Protein 6NKF (pdb70)

Secondary structure (DSSP, 8-state):
-----EEE--SS---PEEEEEEEEEEEETTEEEEEEEEEE----TTTT-------EEEEEEE--SGGGTS---SSTTHHHHHHHHHTT-EEEEE----TTT--TTHHHHHHHHHHHHHHHTTGGGTEEEEEEEEEEETHHHHHHHHHHH-TT-GGGT-SSSSTTS----SEEEEES----TT---S--SS-TTSTTSHHHHHHTS-GGG-HHHHHHT-GGGGTTS----EE--BTT-SSS-HHHHHHHHHHHHHTT--B--EETT--SS---SHHHHHHHHHHHHHHH-TTS-----/--PPPEE---SS---PEEEEEEEEEEEETTEEEEEEEEEE----TTTT-------EEEEEEE--SGGGTS---SSTTHHHHHHHHHTT-EEEEE----TTT--TTHHHHHHHHHHHHHHHTTGGGTEEEEEEEEEEETHHHHHHHHHHH-TT-GGGT-SSSSTTS----SEEEEES----TT---S--SS-TTSTTSHHHHHHTS-GGG-HHHHHHT-GGGGTTS----EE--BTT-SSS-HHHHHHHHHHHHHTT--B--EEET--SS---SHHHHHHHHHHHHHHH---/--PPPEEE--SSB--PEEEEEEEEEEEETTEEEEEEEEEE----TTTT-------EEEEEEE--STTTTS---SSTTHHHHHHHHHTT-EEEEE----TTT--TTHHHHHHHHHHHHHHHTTGGGTEEEEEEEEEEETHHHHHHHHHHH-TT-GGGT-SSSSTTS----SEEEEES----TT---S--SS-TTSTTSHHHHHHTS-GGG-HHHHHHT-GGGGTTS----EE--BTT-SSS-HHHHHHHHHHHHHTT--B--EETT--SS---SHHHHHHHHHHHHHHH------SB-/--PPPEE---SS---PEEEEEEEEEEEETTEEEEEEEEEE----TTTT-------EEEEEEE--SGGGTS---SSTTHHHHHHHHHTT-EEEEE----TTT--TTHHHHHHHHHHHHHHHTGGGGTEEEEEEEEEEETHHHHHHHHHHH-TT-GGGS-SSSSTTS----SEEEEES----TT---S--SS-TTSTTSHHHHHHTS-GGG-HHHHHHT-GGGGTTS----EE--BTT-SSS-HHHHHHHHHHHHHTT--B--EEET--SS---SHHHHHHHHHHHHHHH---

Radius of gyration: 33.78 Å; Cα contacts (8 Å, |Δi|>4): 2725; chains: 4; bounding box: 73×84×95 Å

Structure (mmCIF, N/CA/C/O backbone):
data_6NKF
#
_entry.id   6NKF
#
_cell.length_a   157.856
_cell.length_b   157.856
_cell.length_c   195.492
_cell.angle_alpha   90.00
_cell.angle_beta   90.00
_cell.angle_gamma   90.00
#
_symmetry.space_group_name_H-M   'P 43 21 2'
#
loop_
_entity.id
_entity.type
_entity.pdbx_description
1 polymer 'Lip_vut4, C3L'
2 non-polymer 1,2-ETHANEDIOL
3 non-polymer DI(HYDROXYETHYL)ETHER
4 non-polymer 2-BUTANOL
5 water water
#
loop_
_atom_site.group_PDB
_atom_site.id
_atom_site.type_symbol
_atom_site.label_atom_id
_atom_site.label_alt_id
_atom_site.label_comp_id
_atom_site.label_asym_id
_atom_site.label_entity_id
_atom_site.label_seq_id
_atom_site.pdbx_PDB_ins_code
_atom_site.Cartn_x
_atom_site.Cartn_y
_atom_site.Cartn_z
_atom_site.occupancy
_atom_site.B_iso_or_equiv
_atom_site.auth_seq_id
_atom_site.auth_comp_id
_atom_site.auth_asym_id
_atom_site.auth_atom_id
_atom_site.pdbx_PDB_model_num
ATOM 1 N N . THR A 1 2 ? 50.085 74.488 -36.054 1.00 120.30 2 THR A N 1
ATOM 2 C CA . THR A 1 2 ? 50.176 74.947 -34.673 1.00 112.40 2 THR A CA 1
ATOM 3 C C . THR A 1 2 ? 49.531 73.971 -33.702 1.00 105.39 2 THR A C 1
ATOM 4 O O . THR A 1 2 ? 49.088 74.368 -32.624 1.00 104.84 2 THR A O 1
ATOM 8 N N . ASN A 1 3 ? 49.466 72.696 -34.075 1.00 100.36 3 ASN A N 1
ATOM 9 C CA . ASN A 1 3 ? 48.874 71.674 -33.212 1.00 90.12 3 ASN A CA 1
ATOM 10 C C . ASN A 1 3 ? 50.014 70.940 -32.512 1.00 83.13 3 ASN A C 1
ATOM 11 O O . ASN A 1 3 ? 50.503 69.912 -32.982 1.00 82.50 3 ASN A O 1
ATOM 16 N N . HIS A 1 4 ? 50.438 71.482 -31.376 1.00 77.27 4 HIS A N 1
ATOM 17 C CA . HIS A 1 4 ? 51.523 70.922 -30.587 1.00 67.81 4 HIS A CA 1
ATOM 18 C C . HIS A 1 4 ? 50.977 70.215 -29.356 1.00 67.71 4 HIS A C 1
ATOM 19 O O . HIS A 1 4 ? 49.820 70.390 -28.967 1.00 67.77 4 HIS A O 1
ATOM 26 N N . ILE A 1 5 ? 51.834 69.399 -28.745 1.00 63.72 5 ILE A N 1
ATOM 27 C CA . ILE A 1 5 ? 51.498 68.791 -27.466 1.00 55.85 5 ILE A CA 1
ATOM 28 C C . ILE A 1 5 ? 51.423 69.881 -26.407 1.00 56.58 5 ILE A C 1
ATOM 29 O O . ILE A 1 5 ? 52.362 70.666 -26.230 1.00 59.23 5 ILE A O 1
ATOM 34 N N . LYS A 1 6 ? 50.299 69.946 -25.710 1.00 59.46 6 LYS A N 1
ATOM 35 C CA . LYS A 1 6 ? 50.107 70.943 -24.672 1.00 62.85 6 LYS A CA 1
ATOM 36 C C . LYS A 1 6 ? 50.510 70.372 -23.318 1.00 57.30 6 LYS A C 1
ATOM 37 O O . LYS A 1 6 ? 50.366 69.176 -23.056 1.00 50.70 6 LYS A O 1
ATOM 43 N N . GLU A 1 7 ? 51.051 71.234 -22.468 1.00 56.63 7 GLU A N 1
ATOM 44 C CA . GLU A 1 7 ? 51.529 70.834 -21.155 1.00 54.97 7 GLU A CA 1
ATOM 45 C C . GLU A 1 7 ? 50.628 71.415 -20.079 1.00 54.04 7 GLU A C 1
ATOM 46 O O . GLU A 1 7 ? 50.177 72.558 -20.181 1.00 61.20 7 GLU A 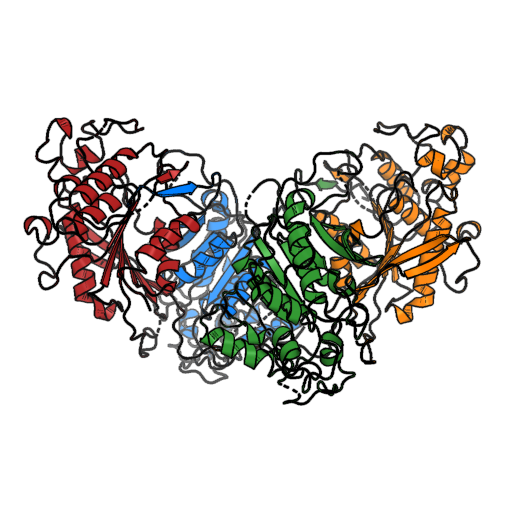O 1
ATOM 52 N N . ILE A 1 8 ? 50.373 70.618 -19.050 1.00 51.39 8 ILE A N 1
ATOM 53 C CA . ILE A 1 8 ? 49.615 71.047 -17.887 1.00 60.12 8 ILE A CA 1
ATOM 54 C C . ILE A 1 8 ? 50.204 70.325 -16.681 1.00 52.17 8 ILE A C 1
ATOM 55 O O . ILE A 1 8 ? 50.743 69.222 -16.800 1.00 50.04 8 ILE A O 1
ATOM 60 N N . ASN A 1 9 ? 50.151 70.974 -15.525 1.00 52.99 9 ASN A N 1
ATOM 61 C CA . ASN A 1 9 ? 50.842 70.446 -14.361 1.00 54.22 9 ASN A CA 1
ATOM 62 C C . ASN A 1 9 ? 49.919 69.574 -13.517 1.00 53.95 9 ASN A C 1
ATOM 63 O O . ASN A 1 9 ? 48.693 69.617 -13.632 1.00 60.14 9 ASN A O 1
ATOM 68 N N . TRP A 1 10 ? 50.542 68.772 -12.662 1.00 50.24 10 TRP A N 1
ATOM 69 C CA . TRP A 1 10 ? 49.865 67.810 -11.808 1.00 48.43 10 TRP A CA 1
ATOM 70 C C . TRP A 1 10 ? 50.303 68.064 -10.374 1.00 52.04 10 TRP A C 1
ATOM 71 O O . TRP A 1 10 ? 51.504 68.155 -10.103 1.00 49.94 10 TRP A O 1
ATOM 82 N N . GLU A 1 11 ? 49.341 68.210 -9.464 1.00 48.38 11 GLU A N 1
ATOM 83 C CA . GLU A 1 11 ? 49.676 68.391 -8.057 1.00 57.50 11 GLU A CA 1
ATOM 84 C C . GLU A 1 11 ? 49.949 67.031 -7.430 1.00 57.20 11 GLU A C 1
ATOM 85 O O . GLU A 1 11 ? 49.183 66.084 -7.633 1.00 46.41 11 GLU A O 1
ATOM 91 N N . GLN A 1 12 ? 51.034 66.935 -6.665 1.00 63.00 12 GLN A N 1
ATOM 92 C CA . GLN A 1 12 ? 51.349 65.707 -5.949 1.00 68.27 12 GLN A CA 1
ATOM 93 C C . GLN A 1 12 ? 50.727 65.724 -4.560 1.00 66.66 12 GLN A C 1
ATOM 94 O O . GLN A 1 12 ? 50.372 66.777 -4.025 1.00 68.85 12 GLN A O 1
ATOM 100 N N . ASN A 1 13 ? 50.605 64.528 -3.978 1.00 67.11 13 ASN A N 1
ATOM 101 C CA . ASN A 1 13 ? 50.130 64.360 -2.604 1.00 74.63 13 ASN A CA 1
ATOM 102 C C . ASN A 1 13 ? 48.746 64.983 -2.425 1.00 71.84 13 ASN A C 1
ATOM 103 O O . ASN A 1 13 ? 48.493 65.757 -1.499 1.00 79.07 13 ASN A O 1
ATOM 108 N N . THR A 1 14 ? 47.846 64.632 -3.338 1.00 65.78 14 THR A N 1
ATOM 109 C CA . THR A 1 14 ? 46.502 65.190 -3.394 1.00 61.14 14 THR A CA 1
ATOM 110 C C . THR A 1 14 ? 45.537 64.043 -3.629 1.00 55.68 14 THR A C 1
ATOM 111 O O . THR A 1 14 ? 45.698 63.295 -4.598 1.00 55.61 14 THR A O 1
ATOM 115 N N . ASN A 1 15 ? 44.556 63.885 -2.741 1.00 51.10 15 ASN A N 1
ATOM 116 C CA . ASN A 1 15 ? 43.474 62.934 -2.971 1.00 50.37 15 ASN A CA 1
ATOM 117 C C . ASN A 1 15 ? 42.432 63.592 -3.865 1.00 48.86 15 ASN A C 1
ATOM 118 O O . ASN A 1 15 ? 41.859 64.623 -3.503 1.00 57.56 15 ASN A O 1
ATOM 123 N N . SER A 1 16 ? 42.194 63.010 -5.033 1.00 45.17 16 SER A N 1
ATOM 124 C CA . SER A 1 16 ? 41.154 63.513 -5.916 1.00 42.40 16 SER A CA 1
ATOM 125 C C . SER A 1 16 ? 40.289 62.407 -6.496 1.00 40.00 16 SER A C 1
ATOM 126 O O . SER A 1 16 ? 39.327 62.714 -7.203 1.00 46.94 16 SER A O 1
ATOM 129 N N . TYR A 1 17 ? 40.604 61.140 -6.240 1.00 38.66 17 TYR A N 1
ATOM 130 C CA . TYR A 1 17 ? 39.830 60.013 -6.754 1.00 35.80 17 TYR A CA 1
ATOM 131 C C . TYR A 1 17 ? 38.854 59.543 -5.674 1.00 39.21 17 TYR A C 1
ATOM 132 O O . TYR A 1 17 ? 39.272 59.131 -4.584 1.00 38.48 17 TYR A O 1
ATOM 141 N N . ILE A 1 18 ? 37.560 59.623 -5.970 1.00 34.28 18 ILE A N 1
ATOM 142 C CA . ILE A 1 18 ? 36.521 59.066 -5.112 1.00 35.41 18 ILE A CA 1
ATOM 143 C C . ILE A 1 18 ? 36.108 57.728 -5.705 1.00 37.07 18 ILE A C 1
ATOM 144 O O . ILE A 1 18 ? 35.666 57.662 -6.856 1.00 35.66 18 ILE A O 1
ATOM 149 N N . GLN A 1 19 ? 36.279 56.655 -4.942 1.00 35.12 19 GLN A N 1
ATOM 150 C CA . GLN A 1 19 ? 35.963 55.317 -5.423 1.00 31.49 19 GLN A CA 1
ATOM 151 C C . GLN A 1 19 ? 34.616 54.873 -4.866 1.00 36.06 19 GLN A C 1
ATOM 152 O O . GLN A 1 19 ? 34.336 55.064 -3.679 1.00 35.15 19 GLN A O 1
ATOM 158 N N . LEU A 1 20 ? 33.782 54.300 -5.728 1.00 38.51 20 LEU A N 1
ATOM 159 C CA . LEU A 1 20 ? 32.573 53.610 -5.300 1.00 39.08 20 LEU A CA 1
ATOM 160 C C . LEU A 1 20 ? 32.920 52.140 -5.099 1.00 37.84 20 LEU A C 1
ATOM 161 O O . LEU A 1 20 ? 33.407 51.483 -6.026 1.00 35.36 20 LEU A O 1
ATOM 166 N N . ILE A 1 21 ? 32.707 51.642 -3.885 1.00 35.14 21 ILE A N 1
ATOM 167 C CA . ILE A 1 21 ? 32.941 50.236 -3.553 1.00 39.62 21 ILE A CA 1
ATOM 168 C C . ILE A 1 21 ? 31.588 49.605 -3.244 1.00 38.98 21 ILE A C 1
ATOM 169 O O . ILE A 1 21 ? 31.080 49.742 -2.121 1.00 35.85 21 ILE A O 1
ATOM 174 N N . PRO A 1 22 ? 30.970 48.924 -4.199 1.00 37.26 22 PRO A N 1
ATOM 175 C CA . PRO A 1 22 ? 29.595 48.457 -4.018 1.00 32.68 22 PRO A CA 1
ATOM 176 C C . PRO A 1 22 ? 29.517 47.041 -3.465 1.00 39.63 22 PRO A C 1
ATOM 177 O O . PRO A 1 22 ? 30.475 46.269 -3.506 1.00 42.92 22 PRO A O 1
ATOM 181 N N . ASN A 1 23 ? 28.333 46.714 -2.942 1.00 42.56 23 ASN A N 1
ATOM 182 C CA . ASN A 1 23 ? 27.958 45.333 -2.634 1.00 44.29 23 ASN A CA 1
ATOM 183 C C . ASN A 1 23 ? 28.809 44.736 -1.512 1.00 43.92 23 ASN A C 1
ATOM 184 O O . ASN A 1 23 ? 29.163 43.559 -1.549 1.00 47.17 23 ASN A O 1
ATOM 189 N N . ILE A 1 24 ? 29.136 45.541 -0.507 1.00 38.91 24 ILE A N 1
ATOM 190 C CA . ILE A 1 24 ? 29.842 45.034 0.666 1.00 36.20 24 ILE A CA 1
ATOM 191 C C . ILE A 1 24 ? 28.827 44.366 1.585 1.00 38.75 24 ILE A C 1
ATOM 192 O O . ILE A 1 24 ? 27.915 45.024 2.093 1.00 37.36 24 ILE A O 1
ATOM 197 N N . GLU A 1 25 ? 28.979 43.060 1.800 1.00 37.77 25 GLU A N 1
ATOM 198 C CA . GLU A 1 25 ? 28.093 42.341 2.705 1.00 40.93 25 GLU A CA 1
ATOM 199 C C . GLU A 1 25 ? 28.464 42.684 4.143 1.00 42.39 25 GLU A C 1
ATOM 200 O O . GLU A 1 25 ? 29.603 42.461 4.563 1.00 42.13 25 GLU A O 1
ATOM 206 N N . TYR A 1 26 ? 27.515 43.243 4.894 1.00 43.36 26 TYR A N 1
ATOM 207 C CA . TYR A 1 26 ? 27.769 43.571 6.287 1.00 40.49 26 TYR A CA 1
ATOM 208 C C . TYR A 1 26 ? 27.113 42.608 7.258 1.00 43.59 26 TYR A C 1
ATOM 209 O O . TYR A 1 26 ? 27.527 42.558 8.421 1.00 47.87 26 TYR A O 1
ATOM 218 N N . THR A 1 27 ? 26.115 41.846 6.820 1.00 39.39 27 THR A N 1
ATOM 219 C CA . THR A 1 27 ? 25.569 40.782 7.650 1.00 40.55 27 THR A CA 1
ATOM 220 C C . THR A 1 27 ? 24.820 39.798 6.764 1.00 43.54 27 THR A C 1
ATOM 221 O O . THR A 1 27 ? 24.490 40.083 5.611 1.00 43.18 27 THR A O 1
ATOM 225 N N . LYS A 1 28 ? 24.537 38.635 7.336 1.00 44.01 28 LYS A N 1
ATOM 226 C CA . LYS A 1 28 ? 23.823 37.569 6.653 1.00 48.69 28 LYS A CA 1
ATOM 227 C C . LYS A 1 28 ? 22.799 37.018 7.629 1.00 56.22 28 LYS A C 1
ATOM 228 O O . LYS A 1 28 ? 23.158 36.630 8.743 1.00 60.20 28 LYS A O 1
ATOM 234 N N . VAL A 1 29 ? 21.530 37.017 7.231 1.00 61.53 29 VAL A N 1
ATOM 235 C CA . VAL A 1 29 ? 20.454 36.418 8.012 1.00 74.43 29 VAL A CA 1
ATOM 236 C C . VAL A 1 29 ? 19.815 35.335 7.153 1.00 82.12 29 VAL A C 1
ATOM 237 O O . VAL A 1 29 ? 19.459 35.583 5.996 1.00 85.77 29 VAL A O 1
ATOM 241 N N . GLU A 1 30 ? 19.709 34.129 7.704 1.00 90.76 30 GLU A N 1
ATOM 242 C CA . GLU A 1 30 ? 19.281 32.950 6.941 1.00 95.65 30 GLU A CA 1
ATOM 243 C C . GLU A 1 30 ? 20.259 32.816 5.778 1.00 89.50 30 GLU A C 1
ATOM 244 O O . GLU A 1 30 ? 21.478 32.803 6.008 1.00 82.06 30 GLU A O 1
ATOM 250 N N . ASP A 1 31 ? 19.787 32.722 4.536 1.00 92.88 31 ASP A N 1
ATOM 251 C CA . ASP A 1 31 ? 20.634 32.840 3.360 1.00 92.05 31 ASP A CA 1
ATOM 252 C C . ASP A 1 31 ? 20.497 34.208 2.700 1.00 80.94 31 ASP A C 1
ATOM 253 O O . ASP A 1 31 ? 20.878 34.371 1.537 1.00 83.33 31 ASP A O 1
ATOM 258 N N . THR A 1 32 ? 19.964 35.192 3.426 1.00 68.93 32 THR A N 1
ATOM 259 C CA . THR A 1 32 ? 19.777 36.543 2.909 1.00 64.40 32 THR A CA 1
ATOM 260 C C . THR A 1 32 ? 21.002 37.382 3.257 1.00 58.83 32 THR A C 1
ATOM 261 O O . THR A 1 32 ? 21.273 37.646 4.433 1.00 57.53 32 THR A O 1
ATOM 265 N N . SER A 1 33 ? 21.734 37.804 2.235 1.00 56.36 33 SER A N 1
ATOM 266 C CA . SER A 1 33 ? 22.873 38.692 2.401 1.00 50.82 33 SER A CA 1
ATOM 267 C C . SER A 1 33 ? 22.415 40.146 2.307 1.00 53.04 33 SER A C 1
ATOM 268 O O . SER A 1 33 ? 21.674 40.509 1.388 1.00 53.74 33 SER A O 1
ATOM 271 N N . LEU A 1 34 ? 22.845 40.969 3.261 1.00 46.87 34 LEU A N 1
ATOM 272 C CA . LEU A 1 34 ? 22.554 42.397 3.274 1.00 43.96 34 LEU A CA 1
ATOM 273 C C . LEU A 1 34 ? 23.831 43.172 2.987 1.00 44.06 34 LEU A C 1
ATOM 274 O O . LEU A 1 34 ? 24.874 42.906 3.598 1.00 39.35 34 LEU A O 1
ATOM 279 N N . THR A 1 35 ? 23.753 44.128 2.068 1.00 37.50 35 THR A N 1
ATOM 280 C CA . THR A 1 35 ? 24.940 44.821 1.599 1.00 38.20 35 THR A CA 1
ATOM 281 C C . THR A 1 35 ? 24.835 46.323 1.831 1.00 36.05 35 THR A C 1
ATOM 282 O O . THR A 1 35 ? 23.770 46.874 2.125 1.00 37.45 35 THR A O 1
ATOM 286 N N . LEU A 1 36 ? 25.982 46.976 1.696 1.00 33.65 36 LEU A N 1
ATOM 287 C CA . LEU A 1 36 ? 26.070 48.422 1.692 1.00 32.60 36 LEU A CA 1
ATOM 288 C C . LEU A 1 36 ? 27.032 48.835 0.586 1.00 35.65 36 LEU A C 1
ATOM 289 O O . LEU A 1 36 ? 27.910 48.063 0.195 1.00 36.54 36 LEU A O 1
ATOM 294 N N . HIS A 1 37 ? 26.845 50.048 0.067 1.00 32.37 37 HIS A N 1
ATOM 295 C CA . HIS A 1 37 ? 27.747 50.633 -0.914 1.00 34.81 37 HIS A CA 1
ATOM 296 C C . HIS A 1 37 ? 28.535 51.751 -0.254 1.00 42.49 37 HIS A C 1
ATOM 297 O O . HIS A 1 37 ? 27.973 52.556 0.494 1.00 42.04 37 HIS A O 1
ATOM 304 N N . LEU A 1 38 ? 29.832 51.810 -0.539 1.00 35.47 38 LEU A N 1
ATOM 305 C CA . LEU A 1 38 ? 30.719 52.741 0.140 1.00 37.94 38 LEU A CA 1
ATOM 306 C C . LEU A 1 38 ? 31.376 53.692 -0.853 1.00 38.00 38 LEU A C 1
ATOM 307 O O . LEU A 1 38 ? 31.745 53.295 -1.965 1.00 38.70 38 LEU A O 1
ATOM 312 N N . LEU A 1 39 ? 31.509 54.950 -0.439 1.00 33.62 39 LEU A N 1
ATOM 313 C CA . LEU A 1 39 ? 32.203 55.983 -1.195 1.00 32.01 39 LEU A CA 1
ATOM 314 C C . LEU A 1 39 ? 33.308 56.546 -0.318 1.00 35.05 39 LEU A C 1
ATOM 315 O O . LEU A 1 39 ? 33.064 56.886 0.846 1.00 36.75 39 LEU A O 1
ATOM 320 N N . VAL A 1 40 ? 34.516 56.653 -0.871 1.00 33.58 40 VAL A N 1
ATOM 321 C CA . VAL A 1 40 ? 35.678 57.017 -0.070 1.00 32.97 40 VAL A CA 1
ATOM 322 C C . VAL A 1 40 ? 36.756 57.558 -0.996 1.00 37.07 40 VAL A C 1
ATOM 323 O O . VAL A 1 40 ? 36.893 57.110 -2.139 1.00 36.53 40 VAL A O 1
ATOM 327 N N . TYR A 1 41 ? 37.523 58.535 -0.501 1.00 33.55 41 TYR A N 1
ATOM 328 C CA . TYR A 1 41 ? 38.734 58.952 -1.200 1.00 33.39 41 TYR A CA 1
ATOM 329 C C . TYR A 1 41 ? 39.705 57.780 -1.256 1.00 35.61 41 TYR A C 1
ATOM 330 O O . TYR A 1 41 ? 40.343 57.437 -0.255 1.00 35.13 41 TYR A O 1
ATOM 339 N N . ARG A 1 42 ? 39.788 57.139 -2.415 1.00 32.08 42 ARG A N 1
ATOM 340 C CA . ARG A 1 42 ? 40.675 56.001 -2.616 1.00 36.77 42 ARG A CA 1
ATOM 341 C C . ARG A 1 42 ? 41.011 55.923 -4.096 1.00 37.63 42 ARG A C 1
ATOM 342 O O . ARG A 1 42 ? 40.107 55.881 -4.933 1.00 37.20 42 ARG A O 1
ATOM 350 N N . ASN A 1 43 ? 42.303 55.931 -4.414 1.00 35.10 43 ASN A N 1
ATOM 351 C CA . ASN A 1 43 ? 42.753 55.736 -5.783 1.00 34.71 43 ASN A CA 1
ATOM 352 C C . ASN A 1 43 ? 42.952 54.243 -6.001 1.00 33.69 43 ASN A C 1
ATOM 353 O O . ASN A 1 43 ? 43.875 53.661 -5.409 1.00 33.44 43 ASN A O 1
ATOM 358 N N . PRO A 1 44 ? 42.131 53.585 -6.827 1.00 35.20 44 PRO A N 1
ATOM 359 C CA . PRO A 1 44 ? 42.258 52.123 -6.975 1.00 36.10 44 PRO A CA 1
ATOM 360 C C . PRO A 1 44 ? 43.608 51.674 -7.511 1.00 36.62 44 PRO A C 1
ATOM 361 O O . PRO A 1 44 ? 43.998 50.527 -7.265 1.00 36.62 44 PRO A O 1
ATOM 373 N N . ASP A 1 46 ? 46.357 52.463 -6.334 1.00 35.95 46 ASP A N 1
ATOM 374 C CA . ASP A 1 46 ? 47.296 52.347 -5.222 1.00 38.80 46 ASP A CA 1
ATOM 375 C C . ASP A 1 46 ? 47.363 50.919 -4.698 1.00 37.52 46 ASP A C 1
ATOM 376 O O . ASP A 1 46 ? 48.454 50.350 -4.570 1.00 38.02 46 ASP A O 1
ATOM 381 N N . ALA A 1 47 ? 46.208 50.319 -4.394 1.00 37.37 47 ALA A N 1
ATOM 382 C CA . ALA A 1 47 ? 46.203 48.920 -3.967 1.00 41.51 47 ALA A CA 1
ATOM 383 C C . ALA A 1 47 ? 46.698 48.007 -5.078 1.00 43.05 47 ALA A C 1
ATOM 384 O O . ALA A 1 47 ? 47.411 47.031 -4.817 1.00 45.09 47 ALA A O 1
ATOM 386 N N . LEU A 1 48 ? 46.348 48.321 -6.333 1.00 38.54 48 LEU A N 1
ATOM 387 C CA . LEU A 1 48 ? 46.730 47.457 -7.446 1.00 40.22 48 LEU A CA 1
ATOM 388 C C . LEU A 1 48 ? 48.240 47.331 -7.571 1.00 41.39 48 LEU A C 1
ATOM 389 O O . LEU A 1 48 ? 48.738 46.295 -8.023 1.00 41.52 48 LEU A O 1
ATOM 394 N N . PHE A 1 49 ? 48.988 48.368 -7.190 1.00 36.36 49 PHE A N 1
ATOM 395 C CA . PHE A 1 49 ? 50.435 48.362 -7.371 1.00 39.26 49 PHE A CA 1
ATOM 396 C C . PHE A 1 49 ? 51.185 48.482 -6.053 1.00 41.03 49 PHE A C 1
ATOM 397 O O . PHE A 1 49 ? 52.354 48.872 -6.053 1.00 40.74 49 PHE A O 1
ATOM 405 N N . ASN A 1 50 ? 50.540 48.152 -4.932 1.00 40.79 50 ASN A N 1
ATOM 406 C CA . ASN A 1 50 ? 51.204 48.136 -3.626 1.00 41.33 50 ASN A CA 1
ATOM 407 C C . ASN A 1 50 ? 51.814 49.490 -3.287 1.00 40.36 50 ASN A C 1
ATOM 408 O O . ASN A 1 50 ? 52.880 49.561 -2.668 1.00 38.45 50 ASN A O 1
ATOM 413 N N . ARG A 1 51 ? 51.167 50.568 -3.722 1.00 41.07 51 ARG A N 1
ATOM 414 C CA . ARG A 1 51 ? 51.621 51.903 -3.377 1.00 42.67 51 ARG A CA 1
ATOM 415 C C . ARG A 1 51 ? 51.079 52.304 -2.013 1.00 39.82 51 ARG A C 1
ATOM 416 O O . ARG A 1 51 ? 50.110 51.735 -1.511 1.00 37.87 51 ARG A O 1
ATOM 424 N N . LYS A 1 52 ? 51.708 53.319 -1.426 1.00 39.00 52 LYS A N 1
ATOM 425 C CA . LYS A 1 52 ? 51.156 53.936 -0.232 1.00 36.19 52 LYS A CA 1
ATOM 426 C C . LYS A 1 52 ? 49.745 54.430 -0.525 1.00 41.83 52 LYS A C 1
ATOM 427 O O . LYS A 1 52 ? 49.503 55.099 -1.534 1.00 44.59 52 LYS A O 1
ATOM 433 N N . GLY A 1 53 ? 48.802 54.066 0.342 1.00 36.23 53 GLY A N 1
ATOM 434 C CA . GLY A 1 53 ? 47.418 54.449 0.183 1.00 33.27 53 GLY A CA 1
ATOM 435 C C . GLY A 1 53 ? 47.053 55.665 1.018 1.00 31.78 53 GLY A C 1
ATOM 436 O O . GLY A 1 53 ? 47.894 56.310 1.648 1.00 37.15 53 GLY A O 1
ATOM 437 N N . ASN A 1 54 ? 45.764 55.977 1.012 1.00 35.90 54 ASN A N 1
ATOM 438 C CA . ASN A 1 54 ? 45.241 57.071 1.819 1.00 36.90 54 ASN A CA 1
ATOM 439 C C . ASN A 1 54 ? 45.188 56.647 3.284 1.00 39.86 54 ASN A C 1
ATOM 440 O O . ASN A 1 54 ? 44.519 55.669 3.630 1.00 40.74 54 ASN A O 1
ATOM 445 N N . GLN A 1 55 ? 45.885 57.379 4.148 1.00 37.01 55 GLN A N 1
ATOM 446 C CA . GLN A 1 55 ? 45.933 57.055 5.566 1.00 47.98 55 GLN A CA 1
ATOM 447 C C . GLN A 1 55 ? 45.074 57.984 6.415 1.00 46.40 55 GLN A C 1
ATOM 448 O O . GLN A 1 55 ? 45.123 57.906 7.646 1.00 44.68 55 GLN A O 1
ATOM 454 N N . GLU A 1 56 ? 44.297 58.860 5.791 1.00 39.57 56 GLU A N 1
ATOM 455 C CA . GLU A 1 56 ? 43.379 59.713 6.529 1.00 48.06 56 GLU A CA 1
ATOM 456 C C . GLU A 1 56 ? 42.133 58.939 6.939 1.00 38.18 56 GLU A C 1
ATOM 457 O O . GLU A 1 56 ? 41.702 58.008 6.258 1.00 38.43 56 GLU A O 1
ATOM 463 N N . THR A 1 57 ? 41.548 59.345 8.058 1.00 43.04 57 THR A N 1
ATOM 464 C CA . THR A 1 57 ? 40.230 58.887 8.461 1.00 41.55 57 THR A CA 1
ATOM 465 C C . THR A 1 57 ? 39.257 60.055 8.387 1.00 41.16 57 THR A C 1
ATOM 466 O O . THR A 1 57 ? 39.633 61.210 8.606 1.00 38.54 57 THR A O 1
ATOM 470 N N . TYR A 1 58 ? 38.007 59.740 8.070 1.00 33.69 58 TYR A N 1
ATOM 471 C CA . TYR A 1 58 ? 36.970 60.725 7.829 1.00 35.26 58 TYR A CA 1
ATOM 472 C C . TYR A 1 58 ? 35.732 60.377 8.636 1.00 38.21 58 TYR A C 1
ATOM 473 O O . TYR A 1 58 ? 35.446 59.197 8.860 1.00 34.38 58 TYR A O 1
ATOM 482 N N . PRO A 1 59 ? 34.964 61.381 9.057 1.00 37.17 59 PRO A N 1
ATOM 483 C CA . PRO A 1 59 ? 33.633 61.105 9.605 1.00 32.10 59 PRO A CA 1
ATOM 484 C C . PRO A 1 59 ? 32.776 60.371 8.585 1.00 33.03 59 PRO A C 1
ATOM 485 O O . PRO A 1 59 ? 32.929 60.536 7.374 1.00 33.35 59 PRO A O 1
ATOM 489 N N . LEU A 1 60 ? 31.883 59.535 9.093 1.00 35.12 60 LEU A N 1
ATOM 490 C CA . LEU A 1 60 ? 31.050 58.671 8.273 1.00 31.26 60 LEU A CA 1
ATOM 491 C C . LEU A 1 60 ? 29.628 59.215 8.221 1.00 36.47 60 LEU A C 1
ATOM 492 O O . LEU A 1 60 ? 29.079 59.638 9.242 1.00 36.89 60 LEU A O 1
ATOM 497 N N . ILE A 1 61 ? 29.038 59.201 7.030 1.00 35.58 61 ILE A N 1
ATOM 498 C CA . ILE A 1 61 ? 27.606 59.421 6.861 1.00 38.58 61 ILE A CA 1
ATOM 499 C C . ILE A 1 61 ? 27.006 58.146 6.293 1.00 33.87 61 ILE A C 1
ATOM 500 O O . ILE A 1 61 ? 27.445 57.657 5.247 1.00 34.90 61 ILE A O 1
ATOM 505 N N . ILE A 1 62 ? 26.016 57.600 6.984 1.00 36.17 62 ILE A N 1
ATOM 506 C CA . ILE A 1 62 ? 25.253 56.460 6.497 1.00 30.07 62 ILE A CA 1
ATOM 507 C C . ILE A 1 62 ? 23.965 56.980 5.876 1.00 33.07 62 ILE A C 1
ATOM 508 O O . ILE A 1 62 ? 23.220 57.733 6.516 1.00 37.02 62 ILE A O 1
ATOM 513 N N . TYR A 1 63 ? 23.698 56.590 4.633 1.00 33.21 63 TYR A N 1
ATOM 514 C CA . TYR A 1 63 ? 22.427 56.896 3.997 1.00 30.94 63 TYR A CA 1
ATOM 515 C C . TYR A 1 63 ? 21.513 55.676 4.018 1.00 35.08 63 TYR A C 1
ATOM 516 O O . TYR A 1 63 ? 21.941 54.559 3.709 1.00 34.97 63 TYR A O 1
ATOM 525 N N . LEU A 1 64 ? 20.248 55.905 4.365 1.00 36.41 64 LEU A N 1
ATOM 526 C CA . LEU A 1 64 ? 19.224 54.862 4.434 1.00 36.06 64 LEU A CA 1
ATOM 527 C C . LEU A 1 64 ? 18.128 55.195 3.422 1.00 37.79 64 LEU A C 1
ATOM 528 O O . LEU A 1 64 ? 17.276 56.049 3.684 1.00 38.58 64 LEU A O 1
ATOM 533 N N . GLN A 1 65 ? 18.145 54.517 2.275 1.00 34.20 65 GLN A N 1
ATOM 534 C CA . GLN A 1 65 ? 17.146 54.749 1.239 1.00 34.38 65 GLN A CA 1
ATOM 535 C C . GLN A 1 65 ? 15.764 54.285 1.697 1.00 37.18 65 GLN A C 1
ATOM 536 O O . GLN A 1 65 ? 15.614 53.181 2.227 1.00 38.79 65 GLN A O 1
ATOM 542 N N . GLY A 1 66 ? 14.748 55.132 1.483 1.00 40.86 66 GLY A N 1
ATOM 543 C CA . GLY A 1 66 ? 13.388 54.755 1.808 1.00 39.08 66 GLY A CA 1
ATOM 544 C C . GLY A 1 66 ? 12.768 53.847 0.762 1.00 43.73 66 GLY A C 1
ATOM 545 O O . GLY A 1 66 ? 13.176 53.822 -0.399 1.00 45.31 66 GLY A O 1
ATOM 546 N N . CYS A 1 67 ? 11.755 53.092 1.193 1.00 44.48 67 CYS A N 1
ATOM 547 C CA . CYS A 1 67 ? 11.114 52.105 0.330 1.00 44.09 67 CYS A CA 1
ATOM 548 C C . CYS A 1 67 ? 9.799 51.613 0.920 1.00 44.31 67 CYS A C 1
ATOM 549 O O . CYS A 1 67 ? 9.284 50.570 0.507 1.00 44.92 67 CYS A O 1
ATOM 552 N N . GLY A 1 68 ? 9.250 52.347 1.884 1.00 43.89 68 GLY A N 1
ATOM 553 C CA . GLY A 1 68 ? 8.094 51.851 2.610 1.00 46.98 68 GLY A CA 1
ATOM 554 C C . GLY A 1 68 ? 8.368 50.567 3.358 1.00 49.56 68 GLY A C 1
ATOM 555 O O . GLY A 1 68 ? 7.462 49.737 3.511 1.00 48.45 68 GLY A O 1
ATOM 556 N N . TRP A 1 69 ? 9.605 50.383 3.825 1.00 43.96 69 TRP A N 1
ATOM 557 C CA . TRP A 1 69 ? 10.036 49.164 4.512 1.00 46.63 69 TRP A CA 1
ATOM 558 C C . TRP A 1 69 ? 9.713 47.919 3.689 1.00 49.54 69 TRP A C 1
ATOM 559 O O . TRP A 1 69 ? 9.269 46.896 4.215 1.00 50.24 69 TRP A O 1
ATOM 570 N N . GLY A 1 70 ? 9.930 48.008 2.379 1.00 48.27 70 GLY A N 1
ATOM 571 C CA . GLY A 1 70 ? 9.674 46.898 1.487 1.00 44.64 70 GLY A CA 1
ATOM 572 C C . GLY A 1 70 ? 8.363 46.959 0.737 1.00 50.14 70 GLY A C 1
ATOM 573 O O . GLY A 1 70 ? 8.050 46.016 -0.000 1.00 52.44 70 GLY A O 1
ATOM 574 N N . TRP A 1 71 ? 7.573 48.020 0.916 1.00 49.26 71 TRP A N 1
ATOM 575 C CA . TRP A 1 71 ? 6.423 48.227 0.045 1.00 54.71 71 TRP A CA 1
ATOM 576 C C . TRP A 1 71 ? 6.857 48.233 -1.416 1.00 54.25 71 TRP A C 1
ATOM 577 O O . TRP A 1 71 ? 6.151 47.719 -2.290 1.00 54.43 71 TRP A O 1
ATOM 588 N N . THR A 1 72 ? 8.016 48.816 -1.695 1.00 51.58 72 THR A N 1
ATOM 589 C CA . THR A 1 72 ? 8.758 48.565 -2.919 1.00 55.86 72 THR A CA 1
ATOM 590 C C . THR A 1 72 ? 10.141 48.051 -2.533 1.00 50.66 72 THR A C 1
ATOM 591 O O . THR A 1 72 ? 10.605 48.256 -1.408 1.00 51.36 72 THR A O 1
ATOM 595 N N . LYS A 1 73 ? 10.799 47.370 -3.467 1.00 46.32 73 LYS A N 1
ATOM 596 C CA . LYS A 1 73 ? 12.118 46.818 -3.185 1.00 48.73 73 LYS A CA 1
ATOM 597 C C . LYS A 1 73 ? 13.124 47.950 -3.027 1.00 51.56 73 LYS A C 1
ATOM 598 O O . LYS A 1 73 ? 13.256 48.801 -3.912 1.00 50.79 73 LYS A O 1
ATOM 604 N N . GLN A 1 74 ? 13.821 47.967 -1.892 1.00 46.62 74 GLN A N 1
ATOM 605 C CA . GLN A 1 74 ? 14.745 49.052 -1.602 1.00 47.98 74 GLN A CA 1
ATOM 606 C C . GLN A 1 74 ? 15.868 49.102 -2.632 1.00 46.60 74 GLN A C 1
ATOM 607 O O . GLN A 1 74 ? 16.493 48.085 -2.941 1.00 46.15 74 GLN A O 1
ATOM 613 N N . ASP A 1 75 ? 16.125 50.298 -3.155 1.00 41.25 75 ASP A N 1
ATOM 614 C CA . ASP A 1 75 ? 17.161 50.533 -4.157 1.00 38.61 75 ASP A CA 1
ATOM 615 C C . ASP A 1 75 ? 18.248 51.381 -3.504 1.00 41.69 75 ASP A C 1
ATOM 616 O O . ASP A 1 75 ? 18.132 52.608 -3.427 1.00 41.96 75 ASP A O 1
ATOM 621 N N . THR A 1 76 ? 19.313 50.719 -3.052 1.00 38.14 76 THR A N 1
ATOM 622 C CA . THR A 1 76 ? 20.405 51.371 -2.346 1.00 35.69 76 THR A CA 1
ATOM 623 C C . THR A 1 76 ? 21.399 52.053 -3.276 1.00 39.07 76 THR A C 1
ATOM 624 O O . THR A 1 76 ? 22.281 52.773 -2.791 1.00 42.79 76 THR A O 1
ATOM 628 N N . SER A 1 77 ? 21.283 51.847 -4.584 1.00 37.62 77 SER A N 1
ATOM 629 C CA . SER A 1 77 ? 22.183 52.484 -5.539 1.00 40.74 77 SER A CA 1
ATOM 630 C C . SER A 1 77 ? 21.649 53.801 -6.072 1.00 37.10 77 SER A C 1
ATOM 631 O O . SER A 1 77 ? 22.447 54.665 -6.449 1.00 35.78 77 SER A O 1
ATOM 634 N N . ALA A 1 78 ? 20.319 53.961 -6.114 1.00 35.28 78 ALA A N 1
ATOM 635 C CA . ALA A 1 78 ? 19.700 55.070 -6.838 1.00 33.10 78 ALA A CA 1
ATOM 636 C C . ALA A 1 78 ? 20.251 56.425 -6.402 1.00 33.77 78 ALA A C 1
ATOM 637 O O . ALA A 1 78 ? 20.567 57.274 -7.241 1.00 34.97 78 ALA A O 1
ATOM 639 N N . PHE A 1 79 ? 20.380 56.641 -5.091 1.00 32.95 79 PHE A N 1
ATOM 640 C CA . PHE A 1 79 ? 20.738 57.948 -4.552 1.00 37.06 79 PHE A CA 1
ATOM 641 C C . PHE A 1 79 ? 22.238 58.226 -4.561 1.00 40.42 79 PHE A C 1
ATOM 642 O O . PHE A 1 79 ? 22.639 59.360 -4.277 1.00 36.92 79 PHE A O 1
ATOM 650 N N . ILE A 1 80 ? 23.061 57.231 -4.887 1.00 37.77 80 ILE A N 1
ATOM 651 C CA . ILE A 1 80 ? 24.527 57.310 -4.825 1.00 34.59 80 ILE A CA 1
ATOM 652 C C . ILE A 1 80 ? 25.078 58.600 -5.435 1.00 35.85 80 ILE A C 1
ATOM 653 O O . ILE A 1 80 ? 25.961 59.222 -4.827 1.00 37.45 80 ILE A O 1
ATOM 658 N N . PRO A 1 81 ? 24.612 59.057 -6.608 1.00 36.34 81 PRO A N 1
ATOM 659 C CA . PRO A 1 81 ? 25.187 60.292 -7.164 1.00 31.45 81 PRO A CA 1
ATOM 660 C C . PRO A 1 81 ? 25.024 61.509 -6.267 1.00 39.91 81 PRO A C 1
ATOM 661 O O . PRO A 1 81 ? 25.856 62.423 -6.336 1.00 36.62 81 PRO A O 1
ATOM 665 N N . GLN A 1 82 ? 23.967 61.571 -5.451 1.00 36.91 82 GLN A N 1
ATOM 666 C CA . GLN A 1 82 ? 23.814 62.690 -4.528 1.00 33.89 82 GLN A CA 1
ATOM 667 C C . GLN A 1 82 ? 24.751 62.585 -3.334 1.00 30.88 82 GLN A C 1
ATOM 668 O O . GLN A 1 82 ? 25.019 63.598 -2.680 1.00 35.95 82 GLN A O 1
ATOM 674 N N . LEU A 1 83 ? 25.258 61.393 -3.042 1.00 29.67 83 LEU A N 1
ATOM 675 C CA . LEU A 1 83 ? 26.175 61.212 -1.926 1.00 33.87 83 LEU A CA 1
ATOM 676 C C . LEU A 1 83 ? 27.610 61.541 -2.303 1.00 38.64 83 LEU A C 1
ATOM 677 O O . LEU A 1 83 ? 28.416 61.851 -1.419 1.00 37.34 83 LEU A O 1
ATOM 682 N N . VAL A 1 84 ? 27.927 61.504 -3.600 1.00 39.29 84 VAL A N 1
ATOM 683 C CA . VAL A 1 84 ? 29.297 61.762 -4.044 1.00 37.26 84 VAL A CA 1
ATOM 684 C C . VAL A 1 84 ? 29.817 63.119 -3.584 1.00 37.59 84 VAL A C 1
ATOM 685 O O . VAL A 1 84 ? 30.943 63.177 -3.061 1.00 39.50 84 VAL A O 1
ATOM 689 N N . PRO A 1 85 ? 29.090 64.231 -3.741 1.00 36.46 85 PRO A N 1
ATOM 690 C CA . PRO A 1 85 ? 29.635 65.515 -3.269 1.00 40.35 85 PRO A CA 1
ATOM 691 C C . PRO A 1 85 ? 29.851 65.566 -1.764 1.00 43.64 85 PRO A C 1
ATOM 692 O O . PRO A 1 85 ? 30.593 66.438 -1.294 1.00 44.64 85 PRO A O 1
ATOM 696 N N . PHE A 1 86 ? 29.230 64.670 -0.991 1.00 39.86 86 PHE A N 1
ATOM 697 C CA . PHE A 1 86 ? 29.524 64.629 0.438 1.00 38.94 86 PHE A CA 1
ATOM 698 C C . PHE A 1 86 ? 30.940 64.129 0.685 1.00 39.76 86 PHE A C 1
ATOM 699 O O . PHE A 1 86 ? 31.650 64.673 1.538 1.00 40.89 86 PHE A O 1
ATOM 707 N N . VAL A 1 87 ? 31.391 63.133 -0.085 1.00 38.91 87 VAL A N 1
ATOM 708 C CA . VAL A 1 87 ? 32.774 62.672 0.041 1.00 40.14 87 VAL A CA 1
ATOM 709 C C . VAL A 1 87 ? 33.746 63.814 -0.216 1.00 38.59 87 VAL A C 1
ATOM 710 O O . VAL A 1 87 ? 34.766 63.947 0.476 1.00 41.43 87 VAL A O 1
ATOM 714 N N . GLU A 1 88 ? 33.439 64.671 -1.194 1.00 35.15 88 GLU A N 1
ATOM 715 C CA . GLU A 1 88 ? 34.319 65.800 -1.484 1.00 38.36 88 GLU A CA 1
ATOM 716 C C . GLU A 1 88 ? 34.418 66.767 -0.310 1.00 45.93 88 GLU A C 1
ATOM 717 O O . GLU A 1 88 ? 35.412 67.490 -0.198 1.00 48.41 88 GLU A O 1
ATOM 723 N N . GLN A 1 89 ? 33.408 66.811 0.556 1.00 47.55 89 GLN A N 1
ATOM 724 C CA . GLN A 1 89 ? 33.477 67.653 1.742 1.00 48.10 89 GLN A CA 1
ATOM 725 C C . GLN A 1 89 ? 34.260 67.011 2.883 1.00 48.22 89 GLN A C 1
ATOM 726 O O . GLN A 1 89 ? 34.400 67.633 3.940 1.00 49.82 89 GLN A O 1
ATOM 732 N N . GLY A 1 90 ? 34.772 65.795 2.697 1.00 39.29 90 GLY A N 1
ATOM 733 C CA . GLY A 1 90 ? 35.602 65.156 3.701 1.00 34.84 90 GLY A CA 1
ATOM 734 C C . GLY A 1 90 ? 34.901 64.096 4.534 1.00 37.32 90 GLY A C 1
ATOM 735 O O . GLY A 1 90 ? 35.180 63.965 5.728 1.00 38.21 90 GLY A O 1
ATOM 736 N N . TYR A 1 91 ? 34.000 63.332 3.924 1.00 31.72 91 TYR A N 1
ATOM 737 C CA . TYR A 1 91 ? 33.348 62.210 4.582 1.00 32.67 91 TYR A CA 1
ATOM 738 C C . TYR A 1 91 ? 33.625 60.909 3.841 1.00 32.98 91 TYR A C 1
ATOM 739 O O . TYR A 1 91 ? 33.998 60.904 2.665 1.00 36.25 91 TYR A O 1
ATOM 748 N N . VAL A 1 92 ? 33.420 59.805 4.556 1.00 32.24 92 VAL A N 1
ATOM 749 C CA . VAL A 1 92 ? 33.113 58.508 3.964 1.00 30.73 92 VAL A CA 1
ATOM 750 C C . VAL A 1 92 ? 31.601 58.334 4.026 1.00 33.95 92 VAL A C 1
ATOM 751 O O . VAL A 1 92 ? 30.966 58.681 5.028 1.00 33.08 92 VAL A O 1
ATOM 755 N N . VAL A 1 93 ? 31.011 57.824 2.953 1.00 33.90 93 VAL A N 1
ATOM 756 C CA . VAL A 1 93 ? 29.567 57.654 2.880 1.00 32.85 93 VAL A CA 1
ATOM 757 C C . VAL A 1 93 ? 29.263 56.196 2.574 1.00 37.13 93 VAL A C 1
ATOM 758 O O . VAL A 1 93 ? 29.926 55.575 1.736 1.00 34.85 93 VAL A O 1
ATOM 762 N N . ALA A 1 94 ? 28.253 55.658 3.250 1.00 33.17 94 ALA A N 1
ATOM 763 C CA . ALA A 1 94 ? 27.767 54.308 2.999 1.00 33.37 94 ALA A CA 1
ATOM 764 C C . ALA A 1 94 ? 26.258 54.349 2.809 1.00 37.47 94 ALA A C 1
ATOM 765 O O . ALA A 1 94 ? 25.551 54.994 3.589 1.00 41.55 94 ALA A O 1
ATOM 767 N N . SER A 1 95 ? 25.768 53.672 1.775 1.00 34.96 95 SER A N 1
ATOM 768 C CA . SER A 1 95 ? 24.339 53.483 1.570 1.00 35.80 95 SER A CA 1
ATOM 769 C C . SER A 1 95 ? 23.996 52.046 1.942 1.00 37.12 95 SER A C 1
ATOM 770 O O . SER A 1 95 ? 24.571 51.106 1.386 1.00 35.22 95 SER A O 1
ATOM 773 N N . VAL A 1 96 ? 23.048 51.881 2.863 1.00 34.58 96 VAL A N 1
ATOM 774 C CA . VAL A 1 96 ? 22.856 50.635 3.597 1.00 36.74 96 VAL A CA 1
ATOM 775 C C . VAL A 1 96 ? 21.516 50.011 3.223 1.00 36.27 96 VAL A C 1
ATOM 776 O O . VAL A 1 96 ? 20.483 50.693 3.203 1.00 36.30 96 VAL A O 1
ATOM 780 N N . GLN A 1 97 ? 21.538 48.712 2.941 1.00 38.02 97 GLN A N 1
ATOM 781 C CA . GLN A 1 97 ? 20.339 47.923 2.704 1.00 40.86 97 GLN A CA 1
ATOM 782 C C . GLN A 1 97 ? 19.780 47.391 4.023 1.00 44.19 97 GLN A C 1
ATOM 783 O O . GLN A 1 97 ? 20.530 46.945 4.894 1.00 45.28 97 GLN A O 1
ATOM 789 N N . TYR A 1 98 ? 18.457 47.451 4.171 1.00 39.79 98 TYR A N 1
ATOM 790 C CA . TYR A 1 98 ? 17.765 46.776 5.261 1.00 40.90 98 TYR A CA 1
ATOM 791 C C . TYR A 1 98 ? 16.621 45.949 4.688 1.00 44.05 98 TYR A C 1
ATOM 792 O O . TYR A 1 98 ? 16.142 46.193 3.578 1.00 45.95 98 TYR A O 1
ATOM 801 N N . ARG A 1 99 ? 16.189 44.961 5.465 1.00 43.12 99 ARG A N 1
ATOM 802 C CA . ARG A 1 99 ? 15.221 43.983 4.988 1.00 41.75 99 ARG A CA 1
ATOM 803 C C . ARG A 1 99 ? 13.834 44.594 4.825 1.00 41.41 99 ARG A C 1
ATOM 804 O O . ARG A 1 99 ? 13.443 45.514 5.547 1.00 43.18 99 ARG A O 1
ATOM 812 N N . GLY A 1 100 ? 13.078 44.054 3.871 1.00 42.95 100 GLY A N 1
ATOM 813 C CA . GLY A 1 100 ? 11.691 44.434 3.736 1.00 45.99 100 GLY A CA 1
ATOM 814 C C . GLY A 1 100 ? 10.801 43.748 4.756 1.00 43.79 100 GLY A C 1
ATOM 815 O O . GLY A 1 100 ? 11.119 42.689 5.292 1.00 49.59 100 GLY A O 1
ATOM 816 N N . SER A 1 101 ? 9.656 44.379 5.024 1.00 48.55 101 SER A N 1
ATOM 817 C CA . SER A 1 101 ? 8.698 43.816 5.969 1.00 50.53 101 SER A CA 1
ATOM 818 C C . SER A 1 101 ? 8.124 42.495 5.484 1.00 56.00 101 SER A C 1
ATOM 819 O O . SER A 1 101 ? 7.622 41.713 6.299 1.00 54.52 101 SER A O 1
ATOM 822 N N . GLY A 1 102 ? 8.174 42.230 4.176 1.00 54.72 102 GLY A N 1
ATOM 823 C CA . GLY A 1 102 ? 7.772 40.929 3.673 1.00 55.35 102 GLY A CA 1
ATOM 824 C C . GLY A 1 102 ? 8.708 39.808 4.076 1.00 62.59 102 GLY A C 1
ATOM 825 O O . GLY A 1 102 ? 8.307 38.641 4.060 1.00 67.35 102 GLY A O 1
ATOM 826 N N . GLU A 1 103 ? 9.947 40.136 4.439 1.00 64.32 103 GLU A N 1
ATOM 827 C CA . GLU A 1 103 ? 10.872 39.134 4.951 1.00 63.90 103 GLU A CA 1
ATOM 828 C C . GLU A 1 103 ? 10.801 39.023 6.468 1.00 57.96 103 GLU A C 1
ATOM 829 O O . GLU A 1 103 ? 10.814 37.913 7.007 1.00 63.67 103 GLU A O 1
ATOM 835 N N . ALA A 1 104 ? 10.711 40.151 7.168 1.00 52.79 104 ALA A N 1
ATOM 836 C CA . ALA A 1 104 ? 10.624 40.121 8.620 1.00 54.12 104 ALA A CA 1
ATOM 837 C C . ALA A 1 104 ? 10.009 41.423 9.112 1.00 48.99 104 ALA A C 1
ATOM 838 O O . ALA A 1 104 ? 10.277 42.490 8.558 1.00 46.66 104 ALA A O 1
ATOM 840 N N . VAL A 1 105 ? 9.181 41.326 10.149 1.00 48.43 105 VAL A N 1
ATOM 841 C CA . VAL A 1 105 ? 8.502 42.496 10.692 1.00 47.29 105 VAL A CA 1
ATOM 842 C C . VAL A 1 105 ? 9.459 43.260 11.594 1.00 50.84 105 VAL A C 1
ATOM 843 O O . VAL A 1 105 ? 10.522 42.750 11.967 1.00 53.19 105 VAL A O 1
ATOM 847 N N . PHE A 1 106 ? 9.087 44.486 11.935 1.00 45.68 106 PHE A N 1
ATOM 848 C CA . PHE A 1 106 ? 9.823 45.254 12.925 1.00 42.46 106 PHE A CA 1
ATOM 849 C C . PHE A 1 106 ? 9.976 44.429 14.203 1.00 47.57 106 PHE A C 1
ATOM 850 O O . PHE A 1 106 ? 9.037 43.724 14.599 1.00 49.50 106 PHE A O 1
ATOM 858 N N . PRO A 1 107 ? 11.129 44.499 14.895 1.00 49.33 107 PRO A N 1
ATOM 859 C CA . PRO A 1 107 ? 12.288 45.390 14.735 1.00 49.42 107 PRO A CA 1
ATOM 860 C C . PRO A 1 107 ? 13.402 44.930 13.783 1.00 48.69 107 PRO A C 1
ATOM 861 O O . PRO A 1 107 ? 14.514 45.461 13.888 1.00 45.28 107 PRO A O 1
ATOM 865 N N . ALA A 1 108 ? 13.111 43.990 12.877 1.00 44.37 108 ALA A N 1
ATOM 866 C CA . ALA A 1 108 ? 14.137 43.474 11.970 1.00 43.21 108 ALA A CA 1
ATOM 867 C C . ALA A 1 108 ? 14.862 44.588 11.223 1.00 44.36 108 ALA A C 1
ATOM 868 O O . ALA A 1 108 ? 16.091 44.558 11.087 1.00 42.64 108 ALA A O 1
ATOM 870 N N . GLN A 1 109 ? 14.117 45.584 10.733 1.00 43.05 109 GLN A N 1
ATOM 871 C CA . GLN A 1 109 ? 14.736 46.660 9.962 1.00 39.86 109 GLN A CA 1
ATOM 872 C C . GLN A 1 109 ? 15.720 47.447 10.812 1.00 43.20 109 GLN A C 1
ATOM 873 O O . GLN A 1 109 ? 16.780 47.864 10.330 1.00 42.44 109 GLN A O 1
ATOM 879 N N . LEU A 1 110 ? 15.381 47.669 12.080 1.00 48.07 110 LEU A N 1
ATOM 880 C CA . LEU A 1 110 ? 16.288 48.386 12.967 1.00 42.38 110 LEU A CA 1
ATOM 881 C C . LEU A 1 110 ? 17.484 47.518 13.338 1.00 38.44 110 LEU A C 1
ATOM 882 O O . LEU A 1 110 ? 18.619 48.005 13.378 1.00 39.53 110 LEU A O 1
ATOM 887 N N . HIS A 1 111 ? 17.252 46.228 13.610 1.00 38.86 111 HIS A N 1
ATOM 888 C CA . HIS A 1 111 ? 18.362 45.294 13.787 1.00 41.17 111 HIS A CA 1
ATOM 889 C C . HIS A 1 111 ? 19.370 45.400 12.645 1.00 40.46 111 HIS A C 1
ATOM 890 O O . HIS A 1 111 ? 20.584 45.411 12.875 1.00 43.02 111 HIS A O 1
ATOM 897 N N . ASP A 1 112 ? 18.881 45.490 11.407 1.00 39.03 112 ASP A N 1
ATOM 898 C CA . ASP A 1 112 ? 19.777 45.551 10.257 1.00 40.08 112 ASP A CA 1
ATOM 899 C C . ASP A 1 112 ? 20.638 46.811 10.286 1.00 39.33 112 ASP A C 1
ATOM 900 O O . ASP A 1 112 ? 21.867 46.740 10.165 1.00 36.43 112 ASP A O 1
ATOM 905 N N . VAL A 1 113 ? 20.015 47.979 10.442 1.00 37.39 113 VAL A N 1
ATOM 906 C CA . VAL A 1 113 ? 20.802 49.202 10.314 1.00 38.22 113 VAL A CA 1
ATOM 907 C C . VAL A 1 113 ? 21.684 49.412 11.542 1.00 38.59 113 VAL A C 1
ATOM 908 O O . VAL A 1 113 ? 22.776 49.982 11.432 1.00 36.84 113 VAL A O 1
ATOM 912 N N . LYS A 1 114 ? 21.248 48.948 12.720 1.00 37.35 114 LYS A N 1
ATOM 913 C CA . LYS A 1 114 ? 22.144 48.939 13.873 1.00 37.56 114 LYS A CA 1
ATOM 914 C C . LYS A 1 114 ? 23.380 48.097 13.591 1.00 40.43 114 LYS A C 1
ATOM 915 O O . LYS A 1 114 ? 24.505 48.501 13.910 1.00 38.35 114 LYS A O 1
ATOM 921 N N . THR A 1 115 ? 23.186 46.915 13.002 1.00 38.65 115 THR A N 1
ATOM 922 C CA . THR A 1 115 ? 24.314 46.050 12.700 1.00 33.52 115 THR A CA 1
ATOM 923 C C . THR A 1 115 ? 25.216 46.670 11.638 1.00 37.28 115 THR A C 1
ATOM 924 O O . THR A 1 115 ? 26.441 46.511 11.695 1.00 37.35 115 THR A O 1
ATOM 928 N N . ALA A 1 116 ? 24.637 47.408 10.691 1.00 35.41 116 ALA A N 1
ATOM 929 C CA . ALA A 1 116 ? 25.448 48.137 9.723 1.00 38.47 116 ALA A CA 1
ATOM 930 C C . ALA A 1 116 ? 26.330 49.180 10.405 1.00 39.21 116 ALA A C 1
ATOM 931 O O . ALA A 1 116 ? 27.504 49.339 10.048 1.00 36.13 116 ALA A O 1
ATOM 933 N N . VAL A 1 117 ? 25.781 49.912 11.379 1.00 38.55 117 VAL A N 1
ATOM 934 C CA . VAL A 1 117 ? 26.579 50.897 12.107 1.00 38.87 117 VAL A CA 1
ATOM 935 C C . VAL A 1 117 ? 27.750 50.212 12.802 1.00 38.38 117 VAL A C 1
ATOM 936 O O . VAL A 1 117 ? 28.901 50.650 12.698 1.00 36.47 117 VAL A O 1
ATOM 940 N N . ARG A 1 118 ? 27.472 49.117 13.513 1.00 36.51 118 ARG A N 1
ATOM 941 C CA . ARG A 1 118 ? 28.534 48.429 14.243 1.00 41.38 118 ARG A CA 1
ATOM 942 C C . ARG A 1 118 ? 29.557 47.819 13.293 1.00 37.63 118 ARG A C 1
ATOM 943 O O . ARG A 1 118 ? 30.759 47.827 13.582 1.00 37.12 118 ARG A O 1
ATOM 951 N N . PHE A 1 119 ? 29.100 47.277 12.162 1.00 37.20 119 PHE A N 1
ATOM 952 C CA . PHE A 1 119 ? 30.020 46.714 11.181 1.00 41.25 119 PHE A CA 1
ATOM 953 C C . PHE A 1 119 ? 30.963 47.782 10.646 1.00 36.69 119 PHE A C 1
ATOM 954 O O . PHE A 1 119 ? 32.173 47.554 10.537 1.00 37.21 119 PHE A O 1
ATOM 962 N N . LEU A 1 120 ? 30.421 48.952 10.302 1.00 37.26 120 LEU A N 1
ATOM 963 C CA . LEU A 1 120 ? 31.247 50.014 9.740 1.00 36.57 120 LEU A CA 1
ATOM 964 C C . LEU A 1 120 ? 32.228 50.553 10.770 1.00 36.46 120 LEU A C 1
ATOM 965 O O . LEU A 1 120 ? 33.380 50.851 10.440 1.00 38.37 120 LEU A O 1
ATOM 970 N N . LYS A 1 121 ? 31.794 50.675 12.024 1.00 34.03 121 LYS A N 1
ATOM 971 C CA . LYS A 1 121 ? 32.702 51.117 13.077 1.00 36.61 121 LYS A CA 1
ATOM 972 C C . LYS A 1 121 ? 33.784 50.080 13.331 1.00 36.67 121 LYS A C 1
ATOM 973 O O . LYS A 1 121 ? 34.969 50.416 13.436 1.00 38.48 121 LYS A O 1
ATOM 979 N N . ALA A 1 122 ? 33.390 48.808 13.428 1.00 39.82 122 ALA A N 1
ATOM 980 C CA . ALA A 1 122 ? 34.348 47.752 13.731 1.00 43.73 122 ALA A CA 1
ATOM 981 C C . ALA A 1 122 ? 35.380 47.592 12.624 1.00 43.22 122 ALA A C 1
ATOM 982 O O . ALA A 1 122 ? 36.542 47.281 12.901 1.00 43.27 122 ALA A O 1
ATOM 984 N N . ASN A 1 123 ? 34.984 47.800 11.369 1.00 41.32 123 ASN A N 1
ATOM 985 C CA . ASN A 1 123 ? 35.901 47.695 10.242 1.00 42.72 123 ASN A CA 1
ATOM 986 C C . ASN A 1 123 ? 36.333 49.063 9.733 1.00 40.64 123 ASN A C 1
ATOM 987 O O . ASN A 1 123 ? 36.602 49.220 8.540 1.00 38.07 123 ASN A O 1
ATOM 992 N N . ALA A 1 124 ? 36.406 50.053 10.630 1.00 40.40 124 ALA A N 1
ATOM 993 C CA . ALA A 1 124 ? 36.597 51.439 10.214 1.00 37.53 124 ALA A CA 1
ATOM 994 C C . ALA A 1 124 ? 37.932 51.646 9.508 1.00 38.06 124 ALA A C 1
ATOM 995 O O . ALA A 1 124 ? 37.998 52.354 8.496 1.00 37.84 124 ALA A O 1
ATOM 997 N N . ALA A 1 125 ? 39.008 51.048 10.035 1.00 35.10 125 ALA A N 1
ATOM 998 C CA . ALA A 1 125 ? 40.333 51.252 9.456 1.00 39.52 125 ALA A CA 1
ATOM 999 C C . ALA A 1 125 ? 40.368 50.851 7.984 1.00 41.15 125 ALA A C 1
ATOM 1000 O O . ALA A 1 125 ? 41.011 51.514 7.164 1.00 48.00 125 ALA A O 1
ATOM 1002 N N . ARG A 1 126 ? 39.667 49.775 7.635 1.00 37.73 126 ARG A N 1
ATOM 1003 C CA . ARG A 1 126 ? 39.623 49.279 6.267 1.00 40.39 126 ARG A CA 1
ATOM 1004 C C . ARG A 1 126 ? 38.935 50.257 5.313 1.00 39.16 126 ARG A C 1
ATOM 1005 O O . ARG A 1 126 ? 39.169 50.195 4.101 1.00 38.75 126 ARG A O 1
ATOM 1013 N N . TYR A 1 127 ? 38.133 51.188 5.832 1.00 35.05 127 TYR A N 1
ATOM 1014 C CA . TYR A 1 127 ? 37.357 52.093 4.995 1.00 34.41 127 TYR A CA 1
ATOM 1015 C C . TYR A 1 127 ? 37.663 53.563 5.263 1.00 34.65 127 TYR A C 1
ATOM 1016 O O . TYR A 1 127 ? 36.858 54.428 4.902 1.00 35.18 127 TYR A O 1
ATOM 1025 N N . ASN A 1 128 ? 38.789 53.865 5.912 1.00 33.49 128 ASN A N 1
ATOM 1026 C CA . ASN A 1 128 ? 39.180 55.245 6.217 1.00 34.57 128 ASN A CA 1
ATOM 1027 C C . ASN A 1 128 ? 38.138 55.961 7.078 1.00 34.48 128 ASN A C 1
ATOM 1028 O O . ASN A 1 128 ? 37.969 57.182 6.988 1.00 36.64 128 ASN A O 1
ATOM 1033 N N . ILE A 1 129 ? 37.434 55.217 7.918 1.00 33.21 129 ILE A N 1
ATOM 1034 C CA . ILE A 1 129 ? 36.346 55.765 8.722 1.00 31.72 129 ILE A CA 1
ATOM 1035 C C . ILE A 1 129 ? 36.875 56.160 10.093 1.00 35.96 129 ILE A C 1
ATOM 1036 O O . ILE A 1 129 ? 37.688 55.445 10.692 1.00 35.90 129 ILE A O 1
ATOM 1041 N N . ASP A 1 130 ? 36.417 57.313 10.590 1.00 32.13 130 ASP A N 1
ATOM 1042 C CA . ASP A 1 130 ? 36.577 57.678 11.992 1.00 35.17 130 ASP A CA 1
ATOM 1043 C C . ASP A 1 130 ? 35.327 57.220 12.739 1.00 37.89 130 ASP A C 1
ATOM 1044 O O . ASP A 1 130 ? 34.277 57.872 12.656 1.00 36.92 130 ASP A O 1
ATOM 1049 N N . PRO A 1 131 ? 35.400 56.115 13.488 1.00 31.86 131 PRO A N 1
ATOM 1050 C CA . PRO A 1 131 ? 34.179 55.544 14.078 1.00 34.08 131 PRO A CA 1
ATOM 1051 C C . PRO A 1 131 ? 33.561 56.401 15.170 1.00 39.35 131 PRO A C 1
ATOM 1052 O O . PRO A 1 131 ? 32.420 56.127 15.562 1.00 39.82 131 PRO A O 1
ATOM 1056 N N . ASP A 1 132 ? 34.264 57.417 15.672 1.00 38.16 132 ASP A N 1
ATOM 1057 C CA . ASP A 1 132 ? 33.707 58.294 16.696 1.00 37.73 132 ASP A CA 1
ATOM 1058 C C . ASP A 1 132 ? 32.861 59.423 16.122 1.00 39.07 132 ASP A C 1
ATOM 1059 O O . ASP A 1 132 ? 32.359 60.244 16.893 1.00 42.34 132 ASP A O 1
ATOM 1064 N N . ARG A 1 133 ? 32.708 59.503 14.795 1.00 33.67 133 ARG A N 1
ATOM 1065 C CA . ARG A 1 133 ? 31.936 60.579 14.159 1.00 37.58 133 ARG A CA 1
ATOM 1066 C C . ARG A 1 133 ? 31.097 59.951 13.048 1.00 37.43 133 ARG A C 1
ATOM 1067 O O . ARG A 1 133 ? 31.531 59.874 11.893 1.00 35.26 133 ARG A O 1
ATOM 1075 N N . VAL A 1 134 ? 29.889 59.517 13.402 1.00 34.24 134 VAL A N 1
ATOM 1076 C CA . VAL A 1 134 ? 28.999 58.817 12.483 1.00 33.61 134 VAL A CA 1
ATOM 1077 C C . VAL A 1 134 ? 27.674 59.566 12.427 1.00 37.72 134 VAL A C 1
ATOM 1078 O O . VAL A 1 134 ? 27.005 59.740 13.453 1.00 43.10 134 VAL A O 1
ATOM 1082 N N . GLY A 1 135 ? 27.299 60.008 11.234 1.00 35.25 135 GLY A N 1
ATOM 1083 C CA . GLY A 1 135 ? 25.985 60.577 11.021 1.00 35.42 135 GLY A CA 1
ATOM 1084 C C . GLY A 1 135 ? 25.118 59.606 10.252 1.00 35.77 135 GLY A C 1
ATOM 1085 O O . GLY A 1 135 ? 25.640 58.700 9.597 1.00 33.55 135 GLY A O 1
ATOM 1086 N N . VAL A 1 136 ? 23.799 59.758 10.321 1.00 34.75 136 VAL A N 1
ATOM 1087 C CA . VAL A 1 136 ? 22.904 58.902 9.550 1.00 32.15 136 VAL A CA 1
ATOM 1088 C C . VAL A 1 136 ? 21.801 59.767 8.957 1.00 33.65 136 VAL A C 1
ATOM 1089 O O . VAL A 1 136 ? 21.321 60.716 9.588 1.00 37.41 136 VAL A O 1
ATOM 1093 N N . TRP A 1 137 ? 21.404 59.427 7.736 1.00 36.59 137 TRP A N 1
ATOM 1094 C CA . TRP A 1 137 ? 20.535 60.240 6.902 1.00 33.03 137 TRP A CA 1
ATOM 1095 C C . TRP A 1 137 ? 19.643 59.293 6.115 1.00 35.58 137 TRP A C 1
ATOM 1096 O O . TRP A 1 137 ? 20.137 58.340 5.506 1.00 36.14 137 TRP A O 1
ATOM 1107 N N . GLY A 1 138 ? 18.338 59.537 6.143 1.00 37.03 138 GLY A N 1
ATOM 1108 C CA . GLY A 1 138 ? 17.418 58.691 5.408 1.00 35.82 138 GLY A CA 1
ATOM 1109 C C . GLY A 1 138 ? 16.216 59.477 4.937 1.00 36.34 138 GLY A C 1
ATOM 1110 O O . GLY A 1 138 ? 15.884 60.535 5.483 1.00 37.99 138 GLY A O 1
ATOM 1111 N N . ASP A 1 139 ? 15.567 58.946 3.905 1.00 35.75 139 ASP A N 1
ATOM 1112 C CA . ASP A 1 139 ? 14.323 59.501 3.397 1.00 39.98 139 ASP A CA 1
ATOM 1113 C C . ASP A 1 139 ? 13.188 58.518 3.656 1.00 37.84 139 ASP A C 1
ATOM 1114 O O . ASP A 1 139 ? 13.381 57.301 3.585 1.00 37.27 139 ASP A O 1
ATOM 1119 N N . SER A 1 140 ? 12.009 59.057 3.980 1.00 38.33 140 SER A N 1
ATOM 1120 C CA . SER A 1 140 ? 10.781 58.276 4.154 1.00 40.12 140 SER A CA 1
ATOM 1121 C C . SER A 1 140 ? 11.055 57.160 5.160 1.00 37.36 140 SER A C 1
ATOM 1122 O O . SER A 1 140 ? 11.499 57.470 6.279 1.00 38.21 140 SER A O 1
ATOM 1125 N N . SER A 1 141 ? 10.856 55.878 4.824 1.00 33.92 141 SER A N 1
ATOM 1126 C CA . SER A 1 141 ? 11.109 54.825 5.808 1.00 40.07 141 SER A CA 1
ATOM 1127 C C . SER A 1 141 ? 12.568 54.787 6.250 1.00 41.21 141 SER A C 1
ATOM 1128 O O . SER A 1 141 ? 12.856 54.297 7.347 1.00 38.55 141 SER A O 1
ATOM 1131 N N . GLY A 1 142 ? 13.489 55.288 5.419 1.00 39.68 142 GLY A N 1
ATOM 1132 C CA . GLY A 1 142 ? 14.876 55.399 5.843 1.00 34.14 142 GLY A CA 1
ATOM 1133 C C . GLY A 1 142 ? 15.090 56.505 6.861 1.00 41.08 142 GLY A C 1
ATOM 1134 O O . GLY A 1 142 ? 15.909 56.368 7.776 1.00 39.31 142 GLY A O 1
ATOM 1135 N N . GLY A 1 143 ? 14.367 57.618 6.718 1.00 43.04 143 GLY A N 1
ATOM 1136 C CA . GLY A 1 143 ? 14.413 58.645 7.749 1.00 39.29 143 GLY A CA 1
ATOM 1137 C C . GLY A 1 143 ? 13.822 58.161 9.059 1.00 38.74 143 GLY A C 1
ATOM 1138 O O . GLY A 1 143 ? 14.339 58.463 10.139 1.00 39.43 143 GLY A O 1
ATOM 1139 N N . HIS A 1 144 ? 12.734 57.394 8.975 1.00 35.31 144 HIS A N 1
ATOM 1140 C CA . HIS A 1 144 ? 12.167 56.718 10.138 1.00 40.88 144 HIS A CA 1
ATOM 1141 C C . HIS A 1 144 ? 13.229 55.904 10.874 1.00 40.25 144 HIS A C 1
ATOM 1142 O O . HIS A 1 144 ? 13.402 56.040 12.089 1.00 37.89 144 HIS A O 1
ATOM 1149 N N . LEU A 1 145 ? 13.979 55.075 10.142 1.00 40.34 145 LEU A N 1
ATOM 1150 C CA . LEU A 1 145 ? 15.010 54.258 10.772 1.00 38.52 145 LEU A CA 1
ATOM 1151 C C . LEU A 1 145 ? 16.183 55.096 11.274 1.00 38.68 145 LEU A C 1
ATOM 1152 O O . LEU A 1 145 ? 16.797 54.752 12.290 1.00 40.41 145 LEU A O 1
ATOM 1157 N N . ALA A 1 146 ? 16.520 56.187 10.581 1.00 35.91 146 ALA A N 1
ATOM 1158 C CA . ALA A 1 146 ? 17.593 57.053 11.057 1.00 35.07 146 ALA A CA 1
ATOM 1159 C C . ALA A 1 146 ? 17.233 57.669 12.403 1.00 36.75 146 ALA A C 1
ATOM 1160 O O . ALA A 1 146 ? 18.064 57.706 13.320 1.00 36.68 146 ALA A O 1
ATOM 1162 N N . LEU A 1 147 ? 15.990 58.137 12.544 1.00 35.83 147 LEU A N 1
ATOM 1163 C CA . LEU A 1 147 ? 15.517 58.643 13.829 1.00 35.55 147 LEU A CA 1
ATOM 1164 C C . LEU A 1 147 ? 15.631 57.590 14.925 1.00 37.75 147 LEU A C 1
ATOM 1165 O O . LEU A 1 147 ? 16.055 57.896 16.045 1.00 42.76 147 LEU A O 1
ATOM 1170 N N . LEU A 1 148 ? 15.250 56.347 14.627 1.00 38.84 148 LEU A N 1
ATOM 1171 C CA . LEU A 1 148 ? 15.319 55.297 15.642 1.00 37.96 148 LEU A CA 1
ATOM 1172 C C . LEU A 1 148 ? 16.762 54.993 16.031 1.00 40.38 148 LEU A C 1
ATOM 1173 O O . LEU A 1 148 ? 17.044 54.682 17.197 1.00 38.99 148 LEU A O 1
ATOM 1178 N N . LEU A 1 149 ? 17.689 55.060 15.069 1.00 36.73 149 LEU A N 1
ATOM 1179 C CA . LEU A 1 149 ? 19.102 54.926 15.414 1.00 40.70 149 LEU A CA 1
ATOM 1180 C C . LEU A 1 149 ? 19.525 56.011 16.395 1.00 41.00 149 LEU A C 1
ATOM 1181 O O . LEU A 1 149 ? 20.225 55.737 17.376 1.00 38.89 149 LEU A O 1
ATOM 1186 N N . GLY A 1 150 ? 19.084 57.247 16.163 1.00 33.72 150 GLY A N 1
ATOM 1187 C CA . GLY A 1 150 ? 19.444 58.322 17.065 1.00 34.20 150 GLY A CA 1
ATOM 1188 C C . GLY A 1 150 ? 18.800 58.209 18.432 1.00 39.17 150 GLY A C 1
ATOM 1189 O O . GLY A 1 150 ? 19.384 58.634 19.432 1.00 41.34 150 GLY A O 1
ATOM 1190 N N . LEU A 1 151 ? 17.602 57.630 18.505 1.00 37.93 151 LEU A N 1
ATOM 1191 C CA . LEU A 1 151 ? 16.801 57.727 19.717 1.00 37.68 151 LEU A CA 1
ATOM 1192 C C . LEU A 1 151 ? 16.756 56.454 20.555 1.00 45.06 151 LEU A C 1
ATOM 1193 O O . LEU A 1 151 ? 16.354 56.521 21.723 1.00 46.17 151 LEU A O 1
ATOM 1198 N N . THR A 1 152 ? 17.135 55.296 20.009 1.00 44.38 152 THR A N 1
ATOM 1199 C CA . THR A 1 152 ? 16.982 54.034 20.727 1.00 42.20 152 THR A CA 1
ATOM 1200 C C . THR A 1 152 ? 18.320 53.447 21.154 1.00 42.66 152 THR A C 1
ATOM 1201 O O . THR A 1 152 ? 18.440 52.234 21.339 1.00 44.04 152 THR A O 1
ATOM 1205 N N . GLU A 1 153 ? 19.333 54.287 21.320 1.00 45.58 153 GLU A N 1
ATOM 1206 C CA . GLU A 1 153 ? 20.640 53.779 21.699 1.00 43.50 153 GLU A CA 1
ATOM 1207 C C . GLU A 1 153 ? 20.617 53.223 23.121 1.00 45.15 153 GLU A C 1
ATOM 1208 O O . GLU A 1 153 ? 20.030 53.812 24.038 1.00 46.75 153 GLU A O 1
ATOM 1214 N N . GLY A 1 154 ? 21.251 52.066 23.296 1.00 44.59 154 GLY A N 1
ATOM 1215 C CA . GLY A 1 154 ? 21.291 51.404 24.580 1.00 42.82 154 GLY A CA 1
ATOM 1216 C C . GLY A 1 154 ? 20.169 50.422 24.832 1.00 46.24 154 GLY A C 1
ATOM 1217 O O . GLY A 1 154 ? 20.133 49.815 25.90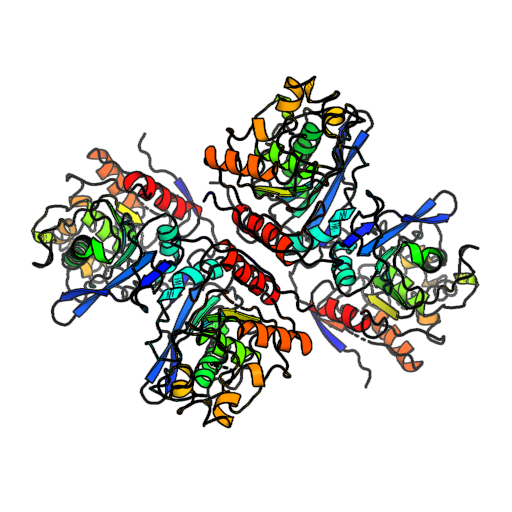8 1.00 48.72 154 GLY A O 1
ATOM 1218 N N . ILE A 1 155 ? 19.250 50.249 23.887 1.00 49.38 155 ILE A N 1
ATOM 1219 C CA . ILE A 1 155 ? 18.142 49.315 24.054 1.00 51.65 155 ILE A CA 1
ATOM 1220 C C . ILE A 1 155 ? 18.564 47.983 23.440 1.00 50.10 155 ILE A C 1
ATOM 1221 O O . ILE A 1 155 ? 18.626 47.842 22.215 1.00 49.54 155 ILE A O 1
ATOM 1226 N N . GLU A 1 156 ? 18.866 47.011 24.305 1.00 47.04 156 GLU A N 1
ATOM 1227 C CA . GLU A 1 156 ? 19.381 45.715 23.867 1.00 52.84 156 GLU A CA 1
ATOM 1228 C C . GLU A 1 156 ? 18.447 45.034 22.871 1.00 51.31 156 GLU A C 1
ATOM 1229 O O . GLU A 1 156 ? 18.898 44.461 21.871 1.00 54.44 156 GLU A O 1
ATOM 1235 N N . GLU A 1 157 ? 17.143 45.090 23.131 1.00 50.80 157 GLU A N 1
ATOM 1236 C CA . GLU A 1 157 ? 16.140 44.489 22.261 1.00 55.40 157 GLU A CA 1
ATOM 1237 C C . GLU A 1 157 ? 16.263 44.947 20.809 1.00 53.33 157 GLU A C 1
ATOM 1238 O O . GLU A 1 157 ? 15.791 44.249 19.904 1.00 51.64 157 GLU A O 1
ATOM 1244 N N . PHE A 1 158 ? 16.902 46.091 20.558 1.00 43.71 158 PHE A N 1
ATOM 1245 C CA . PHE A 1 158 ? 17.019 46.633 19.211 1.00 44.50 158 PHE A CA 1
ATOM 1246 C C . PHE A 1 158 ? 18.411 46.488 18.609 1.00 45.69 158 PHE A C 1
ATOM 1247 O O . PHE A 1 158 ? 18.632 46.972 17.494 1.00 44.20 158 PHE A O 1
ATOM 1255 N N . GLU A 1 159 ? 19.355 45.841 19.303 1.00 45.99 159 GLU A N 1
ATOM 1256 C CA . GLU A 1 159 ? 20.711 45.726 18.763 1.00 48.25 159 GLU A CA 1
ATOM 1257 C C . GLU A 1 159 ? 20.767 44.753 17.590 1.00 50.52 159 GLU A C 1
ATOM 1258 O O . GLU A 1 159 ? 21.526 44.964 16.638 1.00 48.67 159 GLU A O 1
ATOM 1264 N N . GLY A 1 160 ? 19.989 43.678 17.646 1.00 51.76 160 GLY A N 1
ATOM 1265 C CA . GLY A 1 160 ? 20.012 42.674 16.613 1.00 49.77 160 GLY A CA 1
ATOM 1266 C C . GLY A 1 160 ? 20.906 41.507 16.974 1.00 51.59 160 GLY A C 1
ATOM 1267 O O . GLY A 1 160 ? 21.063 41.151 18.146 1.00 53.05 160 GLY A O 1
ATOM 1268 N N . PRO A 1 161 ? 21.531 40.902 15.969 1.00 49.08 161 PRO A N 1
ATOM 1269 C CA . PRO A 1 161 ? 22.289 39.670 16.204 1.00 48.03 161 PRO A CA 1
ATOM 1270 C C . PRO A 1 161 ? 23.552 39.937 17.010 1.00 48.05 161 PRO A C 1
ATOM 1271 O O . PRO A 1 161 ? 23.969 41.077 17.235 1.00 45.63 161 PRO A O 1
ATOM 1275 N N . ASP A 1 162 ? 24.170 38.838 17.436 1.00 48.46 162 ASP A N 1
ATOM 1276 C CA . ASP A 1 162 ? 25.394 38.866 18.236 1.00 50.45 162 ASP A CA 1
ATOM 1277 C C . ASP A 1 162 ? 26.590 39.072 17.304 1.00 49.06 162 ASP A C 1
ATOM 1278 O O . ASP A 1 162 ? 27.439 38.200 17.109 1.00 52.76 162 ASP A O 1
ATOM 1283 N N . GLU A 1 163 ? 26.637 40.262 16.710 1.00 48.59 163 GLU A N 1
ATOM 1284 C CA . GLU A 1 163 ? 27.664 40.620 15.740 1.00 48.42 163 GLU A CA 1
ATOM 1285 C C . GLU A 1 163 ? 28.193 42.006 16.073 1.00 44.67 163 GLU A C 1
ATOM 1286 O O . GLU A 1 163 ? 27.418 42.966 16.141 1.00 46.10 163 GLU A O 1
ATOM 1292 N N . TYR A 1 164 ? 29.511 42.107 16.276 1.00 38.43 164 TYR A N 1
ATOM 1293 C CA . TYR A 1 164 ? 30.179 43.375 16.576 1.00 40.39 164 TYR A CA 1
ATOM 1294 C C . TYR A 1 164 ? 29.572 44.055 17.802 1.00 44.50 164 TYR A C 1
ATOM 1295 O O . TYR A 1 164 ? 29.430 45.280 17.854 1.00 42.88 164 TYR A O 1
ATOM 1304 N N . ARG A 1 165 ? 29.197 43.252 18.797 1.00 44.31 165 ARG A N 1
ATOM 1305 C CA . ARG A 1 165 ? 28.593 43.806 20.002 1.00 55.25 165 ARG A CA 1
ATOM 1306 C C . ARG A 1 165 ? 29.601 44.527 20.887 1.00 56.09 165 ARG A C 1
ATOM 1307 O O . ARG A 1 165 ? 29.199 45.123 21.890 1.00 66.56 165 ARG A O 1
ATOM 1315 N N . HIS A 1 166 ? 30.884 44.505 20.536 1.00 53.79 166 HIS A N 1
ATOM 1316 C CA . HIS A 1 166 ? 31.912 45.222 21.281 1.00 56.68 166 HIS A CA 1
ATOM 1317 C C . HIS A 1 166 ? 32.053 46.678 20.847 1.00 52.10 166 HIS A C 1
ATOM 1318 O O . HIS A 1 166 ? 32.854 47.410 21.436 1.00 51.05 166 HIS A O 1
ATOM 1325 N N . VAL A 1 167 ? 31.323 47.114 19.824 1.00 47.64 167 VAL A N 1
ATOM 1326 C CA . VAL A 1 167 ? 31.256 48.524 19.478 1.00 46.17 167 VAL A CA 1
ATOM 1327 C C . VAL A 1 167 ? 29.802 48.961 19.590 1.00 43.73 167 VAL A C 1
ATOM 1328 O O . VAL A 1 167 ? 28.874 48.153 19.519 1.00 44.92 167 VAL A O 1
ATOM 1332 N N . SER A 1 168 ? 29.611 50.260 19.773 1.00 42.95 168 SER A N 1
ATOM 1333 C CA . SER A 1 168 ? 28.283 50.795 20.008 1.00 40.36 168 SER A CA 1
ATOM 1334 C C . SER A 1 168 ? 27.628 51.212 18.699 1.00 44.71 168 SER A C 1
ATOM 1335 O O . SER A 1 168 ? 28.296 51.589 17.731 1.00 43.46 168 SER A O 1
ATOM 1338 N N . SER A 1 169 ? 26.301 51.143 18.673 1.00 38.92 169 SER A N 1
ATOM 1339 C CA . SER A 1 169 ? 25.554 51.550 17.495 1.00 42.51 169 SER A CA 1
ATOM 1340 C C . SER A 1 169 ? 25.033 52.980 17.603 1.00 40.99 169 SER A C 1
ATOM 1341 O O . SER A 1 169 ? 24.137 53.362 16.845 1.00 39.54 169 SER A O 1
ATOM 1344 N N . LYS A 1 170 ? 25.587 53.782 18.513 1.00 36.79 170 LYS A N 1
ATOM 1345 C CA . LYS A 1 170 ? 25.171 55.174 18.605 1.00 40.17 170 LYS A CA 1
ATOM 1346 C C . LYS A 1 170 ? 25.630 55.946 17.377 1.00 39.31 170 LYS A C 1
ATOM 1347 O O . LYS A 1 170 ? 26.666 55.650 16.772 1.00 35.37 170 LYS A O 1
ATOM 1353 N N . VAL A 1 171 ? 24.818 56.926 16.990 1.00 34.94 171 VAL A N 1
ATOM 1354 C CA . VAL A 1 171 ? 25.168 57.851 15.928 1.00 36.93 171 VAL A CA 1
ATOM 1355 C C . VAL A 1 171 ? 25.242 59.246 16.530 1.00 39.78 171 VAL A C 1
ATOM 1356 O O . VAL A 1 171 ? 24.717 59.513 17.612 1.00 38.03 171 VAL A O 1
ATOM 1360 N N . ASP A 1 172 ? 25.921 60.141 15.817 1.00 36.95 172 ASP A N 1
ATOM 1361 C CA . ASP A 1 172 ? 26.255 61.454 16.348 1.00 39.11 172 ASP A CA 1
ATOM 1362 C C . ASP A 1 172 ? 25.467 62.585 15.706 1.00 37.49 172 ASP A C 1
ATOM 1363 O O . ASP A 1 172 ? 25.564 63.728 16.171 1.00 39.69 172 ASP A O 1
ATOM 1368 N N . ALA A 1 173 ? 24.680 62.295 14.674 1.00 33.68 173 ALA A N 1
ATOM 1369 C CA . ALA A 1 173 ? 23.850 63.291 14.010 1.00 36.95 173 ALA A CA 1
ATOM 1370 C C . ALA A 1 173 ? 22.887 62.557 13.094 1.00 37.85 173 ALA A C 1
ATOM 1371 O O . ALA A 1 173 ? 23.261 61.563 12.466 1.00 36.98 173 ALA A O 1
ATOM 1373 N N . VAL A 1 174 ? 21.650 63.045 13.032 1.00 35.98 174 VAL A N 1
ATOM 1374 C CA . VAL A 1 174 ? 20.581 62.395 12.289 1.00 33.44 174 VAL A CA 1
ATOM 1375 C C . VAL A 1 174 ? 19.939 63.415 11.361 1.00 33.98 174 VAL A C 1
ATOM 1376 O O . VAL A 1 174 ? 19.492 64.477 11.811 1.00 36.34 174 VAL A O 1
ATOM 1380 N N . ALA A 1 175 ? 19.886 63.091 10.073 1.00 32.02 175 ALA A N 1
ATOM 1381 C CA . ALA A 1 175 ? 19.153 63.882 9.092 1.00 38.08 175 ALA A CA 1
ATOM 1382 C C . ALA A 1 175 ? 17.940 63.084 8.634 1.00 34.69 175 ALA A C 1
ATOM 1383 O O . ALA A 1 175 ? 18.068 61.922 8.241 1.00 35.44 175 ALA A O 1
ATOM 1385 N N . ASP A 1 176 ? 16.770 63.705 8.691 1.00 38.01 176 ASP A N 1
ATOM 1386 C CA . ASP A 1 176 ? 15.504 63.012 8.482 1.00 38.43 176 ASP A CA 1
ATOM 1387 C C . ASP A 1 176 ? 14.730 63.719 7.379 1.00 36.78 176 ASP A C 1
ATOM 1388 O O . ASP A 1 176 ? 14.264 64.845 7.573 1.00 39.68 176 ASP A O 1
ATOM 1393 N N . TRP A 1 177 ? 14.578 63.052 6.233 1.00 35.49 177 TRP A N 1
ATOM 1394 C CA . TRP A 1 177 ? 13.759 63.542 5.129 1.00 36.37 177 TRP A CA 1
ATOM 1395 C C . TRP A 1 177 ? 12.399 62.849 5.181 1.00 38.51 177 TRP A C 1
ATOM 1396 O O . TRP A 1 177 ? 12.297 61.657 4.879 1.00 38.59 177 TRP A O 1
ATOM 1407 N N . PHE A 1 178 ? 11.366 63.609 5.549 1.00 37.39 178 PHE A N 1
ATOM 1408 C CA . PHE A 1 178 ? 9.962 63.174 5.604 1.00 35.87 178 PHE A CA 1
ATOM 1409 C C . PHE A 1 178 ? 9.807 61.725 6.066 1.00 39.05 178 PHE A C 1
ATOM 1410 O O . PHE A 1 178 ? 9.107 60.914 5.452 1.00 39.43 178 PHE A O 1
ATOM 1418 N N . GLY A 1 179 ? 10.455 61.406 7.182 1.00 37.02 179 GLY A N 1
ATOM 1419 C CA . GLY A 1 179 ? 10.335 60.095 7.776 1.00 40.07 179 GLY A CA 1
ATOM 1420 C C . GLY A 1 179 ? 9.098 59.972 8.646 1.00 42.22 179 GLY A C 1
ATOM 1421 O O . GLY A 1 179 ? 8.721 60.909 9.360 1.00 43.16 179 GLY A O 1
ATOM 1422 N N . PRO A 1 180 ? 8.422 58.821 8.580 1.00 40.89 180 PRO A N 1
ATOM 1423 C CA . PRO A 1 180 ? 7.300 58.571 9.495 1.00 44.86 180 PRO A CA 1
ATOM 1424 C C . PRO A 1 180 ? 7.749 58.626 10.948 1.00 42.91 180 PRO A C 1
ATOM 1425 O O . PRO A 1 180 ? 8.834 58.159 11.306 1.00 41.88 180 PRO A O 1
ATOM 1429 N N . VAL A 1 181 ? 6.888 59.200 11.789 1.00 42.73 181 VAL A N 1
ATOM 1430 C CA . VAL A 1 181 ? 7.237 59.561 13.154 1.00 46.13 181 VAL A CA 1
ATOM 1431 C C . VAL A 1 181 ? 6.329 58.888 14.175 1.00 46.30 181 VAL A C 1
ATOM 1432 O O . VAL A 1 181 ? 6.802 58.373 15.194 1.00 43.03 181 VAL A O 1
ATOM 1436 N N . ASP A 1 182 ? 5.023 58.894 13.932 1.00 47.18 182 ASP A N 1
ATOM 1437 C CA . ASP A 1 182 ? 4.035 58.354 14.860 1.00 46.24 182 ASP A CA 1
ATOM 1438 C C . ASP A 1 182 ? 3.072 57.539 14.008 1.00 47.07 182 ASP A C 1
ATOM 1439 O O . ASP A 1 182 ? 2.213 58.101 13.323 1.00 47.10 182 ASP A O 1
ATOM 1444 N N . LEU A 1 183 ? 3.228 56.215 14.049 1.00 49.67 183 LEU A N 1
ATOM 1445 C CA . LEU A 1 183 ? 2.439 55.350 13.179 1.00 49.24 183 LEU A CA 1
ATOM 1446 C C . LEU A 1 183 ? 0.952 55.464 13.471 1.00 53.77 183 LEU A C 1
ATOM 1447 O O . LEU A 1 183 ? 0.132 55.307 12.561 1.00 57.59 183 LEU A O 1
ATOM 1452 N N . LEU A 1 184 ? 0.584 55.754 14.722 1.00 51.61 184 LEU A N 1
ATOM 1453 C CA . LEU A 1 184 ? -0.822 55.817 15.100 1.00 54.79 184 LEU A CA 1
ATOM 1454 C C . LEU A 1 184 ? -1.491 57.129 14.712 1.00 54.89 184 LEU A C 1
ATOM 1455 O O . LEU A 1 184 ? -2.724 57.194 14.701 1.00 58.13 184 LEU A O 1
ATOM 1460 N N . SER A 1 185 ? -0.720 58.169 14.393 1.00 52.09 185 SER A N 1
ATOM 1461 C CA . SER A 1 185 ? -1.285 59.460 14.023 1.00 54.96 185 SER A CA 1
ATOM 1462 C C . SER A 1 185 ? -1.163 59.755 12.535 1.00 57.21 185 SER A C 1
ATOM 1463 O O . SER A 1 185 ? -1.662 60.792 12.088 1.00 56.00 185 SER A O 1
ATOM 1474 N N . SER A 1 187 ? -2.767 58.609 9.941 1.00 58.99 187 SER A N 1
ATOM 1475 C CA . SER A 1 187 ? -4.049 58.720 9.255 1.00 59.64 187 SER A CA 1
ATOM 1476 C C . SER A 1 187 ? -4.851 59.947 9.669 1.00 59.37 187 SER A C 1
ATOM 1477 O O . SER A 1 187 ? -5.971 60.128 9.182 1.00 59.41 187 SER A O 1
ATOM 1480 N N . LYS A 1 188 ? -4.309 60.789 10.547 1.00 67.58 188 LYS A N 1
ATOM 1481 C CA . LYS A 1 188 ? -4.990 61.995 11.002 1.00 68.94 188 LYS A CA 1
ATOM 1482 C C . LYS A 1 188 ? -5.063 63.073 9.924 1.00 68.59 188 LYS A C 1
ATOM 1483 O O . LYS A 1 188 ? -5.852 64.014 10.065 1.00 71.65 188 LYS A O 1
ATOM 1489 N N . TYR A 1 189 ? -4.282 62.954 8.859 1.00 64.02 189 TYR A N 1
ATOM 1490 C CA . TYR A 1 189 ? -4.163 63.966 7.823 1.00 63.04 189 TYR A CA 1
ATOM 1491 C C . TYR A 1 189 ? -4.236 63.309 6.456 1.00 65.19 189 TYR A C 1
ATOM 1492 O O . TYR A 1 189 ? -3.991 62.105 6.326 1.00 69.49 189 TYR A O 1
ATOM 1501 N N . PRO A 1 190 ? -4.585 64.070 5.415 1.00 67.19 190 PRO A N 1
ATOM 1502 C CA . PRO A 1 190 ? -4.756 63.467 4.087 1.00 66.19 190 PRO A CA 1
ATOM 1503 C C . PRO A 1 190 ? -3.478 62.823 3.573 1.00 61.60 190 PRO A C 1
ATOM 1504 O O . PRO A 1 190 ? -2.366 63.200 3.947 1.00 60.09 190 PRO A O 1
ATOM 1508 N N . SER A 1 191 ? -3.661 61.833 2.704 1.00 60.91 191 SER A N 1
ATOM 1509 C CA . SER A 1 191 ? -2.597 61.044 2.102 1.00 56.65 191 SER A CA 1
ATOM 1510 C C . SER A 1 191 ? -3.222 60.149 1.046 1.00 57.81 191 SER A C 1
ATOM 1511 O O . SER A 1 191 ? -4.406 59.812 1.133 1.00 55.26 191 SER A O 1
ATOM 1514 N N . ILE A 1 192 ? -2.418 59.763 0.051 1.00 60.08 192 ILE A N 1
ATOM 1515 C CA . ILE A 1 192 ? -2.899 58.819 -0.956 1.00 65.80 192 ILE A CA 1
ATOM 1516 C C . ILE A 1 192 ? -2.866 57.383 -0.462 1.00 65.79 192 ILE A C 1
ATOM 1517 O O . ILE A 1 192 ? -3.441 56.502 -1.112 1.00 68.84 192 ILE A O 1
ATOM 1522 N N . PHE A 1 193 ? -2.202 57.121 0.659 1.00 63.45 193 PHE A N 1
ATOM 1523 C CA . PHE A 1 193 ? -2.322 55.849 1.350 1.00 63.92 193 PHE A CA 1
ATOM 1524 C C . PHE A 1 193 ? -3.406 55.931 2.417 1.00 66.27 193 PHE A C 1
ATOM 1525 O O . PHE A 1 193 ? -3.648 56.987 3.006 1.00 68.50 193 PHE A O 1
ATOM 1533 N N . ASP A 1 194 ? -4.067 54.801 2.653 1.00 64.62 194 ASP A N 1
ATOM 1534 C CA . ASP A 1 194 ? -4.821 54.590 3.888 1.00 62.85 194 ASP A CA 1
ATOM 1535 C C . ASP A 1 194 ? -3.854 53.912 4.847 1.00 59.81 194 ASP A C 1
ATOM 1536 O O . ASP A 1 194 ? -3.759 52.688 4.904 1.00 66.08 194 ASP A O 1
ATOM 1541 N N . HIS A 1 195 ? -3.120 54.722 5.610 1.00 58.58 195 HIS A N 1
ATOM 1542 C CA . HIS A 1 195 ? -2.088 54.182 6.486 1.00 55.62 195 HIS A CA 1
ATOM 1543 C C . HIS A 1 195 ? -2.648 53.311 7.603 1.00 58.58 195 HIS A C 1
ATOM 1544 O O . HIS A 1 195 ? -1.875 52.595 8.247 1.00 56.63 195 HIS A O 1
ATOM 1551 N N . ASP A 1 196 ? -3.957 53.342 7.843 1.00 61.40 196 ASP A N 1
ATOM 1552 C CA . ASP A 1 196 ? -4.575 52.447 8.809 1.00 64.24 196 ASP A CA 1
ATOM 1553 C C . ASP A 1 196 ? -4.941 51.092 8.214 1.00 66.66 196 ASP A C 1
ATOM 1554 O O . ASP A 1 196 ? -5.235 50.160 8.973 1.00 64.27 196 ASP A O 1
ATOM 1559 N N . SER A 1 197 ? -4.925 50.964 6.888 1.00 64.98 197 SER A N 1
ATOM 1560 C CA . SER A 1 197 ? -5.266 49.707 6.243 1.00 65.97 197 SER A CA 1
ATOM 1561 C C . SER A 1 197 ? -4.265 48.617 6.625 1.00 64.36 197 SER A C 1
ATOM 1562 O O . SER A 1 197 ? -3.080 48.896 6.831 1.00 61.81 197 SER A O 1
ATOM 1565 N N . PRO A 1 198 ? -4.716 47.362 6.722 1.00 65.02 198 PRO A N 1
ATOM 1566 C CA . PRO A 1 198 ? -3.766 46.259 6.955 1.00 64.37 198 PRO A CA 1
ATOM 1567 C C . PRO A 1 198 ? -2.718 46.139 5.866 1.00 62.79 198 PRO A C 1
ATOM 1568 O O . PRO A 1 198 ? -1.656 45.551 6.108 1.00 61.00 198 PRO A O 1
ATOM 1572 N N . ASN A 1 199 ? -2.981 46.682 4.679 1.00 64.82 199 ASN A N 1
ATOM 1573 C CA . ASN A 1 199 ? -2.056 46.627 3.556 1.00 65.42 199 ASN A CA 1
ATOM 1574 C C . ASN A 1 199 ? -1.111 47.816 3.497 1.00 63.63 199 ASN A C 1
ATOM 1575 O O . ASN A 1 199 ? -0.259 47.862 2.603 1.00 68.39 199 ASN A O 1
ATOM 1580 N N . SER A 1 200 ? -1.235 48.775 4.410 1.00 61.29 200 SER A N 1
ATOM 1581 C CA . SER A 1 200 ? -0.352 49.926 4.387 1.00 59.80 200 SER A CA 1
ATOM 1582 C C . SER A 1 200 ? 1.087 49.497 4.671 1.00 55.04 200 SER A C 1
ATOM 1583 O O . SER A 1 200 ? 1.331 48.456 5.287 1.00 53.86 200 SER A O 1
ATOM 1586 N N . PRO A 1 201 ? 2.064 50.271 4.203 1.00 52.87 201 PRO A N 1
ATOM 1587 C CA . PRO A 1 201 ? 3.455 49.970 4.576 1.00 49.73 201 PRO A CA 1
ATOM 1588 C C . PRO A 1 201 ? 3.676 49.952 6.079 1.00 51.71 201 PRO A C 1
ATOM 1589 O O . PRO A 1 201 ? 4.493 49.161 6.569 1.00 49.76 201 PRO A O 1
ATOM 1593 N N . GLU A 1 202 ? 2.960 50.797 6.829 1.00 50.79 202 GLU A N 1
ATOM 1594 C CA . GLU A 1 202 ? 3.114 50.820 8.280 1.00 53.16 202 GLU A CA 1
ATOM 1595 C C . GLU A 1 202 ? 2.570 49.549 8.912 1.00 54.42 202 GLU A C 1
ATOM 1596 O O . GLU A 1 202 ? 3.201 48.973 9.805 1.00 55.29 202 GLU A O 1
ATOM 1602 N N . SER A 1 203 ? 1.397 49.102 8.466 1.00 53.46 203 SER A N 1
ATOM 1603 C CA . SER A 1 203 ? 0.801 47.906 9.045 1.00 57.42 203 SER A CA 1
ATOM 1604 C C . SER A 1 203 ? 1.619 46.670 8.706 1.00 57.48 203 SER A C 1
ATOM 1605 O O . SER A 1 203 ? 1.803 45.787 9.552 1.00 56.73 203 SER A O 1
ATOM 1608 N N . LYS A 1 204 ? 2.124 46.593 7.477 1.00 60.16 204 LYS A N 1
ATOM 1609 C CA . LYS A 1 204 ? 2.987 45.476 7.118 1.00 60.63 204 LYS A CA 1
ATOM 1610 C C . LYS A 1 204 ? 4.307 45.530 7.870 1.00 55.05 204 LYS A C 1
ATOM 1611 O O . LYS A 1 204 ? 4.868 44.480 8.197 1.00 58.44 204 LYS A O 1
ATOM 1617 N N . LEU A 1 205 ? 4.806 46.733 8.170 1.00 50.84 205 LEU A N 1
ATOM 1618 C CA . LEU A 1 205 ? 6.036 46.855 8.949 1.00 49.27 205 LEU A CA 1
ATOM 1619 C C . LEU A 1 205 ? 5.915 46.126 10.281 1.00 52.08 205 LEU A C 1
ATOM 1620 O O . LEU A 1 205 ? 6.817 45.381 10.682 1.00 51.40 205 LEU A O 1
ATOM 1625 N N . ILE A 1 206 ? 4.792 46.319 10.978 1.00 52.67 206 ILE A N 1
ATOM 1626 C CA . ILE A 1 206 ? 4.615 45.748 12.307 1.00 51.30 206 ILE A CA 1
ATOM 1627 C C . ILE A 1 206 ? 3.857 44.427 12.290 1.00 55.54 206 ILE A C 1
ATOM 1628 O O . ILE A 1 206 ? 3.792 43.753 13.331 1.00 60.82 206 ILE A O 1
ATOM 1633 N N . GLY A 1 207 ? 3.295 44.029 11.154 1.00 55.64 207 GLY A N 1
ATOM 1634 C CA . GLY A 1 207 ? 2.634 42.743 11.049 1.00 55.40 207 GLY A CA 1
ATOM 1635 C C . GLY A 1 207 ? 1.137 42.758 11.256 1.00 60.06 207 GLY A C 1
ATOM 1636 O O . GLY A 1 207 ? 0.559 41.704 11.550 1.00 62.94 207 GLY A O 1
ATOM 1637 N N . GLY A 1 208 ? 0.487 43.909 11.104 1.00 60.77 208 GLY A N 1
ATOM 1638 C CA . GLY A 1 208 ? -0.952 44.007 11.290 1.00 61.24 208 GLY A CA 1
ATOM 1639 C C . GLY A 1 208 ? -1.433 45.444 11.316 1.00 63.08 208 GLY A C 1
ATOM 1640 O O . GLY A 1 208 ? -0.624 46.366 11.467 1.00 63.24 208 GLY A O 1
ATOM 1641 N N . ALA A 1 209 ? -2.743 45.643 11.168 1.00 63.11 209 ALA A N 1
ATOM 1642 C CA . ALA A 1 209 ? -3.322 46.984 11.130 1.00 60.66 209 ALA A CA 1
ATOM 1643 C C . ALA A 1 209 ? -2.928 47.779 12.368 1.00 56.20 209 ALA A C 1
ATOM 1644 O O . ALA A 1 209 ? -3.102 47.314 13.498 1.00 57.13 209 ALA A O 1
ATOM 1646 N N . VAL A 1 210 ? -2.411 48.993 12.143 1.00 56.71 210 VAL A N 1
ATOM 1647 C CA . VAL A 1 210 ? -1.715 49.727 13.201 1.00 56.02 210 VAL A CA 1
ATOM 1648 C C . VAL A 1 210 ? -2.647 50.034 14.369 1.00 61.34 210 VAL A C 1
ATOM 1649 O O . VAL A 1 210 ? -2.245 49.946 15.536 1.00 59.24 210 VAL A O 1
ATOM 1653 N N . GLN A 1 211 ? -3.904 50.389 14.087 1.00 59.96 211 GLN A N 1
ATOM 1654 C CA . GLN A 1 211 ? -4.806 50.763 15.170 1.00 65.80 211 GLN A CA 1
ATOM 1655 C C . GLN A 1 211 ? -5.226 49.568 16.018 1.00 70.89 211 GLN A C 1
ATOM 1656 O O . GLN A 1 211 ? -5.676 49.760 17.153 1.00 74.96 211 GLN A O 1
ATOM 1662 N N . GLU A 1 212 ? -5.092 48.345 15.501 1.00 73.10 212 GLU A N 1
ATOM 1663 C CA . GLU A 1 212 ? -5.385 47.140 16.270 1.00 77.89 212 GLU A CA 1
ATOM 1664 C C . GLU A 1 212 ? -4.171 46.591 17.007 1.00 75.21 212 GLU A C 1
ATOM 1665 O O . GLU A 1 212 ? -4.335 45.750 17.899 1.00 76.78 212 GLU A O 1
ATOM 1671 N N . ASN A 1 213 ? -2.968 47.042 16.659 1.00 69.07 213 ASN A N 1
ATOM 1672 C CA . ASN A 1 213 ? -1.729 46.564 17.264 1.00 64.99 213 ASN A CA 1
ATOM 1673 C C . ASN A 1 213 ? -0.943 47.757 17.806 1.00 62.85 213 ASN A C 1
ATOM 1674 O O . ASN A 1 213 ? 0.203 48.004 17.432 1.00 61.40 213 ASN A O 1
ATOM 1679 N N . ARG A 1 214 ? -1.580 48.503 18.712 1.00 59.35 214 ARG A N 1
ATOM 1680 C CA . ARG A 1 214 ? -1.027 49.787 19.135 1.00 57.33 214 ARG A CA 1
ATOM 1681 C C . ARG A 1 214 ? 0.278 49.627 19.904 1.00 49.69 214 ARG A C 1
ATOM 1682 O O . ARG A 1 214 ? 1.128 50.524 19.861 1.00 52.30 214 ARG A O 1
ATOM 1690 N N . VAL A 1 215 ? 0.457 48.510 20.613 1.00 51.21 215 VAL A N 1
ATOM 1691 C CA . VAL A 1 215 ? 1.704 48.292 21.343 1.00 50.05 215 VAL A CA 1
ATOM 1692 C C . VAL A 1 215 ? 2.873 48.212 20.370 1.00 50.77 215 VAL A C 1
ATOM 1693 O O . VAL A 1 215 ? 3.876 48.920 20.517 1.00 55.55 215 VAL A O 1
ATOM 1697 N N . GLN A 1 216 ? 2.751 47.364 19.344 1.00 51.04 216 GLN A N 1
ATOM 1698 C CA . GLN A 1 216 ? 3.823 47.237 18.362 1.00 52.21 216 GLN A CA 1
ATOM 1699 C C . GLN A 1 216 ? 3.971 48.496 17.519 1.00 54.48 216 GLN A C 1
ATOM 1700 O O . GLN A 1 216 ? 5.091 48.852 17.134 1.00 58.93 216 GLN A O 1
ATOM 1706 N N . ALA A 1 217 ? 2.864 49.179 17.217 1.00 53.52 217 ALA A N 1
ATOM 1707 C CA . ALA A 1 217 ? 2.963 50.417 16.450 1.00 50.36 217 ALA A CA 1
ATOM 1708 C C . ALA A 1 217 ? 3.715 51.488 17.230 1.00 51.62 217 ALA A C 1
ATOM 1709 O O . ALA A 1 217 ? 4.525 52.229 16.657 1.00 51.76 217 ALA A O 1
ATOM 1711 N N . LYS A 1 218 ? 3.462 51.585 18.537 1.00 48.45 218 LYS A N 1
ATOM 1712 C CA . LYS A 1 218 ? 4.175 52.563 19.351 1.00 48.78 218 LYS A CA 1
ATOM 1713 C C . LYS A 1 218 ? 5.649 52.196 19.490 1.00 46.38 218 LYS A C 1
ATOM 1714 O O . LYS A 1 218 ? 6.519 53.073 19.424 1.00 44.57 218 LYS A O 1
ATOM 1720 N N . GLN A 1 219 ? 5.954 50.906 19.661 1.00 45.43 219 GLN A N 1
ATOM 1721 C CA . GLN A 1 219 ? 7.352 50.483 19.705 1.00 47.89 219 GLN A CA 1
ATOM 1722 C C . GLN A 1 219 ? 8.086 50.828 18.419 1.00 46.94 219 GLN A C 1
ATOM 1723 O O . GLN A 1 219 ? 9.298 51.067 18.444 1.00 45.10 219 GLN A O 1
ATOM 1729 N N . ALA A 1 220 ? 7.379 50.850 17.293 1.00 47.43 220 ALA A N 1
ATOM 1730 C CA . ALA A 1 220 ? 7.983 51.140 16.001 1.00 48.43 220 ALA A CA 1
ATOM 1731 C C . ALA A 1 220 ? 7.944 52.619 15.646 1.00 46.55 220 ALA A C 1
ATOM 1732 O O . ALA A 1 220 ? 8.316 52.980 14.526 1.00 50.51 220 ALA A O 1
ATOM 1734 N N . SER A 1 221 ? 7.522 53.483 16.569 1.00 47.67 221 SER A N 1
ATOM 1735 C CA . SER A 1 221 ? 7.361 54.903 16.279 1.00 40.45 221 SER A CA 1
ATOM 1736 C C . SER A 1 221 ? 8.477 55.709 16.923 1.00 43.74 221 SER A C 1
ATOM 1737 O O . SER A 1 221 ? 8.648 55.647 18.150 1.00 42.86 221 SER A O 1
ATOM 1740 N N . PRO A 1 222 ? 9.254 56.467 16.137 1.00 40.84 222 PRO A N 1
ATOM 1741 C CA . PRO A 1 222 ? 10.237 57.389 16.729 1.00 39.90 222 PRO A CA 1
ATOM 1742 C C . PRO A 1 222 ? 9.685 58.263 17.844 1.00 46.36 222 PRO A C 1
ATOM 1743 O O . PRO A 1 222 ? 10.420 58.553 18.796 1.00 41.70 222 PRO A O 1
ATOM 1747 N N . ILE A 1 223 ? 8.414 58.681 17.764 1.00 47.25 223 ILE A N 1
ATOM 1748 C CA . ILE A 1 223 ? 7.856 59.591 18.764 1.00 48.31 223 ILE A CA 1
ATOM 1749 C C . ILE A 1 223 ? 7.924 58.980 20.159 1.00 48.59 223 ILE A C 1
ATOM 1750 O O . ILE A 1 223 ? 8.004 59.705 21.156 1.00 50.54 223 ILE A O 1
ATOM 1755 N N . SER A 1 224 ? 7.913 57.647 20.255 1.00 46.86 224 SER A N 1
ATOM 1756 C CA . SER A 1 224 ? 7.936 56.979 21.550 1.00 47.16 224 SER A CA 1
ATOM 1757 C C . SER A 1 224 ? 9.268 57.124 22.273 1.00 45.92 224 SER A C 1
ATOM 1758 O O . SER A 1 224 ? 9.345 56.785 23.458 1.00 47.29 224 SER A O 1
ATOM 1761 N N . TYR A 1 225 ? 10.300 57.635 21.604 1.00 46.25 225 TYR A N 1
ATOM 1762 C CA . TYR A 1 225 ? 11.651 57.651 22.148 1.00 45.57 225 TYR A CA 1
ATOM 1763 C C . TYR A 1 225 ? 12.227 59.057 22.280 1.00 43.23 225 TYR A C 1
ATOM 1764 O O . TYR A 1 225 ? 13.416 59.196 22.593 1.00 42.62 225 TYR A O 1
ATOM 1773 N N . VAL A 1 226 ? 11.420 60.101 22.066 1.00 42.15 226 VAL A N 1
ATOM 1774 C CA . VAL A 1 226 ? 11.947 61.465 22.047 1.00 44.34 226 VAL A CA 1
ATOM 1775 C C . VAL A 1 226 ? 12.465 61.908 23.408 1.00 47.45 226 VAL A C 1
ATOM 1776 O O . VAL A 1 226 ? 13.278 62.835 23.481 1.00 45.52 226 VAL A O 1
ATOM 1780 N N . HIS A 1 227 ? 12.000 61.290 24.495 1.00 42.54 227 HIS A N 1
ATOM 1781 C CA . HIS A 1 227 ? 12.500 61.624 25.821 1.00 42.48 227 HIS A CA 1
ATOM 1782 C C . HIS A 1 227 ? 13.895 61.075 26.084 1.00 45.99 227 HIS A C 1
ATOM 1783 O O . HIS A 1 227 ? 14.511 61.453 27.085 1.00 47.22 227 HIS A O 1
ATOM 1790 N N . ARG A 1 228 ? 14.395 60.175 25.244 1.00 44.81 228 ARG A N 1
ATOM 1791 C CA . ARG A 1 228 ? 15.704 59.603 25.506 1.00 46.41 228 ARG A CA 1
ATOM 1792 C C . ARG A 1 228 ? 16.789 60.548 25.003 1.00 45.58 228 ARG A C 1
ATOM 1793 O O . ARG A 1 228 ? 16.519 61.531 24.311 1.00 45.71 228 ARG A O 1
ATOM 1801 N N . GLU A 1 229 ? 18.030 60.259 25.375 1.00 46.78 229 GLU A N 1
ATOM 1802 C CA . GLU A 1 229 ? 19.123 61.086 24.897 1.00 54.01 229 GLU A CA 1
ATOM 1803 C C . GLU A 1 229 ? 19.257 60.917 23.389 1.00 51.69 229 GLU A C 1
ATOM 1804 O O . GLU A 1 229 ? 18.994 59.843 22.838 1.00 50.14 229 GLU A O 1
ATOM 1810 N N . ALA A 1 230 ? 19.610 62.002 22.718 1.00 45.73 230 ALA A N 1
ATOM 1811 C CA . ALA A 1 230 ? 19.545 62.059 21.271 1.00 45.34 230 ALA A CA 1
ATOM 1812 C C . ALA A 1 230 ? 20.700 62.884 20.735 1.00 40.19 230 ALA A C 1
ATOM 1813 O O . ALA A 1 230 ? 21.120 63.858 21.370 1.00 37.12 230 ALA A O 1
ATOM 1815 N N . PRO A 1 231 ? 21.227 62.525 19.570 1.00 43.92 231 PRO A N 1
ATOM 1816 C CA . PRO A 1 231 ? 22.151 63.409 18.872 1.00 42.60 231 PRO A CA 1
ATOM 1817 C C . PRO A 1 231 ? 21.397 64.575 18.257 1.00 40.62 231 PRO A C 1
ATOM 1818 O O . PRO A 1 231 ? 20.156 64.573 18.230 1.00 38.75 231 PRO A O 1
ATOM 1822 N N . PRO A 1 232 ? 22.101 65.590 17.760 1.00 43.11 232 PRO A N 1
ATOM 1823 C CA . PRO A 1 232 ? 21.428 66.641 16.988 1.00 41.54 232 PRO A CA 1
ATOM 1824 C C . PRO A 1 232 ? 20.636 66.042 15.832 1.00 40.25 232 PRO A C 1
ATOM 1825 O O . PRO A 1 232 ? 21.076 65.093 15.177 1.00 35.46 232 PRO A O 1
ATOM 1829 N N . ILE A 1 233 ? 19.454 66.604 15.582 1.00 35.75 233 ILE A N 1
ATOM 1830 C CA . ILE A 1 233 ? 18.535 66.068 14.586 1.00 36.78 233 ILE A CA 1
ATOM 1831 C C . ILE A 1 233 ? 18.148 67.168 13.602 1.00 40.19 233 ILE A C 1
ATOM 1832 O O . ILE A 1 233 ? 17.807 68.284 14.010 1.00 39.89 233 ILE A O 1
ATOM 1837 N N . LEU A 1 234 ? 18.212 66.849 12.310 1.00 38.04 234 LEU A N 1
ATOM 1838 C CA . LEU A 1 234 ? 17.743 67.713 11.234 1.00 36.05 234 LEU A CA 1
ATOM 1839 C C . LEU A 1 234 ? 16.515 67.080 10.595 1.00 34.15 234 LEU A C 1
ATOM 1840 O O . LEU A 1 234 ? 16.538 65.895 10.243 1.00 34.93 234 LEU A O 1
ATOM 1845 N N . ILE A 1 235 ? 15.457 67.872 10.434 1.00 36.19 235 ILE A N 1
ATOM 1846 C CA . ILE A 1 235 ? 14.190 67.413 9.875 1.00 37.45 235 ILE A CA 1
ATOM 1847 C C . ILE A 1 235 ? 13.839 68.299 8.691 1.00 37.19 235 ILE A C 1
ATOM 1848 O O . ILE A 1 235 ? 13.838 69.528 8.814 1.00 35.25 235 ILE A O 1
ATOM 1861 N N . HIS A 1 237 ? 10.826 68.521 5.488 1.00 34.39 237 HIS A N 1
ATOM 1862 C CA . HIS A 1 237 ? 9.565 67.956 5.034 1.00 36.35 237 HIS A CA 1
ATOM 1863 C C . HIS A 1 237 ? 8.874 68.960 4.126 1.00 35.41 237 HIS A C 1
ATOM 1864 O O . HIS A 1 237 ? 8.806 70.148 4.453 1.00 40.88 237 HIS A O 1
ATOM 1871 N N . GLY A 1 238 ? 8.367 68.486 2.991 1.00 37.36 238 GLY A N 1
ATOM 1872 C CA . GLY A 1 238 ? 7.599 69.355 2.108 1.00 34.41 238 GLY A CA 1
ATOM 1873 C C . GLY A 1 238 ? 6.151 69.476 2.569 1.00 40.61 238 GLY A C 1
ATOM 1874 O O . GLY A 1 238 ? 5.555 68.525 3.075 1.00 43.03 238 GLY A O 1
ATOM 1875 N N . ASP A 1 239 ? 5.578 70.666 2.377 1.00 37.53 239 ASP A N 1
ATOM 1876 C CA . ASP A 1 239 ? 4.209 70.893 2.832 1.00 47.29 239 ASP A CA 1
ATOM 1877 C C . ASP A 1 239 ? 3.153 70.355 1.868 1.00 46.46 239 ASP A C 1
ATOM 1878 O O . ASP A 1 239 ? 1.960 70.436 2.175 1.00 50.81 239 ASP A O 1
ATOM 1883 N N . GLN A 1 240 ? 3.551 69.806 0.721 1.00 44.80 240 GLN A N 1
ATOM 1884 C CA . GLN A 1 240 ? 2.621 69.167 -0.205 1.00 49.64 240 GLN A CA 1
ATOM 1885 C C . GLN A 1 240 ? 2.765 67.650 -0.208 1.00 44.66 240 GLN A C 1
ATOM 1886 O O . GLN A 1 240 ? 2.222 66.988 -1.096 1.00 47.06 240 GLN A O 1
ATOM 1892 N N . ASP A 1 241 ? 3.502 67.088 0.748 1.00 45.02 241 ASP A N 1
ATOM 1893 C CA . ASP A 1 241 ? 3.754 65.653 0.778 1.00 45.79 241 ASP A CA 1
ATOM 1894 C C . ASP A 1 241 ? 2.445 64.889 0.948 1.00 47.36 241 ASP A C 1
ATOM 1895 O O . ASP A 1 241 ? 1.794 64.988 1.992 1.00 49.19 241 ASP A O 1
ATOM 1900 N N . ASP A 1 242 ? 2.051 64.129 -0.074 1.00 45.40 242 ASP A N 1
ATOM 1901 C CA . ASP A 1 242 ? 0.820 63.358 -0.039 1.00 47.31 242 ASP A CA 1
ATOM 1902 C C . ASP A 1 242 ? 1.048 61.902 0.350 1.00 51.23 242 ASP A C 1
ATOM 1903 O O . ASP A 1 242 ? 0.128 61.086 0.226 1.00 51.66 242 ASP A O 1
ATOM 1908 N N . VAL A 1 243 ? 2.245 61.561 0.819 1.00 46.69 243 VAL A N 1
ATOM 1909 C CA . VAL A 1 243 ? 2.565 60.206 1.266 1.00 49.94 243 VAL A CA 1
ATOM 1910 C C . VAL A 1 243 ? 2.774 60.162 2.777 1.00 45.75 243 VAL A C 1
ATOM 1911 O O . VAL A 1 243 ? 2.121 59.391 3.482 1.00 46.89 243 VAL A O 1
ATOM 1915 N N . VAL A 1 244 ? 3.685 60.977 3.291 1.00 42.22 244 VAL A N 1
ATOM 1916 C CA . VAL A 1 244 ? 3.892 61.135 4.724 1.00 46.74 244 VAL A CA 1
ATOM 1917 C C . VAL A 1 244 ? 3.382 62.522 5.104 1.00 44.26 244 VAL A C 1
ATOM 1918 O O . VAL A 1 244 ? 3.938 63.528 4.640 1.00 45.24 244 VAL A O 1
ATOM 1922 N N . PRO A 1 245 ? 2.332 62.628 5.914 1.00 44.34 245 PRO A N 1
ATOM 1923 C CA . PRO A 1 245 ? 1.800 63.950 6.258 1.00 40.60 245 PRO A CA 1
ATOM 1924 C C . PRO A 1 245 ? 2.880 64.847 6.841 1.00 42.96 245 PRO A C 1
ATOM 1925 O O . PRO A 1 245 ? 3.682 64.429 7.682 1.00 43.58 245 PRO A O 1
ATOM 1929 N N . TYR A 1 246 ? 2.917 66.084 6.342 1.00 42.53 246 TYR A N 1
ATOM 1930 C CA . TYR A 1 246 ? 3.846 67.085 6.847 1.00 42.45 246 TYR A CA 1
ATOM 1931 C C . TYR A 1 246 ? 3.782 67.190 8.366 1.00 45.05 246 TYR A C 1
ATOM 1932 O O . TYR A 1 246 ? 4.805 67.382 9.032 1.00 43.65 246 TYR A O 1
ATOM 1941 N N A GLN A 1 247 ? 2.578 67.038 8.919 0.49 44.65 247 GLN A N 1
ATOM 1942 N N B GLN A 1 247 ? 2.585 67.070 8.943 0.51 44.62 247 GLN A N 1
ATOM 1943 C CA A GLN A 1 247 ? 2.338 67.178 10.347 0.49 45.75 247 GLN A CA 1
ATOM 1944 C CA B GLN A 1 247 ? 2.459 67.257 10.384 0.51 45.55 247 GLN A CA 1
ATOM 1945 C C A GLN A 1 247 ? 3.111 66.158 11.174 0.49 46.30 247 GLN A C 1
ATOM 1946 C C B GLN A 1 247 ? 3.131 66.155 11.194 0.51 46.29 247 GLN A C 1
ATOM 1947 O O A GLN A 1 247 ? 3.322 66.382 12.371 0.49 46.48 247 GLN A O 1
ATOM 1948 O O B GLN A 1 247 ? 3.286 66.320 12.409 0.51 46.66 247 GLN A O 1
ATOM 1959 N N . GLN A 1 248 ? 3.533 65.045 10.566 1.00 45.34 248 GLN A N 1
ATOM 1960 C CA . GLN A 1 248 ? 4.366 64.070 11.267 1.00 45.35 248 GLN A CA 1
ATOM 1961 C C . GLN A 1 248 ? 5.661 64.711 11.745 1.00 45.06 248 GLN A C 1
ATOM 1962 O O . GLN A 1 248 ? 6.069 64.537 12.902 1.00 40.79 248 GLN A O 1
ATOM 1968 N N . SER A 1 249 ? 6.314 65.473 10.861 1.00 41.93 249 SER A N 1
ATOM 1969 C CA . SER A 1 249 ? 7.585 66.104 11.206 1.00 41.83 249 SER A CA 1
ATOM 1970 C C . SER A 1 249 ? 7.389 67.239 12.203 1.00 40.23 249 SER A C 1
ATOM 1971 O O . SER A 1 249 ? 8.234 67.449 13.081 1.00 40.73 249 SER A O 1
ATOM 1974 N N . VAL A 1 250 ? 6.288 67.986 12.083 1.00 41.94 250 VAL A N 1
ATOM 1975 C CA . VAL A 1 250 ? 5.969 68.993 13.093 1.00 44.16 250 VAL A CA 1
ATOM 1976 C C . VAL A 1 250 ? 5.797 68.334 14.456 1.00 45.65 250 VAL A C 1
ATOM 1977 O O . VAL A 1 250 ? 6.336 68.804 15.466 1.00 49.27 250 VAL A O 1
ATOM 1981 N N . GLN A 1 251 ? 5.041 67.233 14.502 1.00 43.59 251 GLN A N 1
ATOM 1982 C CA . GLN A 1 251 ? 4.842 66.518 15.758 1.00 46.71 251 GLN A CA 1
ATOM 1983 C C . GLN A 1 251 ? 6.175 66.080 16.354 1.00 45.97 251 GLN A C 1
ATOM 1984 O O . GLN A 1 251 ? 6.410 66.245 17.557 1.00 43.90 251 GLN A O 1
ATOM 1990 N N . LEU A 1 252 ? 7.065 65.535 15.522 1.00 40.99 252 LEU A N 1
ATOM 1991 C CA . LEU A 1 252 ? 8.386 65.141 16.000 1.00 39.97 252 LEU A CA 1
ATOM 1992 C C . LEU A 1 252 ? 9.168 66.346 16.506 1.00 44.63 252 LEU A C 1
ATOM 1993 O O . LEU A 1 252 ? 9.759 66.310 17.592 1.00 44.23 252 LEU A O 1
ATOM 1998 N N . PHE A 1 253 ? 9.174 67.427 15.724 1.00 39.52 253 PHE A N 1
ATOM 1999 C CA . PHE A 1 253 ? 9.958 68.607 16.070 1.00 37.61 253 PHE A CA 1
ATOM 2000 C C . PHE A 1 253 ? 9.505 69.199 17.398 1.00 42.04 253 PHE A C 1
ATOM 2001 O O . PHE A 1 253 ? 10.328 69.483 18.277 1.00 43.03 253 PHE A O 1
ATOM 2009 N N . GLU A 1 254 ? 8.193 69.375 17.570 1.00 42.67 254 GLU A N 1
ATOM 2010 C CA . GLU A 1 254 ? 7.690 69.964 18.807 1.00 48.88 254 GLU A CA 1
ATOM 2011 C C . GLU A 1 254 ? 8.003 69.085 20.013 1.00 44.89 254 GLU A C 1
ATOM 2012 O O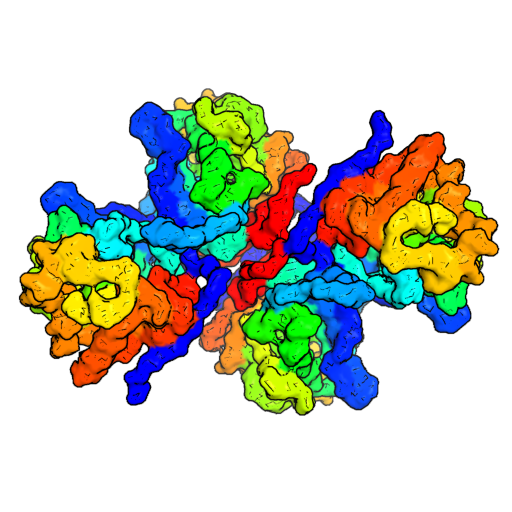 . GLU A 1 254 ? 8.314 69.595 21.095 1.00 48.12 254 GLU A O 1
ATOM 2018 N N . ALA A 1 255 ? 7.927 67.762 19.853 1.00 43.54 255 ALA A N 1
ATOM 2019 C CA . ALA A 1 255 ? 8.226 66.876 20.978 1.00 46.29 255 ALA A CA 1
ATOM 2020 C C . ALA A 1 255 ? 9.719 66.872 21.305 1.00 44.35 255 ALA A C 1
ATOM 2021 O O . ALA A 1 255 ? 10.102 66.835 22.481 1.00 46.51 255 ALA A O 1
ATOM 2023 N N . LEU A 1 256 ? 10.577 66.912 20.282 1.00 45.00 256 LEU A N 1
ATOM 2024 C CA . LEU A 1 256 ? 12.014 67.002 20.523 1.00 44.30 256 LEU A CA 1
ATOM 2025 C C . LEU A 1 256 ? 12.373 68.286 21.262 1.00 46.08 256 LEU A C 1
ATOM 2026 O O . LEU A 1 256 ? 13.171 68.266 22.207 1.00 46.27 256 LEU A O 1
ATOM 2031 N N . ILE A 1 257 ? 11.794 69.413 20.843 1.00 44.18 257 ILE A N 1
ATOM 2032 C CA . ILE A 1 257 ? 12.053 70.686 21.511 1.00 45.64 257 ILE A CA 1
ATOM 2033 C C . ILE A 1 257 ? 11.584 70.636 22.961 1.00 50.28 257 ILE A C 1
ATOM 2034 O O . ILE A 1 257 ? 12.258 71.141 23.867 1.00 50.23 257 ILE A O 1
ATOM 2039 N N . LYS A 1 258 ? 10.421 70.029 23.203 1.00 45.98 258 LYS A N 1
ATOM 2040 C CA . LYS A 1 258 ? 9.892 69.950 24.560 1.00 50.31 258 LYS A CA 1
ATOM 2041 C C . LYS A 1 258 ? 10.810 69.147 25.474 1.00 47.86 258 LYS A C 1
ATOM 2042 O O . LYS A 1 258 ? 10.888 69.426 26.675 1.00 52.72 258 LYS A O 1
ATOM 2048 N N . GLU A 1 259 ? 11.520 68.162 24.930 1.00 47.49 259 GLU A N 1
ATOM 2049 C CA . GLU A 1 259 ? 12.480 67.400 25.720 1.00 52.54 259 GLU A CA 1
ATOM 2050 C C . GLU A 1 259 ? 13.847 68.071 25.807 1.00 56.14 259 GLU A C 1
ATOM 2051 O O . GLU A 1 259 ? 14.767 67.488 26.391 1.00 59.52 259 GLU A O 1
ATOM 2057 N N . GLY A 1 260 ? 14.008 69.267 25.241 1.00 51.20 260 GLY A N 1
ATOM 2058 C CA . GLY A 1 260 ? 15.275 69.969 25.309 1.00 48.27 260 GLY A CA 1
ATOM 2059 C C . GLY A 1 260 ? 16.323 69.510 24.322 1.00 50.89 260 GLY A C 1
ATOM 2060 O O . GLY A 1 260 ? 17.507 69.802 24.513 1.00 48.64 260 GLY A O 1
ATOM 2061 N N . HIS A 1 261 ? 15.932 68.811 23.263 1.00 44.52 261 HIS A N 1
ATOM 2062 C CA . HIS A 1 261 ? 16.914 68.335 22.302 1.00 48.87 261 HIS A CA 1
ATOM 2063 C C . HIS A 1 261 ? 17.285 69.420 21.293 1.00 48.55 261 HIS A C 1
ATOM 2064 O O . HIS A 1 261 ? 16.578 70.416 21.103 1.00 46.83 261 HIS A O 1
ATOM 2071 N N . ASP A 1 262 ? 18.431 69.207 20.654 1.00 46.14 262 ASP A N 1
ATOM 2072 C CA . ASP A 1 262 ? 18.951 70.078 19.606 1.00 52.01 262 ASP A CA 1
ATOM 2073 C C . ASP A 1 262 ? 18.320 69.642 18.288 1.00 50.62 262 ASP A C 1
ATOM 2074 O O . ASP A 1 262 ? 18.788 68.704 17.637 1.00 46.79 262 ASP A O 1
ATOM 2079 N N . ALA A 1 263 ? 17.236 70.303 17.894 1.00 42.58 263 ALA A N 1
ATOM 2080 C CA . ALA A 1 263 ? 16.510 69.933 16.688 1.00 43.53 263 ALA A CA 1
ATOM 2081 C C . ALA A 1 263 ? 16.412 71.131 15.758 1.00 39.42 263 ALA A C 1
ATOM 2082 O O . ALA A 1 263 ? 16.234 72.268 16.205 1.00 38.01 263 ALA A O 1
ATOM 2084 N N . LEU A 1 264 ? 16.531 70.861 14.463 1.00 40.51 264 LEU A N 1
ATOM 2085 C CA . LEU A 1 264 ? 16.415 71.867 13.416 1.00 36.92 264 LEU A CA 1
ATOM 2086 C C . LEU A 1 264 ? 15.421 71.345 12.392 1.00 37.53 264 LEU A C 1
ATOM 2087 O O . LEU A 1 264 ? 15.542 70.203 11.939 1.00 39.83 264 LEU A O 1
ATOM 2100 N N . TYR A 1 266 ? 13.187 72.220 8.691 1.00 36.55 266 TYR A N 1
ATOM 2101 C CA . TYR A 1 266 ? 12.854 73.012 7.518 1.00 35.40 266 TYR A CA 1
ATOM 2102 C C . TYR A 1 266 ? 11.548 72.526 6.915 1.00 36.84 266 TYR A C 1
ATOM 2103 O O . TYR A 1 266 ? 11.399 71.338 6.614 1.00 39.32 266 TYR A O 1
ATOM 2112 N N . LYS A 1 267 ? 10.614 73.450 6.742 1.00 36.94 267 LYS A N 1
ATOM 2113 C CA . LYS A 1 267 ? 9.469 73.246 5.873 1.00 39.58 267 LYS A CA 1
ATOM 2114 C C . LYS A 1 267 ? 9.869 73.630 4.451 1.00 41.37 267 LYS A C 1
ATOM 2115 O O . LYS A 1 267 ? 10.285 74.767 4.209 1.00 39.07 267 LYS A O 1
ATOM 2121 N N . ILE A 1 268 ? 9.775 72.689 3.513 1.00 37.11 268 ILE A N 1
ATOM 2122 C CA . ILE A 1 268 ? 10.093 72.967 2.115 1.00 37.42 268 ILE A CA 1
ATOM 2123 C C . ILE A 1 268 ? 8.789 73.363 1.428 1.00 44.80 268 ILE A C 1
ATOM 2124 O O . ILE A 1 268 ? 7.978 72.506 1.067 1.00 41.42 268 ILE A O 1
ATOM 2129 N N . ASN A 1 269 ? 8.595 74.667 1.241 1.00 41.14 269 ASN A N 1
ATOM 2130 C CA . ASN A 1 269 ? 7.353 75.176 0.672 1.00 42.23 269 ASN A CA 1
ATOM 2131 C C . ASN A 1 269 ? 7.219 74.757 -0.784 1.00 46.59 269 ASN A C 1
ATOM 2132 O O . ASN A 1 269 ? 8.126 74.982 -1.592 1.00 42.63 269 ASN A O 1
ATOM 2137 N N . GLY A 1 270 ? 6.074 74.167 -1.122 1.00 44.53 270 GLY A N 1
ATOM 2138 C CA . GLY A 1 270 ? 5.813 73.735 -2.477 1.00 41.76 270 GLY A CA 1
ATOM 2139 C C . GLY A 1 270 ? 6.437 72.412 -2.861 1.00 46.87 270 GLY A C 1
ATOM 2140 O O . GLY A 1 270 ? 6.303 71.999 -4.017 1.00 49.15 270 GLY A O 1
ATOM 2141 N N . ALA A 1 271 ? 7.124 71.741 -1.945 1.00 48.42 271 ALA A N 1
ATOM 2142 C CA . ALA A 1 271 ? 7.710 70.441 -2.228 1.00 40.40 271 ALA A CA 1
ATOM 2143 C C . ALA A 1 271 ? 6.809 69.335 -1.699 1.00 44.09 271 ALA A C 1
ATOM 2144 O O . ALA A 1 271 ? 6.109 69.501 -0.695 1.00 43.76 271 ALA A O 1
ATOM 2146 N N . GLY A 1 272 ? 6.825 68.205 -2.399 1.00 40.86 272 GLY A N 1
ATOM 2147 C CA . GLY A 1 272 ? 6.105 67.035 -1.950 1.00 40.55 272 GLY A CA 1
ATOM 2148 C C . GLY A 1 272 ? 7.023 65.896 -1.555 1.00 42.21 272 GLY A C 1
ATOM 2149 O O . GLY A 1 272 ? 8.141 66.108 -1.070 1.00 42.90 272 GLY A O 1
ATOM 2150 N N . HIS A 1 273 ? 6.559 64.672 -1.789 1.00 41.25 273 HIS A N 1
ATOM 2151 C CA . HIS A 1 273 ? 7.273 63.460 -1.401 1.00 40.87 273 HIS A CA 1
ATOM 2152 C C . HIS A 1 273 ? 8.311 63.133 -2.475 1.00 40.59 273 HIS A C 1
ATOM 2153 O O . HIS A 1 273 ? 8.155 62.222 -3.292 1.00 39.36 273 HIS A O 1
ATOM 2160 N N . ASN A 1 274 ? 9.389 63.915 -2.474 1.00 38.82 274 ASN A N 1
ATOM 2161 C CA . ASN A 1 274 ? 10.531 63.705 -3.356 1.00 38.39 274 ASN A CA 1
ATOM 2162 C C . ASN A 1 274 ? 11.775 64.154 -2.619 1.00 37.70 274 ASN A C 1
ATOM 2163 O O . ASN A 1 274 ? 11.729 65.137 -1.874 1.00 40.84 274 ASN A O 1
ATOM 2168 N N . GLY A 1 275 ? 12.882 63.451 -2.842 1.00 36.06 275 GLY A N 1
ATOM 2169 C CA . GLY A 1 275 ? 14.146 63.874 -2.271 1.00 36.22 275 GLY A CA 1
ATOM 2170 C C . GLY A 1 275 ? 14.431 65.339 -2.544 1.00 37.69 275 GLY A C 1
ATOM 2171 O O . GLY A 1 275 ? 14.120 65.843 -3.628 1.00 37.71 275 GLY A O 1
ATOM 2172 N N . PHE A 1 276 ? 14.993 66.042 -1.561 1.00 33.78 276 PHE A N 1
ATOM 2173 C CA . PHE A 1 276 ? 15.276 67.469 -1.702 1.00 37.19 276 PHE A CA 1
ATOM 2174 C C . PHE A 1 276 ? 16.652 67.638 -2.345 1.00 37.69 276 PHE A C 1
ATOM 2175 O O . PHE A 1 276 ? 17.624 68.083 -1.734 1.00 35.34 276 PHE A O 1
ATOM 2183 N N . THR A 1 277 ? 16.710 67.264 -3.620 1.00 36.88 277 THR A N 1
ATOM 2184 C CA . THR A 1 277 ? 17.966 67.130 -4.339 1.00 37.39 277 THR A CA 1
ATOM 2185 C C . THR A 1 277 ? 18.388 68.408 -5.053 1.00 37.80 277 THR A C 1
ATOM 2186 O O . THR A 1 277 ? 19.376 68.392 -5.793 1.00 38.70 277 THR A O 1
ATOM 2190 N N . GLN A 1 278 ? 17.674 69.512 -4.854 1.00 37.22 278 GLN A N 1
ATOM 2191 C CA . GLN A 1 278 ? 18.144 70.783 -5.386 1.00 40.59 278 GLN A CA 1
ATOM 2192 C C . GLN A 1 278 ? 19.282 71.309 -4.518 1.00 39.47 278 GLN A C 1
ATOM 2193 O O . GLN A 1 278 ? 19.386 70.979 -3.330 1.00 37.17 278 GLN A O 1
ATOM 2199 N N . ALA A 1 279 ? 20.161 72.106 -5.137 1.00 35.28 279 ALA A N 1
ATOM 2200 C CA . ALA A 1 279 ? 21.420 72.484 -4.497 1.00 37.34 279 ALA A CA 1
ATOM 2201 C C . ALA A 1 279 ? 21.188 73.209 -3.176 1.00 40.49 279 ALA A C 1
ATOM 2202 O O . ALA A 1 279 ? 21.862 72.928 -2.177 1.00 39.71 279 ALA A O 1
ATOM 2204 N N . HIS A 1 280 ? 20.235 74.141 -3.143 1.00 35.88 280 HIS A N 1
ATOM 2205 C CA . HIS A 1 280 ? 20.022 74.912 -1.923 1.00 35.19 280 HIS A CA 1
ATOM 2206 C C . HIS A 1 280 ? 19.440 74.065 -0.797 1.00 39.91 280 HIS A C 1
ATOM 2207 O O . HIS A 1 280 ? 19.610 74.414 0.376 1.00 46.07 280 HIS A O 1
ATOM 2214 N N . THR A 1 281 ? 18.773 72.955 -1.111 1.00 34.16 281 THR A N 1
ATOM 2215 C CA . THR A 1 281 ? 18.304 72.093 -0.038 1.00 33.57 281 THR A CA 1
ATOM 2216 C C . THR A 1 281 ? 19.345 71.058 0.370 1.00 36.56 281 THR A C 1
ATOM 2217 O O . THR A 1 281 ? 19.431 70.720 1.557 1.00 40.72 281 THR A O 1
ATOM 2221 N N . LEU A 1 282 ? 20.150 70.554 -0.571 1.00 33.24 282 LEU A N 1
ATOM 2222 C CA . LEU A 1 282 ? 21.254 69.684 -0.177 1.00 35.04 282 LEU A CA 1
ATOM 2223 C C . LEU A 1 282 ? 22.258 70.427 0.694 1.00 36.06 282 LEU A C 1
ATOM 2224 O O . LEU A 1 282 ? 22.857 69.824 1.592 1.00 39.52 282 LEU A O 1
ATOM 2229 N N . ASP A 1 283 ? 22.442 71.733 0.454 1.00 28.96 283 ASP A N 1
ATOM 2230 C CA . ASP A 1 283 ? 23.363 72.525 1.265 1.00 36.39 283 ASP A CA 1
ATOM 2231 C C . ASP A 1 283 ? 22.962 72.526 2.736 1.00 39.07 283 ASP A C 1
ATOM 2232 O O . ASP A 1 283 ? 23.825 72.605 3.613 1.00 38.74 283 ASP A O 1
ATOM 2237 N N . ILE A 1 284 ? 21.665 72.446 3.024 1.00 35.14 284 ILE A N 1
ATOM 2238 C CA . ILE A 1 284 ? 21.226 72.414 4.413 1.00 36.62 284 ILE A CA 1
ATOM 2239 C C . ILE A 1 284 ? 21.725 71.148 5.089 1.00 31.18 284 ILE A C 1
ATOM 2240 O O . ILE A 1 284 ? 22.209 71.183 6.226 1.00 37.50 284 ILE A O 1
ATOM 2245 N N . VAL A 1 285 ? 21.613 70.011 4.399 1.00 35.49 285 VAL A N 1
ATOM 2246 C CA . VAL A 1 285 ? 22.127 68.752 4.924 1.00 36.09 285 VAL A CA 1
ATOM 2247 C C . VAL A 1 285 ? 23.634 68.840 5.122 1.00 39.82 285 VAL A C 1
ATOM 2248 O O . VAL A 1 285 ? 24.168 68.391 6.146 1.00 34.14 285 VAL A O 1
ATOM 2252 N N . LYS A 1 286 ? 24.339 69.434 4.153 1.00 34.87 286 LYS A N 1
ATOM 2253 C CA . LYS A 1 286 ? 25.789 69.550 4.253 1.00 36.57 286 LYS A CA 1
ATOM 2254 C C . LYS A 1 286 ? 26.194 70.444 5.419 1.00 34.24 286 LYS A C 1
ATOM 2255 O O . LYS A 1 286 ? 27.128 70.117 6.158 1.00 35.96 286 LYS A O 1
ATOM 2261 N N . SER A 1 287 ? 25.496 71.567 5.608 1.00 35.51 287 SER A N 1
ATOM 2262 C CA . SER A 1 287 ? 25.814 72.451 6.727 1.00 40.12 287 SER A CA 1
ATOM 2263 C C . SER A 1 287 ? 25.563 71.761 8.061 1.00 34.50 287 SER A C 1
ATOM 2264 O O . SER A 1 287 ? 26.334 71.936 9.012 1.00 32.97 287 SER A O 1
ATOM 2267 N N . PHE A 1 288 ? 24.483 70.981 8.147 1.00 34.10 288 PHE A N 1
ATOM 2268 C CA . PHE A 1 288 ? 24.154 70.273 9.379 1.00 34.43 288 PHE A CA 1
ATOM 2269 C C . PHE A 1 288 ? 25.245 69.272 9.748 1.00 37.85 288 PHE A C 1
ATOM 2270 O O . PHE A 1 288 ? 25.747 69.271 10.878 1.00 35.31 288 PHE A O 1
ATOM 2278 N N . PHE A 1 289 ? 25.636 68.417 8.801 1.00 34.37 289 PHE A N 1
ATOM 2279 C CA . PHE A 1 289 ? 26.646 67.416 9.115 1.00 35.57 289 PHE A CA 1
ATOM 2280 C C . PHE A 1 289 ? 28.017 68.040 9.335 1.00 36.92 289 PHE A C 1
ATOM 2281 O O . PHE A 1 289 ? 28.795 67.536 10.152 1.00 35.73 289 PHE A O 1
ATOM 2289 N N . ARG A 1 290 ? 28.332 69.137 8.641 1.00 31.73 290 ARG A N 1
ATOM 2290 C CA . ARG A 1 290 ? 29.597 69.811 8.908 1.00 34.17 290 ARG A CA 1
ATOM 2291 C C . ARG A 1 290 ? 29.655 70.315 10.343 1.00 36.46 290 ARG A C 1
ATOM 2292 O O . ARG A 1 290 ? 30.682 70.175 11.022 1.00 34.63 290 ARG A O 1
ATOM 2300 N N . LYS A 1 291 ? 28.556 70.898 10.822 1.00 35.69 291 LYS A N 1
ATOM 2301 C CA . LYS A 1 291 ? 28.531 71.433 12.177 1.00 37.98 291 LYS A CA 1
ATOM 2302 C C . LYS A 1 291 ? 28.790 70.341 13.209 1.00 34.87 291 LYS A C 1
ATOM 2303 O O . LYS A 1 291 ? 29.563 70.536 14.149 1.00 34.37 291 LYS A O 1
ATOM 2309 N N . HIS A 1 292 ? 28.170 69.177 13.045 1.00 35.30 292 HIS A N 1
ATOM 2310 C CA . HIS A 1 292 ? 28.205 68.186 14.111 1.00 41.24 292 HIS A CA 1
ATOM 2311 C C . HIS A 1 292 ? 29.245 67.096 13.903 1.00 41.14 292 HIS A C 1
ATOM 2312 O O . HIS A 1 292 ? 29.701 66.514 14.889 1.00 39.96 292 HIS A O 1
ATOM 2319 N N . LEU A 1 293 ? 29.655 66.827 12.666 1.00 38.40 293 LEU A N 1
ATOM 2320 C CA . LEU A 1 293 ? 30.692 65.833 12.421 1.00 35.50 293 LEU A CA 1
ATOM 2321 C C . LEU A 1 293 ? 32.062 66.444 12.169 1.00 37.23 293 LEU A C 1
ATOM 2322 O O . LEU A 1 293 ? 33.069 65.731 12.262 1.00 40.01 293 LEU A O 1
ATOM 2327 N N . LYS A 1 294 ? 32.121 67.731 11.845 1.00 35.10 294 LYS A N 1
ATOM 2328 C CA . LYS A 1 294 ? 33.364 68.494 11.779 1.00 37.36 294 LYS A CA 1
ATOM 2329 C C . LYS A 1 294 ? 34.398 67.888 10.836 1.00 37.52 294 LYS A C 1
ATOM 2330 O O . LYS A 1 294 ? 35.549 67.656 11.246 1.00 38.48 294 LYS A O 1
ATOM 2336 N N . PRO A 1 295 ? 34.049 67.654 9.569 1.00 34.61 295 PRO A N 1
ATOM 2337 C CA . PRO A 1 295 ? 35.062 67.211 8.605 1.00 38.28 295 PRO A CA 1
ATOM 2338 C C . PRO A 1 295 ? 36.165 68.249 8.472 1.00 43.24 295 PRO A C 1
ATOM 2339 O O . PRO A 1 295 ? 35.956 69.443 8.692 1.00 46.55 295 PRO A O 1
ATOM 2343 N N . GLY A 1 296 ? 37.357 67.779 8.113 1.00 46.31 296 GLY A N 1
ATOM 2344 C CA . GLY A 1 296 ? 38.503 68.654 8.000 1.00 52.45 296 GLY A CA 1
ATOM 2345 C C . GLY A 1 296 ? 39.134 69.063 9.313 1.00 60.66 296 GLY A C 1
ATOM 2346 O O . GLY A 1 296 ? 40.214 69.667 9.296 1.00 67.95 296 GLY A O 1
ATOM 2347 N N . LYS A 1 297 ? 38.495 68.772 10.445 1.00 69.31 297 LYS A N 1
ATOM 2348 C CA . LYS A 1 297 ? 39.042 69.000 11.777 1.00 77.26 297 LYS A CA 1
ATOM 2349 C C . LYS A 1 297 ? 39.618 67.700 12.326 1.00 79.24 297 LYS A C 1
ATOM 2350 O O . LYS A 1 297 ? 39.061 66.623 12.097 1.00 76.73 297 LYS A O 1
ATOM 2356 N N A ALA A 1 298 ? 40.806 67.804 12.915 0.57 85.38 298 ALA A N 1
ATOM 2357 N N B ALA A 1 298 ? 40.649 67.802 13.176 0.43 85.71 298 ALA A N 1
ATOM 2358 C CA A ALA A 1 298 ? 41.390 66.678 13.621 0.57 88.22 298 ALA A CA 1
ATOM 2359 C CA B ALA A 1 298 ? 41.292 66.599 13.733 0.43 88.00 298 ALA A CA 1
ATOM 2360 C C A ALA A 1 298 ? 40.570 66.415 14.870 0.57 87.59 298 ALA A C 1
ATOM 2361 C C B ALA A 1 298 ? 41.526 66.707 15.248 0.43 89.77 298 ALA A C 1
ATOM 2362 O O A ALA A 1 298 ? 40.194 67.344 15.590 0.57 86.94 298 ALA A O 1
ATOM 2363 O O B ALA A 1 298 ? 42.661 66.893 15.688 0.43 91.91 298 ALA A O 1
ATOM 2366 N N A HIS A 1 299 ? 40.263 65.148 15.115 0.57 88.30 299 HIS A N 1
ATOM 2367 N N B HIS A 1 299 ? 40.466 66.538 16.043 0.43 88.91 299 HIS A N 1
ATOM 2368 C CA A HIS A 1 299 ? 39.351 64.812 16.194 0.57 88.90 299 HIS A CA 1
ATOM 2369 C CA B HIS A 1 299 ? 40.585 66.427 17.494 0.43 88.87 299 HIS A CA 1
ATOM 2370 C C A HIS A 1 299 ? 39.956 63.753 17.098 0.57 92.36 299 HIS A C 1
ATOM 2371 C C B HIS A 1 299 ? 40.049 65.077 17.961 0.43 92.85 299 HIS A C 1
ATOM 2372 O O A HIS A 1 299 ? 40.416 62.707 16.628 0.57 90.76 299 HIS A O 1
ATOM 2373 O O B HIS A 1 299 ? 39.182 64.478 17.317 0.43 91.24 299 HIS A O 1
ATOM 2386 N N A HIS A 1 300 ? 39.951 64.040 18.395 0.57 95.23 300 HIS A N 1
ATOM 2387 N N B HIS A 1 300 ? 40.567 64.609 19.099 0.43 97.40 300 HIS A N 1
ATOM 2388 C CA A HIS A 1 300 ? 40.302 63.083 19.426 0.57 97.17 300 HIS A CA 1
ATOM 2389 C CA B HIS A 1 300 ? 40.407 63.234 19.552 0.43 97.49 300 HIS A CA 1
ATOM 2390 C C A HIS A 1 300 ? 39.178 63.037 20.450 0.57 96.02 300 HIS A C 1
ATOM 2391 C C B HIS A 1 300 ? 39.248 63.114 20.548 0.43 96.17 300 HIS A C 1
ATOM 2392 O O A HIS A 1 300 ? 38.332 63.932 20.519 0.57 95.44 300 HIS A O 1
ATOM 2393 O O B HIS A 1 300 ? 38.420 64.019 20.687 0.43 95.80 300 HIS A O 1
ATOM 2406 N N . HIS A 1 301 ? 39.180 61.977 21.246 0.72 90.99 301 HIS A N 1
ATOM 2407 C CA . HIS A 1 301 ? 38.127 61.723 22.223 0.72 80.84 301 HIS A CA 1
ATOM 2408 C C . HIS A 1 301 ? 38.555 62.226 23.596 0.72 80.47 301 HIS A C 1
ATOM 2409 O O . HIS A 1 301 ? 39.515 61.711 24.183 0.72 74.43 301 HIS A O 1
ATOM 2416 N N . HIS A 1 302 ? 37.830 63.215 24.112 0.77 82.39 302 HIS A N 1
ATOM 2417 C CA . HIS A 1 302 ? 38.078 63.748 25.447 0.77 83.70 302 HIS A CA 1
ATOM 2418 C C . HIS A 1 302 ? 36.779 63.788 26.249 0.77 85.01 302 HIS A C 1
ATOM 2419 O O . HIS A 1 302 ? 36.763 63.474 27.440 0.77 88.43 302 HIS A O 1
ATOM 2426 N N . THR B 1 2 ? 18.649 78.966 -13.918 1.00 78.90 2 THR B N 1
ATOM 2427 C CA . THR B 1 2 ? 17.417 79.718 -14.130 1.00 73.56 2 THR B CA 1
ATOM 2428 C C . THR B 1 2 ? 17.410 80.980 -13.284 1.00 66.64 2 THR B C 1
ATOM 2429 O O . THR B 1 2 ? 18.313 81.200 -12.468 1.00 63.08 2 THR B O 1
ATOM 2433 N N . ASN B 1 3 ? 16.376 81.805 -13.469 1.00 65.76 3 ASN B N 1
ATOM 2434 C CA . ASN B 1 3 ? 16.186 82.998 -12.653 1.00 69.43 3 ASN B CA 1
ATOM 2435 C C . ASN B 1 3 ? 15.286 82.741 -11.450 1.00 59.18 3 ASN B C 1
ATOM 2436 O O . ASN B 1 3 ? 14.618 83.665 -10.965 1.00 63.82 3 ASN B O 1
ATOM 2441 N N . HIS B 1 4 ? 15.253 81.508 -10.956 1.00 49.22 4 HIS B N 1
ATOM 2442 C CA . HIS B 1 4 ? 14.523 81.214 -9.733 1.00 42.77 4 HIS B CA 1
ATOM 2443 C C . HIS B 1 4 ? 15.191 81.911 -8.555 1.00 41.48 4 HIS B C 1
ATOM 2444 O O . HIS B 1 4 ? 16.415 81.868 -8.403 1.00 43.71 4 HIS B O 1
ATOM 2451 N N . ILE B 1 5 ? 14.388 82.565 -7.726 1.00 42.56 5 ILE B N 1
ATOM 2452 C CA . ILE B 1 5 ? 14.879 83.279 -6.555 1.00 38.15 5 ILE B CA 1
ATOM 2453 C C . ILE B 1 5 ? 14.562 82.437 -5.330 1.00 40.08 5 ILE B C 1
ATOM 2454 O O . ILE B 1 5 ? 13.394 82.123 -5.070 1.00 42.25 5 ILE B O 1
ATOM 2459 N N . LYS B 1 6 ? 15.601 82.052 -4.588 1.00 38.36 6 LYS B N 1
ATOM 2460 C CA . LYS B 1 6 ? 15.392 81.314 -3.352 1.00 42.18 6 LYS B CA 1
ATOM 2461 C C . LYS B 1 6 ? 14.750 82.216 -2.310 1.00 39.70 6 LYS B C 1
ATOM 2462 O O . LYS B 1 6 ? 14.970 83.431 -2.282 1.00 40.06 6 LYS B O 1
ATOM 2468 N N . GLU B 1 7 ? 13.944 81.611 -1.451 1.00 39.88 7 GLU B N 1
ATOM 2469 C CA . GLU B 1 7 ? 13.307 82.324 -0.356 1.00 43.32 7 GLU B CA 1
ATOM 2470 C C . GLU B 1 7 ? 13.538 81.562 0.937 1.00 41.47 7 GLU B C 1
ATOM 2471 O O . GLU B 1 7 ? 13.443 80.333 0.972 1.00 44.70 7 GLU B O 1
ATOM 2477 N N . ILE B 1 8 ? 13.846 82.299 1.995 1.00 39.25 8 ILE B N 1
ATOM 2478 C CA . ILE B 1 8 ? 14.061 81.720 3.311 1.00 38.07 8 ILE B CA 1
ATOM 2479 C C . ILE B 1 8 ? 13.475 82.693 4.323 1.00 41.69 8 ILE B C 1
ATOM 2480 O O . ILE B 1 8 ? 13.370 83.894 4.059 1.00 44.06 8 ILE B O 1
ATOM 2485 N N . ASN B 1 9 ? 13.042 82.169 5.469 1.00 36.45 9 ASN B N 1
ATOM 2486 C CA . ASN B 1 9 ? 12.386 83.029 6.437 1.00 39.14 9 ASN B CA 1
ATOM 2487 C C . ASN B 1 9 ? 13.411 83.578 7.434 1.00 43.07 9 ASN B C 1
ATOM 2488 O O . ASN B 1 9 ? 14.611 83.301 7.360 1.00 38.81 9 ASN B O 1
ATOM 2493 N N . TRP B 1 10 ? 12.929 84.394 8.365 1.00 45.20 10 TRP B N 1
ATOM 2494 C CA . TRP B 1 10 ? 13.785 85.162 9.258 1.00 44.22 10 TRP B CA 1
ATOM 2495 C C . TRP B 1 10 ? 13.107 85.217 10.614 1.00 42.56 10 TRP B C 1
ATOM 2496 O O . TRP B 1 10 ? 11.939 85.601 10.709 1.00 46.41 10 TRP B O 1
ATOM 2507 N N . GLU B 1 11 ? 13.825 84.809 11.651 1.00 42.49 11 GLU B N 1
ATOM 2508 C CA . GLU B 1 11 ? 13.249 84.765 12.987 1.00 43.86 11 GLU B CA 1
ATOM 2509 C C . GLU B 1 11 ? 13.194 86.178 13.558 1.00 46.03 11 GLU B C 1
ATOM 2510 O O . GLU B 1 11 ? 14.195 86.901 13.538 1.00 46.11 11 GLU B O 1
ATOM 2516 N N . GLN B 1 12 ? 12.019 86.578 14.044 1.00 48.90 12 GLN B N 1
ATOM 2517 C CA . GLN B 1 12 ? 11.838 87.913 14.596 1.00 55.63 12 GLN B CA 1
ATOM 2518 C C . GLN B 1 12 ? 12.272 87.957 16.055 1.00 60.40 12 GLN B C 1
ATOM 2519 O O . GLN B 1 12 ? 12.276 86.944 16.759 1.00 64.64 12 GLN B O 1
ATOM 2525 N N . ASN B 1 13 ? 12.633 89.162 16.503 1.00 62.71 13 ASN B N 1
ATOM 2526 C CA . ASN B 1 13 ? 12.931 89.440 17.911 1.00 64.84 13 ASN B CA 1
ATOM 2527 C C . ASN B 1 13 ? 14.030 88.520 18.441 1.00 62.25 13 ASN B C 1
ATOM 2528 O O . ASN B 1 13 ? 13.899 87.898 19.497 1.00 66.05 13 ASN B O 1
ATOM 2533 N N . THR B 1 14 ? 15.129 88.446 17.696 1.00 55.96 14 THR B N 1
ATOM 2534 C CA . THR B 1 14 ? 16.210 87.514 17.977 1.00 56.82 14 THR B CA 1
ATOM 2535 C C . THR B 1 14 ? 17.537 88.258 17.985 1.00 53.40 14 THR B C 1
ATOM 2536 O O . THR B 1 14 ? 17.827 89.023 17.061 1.00 56.23 14 THR B O 1
ATOM 2540 N N . ASN B 1 15 ? 18.335 88.038 19.030 1.00 48.30 15 ASN B N 1
ATOM 2541 C CA .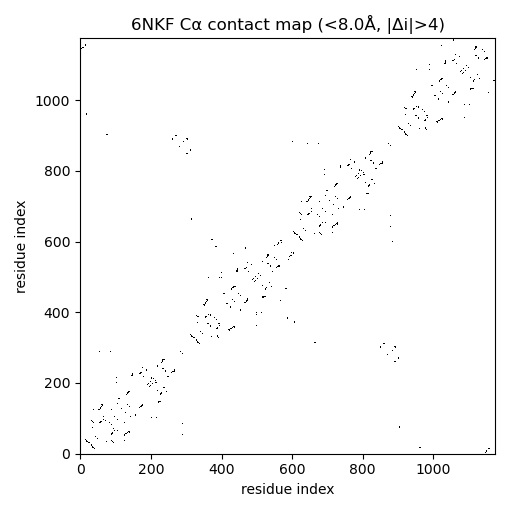 ASN B 1 15 ? 19.693 88.567 19.104 1.00 42.46 15 ASN B CA 1
ATOM 2542 C C . ASN B 1 15 ? 20.625 87.591 18.397 1.00 44.95 15 ASN B C 1
ATOM 2543 O O . ASN B 1 15 ? 20.799 86.454 18.849 1.00 47.67 15 ASN B O 1
ATOM 2548 N N . SER B 1 16 ? 21.223 88.025 17.288 1.00 43.39 16 SER B N 1
ATOM 2549 C CA . SER B 1 16 ? 22.179 87.176 16.588 1.00 37.52 16 SER B CA 1
ATOM 2550 C C . SER B 1 16 ? 23.443 87.902 16.159 1.00 39.51 16 SER B C 1
ATOM 2551 O O . SER B 1 16 ? 24.403 87.235 15.773 1.00 42.50 16 SER B O 1
ATOM 2554 N N . TYR B 1 17 ? 23.490 89.227 16.210 1.00 42.44 17 TYR B N 1
ATOM 2555 C CA . TYR B 1 17 ? 24.686 89.969 15.841 1.00 41.21 17 TYR B CA 1
ATOM 2556 C C . TYR B 1 17 ? 25.543 90.150 17.088 1.00 43.16 17 TYR B C 1
ATOM 2557 O O . TYR B 1 17 ? 25.086 90.727 18.083 1.00 40.09 17 TYR B O 1
ATOM 2566 N N . ILE B 1 18 ? 26.773 89.647 17.040 1.00 37.68 18 ILE B N 1
ATOM 2567 C CA . ILE B 1 18 ? 27.765 89.902 18.074 1.00 37.18 18 ILE B CA 1
ATOM 2568 C C . ILE B 1 18 ? 28.683 91.003 17.568 1.00 37.36 18 ILE B C 1
ATOM 2569 O O . ILE B 1 18 ? 29.342 90.849 16.534 1.00 37.82 18 ILE B O 1
ATOM 2574 N N . GLN B 1 19 ? 28.708 92.125 18.274 1.00 36.13 19 GLN B N 1
ATOM 2575 C CA . GLN B 1 19 ? 29.507 93.268 17.870 1.00 39.24 19 GLN B CA 1
ATOM 2576 C C . GLN B 1 19 ? 30.787 93.342 18.692 1.00 39.56 19 GLN B C 1
ATOM 2577 O O . GLN B 1 19 ? 30.774 93.137 19.910 1.00 39.12 19 GLN B O 1
ATOM 2583 N N . LEU B 1 20 ? 31.892 93.631 18.018 1.00 37.17 20 LEU B N 1
ATOM 2584 C CA . LEU B 1 20 ? 33.145 93.966 18.676 1.00 41.32 20 LEU B CA 1
ATOM 2585 C C . LEU B 1 20 ? 33.235 95.482 18.772 1.00 42.01 20 LEU B C 1
ATOM 2586 O O . LEU B 1 20 ? 33.192 96.173 17.747 1.00 39.86 20 LEU B O 1
ATOM 2591 N N . ILE B 1 21 ? 33.342 95.990 19.993 1.00 40.36 21 ILE B N 1
ATOM 2592 C CA . ILE B 1 21 ? 33.441 97.418 20.265 1.00 41.38 21 ILE B CA 1
ATOM 2593 C C . ILE B 1 21 ? 34.818 97.688 20.861 1.00 44.14 21 ILE B C 1
ATOM 2594 O O . ILE B 1 21 ? 35.050 97.460 22.049 1.00 44.01 21 ILE B O 1
ATOM 2599 N N . PRO B 1 22 ? 35.763 98.167 20.062 1.00 42.12 22 PRO B N 1
ATOM 2600 C CA . PRO B 1 22 ? 37.150 98.257 20.520 1.00 41.87 22 PRO B CA 1
ATOM 2601 C C . PRO B 1 22 ? 37.488 99.599 21.153 1.00 44.68 22 PRO B C 1
ATOM 2602 O O . PRO B 1 22 ? 36.803 100.606 20.961 1.00 44.97 22 PRO B O 1
ATOM 2606 N N . ASN B 1 23 ? 38.568 99.577 21.940 1.00 44.01 23 ASN B N 1
ATOM 2607 C CA . ASN B 1 23 ? 39.262 100.789 22.390 1.00 46.13 23 ASN B CA 1
ATOM 2608 C C . ASN B 1 23 ? 38.392 101.661 23.291 1.00 49.43 23 ASN B C 1
ATOM 2609 O O . ASN B 1 23 ? 38.421 102.888 23.205 1.00 55.17 23 ASN B O 1
ATOM 2614 N N . ILE B 1 24 ? 37.615 101.035 24.167 1.00 43.33 24 ILE B N 1
ATOM 2615 C CA . ILE B 1 24 ? 36.854 101.785 25.160 1.00 42.59 24 ILE B CA 1
ATOM 2616 C C . ILE B 1 24 ? 37.811 102.215 26.262 1.00 48.15 24 ILE B C 1
ATOM 2617 O O . ILE B 1 24 ? 38.406 101.371 26.938 1.00 46.93 24 ILE B O 1
ATOM 2622 N N . GLU B 1 25 ? 37.975 103.525 26.436 1.00 53.33 25 GLU B N 1
ATOM 2623 C CA . GLU B 1 25 ? 38.816 104.031 27.513 1.00 57.27 25 GLU B CA 1
ATOM 2624 C C . GLU B 1 25 ? 38.108 103.834 28.847 1.00 57.69 25 GLU B C 1
ATOM 2625 O O . GLU B 1 25 ? 37.013 104.366 29.059 1.00 58.10 25 GLU B O 1
ATOM 2631 N N . TYR B 1 26 ? 38.724 103.070 29.750 1.00 56.57 26 TYR B N 1
ATOM 2632 C CA . TYR B 1 26 ? 38.139 102.859 31.065 1.00 52.83 26 TYR B CA 1
ATOM 2633 C C . TYR B 1 26 ? 38.824 103.644 32.170 1.00 55.46 26 TYR B C 1
ATOM 2634 O O . TYR B 1 26 ? 38.199 103.878 33.210 1.00 58.04 26 TYR B O 1
ATOM 2643 N N . THR B 1 27 ? 40.071 104.066 31.979 1.00 54.72 27 THR B N 1
ATOM 2644 C CA . THR B 1 27 ? 40.708 104.964 32.936 1.00 59.44 27 THR B CA 1
ATOM 2645 C C . THR B 1 27 ? 41.811 105.731 32.223 1.00 61.11 27 THR B C 1
ATOM 2646 O O . THR B 1 27 ? 42.189 105.416 31.092 1.00 62.06 27 THR B O 1
ATOM 2650 N N . LYS B 1 28 ? 42.326 106.746 32.907 1.00 65.22 28 LYS B N 1
ATOM 2651 C CA . LYS B 1 28 ? 43.402 107.570 32.384 1.00 68.56 28 LYS B CA 1
ATOM 2652 C C . LYS B 1 28 ? 44.350 107.904 33.523 1.00 71.94 28 LYS B C 1
ATOM 2653 O O . LYS B 1 28 ? 43.921 108.409 34.564 1.00 75.44 28 LYS B O 1
ATOM 2659 N N . VAL B 1 29 ? 45.629 107.594 33.331 1.00 72.21 29 VAL B N 1
ATOM 2660 C CA . VAL B 1 29 ? 46.684 107.911 34.285 1.00 76.98 29 VAL B CA 1
ATOM 2661 C C . VAL B 1 29 ? 47.625 108.889 33.601 1.00 86.53 29 VAL B C 1
ATOM 2662 O O . VAL B 1 29 ? 48.240 108.551 32.581 1.00 86.29 29 VAL B O 1
ATOM 2666 N N . GLU B 1 30 ? 47.738 110.096 34.159 1.00 96.78 30 GLU B N 1
ATOM 2667 C CA . GLU B 1 30 ? 48.444 111.192 33.503 1.00 107.05 30 GLU B CA 1
ATOM 2668 C C . GLU B 1 30 ? 47.909 111.376 32.088 1.00 103.22 30 GLU B C 1
ATOM 2669 O O . GLU B 1 30 ? 46.721 111.654 31.899 1.00 97.91 30 GLU B O 1
ATOM 2675 N N . ASP B 1 31 ? 48.772 111.214 31.089 1.00 106.33 31 ASP B N 1
ATOM 2676 C CA . ASP B 1 31 ? 48.368 111.278 29.691 1.00 109.55 31 ASP B CA 1
ATOM 2677 C C . ASP B 1 31 ? 48.121 109.899 29.091 1.00 101.88 31 ASP B C 1
ATOM 2678 O O . ASP B 1 31 ? 47.756 109.804 27.915 1.00 99.92 31 ASP B O 1
ATOM 2683 N N . THR B 1 32 ? 48.298 108.837 29.877 1.00 93.44 32 THR B N 1
ATOM 2684 C CA . THR B 1 32 ? 48.177 107.466 29.396 1.00 81.78 32 THR B CA 1
ATOM 2685 C C . THR B 1 32 ? 46.740 106.988 29.584 1.00 72.29 32 THR B C 1
ATOM 2686 O O . THR B 1 32 ? 46.281 106.786 30.714 1.00 71.65 32 THR B O 1
ATOM 2690 N N . SER B 1 33 ? 46.036 106.810 28.475 1.00 63.00 33 SER B N 1
ATOM 2691 C CA . SER B 1 33 ? 44.711 106.212 28.470 1.00 63.37 33 SER B CA 1
ATOM 2692 C C . SER B 1 33 ? 44.822 104.691 28.400 1.00 63.05 33 SER B C 1
ATOM 2693 O O . SER B 1 33 ? 45.658 104.150 27.670 1.00 63.54 33 SER B O 1
ATOM 2696 N N . LEU B 1 34 ? 43.980 104.002 29.169 1.00 57.04 34 LEU B N 1
ATOM 2697 C CA . LEU B 1 34 ? 43.920 102.546 29.164 1.00 51.98 34 LEU B CA 1
ATOM 2698 C C . LEU B 1 34 ? 42.571 102.093 28.623 1.00 47.81 34 LEU B C 1
ATOM 2699 O O . LEU B 1 34 ? 41.532 102.652 28.984 1.00 49.49 34 LEU B O 1
ATOM 2704 N N . THR B 1 35 ? 42.583 101.079 27.761 1.00 43.16 35 THR B N 1
ATOM 2705 C CA . THR B 1 35 ? 41.373 100.684 27.057 1.00 47.46 35 THR B CA 1
ATOM 2706 C C . THR B 1 35 ? 41.029 99.225 27.312 1.00 43.87 35 THR B C 1
ATOM 2707 O O . THR B 1 35 ? 41.825 98.442 27.835 1.00 47.85 35 THR B O 1
ATOM 2711 N N . LEU B 1 36 ? 39.802 98.889 26.933 1.00 39.50 36 LEU B N 1
ATOM 2712 C CA . LEU B 1 36 ? 39.323 97.521 26.868 1.00 44.08 36 LEU B CA 1
ATOM 2713 C C . LEU B 1 36 ? 38.521 97.364 25.582 1.00 43.54 36 LEU B C 1
ATOM 2714 O O . LEU B 1 36 ? 37.960 98.334 25.066 1.00 43.92 36 LEU B O 1
ATOM 2719 N N . HIS B 1 37 ? 38.481 96.143 25.058 1.00 43.90 37 HIS B N 1
ATOM 2720 C CA . HIS B 1 37 ? 37.621 95.804 23.934 1.00 44.10 37 HIS B CA 1
ATOM 2721 C C . HIS B 1 37 ? 36.451 94.976 24.439 1.00 45.69 37 HIS B C 1
ATOM 2722 O O . HIS B 1 37 ? 36.626 94.087 25.277 1.00 45.73 37 HIS B O 1
ATOM 2729 N N . LEU B 1 38 ? 35.263 95.260 23.918 1.00 45.31 38 LEU B N 1
ATOM 2730 C CA . LEU B 1 38 ? 34.043 94.611 24.367 1.00 44.35 38 LEU B CA 1
ATOM 2731 C C . LEU B 1 38 ? 33.419 93.782 23.251 1.00 42.80 38 LEU B C 1
ATOM 2732 O O . LEU B 1 38 ? 33.380 94.202 22.089 1.00 39.41 38 LEU B O 1
ATOM 2737 N N . LEU B 1 39 ? 32.922 92.607 23.623 1.00 41.05 39 LEU B N 1
ATOM 2738 C CA . LEU B 1 39 ? 32.144 91.747 22.744 1.00 41.09 39 LEU B CA 1
ATOM 2739 C C . LEU B 1 39 ? 30.774 91.559 23.378 1.00 42.45 39 LEU B C 1
ATOM 2740 O O . LEU B 1 39 ? 30.683 91.161 24.544 1.00 42.46 39 LEU B O 1
ATOM 2745 N N . VAL B 1 40 ? 29.715 91.853 22.622 1.00 42.03 40 VAL B N 1
ATOM 2746 C CA . VAL B 1 40 ? 28.361 91.858 23.168 1.00 37.68 40 VAL B CA 1
ATOM 2747 C C . VAL B 1 40 ? 27.369 91.569 22.047 1.00 40.04 40 VAL B C 1
ATOM 2748 O O . VAL B 1 40 ? 27.585 91.947 20.893 1.00 41.81 40 VAL B O 1
ATOM 2752 N N . TYR B 1 41 ? 26.281 90.873 22.387 1.00 38.09 41 TYR B N 1
ATOM 2753 C CA . TYR B 1 41 ? 25.163 90.754 21.455 1.00 39.78 41 TYR B CA 1
ATOM 2754 C C . TYR B 1 41 ? 24.568 92.133 21.212 1.00 41.95 41 TYR B C 1
ATOM 2755 O O . TYR B 1 41 ? 23.883 92.684 22.082 1.00 42.33 41 TYR B O 1
ATOM 2764 N N . ARG B 1 42 ? 24.841 92.704 20.041 1.00 41.50 42 ARG B N 1
ATOM 2765 C CA . ARG B 1 42 ? 24.370 94.041 19.704 1.00 41.69 42 ARG B CA 1
ATOM 2766 C C . ARG B 1 42 ? 24.347 94.181 18.189 1.00 42.44 42 ARG B C 1
ATOM 2767 O O . ARG B 1 42 ? 25.351 93.906 17.526 1.00 41.81 42 ARG B O 1
ATOM 2775 N N . ASN B 1 43 ? 23.199 94.589 17.652 1.00 36.88 43 ASN B N 1
ATOM 2776 C CA . ASN B 1 43 ? 23.073 94.893 16.234 1.00 41.48 43 ASN B CA 1
ATOM 2777 C C . ASN B 1 43 ? 23.420 96.362 16.046 1.00 41.37 43 ASN B C 1
ATOM 2778 O O . ASN B 1 43 ? 22.632 97.227 16.457 1.00 44.05 43 ASN B O 1
ATOM 2783 N N . PRO B 1 44 ? 24.569 96.695 15.446 1.00 40.12 44 PRO B N 1
ATOM 2784 C CA . PRO B 1 44 ? 24.943 98.114 15.314 1.00 40.01 44 PRO B CA 1
ATOM 2785 C C . PRO B 1 44 ? 23.926 98.934 14.545 1.00 47.30 44 PRO B C 1
ATOM 2786 O O . PRO B 1 44 ? 23.902 100.164 14.689 1.00 50.60 44 PRO B O 1
ATOM 2798 N N . ASP B 1 46 ? 20.898 99.036 15.178 1.00 44.24 46 ASP B N 1
ATOM 2799 C CA . ASP B 1 46 ? 19.920 99.530 16.146 1.00 48.20 46 ASP B CA 1
ATOM 2800 C C . ASP B 1 46 ? 20.264 100.937 16.624 1.00 52.31 46 ASP B C 1
ATOM 2801 O O . ASP B 1 46 ? 19.423 101.844 16.572 1.00 51.98 46 ASP B O 1
ATOM 2806 N N . ALA B 1 47 ? 21.493 101.137 17.108 1.00 49.17 47 ALA B N 1
ATOM 2807 C CA . ALA B 1 47 ? 21.899 102.475 17.525 1.00 52.37 47 ALA B CA 1
ATOM 2808 C C . ALA B 1 47 ? 21.884 103.439 16.349 1.00 56.41 47 ALA B C 1
ATOM 2809 O O . ALA B 1 47 ? 21.457 104.593 16.484 1.00 57.59 47 ALA B O 1
ATOM 2811 N N . LEU B 1 48 ? 22.326 102.970 15.180 1.00 54.75 48 LEU B N 1
ATOM 2812 C CA . LEU B 1 48 ? 22.436 103.835 14.011 1.00 52.58 48 LEU B CA 1
ATOM 2813 C C . LEU B 1 48 ? 21.096 104.463 13.648 1.00 51.56 48 LEU B C 1
ATOM 2814 O O . LEU B 1 48 ? 21.039 105.627 13.239 1.00 59.38 48 LEU B O 1
ATOM 2819 N N . PHE B 1 49 ? 20.005 103.713 13.790 1.00 46.26 49 PHE B N 1
ATOM 2820 C CA . PHE B 1 49 ? 18.682 104.218 13.449 1.00 55.46 49 PHE B CA 1
ATOM 2821 C C . PHE B 1 49 ? 17.818 104.462 14.682 1.00 58.87 49 PHE B C 1
ATOM 2822 O O . PHE B 1 49 ? 16.588 104.502 14.576 1.00 57.97 49 PHE B O 1
ATOM 2830 N N . ASN B 1 50 ? 18.447 104.627 15.848 1.00 61.53 50 ASN B N 1
ATOM 2831 C CA . ASN B 1 50 ? 17.763 105.008 17.085 1.00 67.09 50 ASN B CA 1
ATOM 2832 C C . ASN B 1 50 ? 16.629 104.051 17.437 1.00 66.61 50 ASN B C 1
ATOM 2833 O O . ASN B 1 50 ? 15.594 104.469 17.960 1.00 71.69 50 ASN B O 1
ATOM 2838 N N . ARG B 1 51 ? 16.802 102.766 17.140 1.00 64.31 51 ARG B N 1
ATOM 2839 C CA . ARG B 1 51 ? 15.853 101.754 17.575 1.00 61.82 51 ARG B CA 1
ATOM 2840 C C . ARG B 1 51 ? 16.197 101.289 18.982 1.00 61.20 51 ARG B C 1
ATOM 2841 O O . ARG B 1 51 ? 17.350 101.363 19.421 1.00 57.92 51 ARG B O 1
ATOM 2849 N N . LYS B 1 52 ? 15.179 100.802 19.686 1.00 62.29 52 LYS B N 1
ATOM 2850 C CA . LYS B 1 52 ? 15.403 100.144 20.964 1.00 63.35 52 LYS B CA 1
ATOM 2851 C C . LYS B 1 52 ? 16.296 98.926 20.764 1.00 65.68 52 LYS B C 1
ATOM 2852 O O . LYS B 1 52 ? 16.084 98.125 19.846 1.00 69.14 52 LYS B O 1
ATOM 2858 N N . GLY B 1 53 ? 17.306 98.794 21.615 1.00 58.25 53 GLY B N 1
ATOM 2859 C CA . GLY B 1 53 ? 18.314 97.774 21.466 1.00 59.76 53 GLY B CA 1
ATOM 2860 C C . GLY B 1 53 ? 18.034 96.534 22.288 1.00 58.28 53 GLY B C 1
ATOM 2861 O O . GLY B 1 53 ? 16.924 96.311 22.785 1.00 62.17 53 GLY B O 1
ATOM 2862 N N . ASN B 1 54 ? 19.067 95.711 22.428 1.00 53.47 54 ASN B N 1
ATOM 2863 C CA . ASN B 1 54 ? 18.995 94.486 23.215 1.00 50.30 54 ASN B CA 1
ATOM 2864 C C . ASN B 1 54 ? 18.835 94.824 24.694 1.00 48.96 54 ASN B C 1
ATOM 2865 O O . ASN B 1 54 ? 19.665 95.539 25.264 1.00 50.83 54 ASN B O 1
ATOM 2870 N N . GLN B 1 55 ? 17.771 94.317 25.319 1.00 51.53 55 GLN B N 1
ATOM 2871 C CA . GLN B 1 55 ? 17.524 94.560 26.735 1.00 58.83 55 GLN B CA 1
ATOM 2872 C C . GLN B 1 55 ? 18.045 93.453 27.641 1.00 58.21 55 GLN B C 1
ATOM 2873 O O . GLN B 1 55 ? 17.961 93.590 28.866 1.00 60.12 55 GLN B O 1
ATOM 2879 N N . GLU B 1 56 ? 18.561 92.364 27.079 1.00 56.59 56 GLU B N 1
ATOM 2880 C CA . GLU B 1 56 ? 19.105 91.291 27.898 1.00 56.46 56 GLU B CA 1
ATOM 2881 C C . GLU B 1 56 ? 20.348 91.758 28.650 1.00 54.20 56 GLU B C 1
ATOM 2882 O O . GLU B 1 56 ? 21.092 92.632 28.195 1.00 52.76 56 GLU B O 1
ATOM 2888 N N . THR B 1 57 ? 20.567 91.166 29.818 1.00 51.59 57 THR B N 1
ATOM 2889 C CA . THR B 1 57 ? 21.841 91.270 30.509 1.00 54.98 57 THR B CA 1
ATOM 2890 C C . THR B 1 57 ? 22.483 89.891 30.563 1.00 52.65 57 THR B C 1
ATOM 2891 O O . THR B 1 57 ? 21.793 88.867 30.538 1.00 55.62 57 THR B O 1
ATOM 2895 N N . TYR B 1 58 ? 23.809 89.873 30.619 1.00 48.64 58 TYR B N 1
ATOM 2896 C CA . TYR B 1 58 ? 24.580 88.643 30.561 1.00 49.25 58 TYR B CA 1
ATOM 2897 C C . TYR B 1 58 ? 25.670 88.686 31.617 1.00 47.28 58 TYR B C 1
ATOM 2898 O O . TYR B 1 58 ? 26.147 89.769 31.973 1.00 47.69 58 TYR B O 1
ATOM 2907 N N . PRO B 1 59 ? 26.094 87.530 32.125 1.00 47.62 59 PRO B N 1
ATOM 2908 C CA . PRO B 1 59 ? 27.298 87.506 32.958 1.00 49.62 59 PRO B CA 1
ATOM 2909 C C . PRO B 1 59 ? 28.494 87.947 32.133 1.00 48.43 59 PRO B C 1
ATOM 2910 O O . PRO B 1 59 ? 28.504 87.850 30.905 1.00 44.51 59 PRO B O 1
ATOM 2914 N N . LEU B 1 60 ? 29.504 88.458 32.825 1.00 48.72 60 LEU B N 1
ATOM 2915 C CA . LEU B 1 60 ? 30.666 89.062 32.192 1.00 43.66 60 LEU B CA 1
ATOM 2916 C C . LEU B 1 60 ? 31.890 88.189 32.411 1.00 44.23 60 LEU B C 1
ATOM 2917 O O . LEU B 1 60 ? 32.097 87.660 33.507 1.00 46.28 60 LEU B O 1
ATOM 2922 N N . ILE B 1 61 ? 32.693 88.035 31.362 1.00 44.90 61 ILE B N 1
ATOM 2923 C CA . ILE B 1 61 ? 34.026 87.452 31.462 1.00 48.38 61 ILE B CA 1
ATOM 2924 C C . ILE B 1 61 ? 35.033 88.509 31.033 1.00 45.33 61 ILE B C 1
ATOM 2925 O O . ILE B 1 61 ? 34.920 89.071 29.938 1.00 45.61 61 ILE B O 1
ATOM 2930 N N . ILE B 1 62 ? 36.008 88.783 31.894 1.00 41.84 62 ILE B N 1
ATOM 2931 C CA . ILE B 1 62 ? 37.100 89.697 31.582 1.00 40.43 62 ILE B CA 1
ATOM 2932 C C . ILE B 1 62 ? 38.324 88.872 31.226 1.00 42.77 62 ILE B C 1
ATOM 2933 O O . ILE B 1 62 ? 38.729 87.991 31.994 1.00 47.04 62 ILE B O 1
ATOM 2938 N N . TYR B 1 63 ? 38.913 89.145 30.065 1.00 40.21 63 TYR B N 1
ATOM 2939 C CA . TYR B 1 63 ? 40.153 88.496 29.666 1.00 40.59 63 TYR B CA 1
ATOM 2940 C C . TYR B 1 63 ? 41.329 89.441 29.876 1.00 42.53 63 TYR B C 1
ATOM 2941 O O . TYR B 1 63 ? 41.260 90.618 29.509 1.00 42.99 63 TYR B O 1
ATOM 2950 N N . LEU B 1 64 ? 42.412 88.911 30.448 1.00 44.83 64 LEU B N 1
ATOM 2951 C CA . LEU B 1 64 ? 43.638 89.661 30.715 1.00 42.48 64 LEU B CA 1
ATOM 2952 C C . LEU B 1 64 ? 44.775 89.016 29.928 1.00 43.95 64 LEU B C 1
ATOM 2953 O O . LEU B 1 64 ? 45.321 87.990 30.345 1.00 46.70 64 LEU B O 1
ATOM 2958 N N . GLN B 1 65 ? 45.133 89.621 28.796 1.00 42.71 65 GLN B N 1
ATOM 2959 C CA . GLN B 1 65 ? 46.216 89.106 27.967 1.00 36.12 65 GLN B CA 1
ATOM 2960 C C . GLN B 1 65 ? 47.557 89.272 28.673 1.00 43.30 65 GLN B C 1
ATOM 2961 O O . GLN B 1 65 ? 47.853 90.339 29.220 1.00 42.63 65 GLN B O 1
ATOM 2967 N N . GLY B 1 66 ? 48.376 88.215 28.650 1.00 42.13 66 GLY B N 1
ATOM 2968 C CA . GLY B 1 66 ? 49.694 88.288 29.242 1.00 39.82 66 GLY B CA 1
ATOM 2969 C C . GLY B 1 66 ? 50.714 88.952 28.330 1.00 45.21 66 GLY B C 1
ATOM 2970 O O . GLY B 1 66 ? 50.538 89.048 27.119 1.00 45.00 66 GLY B O 1
ATOM 2971 N N . CYS B 1 67 ? 51.813 89.404 28.936 1.00 48.73 67 CYS B N 1
ATOM 2972 C CA . CYS B 1 67 ? 52.842 90.134 28.204 1.00 49.35 67 CYS B CA 1
ATOM 2973 C C . CYS B 1 67 ? 54.109 90.284 29.037 1.00 46.24 67 CYS B C 1
ATOM 2974 O O . CYS B 1 67 ? 54.954 91.141 28.748 1.00 48.80 67 CYS B O 1
ATOM 2977 N N . GLY B 1 68 ? 54.253 89.464 30.075 1.00 43.41 68 GLY B N 1
ATOM 2978 C CA . GLY B 1 68 ? 55.325 89.680 31.032 1.00 40.00 68 GLY B CA 1
ATOM 2979 C C . GLY B 1 68 ? 55.246 91.028 31.713 1.00 46.40 68 GLY B C 1
ATOM 2980 O O . GLY B 1 68 ? 56.282 91.607 32.059 1.00 46.54 68 GLY B O 1
ATOM 2981 N N . TRP B 1 69 ? 54.031 91.546 31.906 1.00 45.20 69 TRP B N 1
ATOM 2982 C CA . TRP B 1 69 ? 53.805 92.868 32.482 1.00 50.85 69 TRP B CA 1
ATOM 2983 C C . TRP B 1 69 ? 54.613 93.936 31.751 1.00 53.67 69 TRP B C 1
ATOM 2984 O O . TRP B 1 69 ? 55.212 94.820 32.367 1.00 54.21 69 TRP B O 1
ATOM 2995 N N . GLY B 1 70 ? 54.640 93.852 30.423 1.00 50.77 70 GLY B N 1
ATOM 2996 C CA . GLY B 1 70 ? 55.328 94.837 29.617 1.00 49.32 70 GLY B CA 1
ATOM 2997 C C . GLY B 1 70 ? 56.682 94.421 29.086 1.00 53.69 70 GLY B C 1
ATOM 2998 O O . GLY B 1 70 ? 57.308 95.208 28.365 1.00 58.70 70 GLY B O 1
ATOM 2999 N N . TRP B 1 71 ? 57.166 93.222 29.429 1.00 55.00 71 TRP B N 1
ATOM 3000 C CA . TRP B 1 71 ? 58.351 92.688 28.765 1.00 59.04 71 TRP B CA 1
ATOM 3001 C C . TRP B 1 71 ? 58.184 92.741 27.252 1.00 55.30 71 TRP B C 1
ATOM 3002 O O . TRP B 1 71 ? 59.120 93.085 26.522 1.00 60.01 71 TRP B O 1
ATOM 3013 N N . THR B 1 72 ? 56.996 92.407 26.766 1.00 51.69 72 THR B N 1
ATOM 3014 C CA . THR B 1 72 ? 56.554 92.788 25.437 1.00 54.10 72 THR B CA 1
ATOM 3015 C C . THR B 1 72 ? 55.312 93.659 25.585 1.00 50.02 72 THR B C 1
ATOM 3016 O O . THR B 1 72 ? 54.655 93.666 26.631 1.00 47.16 72 THR B O 1
ATOM 3020 N N . LYS B 1 73 ? 55.006 94.420 24.539 1.00 45.29 73 LYS B N 1
ATOM 3021 C CA . LYS B 1 73 ? 53.851 95.307 24.583 1.00 49.50 73 LYS B CA 1
ATOM 3022 C C . LYS B 1 73 ? 52.561 94.493 24.560 1.00 50.10 73 LYS B C 1
ATOM 3023 O O . LYS B 1 73 ? 52.364 93.642 23.687 1.00 52.10 73 LYS B O 1
ATOM 3029 N N . GLN B 1 74 ? 51.684 94.750 25.529 1.00 46.37 74 GLN B N 1
ATOM 3030 C CA . GLN B 1 74 ? 50.460 93.970 25.648 1.00 48.14 74 GLN B CA 1
ATOM 3031 C C . GLN B 1 74 ? 49.587 94.135 24.409 1.00 47.40 74 GLN B C 1
ATOM 3032 O O . GLN B 1 74 ? 49.320 95.252 23.959 1.00 47.82 74 GLN B O 1
ATOM 3038 N N . ASP B 1 75 ? 49.139 93.012 23.863 1.00 46.55 75 ASP B N 1
ATOM 3039 C CA . ASP B 1 75 ? 48.295 92.981 22.672 1.00 42.45 75 ASP B CA 1
ATOM 3040 C C . ASP B 1 75 ? 46.926 92.478 23.112 1.00 42.67 75 ASP B C 1
ATOM 3041 O O . ASP B 1 75 ? 46.708 91.268 23.221 1.00 44.31 75 ASP B O 1
ATOM 3046 N N . THR B 1 76 ? 46.002 93.413 23.345 1.00 42.09 76 THR B N 1
ATOM 3047 C CA . THR B 1 76 ? 44.663 93.095 23.825 1.00 40.58 76 THR B CA 1
ATOM 3048 C C . THR B 1 76 ? 43.720 92.644 22.719 1.00 43.64 76 THR B C 1
ATOM 3049 O O . THR B 1 76 ? 42.579 92.273 23.015 1.00 42.07 76 THR B O 1
ATOM 3053 N N . SER B 1 77 ? 44.155 92.674 21.460 1.00 40.98 77 SER B N 1
ATOM 3054 C CA . SER B 1 77 ? 43.295 92.252 20.363 1.00 40.81 77 SER B CA 1
ATOM 3055 C C . SER B 1 77 ? 43.523 90.807 19.950 1.00 39.07 77 SER B C 1
ATOM 3056 O O . SER B 1 77 ? 42.610 90.181 19.402 1.00 42.65 77 SER B O 1
ATOM 3059 N N . ALA B 1 78 ? 44.718 90.269 20.204 1.00 40.45 78 ALA B N 1
ATOM 3060 C CA . ALA B 1 78 ? 45.133 89.024 19.564 1.00 38.47 78 ALA B CA 1
ATOM 3061 C C . ALA B 1 78 ? 44.189 87.870 19.892 1.00 41.09 78 ALA B C 1
ATOM 3062 O O . ALA B 1 78 ? 43.794 87.110 19.001 1.00 40.05 78 ALA B O 1
ATOM 3064 N N . PHE B 1 79 ? 43.796 87.741 21.160 1.00 38.51 79 PHE B N 1
ATOM 3065 C CA . PHE B 1 79 ? 43.030 86.596 21.639 1.00 41.77 79 PHE B CA 1
ATOM 3066 C C . PHE B 1 79 ? 41.538 86.702 21.347 1.00 42.64 79 PHE B C 1
ATOM 3067 O O . PHE B 1 79 ? 40.822 85.708 21.515 1.00 42.16 79 PHE B O 1
ATOM 3075 N N . ILE B 1 80 ? 41.063 87.859 20.898 1.00 38.24 80 ILE B N 1
ATOM 3076 C CA . ILE B 1 80 ? 39.634 88.141 20.749 1.00 39.99 80 ILE B CA 1
ATOM 3077 C C . ILE B 1 80 ? 38.871 87.056 19.986 1.00 39.08 80 ILE B C 1
ATOM 3078 O O . ILE B 1 80 ? 37.751 86.714 20.397 1.00 38.08 80 ILE B O 1
ATOM 3083 N N . PRO B 1 81 ? 39.403 86.462 18.909 1.00 35.02 81 PRO B N 1
ATOM 3084 C CA . PRO B 1 81 ? 38.632 85.399 18.238 1.00 36.56 81 PRO B CA 1
ATOM 3085 C C . PRO B 1 81 ? 38.323 84.207 19.130 1.00 41.15 81 PRO B C 1
ATOM 3086 O O . PRO B 1 81 ? 37.313 83.527 18.907 1.00 42.11 81 PRO B O 1
ATOM 3090 N N . GLN B 1 82 ? 39.162 83.926 20.131 1.00 41.92 82 GLN B N 1
ATOM 3091 C CA . GLN B 1 82 ? 38.854 82.872 21.092 1.00 42.32 82 GLN B CA 1
ATOM 3092 C C . GLN B 1 82 ? 37.751 83.280 22.063 1.00 40.55 82 GLN B C 1
ATOM 3093 O O . GLN B 1 82 ? 37.094 82.409 22.639 1.00 42.33 82 GLN B O 1
ATOM 3099 N N . LEU B 1 83 ? 37.538 84.579 22.262 1.00 41.07 83 LEU B N 1
ATOM 3100 C CA . LEU B 1 83 ? 36.496 85.039 23.168 1.00 40.70 83 LEU B CA 1
ATOM 3101 C C . LEU B 1 83 ? 35.121 85.057 22.516 1.00 40.74 83 LEU B C 1
ATOM 3102 O O . LEU B 1 83 ? 34.112 85.021 23.229 1.00 40.46 83 LEU B O 1
ATOM 3107 N N . VAL B 1 84 ? 35.066 85.093 21.182 1.00 39.62 84 VAL B N 1
ATOM 3108 C CA . VAL B 1 84 ? 33.780 85.176 20.486 1.00 37.09 84 VAL B CA 1
ATOM 3109 C C . VAL B 1 84 ? 32.875 83.986 20.795 1.00 43.12 84 VAL B C 1
ATOM 3110 O O . VAL B 1 84 ? 31.681 84.202 21.064 1.00 42.56 84 VAL B O 1
ATOM 3114 N N . PRO B 1 85 ? 33.350 82.733 20.779 1.00 41.31 85 PRO B N 1
ATOM 3115 C CA . PRO B 1 85 ? 32.457 81.619 21.147 1.00 44.95 85 PRO B CA 1
ATOM 3116 C C . PRO B 1 85 ? 31.938 81.690 22.574 1.00 45.00 85 PRO B C 1
ATOM 3117 O O . PRO B 1 85 ? 30.932 81.038 22.877 1.00 47.60 85 PRO B O 1
ATOM 3121 N N . PHE B 1 86 ? 32.585 82.444 23.463 1.00 43.74 86 PHE B N 1
ATOM 3122 C CA . PHE B 1 86 ? 32.020 82.629 24.797 1.00 43.34 86 PHE B CA 1
ATOM 3123 C C . PHE B 1 86 ? 30.787 83.520 24.750 1.00 41.99 86 PHE B C 1
ATOM 3124 O O . PHE B 1 86 ? 29.774 83.216 25.392 1.00 46.32 86 PHE B O 1
ATOM 3132 N N . VAL B 1 87 ? 30.844 84.610 23.981 1.00 40.75 87 VAL B N 1
ATOM 3133 C CA . VAL B 1 87 ? 29.670 85.466 23.808 1.00 44.24 87 VAL B CA 1
ATOM 3134 C C . VAL B 1 87 ? 28.488 84.656 23.300 1.00 47.57 87 VAL B C 1
ATOM 3135 O O . VAL B 1 87 ? 27.358 84.806 23.784 1.00 53.05 87 VAL B O 1
ATOM 3139 N N . GLU B 1 88 ? 28.734 83.768 22.330 1.00 44.46 88 GLU B N 1
ATOM 3140 C CA . GLU B 1 88 ? 27.663 82.946 21.772 1.00 47.61 88 GLU B CA 1
ATOM 3141 C C . GLU B 1 88 ? 26.938 82.149 22.849 1.00 50.98 88 GLU B C 1
ATOM 3142 O O . GLU B 1 88 ? 25.752 81.842 22.698 1.00 58.14 88 GLU B O 1
ATOM 3148 N N . GLN B 1 89 ? 27.626 81.802 23.933 1.00 48.15 89 GLN B N 1
ATOM 3149 C CA . GLN B 1 89 ? 26.999 81.069 25.024 1.00 52.55 89 GLN B CA 1
ATOM 3150 C C . GLN B 1 89 ? 26.264 81.965 26.014 1.00 48.96 89 GLN B C 1
ATOM 3151 O O . GLN B 1 89 ? 25.773 81.459 27.026 1.00 56.01 89 GLN B O 1
ATOM 3157 N N . GLY B 1 90 ? 26.192 83.270 25.771 1.00 47.27 90 GLY B N 1
ATOM 3158 C CA . GLY B 1 90 ? 25.423 84.140 26.640 1.00 44.46 90 GLY B CA 1
ATOM 3159 C C . GLY B 1 90 ? 26.260 84.919 27.633 1.00 45.74 90 GLY B C 1
ATOM 3160 O O . GLY B 1 90 ? 25.887 85.039 28.802 1.00 50.87 90 GLY B O 1
ATOM 3161 N N . TYR B 1 91 ? 27.396 85.447 27.186 1.00 43.13 91 TYR B N 1
ATOM 3162 C CA . TYR B 1 91 ? 28.232 86.313 28.000 1.00 43.63 91 TYR B CA 1
ATOM 3163 C C . TYR B 1 91 ? 28.463 87.628 27.272 1.00 45.81 91 TYR B C 1
ATOM 3164 O O . TYR B 1 91 ? 28.337 87.719 26.050 1.00 41.82 91 TYR B O 1
ATOM 3173 N N . VAL B 1 92 ? 28.807 88.646 28.045 1.00 42.62 92 VAL B N 1
ATOM 3174 C CA . VAL B 1 92 ? 29.555 89.792 27.548 1.00 43.02 92 VAL B CA 1
ATOM 3175 C C . VAL B 1 92 ? 31.011 89.529 27.886 1.00 43.42 92 VAL B C 1
ATOM 3176 O O . VAL B 1 92 ? 31.318 88.995 28.960 1.00 43.65 92 VAL B O 1
ATOM 3180 N N . VAL B 1 93 ? 31.914 89.865 26.971 1.00 36.79 93 VAL B N 1
ATOM 3181 C CA . VAL B 1 93 ? 33.337 89.653 27.198 1.00 39.02 93 VAL B CA 1
ATOM 3182 C C . VAL B 1 93 ? 34.077 90.964 26.984 1.00 45.09 93 VAL B C 1
ATOM 3183 O O . VAL B 1 93 ? 33.785 91.713 26.043 1.00 44.54 93 VAL B O 1
ATOM 3187 N N . ALA B 1 94 ? 35.026 91.242 27.870 1.00 41.31 94 ALA B N 1
ATOM 3188 C CA . ALA B 1 94 ? 35.908 92.390 27.754 1.00 43.62 94 ALA B CA 1
ATOM 3189 C C . ALA B 1 94 ? 37.351 91.917 27.835 1.00 43.14 94 ALA B C 1
ATOM 3190 O O . ALA B 1 94 ? 37.691 91.090 28.685 1.00 47.07 94 ALA B O 1
ATOM 3192 N N . SER B 1 95 ? 38.195 92.429 26.945 1.00 40.16 95 SER B N 1
ATOM 3193 C CA . SER B 1 95 ? 39.635 92.203 27.003 1.00 39.17 95 SER B CA 1
ATOM 3194 C C . SER B 1 95 ? 40.294 93.504 27.444 1.00 41.93 95 SER B C 1
ATOM 3195 O O . SER B 1 95 ? 40.162 94.525 26.764 1.00 44.28 95 SER B O 1
ATOM 3198 N N . VAL B 1 96 ? 41.001 93.466 28.572 1.00 42.21 96 VAL B N 1
ATOM 3199 C CA . VAL B 1 96 ? 41.396 94.665 29.308 1.00 41.20 96 VAL B CA 1
ATOM 3200 C C . VAL B 1 96 ? 42.897 94.900 29.175 1.00 44.04 96 VAL B C 1
ATOM 3201 O O . VAL B 1 96 ? 43.701 93.978 29.355 1.00 47.67 96 VAL B O 1
ATOM 3205 N N . GLN B 1 97 ? 43.269 96.141 28.877 1.00 45.21 97 GLN B N 1
ATOM 3206 C CA . GLN B 1 97 ? 44.661 96.567 28.895 1.00 44.75 97 GLN B CA 1
ATOM 3207 C C . GLN B 1 97 ? 45.071 96.996 30.303 1.00 46.10 97 GLN B C 1
ATOM 3208 O O . GLN B 1 97 ? 44.274 97.575 31.047 1.00 49.12 97 GLN B O 1
ATOM 3214 N N . TYR B 1 98 ? 46.316 96.688 30.675 1.00 43.82 98 TYR B N 1
ATOM 3215 C CA . TYR B 1 98 ? 46.929 97.207 31.893 1.00 47.30 98 TYR B CA 1
ATOM 3216 C C . TYR B 1 98 ? 48.332 97.699 31.568 1.00 48.91 98 TYR B C 1
ATOM 3217 O O . TYR B 1 98 ? 48.932 97.311 30.562 1.00 46.47 98 TYR B O 1
ATOM 3226 N N . ARG B 1 99 ? 48.856 98.557 32.440 1.00 46.35 99 ARG B N 1
ATOM 3227 C CA . ARG B 1 99 ? 50.137 99.197 32.178 1.00 51.12 99 ARG B CA 1
ATOM 3228 C C . ARG B 1 99 ? 51.289 98.212 32.326 1.00 51.38 99 ARG B C 1
ATOM 3229 O O . ARG B 1 99 ? 51.240 97.280 33.132 1.00 45.89 99 ARG B O 1
ATOM 3237 N N . GLY B 1 100 ? 52.346 98.440 31.538 1.00 51.27 100 GLY B N 1
ATOM 3238 C CA . GLY B 1 100 ? 53.567 97.688 31.707 1.00 52.95 100 GLY B CA 1
ATOM 3239 C C . GLY B 1 100 ? 54.429 98.228 32.838 1.00 53.07 100 GLY B C 1
ATOM 3240 O O . GLY B 1 100 ? 54.278 99.363 33.285 1.00 51.32 100 GLY B O 1
ATOM 3241 N N . SER B 1 101 ? 55.351 97.380 33.302 1.00 52.22 101 SER B N 1
ATOM 3242 C CA . SER B 1 101 ? 56.228 97.755 34.404 1.00 54.92 101 SER B CA 1
ATOM 3243 C C . SER B 1 101 ? 57.158 98.903 34.038 1.00 55.23 101 SER B C 1
ATOM 3244 O O . SER B 1 101 ? 57.645 99.597 34.933 1.00 53.14 101 SER B O 1
ATOM 3247 N N . GLY B 1 102 ? 57.425 99.113 32.747 1.00 56.09 102 GLY B N 1
ATOM 3248 C CA . GLY B 1 102 ? 58.183 100.280 32.334 1.00 57.33 102 GLY B CA 1
ATOM 3249 C C . GLY B 1 102 ? 57.454 101.586 32.566 1.00 62.30 102 GLY B C 1
ATOM 3250 O O . GLY B 1 102 ? 58.091 102.644 32.608 1.00 63.15 102 GLY B O 1
ATOM 3251 N N . GLU B 1 103 ? 56.131 101.537 32.707 1.00 62.37 103 GLU B N 1
ATOM 3252 C CA . GLU B 1 103 ? 55.349 102.708 33.077 1.00 63.03 103 GLU B CA 1
ATOM 3253 C C . GLU B 1 103 ? 55.239 102.843 34.592 1.00 62.04 103 GLU B C 1
ATOM 3254 O O . GLU B 1 103 ? 55.478 103.924 35.136 1.00 67.69 103 GLU B O 1
ATOM 3260 N N . ALA B 1 104 ? 54.899 101.759 35.288 1.00 60.47 104 ALA B N 1
ATOM 3261 C CA . ALA B 1 104 ? 54.809 101.809 36.742 1.00 59.84 104 ALA B CA 1
ATOM 3262 C C . ALA B 1 104 ? 54.949 100.404 37.311 1.00 55.07 104 ALA B C 1
ATOM 3263 O O . ALA B 1 104 ? 54.504 99.425 36.705 1.00 51.30 104 ALA B O 1
ATOM 3265 N N . VAL B 1 105 ? 55.575 100.317 38.482 1.00 53.37 105 VAL B N 1
ATOM 3266 C CA . VAL B 1 105 ? 55.786 99.021 39.112 1.00 52.72 105 VAL B CA 1
ATOM 3267 C C . VAL B 1 105 ? 54.516 98.582 39.832 1.00 55.02 105 VAL B C 1
ATOM 3268 O O . VAL B 1 105 ? 53.602 99.374 40.083 1.00 59.40 105 VAL B O 1
ATOM 3272 N N . PHE B 1 106 ? 54.458 97.291 40.142 1.00 47.81 106 PHE B N 1
ATOM 3273 C CA . PHE B 1 106 ? 53.374 96.758 40.950 1.00 49.39 106 PHE B CA 1
ATOM 3274 C C . PHE B 1 106 ? 53.228 97.603 42.215 1.00 51.95 106 PHE B C 1
ATOM 3275 O O . PHE B 1 106 ? 54.238 98.047 42.773 1.00 54.19 106 PHE B O 1
ATOM 3283 N N . PRO B 1 107 ? 52.000 97.848 42.704 1.00 53.90 107 PRO B N 1
ATOM 3284 C CA . PRO B 1 107 ? 50.687 97.315 42.316 1.00 51.75 107 PRO B CA 1
ATOM 3285 C C . PRO B 1 107 ? 49.940 98.044 41.195 1.00 53.86 107 PRO B C 1
ATOM 3286 O O . PRO B 1 107 ? 48.728 97.855 41.084 1.00 56.89 107 PRO B O 1
ATOM 3290 N N . ALA B 1 108 ? 50.635 98.844 40.384 1.00 51.96 108 ALA B N 1
ATOM 3291 C CA . ALA B 1 108 ? 49.966 99.591 39.321 1.00 48.97 108 ALA B CA 1
ATOM 3292 C C . ALA B 1 108 ? 49.133 98.679 38.426 1.00 53.48 108 ALA B C 1
ATOM 3293 O O . ALA B 1 108 ? 47.977 98.987 38.112 1.00 53.83 108 ALA B O 1
ATOM 3295 N N . GLN B 1 109 ? 49.713 97.552 37.998 1.00 50.89 109 GLN B N 1
ATOM 3296 C CA . GLN B 1 109 ? 48.997 96.637 37.115 1.00 51.80 109 GLN B CA 1
ATOM 3297 C C . GLN B 1 109 ? 47.710 96.146 37.761 1.00 50.88 109 GLN B C 1
ATOM 3298 O O . GLN B 1 109 ? 46.682 96.003 37.087 1.00 47.47 109 GLN B O 1
ATOM 3304 N N . LEU B 1 110 ? 47.751 95.880 39.069 1.00 48.87 110 LEU B N 1
ATOM 3305 C CA . LEU B 1 110 ? 46.555 95.431 39.770 1.00 49.31 110 LEU B CA 1
ATOM 3306 C C . LEU B 1 110 ? 45.546 96.563 39.905 1.00 49.67 110 LEU B C 1
ATOM 3307 O O . LEU B 1 110 ? 44.346 96.356 39.692 1.00 52.16 110 LEU B O 1
ATOM 3312 N N . HIS B 1 111 ? 46.015 97.762 40.268 1.00 51.30 111 HIS B N 1
ATOM 3313 C CA . HIS B 1 111 ? 45.156 98.944 40.252 1.00 52.48 111 HIS B CA 1
ATOM 3314 C C . HIS B 1 111 ? 44.389 99.048 38.942 1.00 54.92 111 HIS B C 1
ATOM 3315 O O . HIS B 1 111 ? 43.191 99.357 38.935 1.00 53.80 111 HIS B O 1
ATOM 3322 N N . ASP B 1 112 ? 45.067 98.783 37.823 1.00 48.87 112 ASP B N 1
ATOM 3323 C CA . ASP B 1 112 ? 44.446 98.938 36.513 1.00 49.60 112 ASP B CA 1
ATOM 3324 C C . ASP B 1 112 ? 43.280 97.975 36.339 1.00 50.77 112 ASP B C 1
ATOM 3325 O O . ASP B 1 112 ? 42.163 98.394 36.017 1.00 51.19 112 ASP B O 1
ATOM 3330 N N . VAL B 1 113 ? 43.515 96.677 36.560 1.00 45.65 113 VAL B N 1
ATOM 3331 C CA . VAL B 1 113 ? 42.460 95.707 36.279 1.00 44.68 113 VAL B CA 1
ATOM 3332 C C . VAL B 1 113 ? 41.356 95.783 37.327 1.00 46.29 113 VAL B C 1
ATOM 3333 O O . VAL B 1 113 ? 40.189 95.509 37.019 1.00 45.67 113 VAL B O 1
ATOM 3337 N N . LYS B 1 114 ? 41.686 96.159 38.568 1.00 45.08 114 LYS B N 1
ATOM 3338 C CA . LYS B 1 114 ? 40.636 96.445 39.545 1.00 51.50 114 LYS B CA 1
ATOM 3339 C C . LYS B 1 114 ? 39.734 97.566 39.042 1.00 55.51 114 LYS B C 1
ATOM 3340 O O . LYS B 1 114 ? 38.502 97.466 39.094 1.00 54.79 114 LYS B O 1
ATOM 3346 N N . THR B 1 115 ? 40.340 98.638 38.530 1.00 53.56 115 THR B N 1
ATOM 3347 C CA . THR B 1 115 ? 39.564 99.761 38.022 1.00 53.50 115 THR B CA 1
ATOM 3348 C C . THR B 1 115 ? 38.731 99.367 36.808 1.00 52.83 115 THR B C 1
ATOM 3349 O O . THR B 1 115 ? 37.621 99.883 36.626 1.00 55.07 115 THR B O 1
ATOM 3353 N N . ALA B 1 116 ? 39.232 98.446 35.979 1.00 43.72 116 ALA B N 1
ATOM 3354 C CA . ALA B 1 116 ? 38.438 97.967 34.851 1.00 51.61 116 ALA B CA 1
ATOM 3355 C C . ALA B 1 116 ? 37.211 97.201 35.328 1.00 55.04 116 ALA B C 1
ATOM 3356 O O . ALA B 1 116 ? 36.120 97.357 34.768 1.00 57.74 116 ALA B O 1
ATOM 3358 N N . VAL B 1 117 ? 37.370 96.369 36.359 1.00 55.34 117 VAL B N 1
ATOM 3359 C CA . VAL B 1 117 ? 36.228 95.652 36.923 1.00 52.16 117 VAL B CA 1
ATOM 3360 C C . VAL B 1 117 ? 35.158 96.637 37.375 1.00 53.69 117 VAL B C 1
ATOM 3361 O O . VAL B 1 117 ? 33.976 96.499 37.039 1.00 53.10 117 VAL B O 1
ATOM 3365 N N . ARG B 1 118 ? 35.562 97.660 38.133 1.00 54.18 118 ARG B N 1
ATOM 3366 C CA . ARG B 1 118 ? 34.593 98.628 38.635 1.00 56.31 118 ARG B CA 1
ATOM 3367 C C . ARG B 1 118 ? 33.987 99.449 37.502 1.00 56.70 118 ARG B C 1
ATOM 3368 O O . ARG B 1 118 ? 32.787 99.747 37.521 1.00 54.63 118 ARG B O 1
ATOM 3376 N N . PHE B 1 119 ? 34.796 99.819 36.505 1.00 52.89 119 PHE B N 1
ATOM 3377 C CA . PHE B 1 119 ? 34.261 100.519 35.341 1.00 53.48 119 PHE B CA 1
ATOM 3378 C C . PHE B 1 119 ? 33.166 99.698 34.670 1.00 51.87 119 PHE B C 1
ATOM 3379 O O . PHE B 1 119 ? 32.078 100.208 34.380 1.00 53.69 119 PHE B O 1
ATOM 3387 N N . LEU B 1 120 ? 33.442 98.416 34.416 1.00 46.23 120 LEU B N 1
ATOM 3388 C CA . LEU B 1 120 ? 32.471 97.569 33.734 1.00 48.00 120 LEU B CA 1
ATOM 3389 C C . LEU B 1 120 ? 31.225 97.357 34.584 1.00 52.00 120 LEU B C 1
ATOM 3390 O O . LEU B 1 120 ? 30.104 97.360 34.060 1.00 51.68 120 LEU B O 1
ATOM 3395 N N . LYS B 1 121 ? 31.396 97.181 35.901 1.00 45.63 121 LYS B N 1
ATOM 3396 C CA . LYS B 1 121 ? 30.233 97.025 36.769 1.00 52.59 121 LYS B CA 1
ATOM 3397 C C . LYS B 1 121 ? 29.427 98.315 36.848 1.00 53.89 121 LYS B C 1
ATOM 3398 O O . LYS B 1 121 ? 28.196 98.287 36.760 1.00 57.50 121 LYS B O 1
ATOM 3404 N N . ALA B 1 122 ? 30.102 99.456 37.005 1.00 52.25 122 ALA B N 1
ATOM 3405 C CA . ALA B 1 122 ? 29.392 100.725 37.144 1.00 56.73 122 ALA B CA 1
ATOM 3406 C C . ALA B 1 122 ? 28.639 101.087 35.870 1.00 57.08 122 ALA B C 1
ATOM 3407 O O . ALA B 1 122 ? 27.545 101.660 35.930 1.00 58.16 122 ALA B O 1
ATOM 3409 N N . ASN B 1 123 ? 29.206 100.766 34.708 1.00 54.07 123 ASN B N 1
ATOM 3410 C CA . ASN B 1 123 ? 28.567 101.031 33.425 1.00 57.03 123 ASN B CA 1
ATOM 3411 C C . ASN B 1 123 ? 27.862 99.801 32.869 1.00 56.32 123 ASN B C 1
ATOM 3412 O O . ASN B 1 123 ? 27.705 99.675 31.650 1.00 55.51 123 ASN B O 1
ATOM 3417 N N . ALA B 1 124 ? 27.420 98.898 33.750 1.00 56.86 124 ALA B N 1
ATOM 3418 C CA . ALA B 1 124 ? 26.913 97.600 33.308 1.00 56.50 124 ALA B CA 1
ATOM 3419 C C . ALA B 1 124 ? 25.704 97.744 32.392 1.00 53.27 124 ALA B C 1
ATOM 3420 O O . ALA B 1 124 ? 25.578 97.010 31.404 1.00 52.37 124 ALA B O 1
ATOM 3422 N N . ALA B 1 125 ? 24.804 98.682 32.705 1.00 50.98 125 ALA B N 1
ATOM 3423 C CA . ALA B 1 125 ? 23.559 98.805 31.953 1.00 52.01 125 ALA B CA 1
ATOM 3424 C C . ALA B 1 125 ? 23.828 99.002 30.466 1.00 54.88 125 ALA B C 1
ATOM 3425 O O . ALA B 1 125 ? 23.273 98.286 29.623 1.00 57.02 125 ALA B O 1
ATOM 3427 N N . ARG B 1 126 ? 24.704 99.946 30.124 1.00 51.46 126 ARG B N 1
ATOM 3428 C CA . ARG B 1 126 ? 24.920 100.273 28.722 1.00 54.74 126 ARG B CA 1
ATOM 3429 C C . ARG B 1 126 ? 25.768 99.240 27.988 1.00 51.30 126 ARG B C 1
ATOM 3430 O O . ARG B 1 126 ? 25.902 99.334 26.765 1.00 51.33 126 ARG B O 1
ATOM 3438 N N . TYR B 1 127 ? 26.325 98.256 28.692 1.00 54.19 127 TYR B N 1
ATOM 3439 C CA . TYR B 1 127 ? 27.073 97.174 28.066 1.00 48.09 127 TYR B CA 1
ATOM 3440 C C . TYR B 1 127 ? 26.364 95.828 28.187 1.00 42.69 127 TYR B C 1
ATOM 3441 O O . TYR B 1 127 ? 26.975 94.793 27.903 1.00 43.05 127 TYR B O 1
ATOM 3450 N N . ASN B 1 128 ? 25.098 95.816 28.617 1.00 44.90 128 ASN B N 1
ATOM 3451 C CA . ASN B 1 128 ? 24.305 94.590 28.770 1.00 42.34 128 ASN B CA 1
ATOM 3452 C C . ASN B 1 128 ? 24.922 93.636 29.789 1.00 45.79 128 ASN B C 1
ATOM 3453 O O . ASN B 1 128 ? 24.767 92.418 29.686 1.00 47.10 128 ASN B O 1
ATOM 3458 N N . ILE B 1 129 ? 25.612 94.180 30.785 1.00 47.70 129 ILE B N 1
ATOM 3459 C CA . ILE B 1 129 ? 26.329 93.378 31.771 1.00 45.71 129 ILE B CA 1
ATOM 3460 C C . ILE B 1 129 ? 25.461 93.169 33.004 1.00 50.33 129 ILE B C 1
ATOM 3461 O O . ILE B 1 129 ? 24.790 94.092 33.475 1.00 51.19 129 ILE B O 1
ATOM 3466 N N . ASP B 1 130 ? 25.461 91.940 33.519 1.00 52.95 130 ASP B N 1
ATOM 3467 C CA . ASP B 1 130 ? 24.944 91.662 34.853 1.00 54.85 130 ASP B CA 1
ATOM 3468 C C . ASP B 1 130 ? 26.111 91.805 35.826 1.00 53.39 130 ASP B C 1
ATOM 3469 O O . ASP B 1 130 ? 26.982 90.924 35.890 1.00 49.02 130 ASP B O 1
ATOM 3474 N N . PRO B 1 131 ? 26.168 92.900 36.593 1.00 51.26 131 PRO B N 1
ATOM 3475 C CA . PRO B 1 131 ? 27.359 93.171 37.416 1.00 53.63 131 PRO B CA 1
ATOM 3476 C C . PRO B 1 131 ? 27.550 92.203 38.566 1.00 58.59 131 PRO B C 1
ATOM 3477 O O . PRO B 1 131 ? 28.624 92.215 39.184 1.00 60.98 131 PRO B O 1
ATOM 3481 N N . ASP B 1 132 ? 26.560 91.376 38.885 1.00 57.34 132 ASP B N 1
ATOM 3482 C CA . ASP B 1 132 ? 26.693 90.430 39.982 1.00 56.60 132 ASP B CA 1
ATOM 3483 C C . ASP B 1 132 ? 27.310 89.105 39.554 1.00 58.30 132 ASP B C 1
ATOM 3484 O O . ASP B 1 132 ? 27.478 88.220 40.397 1.00 57.68 132 ASP B O 1
ATOM 3489 N N . ARG B 1 133 ? 27.656 88.947 38.272 1.00 52.63 133 ARG B N 1
ATOM 3490 C CA . ARG B 1 133 ? 28.246 87.706 37.758 1.00 55.73 133 ARG B CA 1
ATOM 3491 C C . ARG B 1 133 ? 29.401 88.087 36.832 1.00 55.11 133 ARG B C 1
ATOM 3492 O O . ARG B 1 133 ? 29.206 88.302 35.632 1.00 51.71 133 ARG B O 1
ATOM 3500 N N . VAL B 1 134 ? 30.606 88.161 37.395 1.00 49.15 134 VAL B N 1
ATOM 3501 C CA . VAL B 1 134 ? 31.792 88.596 36.666 1.00 47.93 134 VAL B CA 1
ATOM 3502 C C . VAL B 1 134 ? 32.886 87.555 36.853 1.00 49.45 134 VAL B C 1
ATOM 3503 O O . VAL B 1 134 ? 33.269 87.244 37.988 1.00 53.91 134 VAL B O 1
ATOM 3507 N N . GLY B 1 135 ? 33.387 87.018 35.747 1.00 45.79 135 GLY B N 1
ATOM 3508 C CA . GLY B 1 135 ? 34.542 86.146 35.798 1.00 46.04 135 GLY B CA 1
ATOM 3509 C C . GLY B 1 135 ? 35.757 86.822 35.201 1.00 44.20 135 GLY B C 1
ATOM 3510 O O . GLY B 1 135 ? 35.621 87.756 34.404 1.00 46.38 135 GLY B O 1
ATOM 3511 N N . VAL B 1 136 ? 36.951 86.375 35.578 1.00 46.02 136 VAL B N 1
ATOM 3512 C CA . VAL B 1 136 ? 38.178 86.905 35.003 1.00 41.71 136 VAL B CA 1
ATOM 3513 C C . VAL B 1 136 ? 39.079 85.741 34.607 1.00 41.00 136 VAL B C 1
ATOM 3514 O O . VAL B 1 136 ? 39.111 84.691 35.256 1.00 42.59 136 VAL B O 1
ATOM 3518 N N . TRP B 1 137 ? 39.807 85.941 33.517 1.00 41.73 137 TRP B N 1
ATOM 3519 C CA . TRP B 1 137 ? 40.556 84.893 32.846 1.00 41.86 137 TRP B CA 1
ATOM 3520 C C . TRP B 1 137 ? 41.796 85.543 32.262 1.00 43.80 137 TRP B C 1
ATOM 3521 O O . TRP B 1 137 ? 41.696 86.577 31.595 1.00 43.31 137 TRP B O 1
ATOM 3532 N N . GLY B 1 138 ? 42.959 84.967 32.539 1.00 42.03 138 GLY B N 1
ATOM 3533 C CA . GLY B 1 138 ? 44.195 85.549 32.056 1.00 42.14 138 GLY B CA 1
ATOM 3534 C C . GLY B 1 138 ? 45.235 84.483 31.809 1.00 44.38 138 GLY B C 1
ATOM 3535 O O . GLY B 1 138 ? 45.216 83.409 32.420 1.00 45.99 138 GLY B O 1
ATOM 3536 N N . ASP B 1 139 ? 46.150 84.792 30.897 1.00 40.24 139 ASP B N 1
ATOM 3537 C CA . ASP B 1 139 ? 47.272 83.918 30.594 1.00 38.65 139 ASP B CA 1
ATOM 3538 C C . ASP B 1 139 ? 48.559 84.597 31.040 1.00 38.45 139 ASP B C 1
ATOM 3539 O O . ASP B 1 139 ? 48.689 85.821 30.940 1.00 43.63 139 ASP B O 1
ATOM 3544 N N . SER B 1 140 ? 49.490 83.801 31.558 1.00 38.36 140 SER B N 1
ATOM 3545 C CA . SER B 1 140 ? 50.841 84.263 31.907 1.00 39.84 140 SER B CA 1
ATOM 3546 C C . SER B 1 140 ? 50.688 85.423 32.889 1.00 42.10 140 SER B C 1
ATOM 3547 O O . SER B 1 140 ? 50.000 85.255 33.910 1.00 47.69 140 SER B O 1
ATOM 3550 N N . SER B 1 141 ? 51.265 86.602 32.624 1.00 45.01 141 SER B N 1
ATOM 3551 C CA . SER B 1 141 ? 51.118 87.718 33.558 1.00 46.90 141 SER B CA 1
ATOM 3552 C C . SER B 1 141 ? 49.663 88.143 33.712 1.00 48.25 141 SER B C 1
ATOM 3553 O O . SER B 1 141 ? 49.306 88.742 34.733 1.00 45.37 141 SER B O 1
ATOM 3556 N N . GLY B 1 142 ? 48.814 87.836 32.729 1.00 42.31 142 GLY B N 1
ATOM 3557 C CA . GLY B 1 142 ? 47.395 88.095 32.897 1.00 38.59 142 GLY B CA 1
ATOM 3558 C C . GLY B 1 142 ? 46.747 87.143 33.886 1.00 40.96 142 GLY B C 1
ATOM 3559 O O . GLY B 1 142 ? 45.866 87.539 34.654 1.00 43.42 142 GLY B O 1
ATOM 3560 N N . GLY B 1 143 ? 47.165 85.874 33.875 1.00 39.37 143 GLY B N 1
ATOM 3561 C CA . GLY B 1 143 ? 46.683 84.944 34.879 1.00 44.99 143 GLY B CA 1
ATOM 3562 C C . GLY B 1 143 ? 47.167 85.305 36.266 1.00 45.19 143 GLY B C 1
ATOM 3563 O O . GLY B 1 143 ? 46.439 85.125 37.249 1.00 45.97 143 GLY B O 1
ATOM 3564 N N . HIS B 1 144 ? 48.393 85.825 36.361 1.00 42.03 144 HIS B N 1
ATOM 3565 C CA . HIS B 1 144 ? 48.902 86.353 37.619 1.00 42.22 144 HIS B CA 1
ATOM 3566 C C . HIS B 1 144 ? 47.970 87.425 38.169 1.00 46.82 144 HIS B C 1
ATOM 3567 O O . HIS B 1 144 ? 47.588 87.391 39.345 1.00 44.44 144 HIS B O 1
ATOM 3574 N N . LEU B 1 145 ? 47.552 88.362 37.314 1.00 48.57 145 LEU B N 1
ATOM 3575 C CA . LEU B 1 145 ? 46.658 89.424 37.766 1.00 44.02 145 LEU B CA 1
ATOM 3576 C C . LEU B 1 145 ? 45.257 88.892 38.043 1.00 46.44 145 LEU B C 1
ATOM 3577 O O . LEU B 1 145 ? 44.597 89.335 38.991 1.00 44.56 145 LEU B O 1
ATOM 3582 N N . ALA B 1 146 ? 44.787 87.942 37.229 1.00 44.39 146 ALA B N 1
ATOM 3583 C CA . ALA B 1 146 ? 43.487 87.328 37.486 1.00 46.66 146 ALA B CA 1
ATOM 3584 C C . ALA B 1 146 ? 43.449 86.669 38.861 1.00 44.67 146 ALA B C 1
ATOM 3585 O O . ALA B 1 146 ? 42.460 86.797 39.592 1.00 50.22 146 ALA B O 1
ATOM 3587 N N . LEU B 1 147 ? 44.519 85.960 39.229 1.00 47.14 147 LEU B N 1
ATOM 3588 C CA . LEU B 1 147 ? 44.600 85.377 40.564 1.00 48.59 147 LEU B CA 1
ATOM 3589 C C . LEU B 1 147 ? 44.524 86.449 41.641 1.00 47.83 147 LEU B C 1
ATOM 3590 O O . LEU B 1 147 ? 43.837 86.275 42.654 1.00 50.93 147 LEU B O 1
ATOM 3595 N N . LEU B 1 148 ? 45.216 87.572 41.435 1.00 49.62 148 LEU B N 1
ATOM 3596 C CA . LEU B 1 148 ? 45.218 88.628 42.442 1.00 50.62 148 LEU B CA 1
ATOM 3597 C C . LEU B 1 148 ? 43.851 89.290 42.569 1.00 52.00 148 LEU B C 1
ATOM 3598 O O . LEU B 1 148 ? 43.471 89.710 43.668 1.00 52.62 148 LEU B O 1
ATOM 3603 N N . LEU B 1 149 ? 43.099 89.392 41.470 1.00 47.47 149 LEU B N 1
ATOM 3604 C CA . LEU B 1 149 ? 41.726 89.881 41.569 1.00 47.38 149 LEU B CA 1
ATOM 3605 C C . LEU B 1 149 ? 40.875 88.949 42.419 1.00 47.65 149 LEU B C 1
ATOM 3606 O O . LEU B 1 149 ? 39.998 89.400 43.164 1.00 51.34 149 LEU B O 1
ATOM 3611 N N . GLY B 1 150 ? 41.114 87.641 42.315 1.00 44.69 150 GLY B N 1
ATOM 3612 C CA . GLY B 1 150 ? 40.352 86.703 43.114 1.00 48.52 150 GLY B CA 1
ATOM 3613 C C . GLY B 1 150 ? 40.760 86.686 44.574 1.00 50.05 150 GLY B C 1
ATOM 3614 O O . GLY B 1 150 ? 39.920 86.466 45.450 1.00 53.59 150 GLY B O 1
ATOM 3615 N N . LEU B 1 151 ? 42.041 86.934 44.864 1.00 47.32 151 LEU 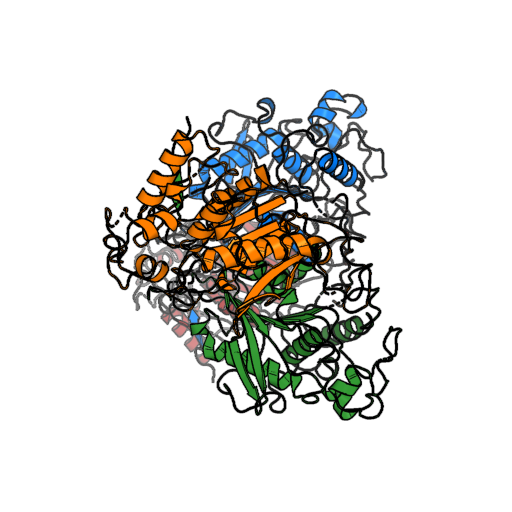B N 1
ATOM 3616 C CA . LEU B 1 151 ? 42.574 86.712 46.202 1.00 49.60 151 LEU B CA 1
ATOM 3617 C C . LEU B 1 151 ? 42.826 87.982 47.005 1.00 54.18 151 LEU B C 1
ATOM 3618 O O . LEU B 1 151 ? 43.138 87.879 48.197 1.00 61.57 151 LEU B O 1
ATOM 3623 N N . THR B 1 152 ? 42.702 89.169 46.406 1.00 51.56 152 THR B N 1
ATOM 3624 C CA . THR B 1 152 ? 42.950 90.414 47.128 1.00 55.37 152 THR B CA 1
ATOM 3625 C C . THR B 1 152 ? 41.702 91.282 47.227 1.00 58.63 152 THR B C 1
ATOM 3626 O O . THR B 1 152 ? 41.811 92.494 47.435 1.00 59.40 152 THR B O 1
ATOM 3630 N N . GLU B 1 153 ? 40.524 90.687 47.078 1.00 61.79 153 GLU B N 1
ATOM 3631 C CA . GLU B 1 153 ? 39.283 91.430 47.240 1.00 64.31 153 GLU B CA 1
ATOM 3632 C C . GLU B 1 153 ? 39.237 92.082 48.617 1.00 62.98 153 GLU B C 1
ATOM 3633 O O . GLU B 1 153 ? 39.531 91.443 49.633 1.00 63.37 153 GLU B O 1
ATOM 3639 N N . GLY B 1 154 ? 38.909 93.371 48.643 1.00 60.77 154 GLY B N 1
ATOM 3640 C CA . GLY B 1 154 ? 38.773 94.103 49.885 1.00 64.11 154 GLY B CA 1
ATOM 3641 C C . GLY B 1 154 ? 40.032 94.760 50.410 1.00 67.60 154 GLY B C 1
ATOM 3642 O O . GLY B 1 154 ? 39.973 95.417 51.456 1.00 71.38 154 GLY B O 1
ATOM 3643 N N . ILE B 1 155 ? 41.165 94.612 49.731 1.00 68.97 155 ILE B N 1
ATOM 3644 C CA . ILE B 1 155 ? 42.418 95.210 50.179 1.00 71.58 155 ILE B CA 1
ATOM 3645 C C . ILE B 1 155 ? 42.501 96.618 49.598 1.00 68.05 155 ILE B C 1
ATOM 3646 O O . ILE B 1 155 ? 42.655 96.792 48.386 1.00 68.25 155 ILE B O 1
ATOM 3651 N N . GLU B 1 156 ? 42.418 97.622 50.474 1.00 66.55 156 GLU B N 1
ATOM 3652 C CA . GLU B 1 156 ? 42.255 99.002 50.027 1.00 71.66 156 GLU B CA 1
ATOM 3653 C C . GLU B 1 156 ? 43.438 99.477 49.188 1.00 68.29 156 GLU B C 1
ATOM 3654 O O . GLU B 1 156 ? 43.247 100.138 48.159 1.00 70.09 156 GLU B O 1
ATOM 3660 N N . GLU B 1 157 ? 44.666 99.147 49.596 1.00 65.58 157 GLU B N 1
ATOM 3661 C CA . GLU B 1 157 ? 45.827 99.616 48.845 1.00 68.85 157 GLU B CA 1
ATOM 3662 C C . GLU B 1 157 ? 45.934 99.018 47.442 1.00 66.63 157 GLU B C 1
ATOM 3663 O O . GLU B 1 157 ? 46.852 99.395 46.707 1.00 66.95 157 GLU B O 1
ATOM 3669 N N . PHE B 1 158 ? 45.041 98.108 47.047 1.00 64.72 158 PHE B N 1
ATOM 3670 C CA . PHE B 1 158 ? 45.056 97.537 45.706 1.00 62.67 158 PHE B CA 1
ATOM 3671 C C . PHE B 1 158 ? 43.882 97.997 44.851 1.00 62.55 158 PHE B C 1
ATOM 3672 O O . PHE B 1 158 ? 43.797 97.607 43.680 1.00 62.75 158 PHE B O 1
ATOM 3680 N N . GLU B 1 159 ? 42.984 98.823 45.397 1.00 58.37 159 GLU B N 1
ATOM 3681 C CA . GLU B 1 159 ? 41.821 99.274 44.638 1.00 62.64 159 GLU B CA 1
ATOM 3682 C C . GLU B 1 159 ? 42.201 100.265 43.546 1.00 65.53 159 GLU B C 1
ATOM 3683 O O . GLU B 1 159 ? 41.533 100.326 42.507 1.00 64.05 159 GLU B O 1
ATOM 3689 N N . GLY B 1 160 ? 43.249 101.054 43.761 1.00 63.69 160 GLY B N 1
ATOM 3690 C CA . GLY B 1 160 ? 43.691 102.006 42.772 1.00 62.94 160 GLY B CA 1
ATOM 3691 C C . GLY B 1 160 ? 43.119 103.391 42.997 1.00 63.82 160 GLY B C 1
ATOM 3692 O O . GLY B 1 160 ? 42.897 103.819 44.132 1.00 62.95 160 GLY B O 1
ATOM 3693 N N . PRO B 1 161 ? 42.851 104.111 41.910 1.00 66.58 161 PRO B N 1
ATOM 3694 C CA . PRO B 1 161 ? 42.408 105.504 42.029 1.00 67.18 161 PRO B CA 1
ATOM 3695 C C . PRO B 1 161 ? 40.966 105.596 42.500 1.00 71.54 161 PRO B C 1
ATOM 3696 O O . PRO B 1 161 ? 40.233 104.609 42.592 1.00 71.79 161 PRO B O 1
ATOM 3700 N N . ASP B 1 162 ? 40.560 106.833 42.791 1.00 73.60 162 ASP B N 1
ATOM 3701 C CA . ASP B 1 162 ? 39.229 107.130 43.320 1.00 73.81 162 ASP B CA 1
ATOM 3702 C C . ASP B 1 162 ? 38.219 107.184 42.170 1.00 70.36 162 ASP B C 1
ATOM 3703 O O . ASP B 1 162 ? 37.623 108.217 41.860 1.00 72.63 162 ASP B O 1
ATOM 3708 N N . GLU B 1 163 ? 38.023 106.027 41.537 1.00 63.92 163 GLU B N 1
ATOM 3709 C CA . GLU B 1 163 ? 37.142 105.899 40.380 1.00 68.15 163 GLU B CA 1
ATOM 3710 C C . GLU B 1 163 ? 36.202 104.717 40.582 1.00 65.79 163 GLU B C 1
ATOM 3711 O O . GLU B 1 163 ? 36.656 103.578 40.742 1.00 62.51 163 GLU B O 1
ATOM 3717 N N . TYR B 1 164 ? 34.896 104.997 40.577 1.00 67.16 164 TYR B N 1
ATOM 3718 C CA . TYR B 1 164 ? 33.849 103.974 40.657 1.00 68.82 164 TYR B CA 1
ATOM 3719 C C . TYR B 1 164 ? 33.951 103.155 41.946 1.00 71.20 164 TYR B C 1
ATOM 3720 O O . TYR B 1 164 ? 33.845 101.928 41.938 1.00 69.11 164 TYR B O 1
ATOM 3729 N N . ARG B 1 165 ? 34.144 103.847 43.069 1.00 71.77 165 ARG B N 1
ATOM 3730 C CA . ARG B 1 165 ? 34.256 103.163 44.352 1.00 77.28 165 ARG B CA 1
ATOM 3731 C C . ARG B 1 165 ? 32.909 102.763 44.941 1.00 79.64 165 ARG B C 1
ATOM 3732 O O . ARG B 1 165 ? 32.883 102.051 45.951 1.00 81.41 165 ARG B O 1
ATOM 3740 N N . HIS B 1 166 ? 31.797 103.203 44.350 1.00 79.35 166 HIS B N 1
ATOM 3741 C CA . HIS B 1 166 ? 30.484 102.759 44.802 1.00 82.60 166 HIS B CA 1
ATOM 3742 C C . HIS B 1 166 ? 30.164 101.334 44.364 1.00 78.52 166 HIS B C 1
ATOM 3743 O O . HIS B 1 166 ? 29.116 100.808 44.751 1.00 82.50 166 HIS B O 1
ATOM 3750 N N . VAL B 1 167 ? 31.021 100.706 43.562 1.00 70.70 167 VAL B N 1
ATOM 3751 C CA . VAL B 1 167 ? 30.876 99.298 43.225 1.00 64.33 167 VAL B CA 1
ATOM 3752 C C . VAL B 1 167 ? 32.132 98.563 43.678 1.00 62.99 167 VAL B C 1
ATOM 3753 O O . VAL B 1 167 ? 33.192 99.154 43.890 1.00 63.86 167 VAL B O 1
ATOM 3757 N N . SER B 1 168 ? 31.992 97.253 43.836 1.00 64.88 168 SER B N 1
ATOM 3758 C CA . SER B 1 168 ? 33.071 96.408 44.318 1.00 64.11 168 SER B CA 1
ATOM 3759 C C . SER B 1 168 ? 33.882 95.851 43.153 1.00 64.05 168 SER B C 1
ATOM 3760 O O . SER B 1 168 ? 33.359 95.611 42.062 1.00 59.80 168 SER B O 1
ATOM 3763 N N . SER B 1 169 ? 35.177 95.652 43.394 1.00 62.09 169 SER B N 1
ATOM 3764 C CA . SER B 1 169 ? 36.069 95.079 42.398 1.00 60.77 169 SER B CA 1
ATOM 3765 C C . SER B 1 169 ? 36.230 93.571 42.565 1.00 57.88 169 SER B C 1
ATOM 3766 O O . SER B 1 169 ? 37.200 92.996 42.061 1.00 51.29 169 SER B O 1
ATOM 3769 N N . LYS B 1 170 ? 35.296 92.921 43.254 1.00 56.53 170 LYS B N 1
ATOM 3770 C CA . LYS B 1 170 ? 35.368 91.479 43.422 1.00 55.62 170 LYS B CA 1
ATOM 3771 C C . LYS B 1 170 ? 34.984 90.766 42.132 1.00 53.89 170 LYS B C 1
ATOM 3772 O O . LYS B 1 170 ? 34.231 91.286 41.304 1.00 55.21 170 LYS B O 1
ATOM 3778 N N . VAL B 1 171 ? 35.519 89.561 41.964 1.00 50.23 171 VAL B N 1
ATOM 3779 C CA . VAL B 1 171 ? 35.157 88.698 40.854 1.00 52.99 171 VAL B CA 1
ATOM 3780 C C . VAL B 1 171 ? 34.576 87.417 41.432 1.00 54.05 171 VAL B C 1
ATOM 3781 O O . VAL B 1 171 ? 34.780 87.084 42.602 1.00 51.81 171 VAL B O 1
ATOM 3785 N N . ASP B 1 172 ? 33.830 86.700 40.594 1.00 50.84 172 ASP B N 1
ATOM 3786 C CA . ASP B 1 172 ? 33.093 85.528 41.038 1.00 50.77 172 ASP B CA 1
ATOM 3787 C C . ASP B 1 172 ? 33.693 84.221 40.543 1.00 49.19 172 ASP B C 1
ATOM 3788 O O . ASP B 1 172 ? 33.220 83.151 40.935 1.00 50.97 172 ASP B O 1
ATOM 3793 N N . ALA B 1 173 ? 34.729 84.278 39.710 1.00 44.74 173 ALA B N 1
ATOM 3794 C CA . ALA B 1 173 ? 35.385 83.086 39.190 1.00 46.80 173 ALA B CA 1
ATOM 3795 C C . ALA B 1 173 ? 36.674 83.507 38.501 1.00 44.93 173 ALA B C 1
ATOM 3796 O O . ALA B 1 173 ? 36.721 84.555 37.851 1.00 47.52 173 ALA B O 1
ATOM 3798 N N . VAL B 1 174 ? 37.707 82.685 38.644 1.00 43.11 174 VAL B N 1
ATOM 3799 C CA . VAL B 1 174 ? 39.035 82.988 38.128 1.00 43.59 174 VAL B CA 1
ATOM 3800 C C . VAL B 1 174 ? 39.520 81.803 37.307 1.00 45.83 174 VAL B C 1
ATOM 3801 O O . VAL B 1 174 ? 39.523 80.666 37.794 1.00 46.97 174 VAL B O 1
ATOM 3805 N N . ALA B 1 175 ? 39.930 82.068 36.069 1.00 41.77 175 ALA B N 1
ATOM 3806 C CA . ALA B 1 175 ? 40.581 81.077 35.221 1.00 40.29 175 ALA B CA 1
ATOM 3807 C C . ALA B 1 175 ? 42.031 81.499 35.030 1.00 43.48 175 ALA B C 1
ATOM 3808 O O . ALA B 1 175 ? 42.303 82.615 34.576 1.00 44.93 175 ALA B O 1
ATOM 3810 N N . ASP B 1 176 ? 42.955 80.609 35.382 1.00 43.93 176 ASP B N 1
ATOM 3811 C CA . ASP B 1 176 ? 44.380 80.915 35.424 1.00 42.96 176 ASP B CA 1
ATOM 3812 C C . ASP B 1 176 ? 45.117 80.013 34.442 1.00 44.96 176 ASP B C 1
ATOM 3813 O O . ASP B 1 176 ? 45.211 78.799 34.658 1.00 42.92 176 ASP B O 1
ATOM 3818 N N . TRP B 1 177 ? 45.654 80.614 33.378 1.00 42.33 177 TRP B N 1
ATOM 3819 C CA . TRP B 1 177 ? 46.506 79.927 32.412 1.00 43.54 177 TRP B CA 1
ATOM 3820 C C . TRP B 1 177 ? 47.957 80.294 32.708 1.00 47.76 177 TRP B C 1
ATOM 3821 O O . TRP B 1 177 ? 48.377 81.428 32.452 1.00 38.04 177 TRP B O 1
ATOM 3832 N N . PHE B 1 178 ? 48.718 79.324 33.228 1.00 43.20 178 PHE B N 1
ATOM 3833 C CA . PHE B 1 178 ? 50.132 79.455 33.580 1.00 43.67 178 PHE B CA 1
ATOM 3834 C C . PHE B 1 178 ? 50.544 80.843 34.069 1.00 41.24 178 PHE B C 1
ATOM 3835 O O . PHE B 1 178 ? 51.507 81.427 33.559 1.00 42.94 178 PHE B O 1
ATOM 3843 N N . GLY B 1 179 ? 49.842 81.371 35.065 1.00 40.97 179 GLY B N 1
ATOM 3844 C CA . GLY B 1 179 ? 50.228 82.625 35.668 1.00 39.12 179 GLY B CA 1
ATOM 3845 C C . GLY B 1 179 ? 51.272 82.430 36.750 1.00 44.22 179 GLY B C 1
ATOM 3846 O O . GLY B 1 179 ? 51.216 81.468 37.523 1.00 45.86 179 GLY B O 1
ATOM 3847 N N . PRO B 1 180 ? 52.264 83.320 36.805 1.00 45.85 180 PRO B N 1
ATOM 3848 C CA . PRO B 1 180 ? 53.210 83.301 37.928 1.00 46.72 180 PRO B CA 1
ATOM 3849 C C . PRO B 1 180 ? 52.490 83.396 39.267 1.00 48.09 180 PRO B C 1
ATOM 3850 O O . PRO B 1 180 ? 51.524 84.146 39.429 1.00 46.41 180 PRO B O 1
ATOM 3854 N N . VAL B 1 181 ? 52.983 82.624 40.236 1.00 47.16 181 VAL B N 1
ATOM 3855 C CA . VAL B 1 181 ? 52.323 82.437 41.518 1.00 46.68 181 VAL B CA 1
ATOM 3856 C C . VAL B 1 181 ? 53.181 82.928 42.675 1.00 50.35 181 VAL B C 1
ATOM 3857 O O . VAL B 1 181 ? 52.677 83.564 43.609 1.00 49.76 181 VAL B O 1
ATOM 3861 N N . ASP B 1 182 ? 54.477 82.638 42.633 1.00 50.77 182 ASP B N 1
ATOM 3862 C CA . ASP B 1 182 ? 55.398 82.885 43.738 1.00 50.27 182 ASP B CA 1
ATOM 3863 C C . ASP B 1 182 ? 56.688 83.372 43.091 1.00 51.27 182 ASP B C 1
ATOM 3864 O O . ASP B 1 182 ? 57.477 82.566 42.586 1.00 53.79 182 ASP B O 1
ATOM 3869 N N . LEU B 1 183 ? 56.889 84.690 43.100 1.00 50.06 183 LEU B N 1
ATOM 3870 C CA . LEU B 1 183 ? 58.022 85.266 42.386 1.00 54.49 183 LEU B CA 1
ATOM 3871 C C . LEU B 1 183 ? 59.350 84.750 42.923 1.00 56.34 183 LEU B C 1
ATOM 3872 O O . LEU B 1 183 ? 60.316 84.617 42.162 1.00 60.47 183 LEU B O 1
ATOM 3877 N N . LEU B 1 184 ? 59.409 84.417 44.212 1.00 53.13 184 LEU B N 1
ATOM 3878 C CA . LEU B 1 184 ? 60.663 84.002 44.828 1.00 58.45 184 LEU B CA 1
ATOM 3879 C C . LEU B 1 184 ? 61.017 82.544 44.561 1.00 56.50 184 LEU B C 1
ATOM 3880 O O . LEU B 1 184 ? 62.176 82.163 44.754 1.00 53.80 184 LEU B O 1
ATOM 3885 N N . SER B 1 185 ? 60.067 81.722 44.119 1.00 55.57 185 SER B N 1
ATOM 3886 C CA . SER B 1 185 ? 60.335 80.308 43.895 1.00 54.32 185 SER B CA 1
ATOM 3887 C C . SER B 1 185 ? 60.449 79.946 42.418 1.00 58.85 185 SER B C 1
ATOM 3888 O O . SER B 1 185 ? 60.663 78.771 42.098 1.00 56.94 185 SER B O 1
ATOM 3899 N N . SER B 1 187 ? 62.767 80.516 40.165 1.00 57.58 187 SER B N 1
ATOM 3900 C CA . SER B 1 187 ? 64.086 80.095 39.720 1.00 57.77 187 SER B CA 1
ATOM 3901 C C . SER B 1 187 ? 64.501 78.734 40.266 1.00 58.39 187 SER B C 1
ATOM 3902 O O . SER B 1 187 ? 65.629 78.304 40.003 1.00 62.52 187 SER B O 1
ATOM 3905 N N . LYS B 1 188 ? 63.636 78.045 41.012 1.00 59.15 188 LYS B N 1
ATOM 3906 C CA . LYS B 1 188 ? 63.982 76.709 41.481 1.00 63.23 188 LYS B CA 1
ATOM 3907 C C . LYS B 1 188 ? 63.865 75.659 40.388 1.00 63.55 188 LYS B C 1
ATOM 3908 O O . LYS B 1 188 ? 64.284 74.517 40.604 1.00 67.34 188 LYS B O 1
ATOM 3914 N N . TYR B 1 189 ? 63.322 76.013 39.232 1.00 59.85 189 TYR B N 1
ATOM 3915 C CA . TYR B 1 189 ? 63.090 75.092 38.132 1.00 64.83 189 TYR B CA 1
ATOM 3916 C C . TYR B 1 189 ? 63.578 75.711 36.833 1.00 66.22 189 TYR B C 1
ATOM 3917 O O . TYR B 1 189 ? 63.697 76.936 36.726 1.00 63.53 189 TYR B O 1
ATOM 3926 N N . PRO B 1 190 ? 63.901 74.891 35.835 1.00 69.17 190 PRO B N 1
ATOM 3927 C CA . PRO B 1 190 ? 64.519 75.431 34.621 1.00 69.35 190 PRO B CA 1
ATOM 3928 C C . PRO B 1 190 ? 63.555 76.301 33.830 1.00 58.81 190 PRO B C 1
ATOM 3929 O O . PRO B 1 190 ? 62.336 76.116 33.854 1.00 58.17 190 PRO B O 1
ATOM 3933 N N . SER B 1 191 ? 64.130 77.269 33.127 1.00 56.09 191 SER B N 1
ATOM 3934 C CA . SER B 1 191 ? 63.380 78.209 32.309 1.00 57.74 191 SER B CA 1
ATOM 3935 C C . SER B 1 191 ? 64.347 78.842 31.323 1.00 58.86 191 SER B C 1
ATOM 3936 O O . SER B 1 191 ? 65.553 78.907 31.581 1.00 54.43 191 SER B O 1
ATOM 3939 N N . ILE B 1 192 ? 63.815 79.299 30.187 1.00 56.74 192 ILE B N 1
ATOM 3940 C CA . ILE B 1 192 ? 64.662 80.037 29.258 1.00 59.22 192 ILE B CA 1
ATOM 3941 C C . ILE B 1 192 ? 64.939 81.445 29.771 1.00 61.45 192 ILE B C 1
ATOM 3942 O O . ILE B 1 192 ? 65.872 82.101 29.294 1.00 61.62 192 ILE B O 1
ATOM 3947 N N . PHE B 1 193 ? 64.146 81.924 30.729 1.00 54.41 193 PHE B N 1
ATOM 3948 C CA . PHE B 1 193 ? 64.437 83.145 31.467 1.00 56.12 193 PHE B CA 1
ATOM 3949 C C . PHE B 1 193 ? 65.272 82.830 32.702 1.00 58.13 193 PHE B C 1
ATOM 3950 O O . PHE B 1 193 ? 65.170 81.748 33.287 1.00 62.20 193 PHE B O 1
ATOM 3958 N N . ASP B 1 194 ? 66.099 83.792 33.099 1.00 56.89 194 ASP B N 1
ATOM 3959 C CA . ASP B 1 194 ? 66.667 83.823 34.448 1.00 55.97 194 ASP B CA 1
ATOM 3960 C C . ASP B 1 194 ? 65.774 84.763 35.249 1.00 54.62 194 ASP B C 1
ATOM 3961 O O . ASP B 1 194 ? 65.998 85.973 35.299 1.00 55.22 194 ASP B O 1
ATOM 3966 N N . HIS B 1 195 ? 64.755 84.190 35.893 1.00 50.64 195 HIS B N 1
ATOM 3967 C CA . HIS B 1 195 ? 63.759 85.005 36.577 1.00 49.49 195 HIS B CA 1
ATOM 3968 C C . HIS B 1 195 ? 64.341 85.791 37.744 1.00 50.99 195 HIS B C 1
ATOM 3969 O O . HIS B 1 195 ? 63.735 86.782 38.165 1.00 49.98 195 HIS B O 1
ATOM 3976 N N . ASP B 1 196 ? 65.511 85.393 38.254 1.00 50.63 196 ASP B N 1
ATOM 3977 C CA . ASP B 1 196 ? 66.179 86.136 39.317 1.00 55.62 196 ASP B CA 1
ATOM 3978 C C . ASP B 1 196 ? 66.988 87.319 38.803 1.00 56.08 196 ASP B C 1
ATOM 3979 O O . ASP B 1 196 ? 67.428 88.144 39.613 1.00 53.48 196 ASP B O 1
ATOM 3984 N N . SER B 1 197 ? 67.207 87.416 37.496 1.00 56.43 197 SER B N 1
ATOM 3985 C CA . SER B 1 197 ? 67.963 88.536 36.962 1.00 59.12 197 SER B CA 1
ATOM 3986 C C . SER B 1 197 ? 67.204 89.841 37.192 1.00 59.60 197 SER B C 1
ATOM 3987 O O . SER B 1 197 ? 65.970 89.865 37.122 1.00 56.96 197 SER B O 1
ATOM 3990 N N . PRO B 1 198 ? 67.910 90.939 37.469 1.00 58.19 198 PRO B N 1
ATOM 3991 C CA . PRO B 1 198 ? 67.230 92.243 37.539 1.00 58.23 198 PRO B CA 1
ATOM 3992 C C . PRO B 1 198 ? 66.509 92.614 36.256 1.00 58.95 198 PRO B C 1
ATOM 3993 O O . PRO B 1 198 ? 65.608 93.460 36.293 1.00 61.16 198 PRO B O 1
ATOM 3997 N N . ASN B 1 199 ? 66.857 91.999 35.127 1.00 59.72 199 ASN B N 1
ATOM 3998 C CA . ASN B 1 199 ? 66.217 92.285 33.851 1.00 60.39 199 ASN B CA 1
ATOM 3999 C C . ASN B 1 199 ? 65.010 91.400 33.575 1.00 58.52 199 ASN B C 1
ATOM 4000 O O . ASN B 1 199 ? 64.384 91.552 32.522 1.00 62.08 199 ASN B O 1
ATOM 4005 N N . SER B 1 200 ? 64.670 90.488 34.486 1.00 52.97 200 SER B N 1
ATOM 4006 C CA . SER B 1 200 ? 63.568 89.571 34.256 1.00 53.04 200 SER B CA 1
ATOM 4007 C C . SER B 1 200 ? 62.232 90.308 34.329 1.00 54.02 200 SER B C 1
ATOM 4008 O O . SER B 1 200 ? 62.131 91.374 34.942 1.00 55.15 200 SER B O 1
ATOM 4011 N N . PRO B 1 201 ? 61.190 89.762 33.693 1.00 48.73 201 PRO B N 1
ATOM 4012 C CA . PRO B 1 201 ? 59.865 90.397 33.803 1.00 47.58 201 PRO B CA 1
ATOM 4013 C C . PRO B 1 201 ? 59.389 90.536 35.237 1.00 48.55 201 PRO B C 1
ATOM 4014 O O . PRO B 1 201 ? 58.723 91.521 35.571 1.00 51.11 201 PRO B O 1
ATOM 4018 N N . GLU B 1 202 ? 59.716 89.564 36.093 1.00 45.55 202 GLU B N 1
ATOM 4019 C CA . GLU B 1 202 ? 59.307 89.616 37.492 1.00 46.62 202 GLU B CA 1
ATOM 4020 C C . GLU B 1 202 ? 60.049 90.710 38.244 1.00 49.42 202 GLU B C 1
ATOM 4021 O O . GLU B 1 202 ? 59.449 91.438 39.042 1.00 45.56 202 GLU B O 1
ATOM 4027 N N . SER B 1 203 ? 61.358 90.833 38.013 1.00 51.51 203 SER B N 1
ATOM 4028 C CA . SER B 1 203 ? 62.131 91.852 38.709 1.00 50.77 203 SER B CA 1
ATOM 4029 C C . SER B 1 203 ? 61.732 93.248 38.252 1.00 53.75 203 SER B C 1
ATOM 4030 O O . SER B 1 203 ? 61.609 94.165 39.074 1.00 51.92 203 SER B O 1
ATOM 4033 N N . LYS B 1 204 ? 61.520 93.428 36.946 1.00 51.78 204 LYS B N 1
ATOM 4034 C CA . LYS B 1 204 ? 61.038 94.712 36.455 1.00 52.78 204 LYS B CA 1
ATOM 4035 C C . LYS B 1 204 ? 59.643 95.017 36.979 1.00 48.59 204 LYS B C 1
ATOM 4036 O O . LYS B 1 204 ? 59.315 96.184 37.216 1.00 52.34 204 LYS B O 1
ATOM 4042 N N . LEU B 1 205 ? 58.816 93.987 37.178 1.00 45.87 205 LEU B N 1
ATOM 4043 C CA . LEU B 1 205 ? 57.480 94.210 37.717 1.00 49.34 205 LEU B CA 1
ATOM 4044 C C . LEU B 1 205 ? 57.534 94.896 39.079 1.00 51.99 205 LEU B C 1
ATOM 4045 O O . LEU B 1 205 ? 56.763 95.828 39.341 1.00 51.70 205 LEU B O 1
ATOM 4050 N N . ILE B 1 206 ? 58.439 94.453 39.960 1.00 50.68 206 ILE B N 1
ATOM 4051 C CA . ILE B 1 206 ? 58.515 95.007 41.313 1.00 52.77 206 ILE B CA 1
ATOM 4052 C C . ILE B 1 206 ? 59.596 96.067 41.473 1.00 54.32 206 ILE B C 1
ATOM 4053 O O . ILE B 1 206 ? 59.649 96.715 42.529 1.00 58.42 206 ILE B O 1
ATOM 4058 N N . GLY B 1 207 ? 60.453 96.271 40.475 1.00 54.30 207 GLY B N 1
ATOM 4059 C CA . GLY B 1 207 ? 61.458 97.317 40.548 1.00 51.19 207 GLY B CA 1
ATOM 4060 C C . GLY B 1 207 ? 62.815 96.885 41.051 1.00 52.01 207 GLY B C 1
ATOM 4061 O O . GLY B 1 207 ? 63.608 97.740 41.459 1.00 57.44 207 GLY B O 1
ATOM 4062 N N . GLY B 1 208 ? 63.111 95.595 41.047 1.00 51.54 208 GLY B N 1
ATOM 4063 C CA . GLY B 1 208 ? 64.410 95.128 41.495 1.00 54.48 208 GLY B CA 1
ATOM 4064 C C . GLY B 1 208 ? 64.451 93.615 41.480 1.00 57.85 208 GLY B C 1
ATOM 4065 O O . GLY B 1 208 ? 63.414 92.944 41.436 1.00 54.27 208 GLY B O 1
ATOM 4066 N N . ALA B 1 209 ? 65.678 93.093 41.518 1.00 57.57 209 ALA B N 1
ATOM 4067 C CA . ALA B 1 209 ? 65.905 91.651 41.520 1.00 56.77 209 ALA B CA 1
ATOM 4068 C C . ALA B 1 209 ? 65.103 90.977 42.627 1.00 55.06 209 ALA B C 1
ATOM 4069 O O . ALA B 1 209 ? 65.220 91.342 43.802 1.00 54.80 209 ALA B O 1
ATOM 4071 N N . VAL B 1 210 ? 64.300 89.979 42.244 1.00 49.44 210 VAL B N 1
ATOM 4072 C CA . VAL B 1 210 ? 63.287 89.447 43.152 1.00 53.79 210 VAL B CA 1
ATOM 4073 C C . VAL B 1 210 ? 63.920 88.892 44.428 1.00 54.04 210 VAL B C 1
ATOM 4074 O O . VAL B 1 210 ? 63.425 89.143 45.534 1.00 53.65 210 VAL B O 1
ATOM 4078 N N . GLN B 1 211 ? 65.034 88.160 44.310 1.00 51.67 211 GLN B N 1
ATOM 4079 C CA . GLN B 1 211 ? 65.647 87.589 45.506 1.00 52.25 211 GLN B CA 1
ATOM 4080 C C . GLN B 1 211 ? 66.247 88.659 46.407 1.00 56.87 211 GLN B C 1
ATOM 4081 O O . GLN B 1 211 ? 66.520 88.382 47.579 1.00 60.05 211 GLN B O 1
ATOM 4087 N N . GLU B 1 212 ? 66.445 89.870 45.893 1.00 59.53 212 GLU B N 1
ATOM 4088 C CA . GLU B 1 212 ? 66.994 90.975 46.663 1.00 60.20 212 GLU B CA 1
ATOM 4089 C C . GLU B 1 212 ? 65.930 91.950 47.151 1.00 59.39 212 GLU B C 1
ATOM 4090 O O . GLU B 1 212 ? 66.275 92.956 47.776 1.00 58.80 212 GLU B O 1
ATOM 4096 N N . ASN B 1 213 ? 64.653 91.692 46.870 1.00 57.16 213 ASN B N 1
ATOM 4097 C CA . ASN B 1 213 ? 63.567 92.596 47.240 1.00 55.44 213 ASN B CA 1
ATOM 4098 C C . ASN B 1 213 ? 62.350 91.761 47.642 1.00 53.56 213 ASN B C 1
ATOM 4099 O O . ASN B 1 213 ? 61.289 91.804 47.024 1.00 50.89 213 ASN B O 1
ATOM 4104 N N . ARG B 1 214 ? 62.513 90.998 48.727 1.00 47.24 214 ARG B N 1
ATOM 4105 C CA . ARG B 1 214 ? 61.614 89.882 49.000 1.00 51.95 214 ARG B CA 1
ATOM 4106 C C . ARG B 1 214 ? 60.260 90.349 49.522 1.00 55.61 214 ARG B C 1
ATOM 4107 O O . ARG B 1 214 ? 59.228 89.753 49.188 1.00 58.62 214 ARG B O 1
ATOM 4115 N N . VAL B 1 215 ? 60.239 91.387 50.362 1.00 54.76 215 VAL B N 1
ATOM 4116 C CA . VAL B 1 215 ? 58.966 91.938 50.822 1.00 51.11 215 VAL B CA 1
ATOM 4117 C C . VAL B 1 215 ? 58.110 92.351 49.630 1.00 53.56 215 VAL B C 1
ATOM 4118 O O . VAL B 1 215 ? 56.921 92.020 49.549 1.00 54.86 215 VAL B O 1
ATOM 4122 N N . GLN B 1 216 ? 58.711 93.065 48.674 1.00 50.98 216 GLN B N 1
ATOM 4123 C CA . GLN B 1 216 ? 57.970 93.492 47.493 1.00 53.97 216 GLN B CA 1
ATOM 4124 C C . GLN B 1 216 ? 57.584 92.301 46.620 1.00 53.65 216 GLN B C 1
ATOM 4125 O O . GLN B 1 216 ? 56.465 92.248 46.097 1.00 52.24 216 GLN B O 1
ATOM 4131 N N . ALA B 1 217 ? 58.492 91.336 46.458 1.00 51.94 217 ALA B N 1
ATOM 4132 C CA . ALA B 1 217 ? 58.194 90.167 45.641 1.00 53.93 217 ALA B CA 1
ATOM 4133 C C . ALA B 1 217 ? 57.033 89.369 46.219 1.00 55.21 217 ALA B C 1
ATOM 4134 O O . ALA B 1 217 ? 56.155 88.906 45.479 1.00 54.58 217 ALA B O 1
ATOM 4136 N N . LYS B 1 218 ? 57.013 89.196 47.539 1.00 53.07 218 LYS B N 1
ATOM 4137 C CA . LYS B 1 218 ? 55.903 88.492 48.173 1.00 51.92 218 LYS B CA 1
ATOM 4138 C C . LYS B 1 218 ? 54.604 89.276 48.041 1.00 50.67 218 LYS B C 1
ATOM 4139 O O . LYS B 1 218 ? 53.534 88.685 47.846 1.00 51.61 218 LYS B O 1
ATOM 4145 N N . GLN B 1 219 ? 54.677 90.607 48.147 1.00 48.93 219 GLN B N 1
ATOM 4146 C CA . GLN B 1 219 ? 53.485 91.432 47.977 1.00 52.18 219 GLN B CA 1
ATOM 4147 C C . GLN B 1 219 ? 52.860 91.224 46.599 1.00 52.80 219 GLN B C 1
ATOM 4148 O O . GLN B 1 219 ? 51.633 91.241 46.455 1.00 51.16 219 GLN B O 1
ATOM 4154 N N . ALA B 1 220 ? 53.689 91.028 45.577 1.00 48.06 220 ALA B N 1
ATOM 4155 C CA . ALA B 1 220 ? 53.225 90.846 44.210 1.00 54.12 220 ALA B CA 1
ATOM 4156 C C . ALA B 1 220 ? 52.988 89.381 43.850 1.00 51.87 220 ALA B C 1
ATOM 4157 O O . ALA B 1 220 ? 52.833 89.066 42.666 1.00 52.10 220 ALA B O 1
ATOM 4159 N N . SER B 1 221 ? 52.956 88.487 44.839 1.00 49.89 221 SER B N 1
ATOM 4160 C CA . SER B 1 221 ? 52.811 87.057 44.599 1.00 49.23 221 SER B CA 1
ATOM 4161 C C . SER B 1 221 ? 51.430 86.593 45.026 1.00 50.23 221 SER B C 1
ATOM 4162 O O . SER B 1 221 ? 51.066 86.756 46.202 1.00 48.47 221 SER B O 1
ATOM 4165 N N . PRO B 1 222 ? 50.639 86.012 44.119 1.00 46.87 222 PRO B N 1
ATOM 4166 C CA . PRO B 1 222 ? 49.362 85.408 44.533 1.00 45.56 222 PRO B CA 1
ATOM 4167 C C . PRO B 1 222 ? 49.491 84.425 45.684 1.00 48.82 222 PRO B C 1
ATOM 4168 O O . PRO B 1 222 ? 48.534 84.265 46.454 1.00 48.91 222 PRO B O 1
ATOM 4172 N N . ILE B 1 223 ? 50.644 83.762 45.831 1.00 51.29 223 ILE B N 1
ATOM 4173 C CA . ILE B 1 223 ? 50.795 82.754 46.878 1.00 50.15 223 ILE B CA 1
ATOM 4174 C C . ILE B 1 223 ? 50.641 83.373 48.263 1.00 51.29 223 ILE B C 1
ATOM 4175 O O . ILE B 1 223 ? 50.179 82.709 49.199 1.00 51.42 223 ILE B O 1
ATOM 4180 N N . SER B 1 224 ? 50.994 84.651 48.418 1.00 49.41 224 SER B N 1
ATOM 4181 C CA . SER B 1 224 ? 50.907 85.293 49.724 1.00 55.69 224 SER B CA 1
ATOM 4182 C C . SER B 1 224 ? 49.473 85.512 50.184 1.00 55.83 224 SER B C 1
ATOM 4183 O O . SER B 1 224 ? 49.268 85.886 51.342 1.00 56.33 224 SER B O 1
ATOM 4186 N N . TYR B 1 225 ? 48.481 85.276 49.325 1.00 53.95 225 TYR B N 1
ATOM 4187 C CA . TYR B 1 225 ? 47.105 85.663 49.612 1.00 55.31 225 TYR B CA 1
ATOM 4188 C C . TYR B 1 225 ? 46.146 84.482 49.697 1.00 56.01 225 TYR B C 1
ATOM 4189 O O . TYR B 1 225 ? 44.934 84.694 49.829 1.00 57.73 225 TYR B O 1
ATOM 4198 N N . VAL B 1 226 ? 46.652 83.246 49.657 1.00 56.62 226 VAL B N 1
ATOM 4199 C CA . VAL B 1 226 ? 45.776 82.081 49.608 1.00 57.92 226 VAL B CA 1
ATOM 4200 C C . VAL B 1 226 ? 44.960 81.921 50.881 1.00 60.63 226 VAL B C 1
ATOM 4201 O O . VAL B 1 226 ? 43.919 81.255 50.862 1.00 68.84 226 VAL B O 1
ATOM 4205 N N . HIS B 1 227 ? 45.399 82.509 51.993 1.00 57.84 227 HIS B N 1
ATOM 4206 C CA . HIS B 1 227 ? 44.634 82.415 53.231 1.00 64.28 227 HIS B CA 1
ATOM 4207 C C . HIS B 1 227 ? 43.372 83.267 53.211 1.00 67.91 227 HIS B C 1
ATOM 4208 O O . HIS B 1 227 ? 42.511 83.085 54.077 1.00 73.62 227 HIS B O 1
ATOM 4215 N N . ARG B 1 228 ? 43.241 84.188 52.262 1.00 66.94 228 ARG B N 1
ATOM 4216 C CA . ARG B 1 228 ? 42.073 85.051 52.226 1.00 62.86 228 ARG B CA 1
ATOM 4217 C C . ARG B 1 228 ? 40.919 84.344 51.526 1.00 62.02 228 ARG B C 1
ATOM 4218 O O . ARG B 1 228 ? 41.080 83.280 50.923 1.00 61.51 228 ARG B O 1
ATOM 4226 N N . GLU B 1 229 ? 39.734 84.938 51.631 1.00 69.45 229 GLU B N 1
ATOM 4227 C CA . GLU B 1 229 ? 38.579 84.415 50.919 1.00 73.51 229 GLU B CA 1
ATOM 4228 C C . GLU B 1 229 ? 38.795 84.540 49.418 1.00 70.45 229 GLU B C 1
ATOM 4229 O O . GLU B 1 229 ? 39.494 85.440 48.943 1.00 70.48 229 GLU B O 1
ATOM 4235 N N . ALA B 1 230 ? 38.195 83.612 48.667 1.00 62.99 230 ALA B N 1
ATOM 4236 C CA . ALA B 1 230 ? 38.435 83.562 47.237 1.00 62.07 230 ALA B CA 1
ATOM 4237 C C . ALA B 1 230 ? 37.274 82.922 46.491 1.00 61.46 230 ALA B C 1
ATOM 4238 O O . ALA B 1 230 ? 36.645 81.989 47.014 1.00 56.41 230 ALA B O 1
ATOM 4240 N N . PRO B 1 231 ? 36.970 83.393 45.287 1.00 57.20 231 PRO B N 1
ATOM 4241 C CA . PRO B 1 231 ? 36.015 82.687 44.430 1.00 58.53 231 PRO B CA 1
ATOM 4242 C C . PRO B 1 231 ? 36.624 81.398 43.909 1.00 53.72 231 PRO B C 1
ATOM 4243 O O . PRO B 1 231 ? 37.827 81.158 44.088 1.00 49.07 231 PRO B O 1
ATOM 4247 N N . PRO B 1 232 ? 35.833 80.535 43.273 1.00 54.53 232 PRO B N 1
ATOM 4248 C CA . PRO B 1 232 ? 36.411 79.336 42.652 1.00 54.29 232 PRO B CA 1
ATOM 4249 C C . PRO B 1 232 ? 37.500 79.692 41.647 1.00 54.96 232 PRO B C 1
ATOM 4250 O O . PRO B 1 232 ? 37.404 80.682 40.918 1.00 49.58 232 PRO B O 1
ATOM 4254 N N . ILE B 1 233 ? 38.543 78.864 41.616 1.00 50.91 233 ILE B N 1
ATOM 4255 C CA . ILE B 1 233 ? 39.736 79.106 40.814 1.00 49.61 233 ILE B CA 1
ATOM 4256 C C . ILE B 1 233 ? 39.990 77.895 39.926 1.00 51.69 233 ILE B C 1
ATOM 4257 O O . ILE B 1 233 ? 39.970 76.753 40.402 1.00 52.28 233 ILE B O 1
ATOM 4262 N N . LEU B 1 234 ? 40.221 78.148 38.638 1.00 47.10 234 LEU B N 1
ATOM 4263 C CA . LEU B 1 234 ? 40.642 77.135 37.676 1.00 44.41 234 LEU B CA 1
ATOM 4264 C C . LEU B 1 234 ? 42.085 77.412 37.271 1.00 45.82 234 LEU B C 1
ATOM 4265 O O . LEU B 1 234 ? 42.427 78.543 36.908 1.00 46.21 234 LEU B O 1
ATOM 4270 N N . ILE B 1 235 ? 42.928 76.387 37.335 1.00 47.07 235 ILE B N 1
ATOM 4271 C CA . ILE B 1 235 ? 44.340 76.496 36.986 1.00 46.19 235 ILE B CA 1
ATOM 4272 C C . ILE B 1 235 ? 44.632 75.531 35.845 1.00 46.02 235 ILE B C 1
ATOM 4273 O O . ILE B 1 235 ? 44.241 74.360 35.901 1.00 45.18 235 ILE B O 1
ATOM 4286 N N . HIS B 1 237 ? 48.062 74.470 33.218 1.00 39.59 237 HIS B N 1
ATOM 4287 C CA . HIS B 1 237 ? 49.488 74.675 33.010 1.00 38.83 237 HIS B CA 1
ATOM 4288 C C . HIS B 1 237 ? 50.060 73.481 32.262 1.00 40.42 237 HIS B C 1
ATOM 4289 O O . HIS B 1 237 ? 49.713 72.336 32.558 1.00 47.27 237 HIS B O 1
ATOM 4296 N N . GLY B 1 238 ? 50.935 73.751 31.295 1.00 45.25 238 GLY B N 1
ATOM 4297 C CA . GLY B 1 238 ? 51.567 72.690 30.523 1.00 43.86 238 GLY B CA 1
ATOM 4298 C C . GLY B 1 238 ? 52.841 72.203 31.198 1.00 46.48 238 GLY B C 1
ATOM 4299 O O . GLY B 1 238 ? 53.605 72.988 31.757 1.00 46.42 238 GLY B O 1
ATOM 4300 N N . ASP B 1 239 ? 53.060 70.890 31.145 1.00 41.90 239 ASP B N 1
ATOM 4301 C CA . ASP B 1 239 ? 54.214 70.320 31.831 1.00 49.31 239 ASP B CA 1
ATOM 4302 C C . ASP B 1 239 ? 55.522 70.567 31.093 1.00 51.33 239 ASP B C 1
ATOM 4303 O O . ASP B 1 239 ? 56.576 70.161 31.587 1.00 58.01 239 ASP B O 1
ATOM 4308 N N . GLN B 1 240 ? 55.487 71.220 29.935 1.00 51.06 240 GLN B N 1
ATOM 4309 C CA . GLN B 1 240 ? 56.698 71.572 29.207 1.00 51.72 240 GLN B CA 1
ATOM 4310 C C . GLN B 1 240 ? 56.911 73.077 29.127 1.00 48.65 240 GLN B C 1
ATOM 4311 O O . GLN B 1 240 ? 57.733 73.535 28.328 1.00 48.62 240 GLN B O 1
ATOM 4317 N N . ASP B 1 241 ? 56.187 73.855 29.931 1.00 46.72 241 ASP B N 1
ATOM 4318 C CA . ASP B 1 241 ? 56.327 75.306 29.922 1.00 45.32 241 ASP B CA 1
ATOM 4319 C C . ASP B 1 241 ? 57.746 75.695 30.321 1.00 47.44 241 ASP B C 1
ATOM 4320 O O . ASP B 1 241 ? 58.165 75.460 31.459 1.00 43.93 241 ASP B O 1
ATOM 4325 N N . ASP B 1 242 ? 58.503 76.273 29.390 1.00 47.66 242 ASP B N 1
ATOM 4326 C CA . ASP B 1 242 ? 59.865 76.703 29.670 1.00 43.96 242 ASP B CA 1
ATOM 4327 C C . ASP B 1 242 ? 59.949 78.196 29.966 1.00 48.79 242 ASP B C 1
ATOM 4328 O O . ASP B 1 242 ? 61.051 78.754 29.989 1.00 51.92 242 ASP B O 1
ATOM 4333 N N . VAL B 1 243 ? 58.810 78.848 30.198 1.00 46.87 243 VAL B N 1
ATOM 4334 C CA . VAL B 1 243 ? 58.758 80.255 30.588 1.00 46.47 243 VAL B CA 1
ATOM 4335 C C . VAL B 1 243 ? 58.321 80.403 32.045 1.00 49.21 243 VAL B C 1
ATOM 4336 O O . VAL B 1 243 ? 59.037 80.987 32.861 1.00 46.87 243 VAL B O 1
ATOM 4340 N N . VAL B 1 244 ? 57.145 79.886 32.386 1.00 44.11 244 VAL B N 1
ATOM 4341 C CA . VAL B 1 244 ? 56.673 79.820 33.763 1.00 47.92 244 VAL B CA 1
ATOM 4342 C C . VAL B 1 244 ? 56.737 78.358 34.200 1.00 45.35 244 VAL B C 1
ATOM 4343 O O . VAL B 1 244 ? 56.009 77.519 33.646 1.00 46.25 244 VAL B O 1
ATOM 4347 N N . PRO B 1 245 ? 57.587 78.006 35.165 1.00 44.63 245 PRO B N 1
ATOM 4348 C CA . PRO B 1 245 ? 57.669 76.609 35.606 1.00 44.96 245 PRO B CA 1
ATOM 4349 C C . PRO B 1 245 ? 56.301 76.053 35.964 1.00 48.84 245 PRO B C 1
ATOM 4350 O O . PRO B 1 245 ? 55.501 76.697 36.655 1.00 44.76 245 PRO B O 1
ATOM 4354 N N . TYR B 1 246 ? 56.022 74.857 35.444 1.00 43.82 246 TYR B N 1
ATOM 4355 C CA . TYR B 1 246 ? 54.793 74.155 35.779 1.00 45.43 246 TYR B CA 1
ATOM 4356 C C . TYR B 1 246 ? 54.608 74.025 37.289 1.00 46.08 246 TYR B C 1
ATOM 4357 O O . TYR B 1 246 ? 53.473 74.045 37.781 1.00 51.12 246 TYR B O 1
ATOM 4366 N N . GLN B 1 247 ? 55.705 73.910 38.039 1.00 43.81 247 GLN B N 1
ATOM 4367 C CA . GLN B 1 247 ? 55.610 73.757 39.487 1.00 54.45 247 GLN B CA 1
ATOM 4368 C C . GLN B 1 247 ? 55.058 75.000 40.183 1.00 50.72 247 GLN B C 1
ATOM 4369 O O . GLN B 1 247 ? 54.639 74.905 41.338 1.00 47.64 247 GLN B O 1
ATOM 4375 N N . GLN B 1 248 ? 55.039 76.156 39.514 1.00 49.44 248 GLN B N 1
ATOM 4376 C CA . GLN B 1 248 ? 54.348 77.318 40.067 1.00 46.22 248 GLN B CA 1
ATOM 4377 C C . GLN B 1 248 ? 52.869 77.022 40.282 1.00 46.79 248 GLN B C 1
ATOM 4378 O O . GLN B 1 248 ? 52.308 77.315 41.346 1.00 46.26 248 GLN B O 1
ATOM 4384 N N . SER B 1 249 ? 52.217 76.441 39.273 1.00 42.37 249 SER B N 1
ATOM 4385 C CA . SER B 1 249 ? 50.796 76.137 39.387 1.00 44.54 249 SER B CA 1
ATOM 4386 C C . SER B 1 249 ? 50.542 75.037 40.410 1.00 46.06 249 SER B C 1
ATOM 4387 O O . SER B 1 249 ? 49.531 75.067 41.122 1.00 49.50 249 SER B O 1
ATOM 4390 N N . VAL B 1 250 ? 51.447 74.058 40.498 1.00 46.87 250 VAL B N 1
ATOM 4391 C CA . VAL B 1 250 ? 51.331 73.029 41.530 1.00 49.83 250 VAL B CA 1
ATOM 4392 C C . VAL B 1 250 ? 51.408 73.656 42.916 1.00 51.85 250 VAL B C 1
ATOM 4393 O O . VAL B 1 250 ? 50.629 73.310 43.814 1.00 52.23 250 VAL B O 1
ATOM 4397 N N . GLN B 1 251 ? 52.348 74.586 43.111 1.00 52.31 251 GLN B N 1
ATOM 4398 C CA . GLN B 1 251 ? 52.495 75.244 44.406 1.00 51.98 251 GLN B CA 1
ATOM 4399 C C . GLN B 1 251 ? 51.223 75.994 44.787 1.00 53.44 251 GLN B C 1
ATOM 4400 O O . GLN B 1 251 ? 50.753 75.903 45.928 1.00 57.99 251 GLN B O 1
ATOM 4406 N N . LEU B 1 252 ? 50.645 76.733 43.837 1.00 48.95 252 LEU B N 1
ATOM 4407 C CA . LEU B 1 252 ? 49.396 77.440 44.102 1.00 50.99 252 LEU B CA 1
ATOM 4408 C C . LEU B 1 252 ? 48.274 76.472 44.456 1.00 49.13 252 LEU B C 1
ATOM 4409 O O . LEU B 1 252 ? 47.557 76.667 45.444 1.00 53.44 252 LEU B O 1
ATOM 4414 N N . PHE B 1 253 ? 48.098 75.430 43.644 1.00 48.07 253 PHE B N 1
ATOM 4415 C CA . PHE B 1 253 ? 46.991 74.501 43.836 1.00 48.19 253 PHE B CA 1
ATOM 4416 C C . PHE B 1 253 ? 47.067 73.829 45.201 1.00 53.55 253 PHE B C 1
ATOM 4417 O O . PHE B 1 253 ? 46.082 73.797 45.949 1.00 57.62 253 PHE B O 1
ATOM 4425 N N . GLU B 1 254 ? 48.241 73.304 45.553 1.00 54.62 254 GLU B N 1
ATOM 4426 C CA . GLU B 1 254 ? 48.395 72.662 46.852 1.00 57.34 254 GLU B CA 1
ATOM 4427 C C . GLU B 1 254 ? 48.129 73.641 47.988 1.00 59.03 254 GLU B C 1
ATOM 4428 O O . GLU B 1 254 ? 47.545 73.269 49.013 1.00 61.42 254 GLU B O 1
ATOM 4434 N N . ALA B 1 255 ? 48.540 74.902 47.822 1.00 55.65 255 ALA B N 1
ATOM 4435 C CA . ALA B 1 255 ? 48.304 75.889 48.873 1.00 62.09 255 ALA B CA 1
ATOM 4436 C C . ALA B 1 255 ? 46.829 76.267 48.953 1.00 59.41 255 ALA B C 1
ATOM 4437 O O . ALA B 1 255 ? 46.288 76.444 50.050 1.00 58.99 255 ALA B O 1
ATOM 4439 N N . LEU B 1 256 ? 46.162 76.388 47.803 1.00 57.62 256 LEU B N 1
ATOM 4440 C CA . LEU B 1 256 ? 44.727 76.659 47.804 1.00 56.35 256 LEU B CA 1
ATOM 4441 C C . LEU B 1 256 ? 43.958 75.530 48.479 1.00 59.73 256 LEU B C 1
ATOM 4442 O O . LEU B 1 256 ? 43.069 75.774 49.303 1.00 59.59 256 LEU B O 1
ATOM 4447 N N . ILE B 1 257 ? 44.289 74.280 48.140 1.00 58.60 257 ILE B N 1
ATOM 4448 C CA . ILE B 1 257 ? 43.611 73.137 48.745 1.00 61.35 257 ILE B CA 1
ATOM 4449 C C . ILE B 1 257 ? 43.840 73.118 50.251 1.00 65.31 257 ILE B C 1
ATOM 4450 O O . ILE B 1 257 ? 42.931 72.801 51.029 1.00 63.34 257 ILE B O 1
ATOM 4455 N N . LYS B 1 258 ? 45.054 73.468 50.687 1.00 66.28 258 LYS B N 1
ATOM 4456 C CA . LYS B 1 258 ? 45.372 73.444 52.110 1.00 69.44 258 LYS B CA 1
ATOM 4457 C C . LYS B 1 258 ? 44.500 74.416 52.896 1.00 70.43 258 LYS B C 1
ATOM 4458 O O . LYS B 1 258 ? 44.172 74.156 54.060 1.00 72.19 258 LYS B O 1
ATOM 4464 N N . GLU B 1 259 ? 44.111 75.530 52.281 1.00 70.16 259 GLU B N 1
ATOM 4465 C CA . GLU B 1 259 ? 43.231 76.508 52.904 1.00 70.30 259 GLU B CA 1
ATOM 4466 C C . GLU B 1 259 ? 41.756 76.174 52.727 1.00 70.37 259 GLU B C 1
ATOM 4467 O O . GLU B 1 259 ? 40.904 76.950 53.171 1.00 73.19 259 GLU B O 1
ATOM 4473 N N . GLY B 1 260 ? 41.434 75.053 52.084 1.00 68.96 260 GLY B N 1
ATOM 4474 C CA . GLY B 1 260 ? 40.050 74.678 51.866 1.00 70.09 260 GLY B CA 1
ATOM 4475 C C . GLY B 1 260 ? 39.357 75.391 50.727 1.00 68.69 260 GLY B C 1
ATOM 4476 O O . GLY B 1 260 ? 38.126 75.479 50.725 1.00 71.94 260 GLY B O 1
ATOM 4477 N N . HIS B 1 261 ? 40.101 75.898 49.752 1.00 65.68 261 HIS B N 1
ATOM 4478 C CA . HIS B 1 261 ? 39.494 76.632 48.652 1.00 67.88 261 HIS B CA 1
ATOM 4479 C C . HIS B 1 261 ? 38.925 75.694 47.596 1.00 66.75 261 HIS B C 1
ATOM 4480 O O . HIS B 1 261 ? 39.371 74.554 47.432 1.00 64.14 261 HIS B O 1
ATOM 4487 N N . ASP B 1 262 ? 37.921 76.195 46.882 1.00 72.22 262 ASP B N 1
ATOM 4488 C CA . ASP B 1 262 ? 37.367 75.538 45.699 1.00 74.53 262 ASP B CA 1
ATOM 4489 C C . ASP B 1 262 ? 38.357 75.754 44.561 1.00 69.73 262 ASP B C 1
ATOM 4490 O O . ASP B 1 262 ? 38.399 76.828 43.954 1.00 65.69 262 ASP B O 1
ATOM 4495 N N . ALA B 1 263 ? 39.169 74.741 44.269 1.00 62.70 263 ALA B N 1
ATOM 4496 C CA . ALA B 1 263 ? 40.198 74.883 43.251 1.00 57.87 263 ALA B CA 1
ATOM 4497 C C . ALA B 1 263 ? 40.213 73.659 42.353 1.00 57.51 263 ALA B C 1
ATOM 4498 O O . ALA B 1 263 ? 39.969 72.532 42.794 1.00 58.80 263 ALA B O 1
ATOM 4500 N N . LEU B 1 264 ? 40.518 73.905 41.085 1.00 53.68 264 LEU B N 1
ATOM 4501 C CA . LEU B 1 264 ? 40.546 72.888 40.048 1.00 52.63 264 LEU B CA 1
ATOM 4502 C C . LEU B 1 264 ? 41.805 73.106 39.227 1.00 51.54 264 LEU B C 1
ATOM 4503 O O . LEU B 1 264 ? 42.061 74.226 38.778 1.00 55.78 264 LEU B O 1
ATOM 4516 N N . TYR B 1 266 ? 44.304 71.513 35.975 1.00 45.89 266 TYR B N 1
ATOM 4517 C CA . TYR B 1 266 ? 44.621 70.584 34.903 1.00 43.35 266 TYR B CA 1
ATOM 4518 C C . TYR B 1 266 ? 46.082 70.739 34.507 1.00 43.58 266 TYR B C 1
ATOM 4519 O O . TYR B 1 266 ? 46.556 71.860 34.282 1.00 41.52 266 TYR B O 1
ATOM 4528 N N . LYS B 1 267 ? 46.791 69.615 34.443 1.00 45.15 267 LYS B N 1
ATOM 4529 C CA . LYS B 1 267 ? 48.099 69.547 33.807 1.00 48.09 267 LYS B CA 1
ATOM 4530 C C . LYS B 1 267 ? 47.890 69.228 32.331 1.00 46.64 267 LYS B C 1
ATOM 4531 O O . LYS B 1 267 ? 47.251 68.224 31.998 1.00 49.02 267 LYS B O 1
ATOM 4537 N N . ILE B 1 268 ? 48.410 70.082 31.452 1.00 43.14 268 ILE B N 1
ATOM 4538 C CA . ILE B 1 268 ? 48.264 69.895 30.010 1.00 42.83 268 ILE B CA 1
ATOM 4539 C C . ILE B 1 268 ? 49.507 69.158 29.528 1.00 45.06 268 ILE B C 1
ATOM 4540 O O . ILE B 1 268 ? 50.558 69.766 29.308 1.00 45.21 268 ILE B O 1
ATOM 4545 N N . ASN B 1 269 ? 49.384 67.838 29.372 1.00 46.56 269 ASN B N 1
ATOM 4546 C CA . ASN B 1 269 ? 50.517 67.005 28.988 1.00 51.26 269 ASN B CA 1
ATOM 4547 C C . ASN B 1 269 ? 51.041 67.407 27.618 1.00 49.44 269 ASN B C 1
ATOM 4548 O O . ASN B 1 269 ? 50.285 67.473 26.646 1.00 44.95 269 ASN B O 1
ATOM 4553 N N . GLY B 1 270 ? 52.344 67.670 27.543 1.00 52.12 270 GLY B N 1
ATOM 4554 C CA . GLY B 1 270 ? 52.977 67.994 26.283 1.00 57.41 270 GLY B CA 1
ATOM 4555 C C . GLY B 1 270 ? 52.801 69.421 25.809 1.00 54.46 270 GLY B C 1
ATOM 4556 O O . GLY B 1 270 ? 53.281 69.753 24.719 1.00 55.46 270 GLY B O 1
ATOM 4557 N N . ALA B 1 271 ? 52.128 70.269 26.574 1.00 48.74 271 ALA B N 1
ATOM 4558 C CA . ALA B 1 271 ? 51.988 71.668 26.209 1.00 44.89 271 ALA B CA 1
ATOM 4559 C C . ALA B 1 271 ? 53.056 72.499 26.898 1.00 44.99 271 ALA B C 1
ATOM 4560 O O . ALA B 1 271 ? 53.498 72.187 28.006 1.00 42.61 271 ALA B O 1
ATOM 4562 N N . GLY B 1 272 ? 53.472 73.564 26.222 1.00 42.11 272 GLY B N 1
ATOM 4563 C CA . GLY B 1 272 ? 54.366 74.528 26.825 1.00 42.97 272 GLY B CA 1
ATOM 4564 C C . GLY B 1 272 ? 53.678 75.861 27.036 1.00 46.37 272 GLY B C 1
ATOM 4565 O O . GLY B 1 272 ? 52.470 75.912 27.296 1.00 44.42 272 GLY B O 1
ATOM 4566 N N . HIS B 1 273 ? 54.440 76.948 26.903 1.00 44.42 273 HIS B N 1
ATOM 4567 C CA . HIS B 1 273 ? 53.946 78.303 27.148 1.00 43.19 273 HIS B CA 1
ATOM 4568 C C . HIS B 1 273 ? 53.210 78.818 25.906 1.00 44.85 273 HIS B C 1
ATOM 4569 O O . HIS B 1 273 ? 53.695 79.662 25.150 1.00 45.07 273 HIS B O 1
ATOM 4576 N N . ASN B 1 274 ? 52.019 78.266 25.691 1.00 43.08 274 ASN B N 1
ATOM 4577 C CA . ASN B 1 274 ? 51.121 78.701 24.628 1.00 40.94 274 ASN B CA 1
ATOM 4578 C C . ASN B 1 274 ? 49.694 78.586 25.135 1.00 36.99 274 ASN B C 1
ATOM 4579 O O . ASN B 1 274 ? 49.377 77.691 25.922 1.00 41.45 274 ASN B O 1
ATOM 4584 N N . GLY B 1 275 ? 48.841 79.501 24.684 1.00 39.20 275 GLY B N 1
ATOM 4585 C CA . GLY B 1 275 ? 47.435 79.455 25.035 1.00 39.90 275 GLY B CA 1
ATOM 4586 C C . GLY B 1 275 ? 46.820 78.105 24.733 1.00 45.41 275 GLY B C 1
ATOM 4587 O O . GLY B 1 275 ? 47.129 77.497 23.704 1.00 40.65 275 GLY B O 1
ATOM 4588 N N . PHE B 1 276 ? 45.957 77.613 25.624 1.00 38.92 276 PHE B N 1
ATOM 4589 C CA . PHE B 1 276 ? 45.335 76.303 25.441 1.00 35.77 276 PHE B CA 1
ATOM 4590 C C . PHE B 1 276 ? 44.100 76.457 24.553 1.00 39.27 276 PHE B C 1
ATOM 4591 O O . PHE B 1 276 ? 42.952 76.299 24.971 1.00 44.03 276 PHE B O 1
ATOM 4599 N N . THR B 1 277 ? 44.366 76.760 23.285 1.00 37.32 277 THR B N 1
ATOM 4600 C CA . THR B 1 277 ? 43.338 77.153 22.336 1.00 39.78 277 THR B CA 1
ATOM 4601 C C . THR B 1 277 ? 42.745 75.976 21.568 1.00 42.77 277 THR B C 1
ATOM 4602 O O . THR B 1 277 ? 41.956 76.190 20.644 1.00 41.64 277 THR B O 1
ATOM 4606 N N . GLN B 1 278 ? 43.103 74.748 21.917 1.00 42.51 278 GLN B N 1
ATOM 4607 C CA . GLN B 1 278 ? 42.430 73.618 21.305 1.00 47.30 278 GLN B CA 1
ATOM 4608 C C . GLN B 1 278 ? 41.040 73.447 21.925 1.00 48.51 278 GLN B C 1
ATOM 4609 O O . GLN B 1 278 ? 40.743 73.966 23.006 1.00 45.04 278 GLN B O 1
ATOM 4615 N N . ALA B 1 279 ? 40.175 72.727 21.205 1.00 40.71 279 ALA B N 1
ATOM 4616 C CA . ALA B 1 279 ? 38.753 72.711 21.541 1.00 44.37 279 ALA B CA 1
ATOM 4617 C C . ALA B 1 279 ? 38.506 72.097 22.913 1.00 45.54 279 ALA B C 1
ATOM 4618 O O . ALA B 1 279 ? 37.744 72.641 23.719 1.00 48.86 279 ALA B O 1
ATOM 4620 N N . HIS B 1 280 ? 39.141 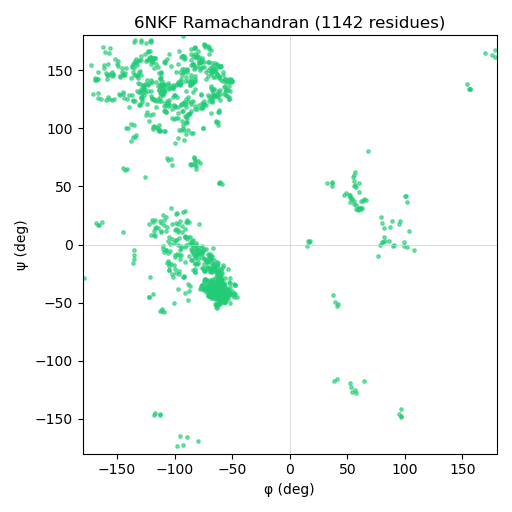70.959 23.197 1.00 41.56 280 HIS B N 1
ATOM 4621 C CA . HIS B 1 280 ? 38.906 70.292 24.471 1.00 45.09 280 HIS B CA 1
ATOM 4622 C C . HIS B 1 280 ? 39.462 71.092 25.649 1.00 46.87 280 HIS B C 1
ATOM 4623 O O . HIS B 1 280 ? 38.900 71.039 26.748 1.00 44.12 280 HIS B O 1
ATOM 4630 N N . THR B 1 281 ? 40.548 71.843 25.449 1.00 46.46 281 THR B N 1
ATOM 4631 C CA . THR B 1 281 ? 41.049 72.672 26.542 1.00 47.22 281 THR B CA 1
ATOM 4632 C C . THR B 1 281 ? 40.210 73.935 26.713 1.00 52.44 281 THR B C 1
ATOM 4633 O O . THR B 1 281 ? 39.972 74.372 27.846 1.00 49.96 281 THR B O 1
ATOM 4637 N N . LEU B 1 282 ? 39.753 74.535 25.608 1.00 50.24 282 LEU B N 1
ATOM 4638 C CA . LEU B 1 282 ? 38.815 75.647 25.727 1.00 46.15 282 LEU B CA 1
ATOM 4639 C C . LEU B 1 282 ? 37.519 75.195 26.384 1.00 41.53 282 LEU B C 1
ATOM 4640 O O . LEU B 1 282 ? 36.920 75.945 27.162 1.00 46.53 282 LEU B O 1
ATOM 4645 N N . ASP B 1 283 ? 37.082 73.964 26.095 1.00 39.71 283 ASP B N 1
ATOM 4646 C CA . ASP B 1 283 ? 35.859 73.434 26.696 1.00 40.42 283 ASP B CA 1
ATOM 4647 C C . ASP B 1 283 ? 35.936 73.415 28.217 1.00 44.92 283 ASP B C 1
ATOM 4648 O O . ASP B 1 283 ? 34.910 73.547 28.896 1.00 44.60 283 ASP B O 1
ATOM 4653 N N . ILE B 1 284 ? 37.136 73.242 28.769 1.00 45.24 284 ILE B N 1
ATOM 4654 C CA . ILE B 1 284 ? 37.288 73.230 30.219 1.00 43.43 284 ILE B CA 1
ATOM 4655 C C . ILE B 1 284 ? 37.018 74.615 30.791 1.00 42.70 284 ILE B C 1
ATOM 4656 O O . ILE B 1 284 ? 36.299 74.762 31.785 1.00 43.93 284 ILE B O 1
ATOM 4661 N N . VAL B 1 285 ? 37.589 75.651 30.169 1.00 41.34 285 VAL B N 1
ATOM 4662 C CA . VAL B 1 285 ? 37.306 77.019 30.590 1.00 43.61 285 VAL B CA 1
ATOM 4663 C C . VAL B 1 285 ? 35.819 77.320 30.443 1.00 49.37 285 VAL B C 1
ATOM 4664 O O . VAL B 1 285 ? 35.208 77.941 31.321 1.00 50.00 285 VAL B O 1
ATOM 4668 N N . LYS B 1 286 ? 35.213 76.863 29.342 1.00 41.49 286 LYS B N 1
ATOM 4669 C CA . LYS B 1 286 ? 33.792 77.099 29.108 1.00 43.69 286 LYS B CA 1
ATOM 4670 C C . LYS B 1 286 ? 32.930 76.419 30.168 1.00 45.38 286 LYS B C 1
ATOM 4671 O O . LYS B 1 286 ? 31.988 77.021 30.694 1.00 47.56 286 LYS B O 1
ATOM 4677 N N . SER B 1 287 ? 33.232 75.155 30.489 1.00 47.88 287 SER B N 1
ATOM 4678 C CA . SER B 1 287 ? 32.472 74.456 31.524 1.00 46.82 287 SER B CA 1
ATOM 4679 C C . SER B 1 287 ? 32.650 75.123 32.880 1.00 45.93 287 SER B C 1
ATOM 4680 O O . SER B 1 287 ? 31.708 75.187 33.678 1.00 46.98 287 SER B O 1
ATOM 4683 N N . PHE B 1 288 ? 33.853 75.629 33.153 1.00 44.22 288 PHE B N 1
ATOM 4684 C CA . PHE B 1 288 ? 34.126 76.263 34.437 1.00 45.20 288 PHE B CA 1
ATOM 4685 C C . PHE B 1 288 ? 33.266 77.505 34.623 1.00 48.15 288 PHE B C 1
ATOM 4686 O O . PHE B 1 288 ? 32.539 77.631 35.618 1.00 45.30 288 PHE B O 1
ATOM 4694 N N . PHE B 1 289 ? 33.326 78.432 33.665 1.00 44.30 289 PHE B N 1
ATOM 4695 C CA . PHE B 1 289 ? 32.555 79.659 33.795 1.00 43.23 289 PHE B CA 1
ATOM 4696 C C . PHE B 1 289 ? 31.059 79.390 33.731 1.00 46.08 289 PHE B C 1
ATOM 4697 O O . PHE B 1 289 ? 30.281 80.070 34.409 1.00 49.41 289 PHE B O 1
ATOM 4705 N N . ARG B 1 290 ? 30.637 78.395 32.948 1.00 42.47 290 ARG B N 1
ATOM 4706 C CA . ARG B 1 290 ? 29.228 78.024 32.946 1.00 45.35 290 ARG B CA 1
ATOM 4707 C C . ARG B 1 290 ? 28.772 77.589 34.334 1.00 49.55 290 ARG B C 1
ATOM 4708 O O . ARG B 1 290 ? 27.669 77.937 34.770 1.00 52.88 290 ARG B O 1
ATOM 4716 N N . LYS B 1 291 ? 29.611 76.834 35.048 1.00 48.83 291 LYS B N 1
ATOM 4717 C CA . LYS B 1 291 ? 29.218 76.336 36.363 1.00 52.81 291 LYS B CA 1
ATOM 4718 C C . LYS B 1 291 ? 28.984 77.478 37.346 1.00 49.59 291 LYS B C 1
ATOM 4719 O O . LYS B 1 291 ? 28.022 77.451 38.119 1.00 52.57 291 LYS B O 1
ATOM 4725 N N . HIS B 1 292 ? 29.847 78.493 37.330 1.00 43.89 292 HIS B N 1
ATOM 4726 C CA . HIS B 1 292 ? 29.820 79.512 38.370 1.00 49.34 292 HIS B CA 1
ATOM 4727 C C . HIS B 1 292 ? 29.136 80.804 37.950 1.00 52.43 292 HIS B C 1
ATOM 4728 O O . HIS B 1 292 ? 28.581 81.500 38.806 1.00 56.06 292 HIS B O 1
ATOM 4735 N N . LEU B 1 293 ? 29.148 81.144 36.662 1.00 52.05 293 LEU B N 1
ATOM 4736 C CA . LEU B 1 293 ? 28.460 82.336 36.185 1.00 48.55 293 LEU B CA 1
ATOM 4737 C C . LEU B 1 293 ? 27.067 82.051 35.641 1.00 54.78 293 LEU B C 1
ATOM 4738 O O . LEU B 1 293 ? 26.240 82.968 35.593 1.00 55.88 293 LEU B O 1
ATOM 4743 N N . LYS B 1 294 ? 26.793 80.817 35.224 1.00 53.34 294 LYS B N 1
ATOM 4744 C CA . LYS B 1 294 ? 25.452 80.370 34.860 1.00 55.11 294 LYS B CA 1
ATOM 4745 C C . LYS B 1 294 ? 24.803 81.212 33.760 1.00 57.21 294 LYS B C 1
ATOM 4746 O O . LYS B 1 294 ? 23.759 81.842 33.986 1.00 59.89 294 LYS B O 1
ATOM 4752 N N . PRO B 1 295 ? 25.384 81.244 32.559 1.00 52.96 295 PRO B N 1
ATOM 4753 C CA . PRO B 1 295 ? 24.765 81.996 31.462 1.00 54.42 295 PRO B CA 1
ATOM 4754 C C . PRO B 1 295 ? 23.386 81.447 31.132 1.00 63.45 295 PRO B C 1
ATOM 4755 O O . PRO B 1 295 ? 23.145 80.240 31.201 1.00 62.89 295 PRO B O 1
ATOM 4759 N N . GLY B 1 296 ? 22.479 82.349 30.765 1.00 73.35 296 GLY B N 1
ATOM 4760 C CA . GLY B 1 296 ? 21.086 82.000 30.545 1.00 80.87 296 GLY B CA 1
ATOM 4761 C C . GLY B 1 296 ? 20.834 81.095 29.357 1.00 86.74 296 GLY B C 1
ATOM 4762 O O . GLY B 1 296 ? 19.779 80.466 29.266 1.00 97.10 296 GLY B O 1
ATOM 4763 N N . THR C 1 2 ? 40.869 62.579 46.933 1.00 113.10 2 THR C N 1
ATOM 4764 C CA . THR C 1 2 ? 40.199 63.504 46.026 1.00 111.36 2 THR C CA 1
ATOM 4765 C C . THR C 1 2 ? 41.014 64.787 45.879 1.00 103.74 2 THR C C 1
ATOM 4766 O O . THR C 1 2 ? 42.017 64.976 46.570 1.00 101.07 2 THR C O 1
ATOM 4770 N N . ASN C 1 3 ? 40.575 65.657 44.969 1.00 99.51 3 ASN C N 1
ATOM 4771 C CA . ASN C 1 3 ? 41.224 66.945 44.717 1.00 98.62 3 ASN C CA 1
ATOM 4772 C C . ASN C 1 3 ? 42.670 66.759 44.257 1.00 91.47 3 ASN C C 1
ATOM 4773 O O . ASN C 1 3 ? 43.607 67.331 44.818 1.00 92.43 3 ASN C O 1
ATOM 4778 N N . HIS C 1 4 ? 42.842 65.947 43.222 1.00 83.00 4 HIS C N 1
ATOM 4779 C CA . HIS C 1 4 ? 44.129 65.753 42.578 1.00 77.21 4 HIS C CA 1
ATOM 4780 C C . HIS C 1 4 ? 44.243 66.655 41.356 1.00 69.71 4 HIS C C 1
ATOM 4781 O O . HIS C 1 4 ? 43.265 67.238 40.879 1.00 66.65 4 HIS C O 1
ATOM 4788 N N . ILE C 1 5 ? 45.464 66.770 40.848 1.00 66.75 5 ILE C N 1
ATOM 4789 C CA . ILE C 1 5 ? 45.684 67.486 39.600 1.00 60.62 5 ILE C CA 1
ATOM 4790 C C . ILE C 1 5 ? 45.199 66.601 38.461 1.00 60.84 5 ILE C C 1
ATOM 4791 O O . ILE C 1 5 ? 45.639 65.455 38.319 1.00 55.39 5 ILE C O 1
ATOM 4796 N N . LYS C 1 6 ? 44.279 67.124 37.664 1.00 61.58 6 LYS C N 1
ATOM 4797 C CA . LYS C 1 6 ? 43.766 66.392 36.522 1.00 65.87 6 LYS C CA 1
ATOM 4798 C C . LYS C 1 6 ? 44.693 66.570 35.325 1.00 62.00 6 LYS C C 1
ATOM 4799 O O . LYS C 1 6 ? 45.444 67.543 35.223 1.00 61.24 6 LYS C O 1
ATOM 4805 N N . GLU C 1 7 ? 44.645 65.605 34.420 1.00 60.34 7 GLU C N 1
ATOM 4806 C CA . GLU C 1 7 ? 45.517 65.589 33.259 1.00 57.94 7 GLU C CA 1
ATOM 4807 C C . GLU C 1 7 ? 44.676 65.574 31.995 1.00 58.75 7 GLU C C 1
ATOM 4808 O O . GLU C 1 7 ? 43.655 64.884 31.923 1.00 57.94 7 GLU C O 1
ATOM 4814 N N . ILE C 1 8 ? 45.102 66.349 31.007 1.00 53.48 8 ILE C N 1
ATOM 4815 C CA . ILE C 1 8 ? 44.489 66.328 29.691 1.00 55.43 8 ILE C CA 1
ATOM 4816 C C . ILE C 1 8 ? 45.602 66.518 28.669 1.00 52.65 8 ILE C C 1
ATOM 4817 O O . ILE C 1 8 ? 46.618 67.166 28.940 1.00 49.95 8 ILE C O 1
ATOM 4822 N N . ASN C 1 9 ? 45.427 65.905 27.505 1.00 45.48 9 ASN C N 1
ATOM 4823 C CA . ASN C 1 9 ? 46.478 65.840 26.503 1.00 49.73 9 ASN C CA 1
ATOM 4824 C C . ASN C 1 9 ? 46.416 67.032 25.559 1.00 52.15 9 ASN C C 1
ATOM 4825 O O . ASN C 1 9 ? 45.353 67.598 25.297 1.00 59.28 9 ASN C O 1
ATOM 4830 N N . TRP C 1 10 ? 47.581 67.402 25.048 1.00 48.58 10 TRP C N 1
ATOM 4831 C CA . TRP C 1 10 ? 47.728 68.473 24.076 1.00 48.63 10 TRP C CA 1
ATOM 4832 C C . TRP C 1 10 ? 48.132 67.863 22.742 1.00 48.00 10 TRP C C 1
ATOM 4833 O O . TRP C 1 10 ? 49.025 67.011 22.692 1.00 47.05 10 TRP C O 1
ATOM 4844 N N . GLU C 1 11 ? 47.465 68.286 21.672 1.00 47.33 11 GLU C N 1
ATOM 4845 C CA . GLU C 1 11 ? 47.753 67.765 20.340 1.00 48.24 11 GLU C CA 1
ATOM 4846 C C . GLU C 1 11 ? 48.922 68.531 19.729 1.00 46.72 11 GLU C C 1
ATOM 4847 O O . GLU C 1 11 ? 48.937 69.766 19.739 1.00 42.01 11 GLU C O 1
ATOM 4853 N N . GLN C 1 12 ? 49.903 67.803 19.204 1.00 49.97 12 GLN C N 1
ATOM 4854 C CA . GLN C 1 12 ? 51.085 68.428 18.632 1.00 51.84 12 GLN C CA 1
ATOM 4855 C C . GLN C 1 12 ? 50.841 68.810 17.174 1.00 54.69 12 GLN C C 1
ATOM 4856 O O . GLN C 1 12 ? 49.992 68.231 16.490 1.00 52.37 12 GLN C O 1
ATOM 4862 N N A ASN C 1 13 ? 51.607 69.791 16.698 0.50 56.98 13 ASN C N 1
ATOM 4863 N N B ASN C 1 13 ? 51.600 69.811 16.721 0.50 56.86 13 ASN C N 1
ATOM 4864 C CA A ASN C 1 13 ? 51.567 70.228 15.298 0.50 60.26 13 ASN C CA 1
ATOM 4865 C CA B ASN C 1 13 ? 51.595 70.268 15.331 0.50 60.21 13 ASN C CA 1
ATOM 4866 C C A ASN C 1 13 ? 50.131 70.517 14.852 0.50 58.86 13 ASN C C 1
ATOM 4867 C C B ASN C 1 13 ? 50.173 70.550 14.847 0.50 58.84 13 ASN C C 1
ATOM 4868 O O A ASN C 1 13 ? 49.616 69.957 13.880 0.50 58.82 13 ASN C O 1
ATOM 4869 O O B ASN C 1 13 ? 49.711 70.023 13.832 0.50 58.86 13 ASN C O 1
ATOM 4878 N N . THR C 1 14 ? 49.476 71.401 15.598 1.00 57.22 14 THR C N 1
ATOM 4879 C CA . THR C 1 14 ? 48.083 71.729 15.340 1.00 55.84 14 THR C CA 1
ATOM 4880 C C . THR C 1 14 ? 47.904 73.234 15.417 1.00 49.43 14 THR C C 1
ATOM 4881 O O . THR C 1 14 ? 48.255 73.850 16.428 1.00 48.46 14 THR C O 1
ATOM 4885 N N . ASN C 1 15 ? 47.367 73.821 14.350 1.00 41.52 15 ASN C N 1
ATOM 4886 C CA . ASN C 1 15 ? 46.928 75.209 14.384 1.00 46.04 15 ASN C CA 1
ATOM 4887 C C . ASN C 1 15 ? 45.579 75.275 15.086 1.00 46.73 15 ASN C C 1
ATOM 4888 O O . ASN C 1 15 ? 44.610 74.651 14.640 1.00 50.39 15 ASN C O 1
ATOM 4893 N N . SER C 1 16 ? 45.516 76.013 16.188 1.00 41.00 16 SER C N 1
ATOM 4894 C CA . SER C 1 16 ? 44.238 76.222 16.859 1.00 40.39 16 SER C CA 1
ATOM 4895 C C . SER C 1 16 ? 44.017 77.650 17.304 1.00 38.38 16 SER C C 1
ATOM 4896 O O . SER C 1 16 ? 42.873 78.008 17.600 1.00 44.72 16 SER C O 1
ATOM 4899 N N . TYR C 1 17 ? 45.053 78.475 17.365 1.00 42.76 17 TYR C N 1
ATOM 4900 C CA . TYR C 1 17 ? 44.933 79.862 17.781 1.00 42.51 17 TYR C CA 1
ATOM 4901 C C . TYR C 1 17 ? 44.548 80.706 16.571 1.00 41.98 17 TYR C C 1
ATOM 4902 O O . TYR C 1 17 ? 45.259 80.716 15.558 1.00 35.23 17 TYR C O 1
ATOM 4911 N N . ILE C 1 18 ? 43.432 81.415 16.677 1.00 36.96 18 ILE C N 1
ATOM 4912 C CA . ILE C 1 18 ? 43.033 82.381 15.666 1.00 36.08 18 ILE C CA 1
ATOM 4913 C C . ILE C 1 18 ? 43.357 83.763 16.205 1.00 34.03 18 ILE C C 1
ATOM 4914 O O . ILE C 1 18 ? 42.807 84.183 17.230 1.00 36.31 18 ILE C O 1
ATOM 4919 N N . GLN C 1 19 ? 44.266 84.461 15.533 1.00 35.13 19 GLN C N 1
ATOM 4920 C CA . GLN C 1 19 ? 44.707 85.773 15.975 1.00 35.52 19 GLN C CA 1
ATOM 4921 C C . GLN C 1 19 ? 43.973 86.863 15.210 1.00 43.22 19 GLN C C 1
ATOM 4922 O O . GLN C 1 19 ? 43.787 86.767 13.993 1.00 38.74 19 GLN C O 1
ATOM 4928 N N . LEU C 1 20 ? 43.552 87.896 15.935 1.00 40.57 20 LEU C N 1
ATOM 4929 C CA . LEU C 1 20 ? 43.072 89.127 15.325 1.00 37.20 20 LEU C CA 1
ATOM 4930 C C . LEU C 1 20 ? 44.240 90.104 15.248 1.00 38.92 20 LEU C C 1
ATOM 4931 O O . LEU C 1 20 ? 44.849 90.438 16.271 1.00 42.64 20 LEU C O 1
ATOM 4936 N N . ILE C 1 21 ? 44.576 90.529 14.035 1.00 39.61 21 ILE C N 1
ATOM 4937 C CA . ILE C 1 21 ? 45.662 91.478 13.818 1.00 39.58 21 ILE C CA 1
ATOM 4938 C C . ILE C 1 21 ? 45.043 92.765 13.288 1.00 42.91 21 ILE C C 1
ATOM 4939 O O . ILE C 1 21 ? 44.676 92.830 12.106 1.00 46.47 21 ILE C O 1
ATOM 4944 N N . PRO C 1 22 ? 44.894 93.797 14.120 1.00 44.44 22 PRO C N 1
ATOM 4945 C CA . PRO C 1 22 ? 44.137 94.980 13.695 1.00 40.53 22 PRO C CA 1
ATOM 4946 C C . PRO C 1 22 ? 44.996 96.097 13.126 1.00 42.56 22 PRO C C 1
ATOM 4947 O O . PRO C 1 22 ? 46.212 96.143 13.345 1.00 43.73 22 PRO C O 1
ATOM 4951 N N . ASN C 1 23 ? 44.355 97.004 12.386 1.00 42.96 23 ASN C N 1
ATOM 4952 C CA . ASN C 1 23 ? 44.961 98.275 11.985 1.00 43.53 23 ASN C CA 1
ATOM 4953 C C . ASN C 1 23 ? 46.200 98.077 11.112 1.00 42.41 23 ASN C C 1
ATOM 4954 O O . ASN C 1 23 ? 47.180 98.810 11.228 1.00 43.68 23 ASN C O 1
ATOM 4959 N N . ILE C 1 24 ? 46.168 97.084 10.231 1.00 47.80 24 ILE C N 1
ATOM 4960 C CA . ILE C 1 24 ? 47.233 96.927 9.245 1.00 47.64 24 ILE C CA 1
ATOM 4961 C C . ILE C 1 24 ? 47.034 97.985 8.168 1.00 44.16 24 ILE C C 1
ATOM 4962 O O . ILE C 1 24 ? 46.009 97.993 7.480 1.00 45.00 24 ILE C O 1
ATOM 4967 N N . GLU C 1 25 ? 48.007 98.874 8.013 1.00 44.19 25 GLU C N 1
ATOM 4968 C CA . GLU C 1 25 ? 47.910 99.899 6.983 1.00 50.77 25 GLU C CA 1
ATOM 4969 C C . GLU C 1 25 ? 48.212 99.280 5.623 1.00 51.69 25 GLU C C 1
ATOM 4970 O O . GLU C 1 25 ? 49.295 98.724 5.416 1.00 48.73 25 GLU C O 1
ATOM 4976 N N . TYR C 1 26 ? 47.263 99.375 4.694 1.00 47.80 26 TYR C N 1
ATOM 4977 C CA . TYR C 1 26 ? 47.499 98.841 3.363 1.00 48.62 26 TYR C CA 1
ATOM 4978 C C . TYR C 1 26 ? 47.776 99.917 2.324 1.00 47.93 26 TYR C C 1
ATOM 4979 O O . TYR C 1 26 ? 48.398 99.618 1.301 1.00 53.23 26 TYR C O 1
ATOM 4988 N N . THR C 1 27 ? 47.363 101.157 2.568 1.00 44.45 27 THR C N 1
ATOM 4989 C CA . THR C 1 27 ? 47.724 102.251 1.675 1.00 48.93 27 THR C CA 1
ATOM 4990 C C . THR C 1 27 ? 47.629 103.563 2.439 1.00 48.90 27 THR C C 1
ATOM 4991 O O . THR C 1 27 ? 47.031 103.637 3.515 1.00 52.79 27 THR C O 1
ATOM 4995 N N . LYS C 1 28 ? 48.226 104.597 1.862 1.00 47.66 28 LYS C N 1
ATOM 4996 C CA . LYS C 1 28 ? 48.159 105.946 2.398 1.00 56.94 28 LYS C CA 1
ATOM 4997 C C . LYS C 1 28 ? 47.827 106.889 1.254 1.00 58.65 28 LYS C C 1
ATOM 4998 O O . LYS C 1 28 ? 48.433 106.803 0.181 1.00 62.96 28 LYS C O 1
ATOM 5004 N N . VAL C 1 29 ? 46.855 107.767 1.471 1.00 62.57 29 VAL C N 1
ATOM 5005 C CA . VAL C 1 29 ? 46.487 108.792 0.503 1.00 72.01 29 VAL C CA 1
ATOM 5006 C C . VAL C 1 29 ? 46.646 110.133 1.201 1.00 82.88 29 VAL C C 1
ATOM 5007 O O . VAL C 1 29 ? 45.831 110.491 2.062 1.00 85.21 29 VAL C O 1
ATOM 5011 N N . GLU C 1 30 ? 47.698 110.868 0.835 1.00 89.28 30 GLU C N 1
ATOM 5012 C CA . GLU C 1 30 ? 48.068 112.140 1.463 1.00 98.23 30 GLU C CA 1
ATOM 5013 C C . GLU C 1 30 ? 48.441 111.841 2.911 1.00 96.43 30 GLU C C 1
ATOM 5014 O O . GLU C 1 30 ? 49.415 111.102 3.135 1.00 94.74 30 GLU C O 1
ATOM 5020 N N . ASP C 1 31 ? 47.735 112.374 3.905 1.00 97.47 31 ASP C N 1
ATOM 5021 C CA . ASP C 1 31 ? 47.989 112.047 5.302 1.00 96.86 31 ASP C CA 1
ATOM 5022 C C . ASP C 1 31 ? 47.033 110.994 5.840 1.00 89.16 31 ASP C C 1
ATOM 5023 O O . ASP C 1 31 ? 47.093 110.672 7.030 1.00 86.73 31 ASP C O 1
ATOM 5028 N N . THR C 1 32 ? 46.164 110.447 4.993 1.00 85.37 32 THR C N 1
ATOM 5029 C CA . THR C 1 32 ? 45.109 109.534 5.418 1.00 80.50 32 THR C CA 1
ATOM 5030 C C . THR C 1 32 ? 45.569 108.093 5.216 1.00 71.53 32 THR C C 1
ATOM 5031 O O . THR C 1 32 ? 45.743 107.639 4.080 1.00 70.21 32 THR C O 1
ATOM 5035 N N . SER C 1 33 ? 45.757 107.381 6.319 1.00 63.83 33 SER C N 1
ATOM 5036 C CA . SER C 1 33 ? 46.053 105.960 6.292 1.00 57.32 33 SER C CA 1
ATOM 5037 C C . SER C 1 33 ? 44.757 105.159 6.211 1.00 54.36 33 SER C C 1
ATOM 5038 O O . SER C 1 33 ? 43.767 105.485 6.872 1.00 56.83 33 SER C O 1
ATOM 5041 N N . LEU C 1 34 ? 44.760 104.121 5.380 1.00 45.51 34 LEU C N 1
ATOM 5042 C CA . LEU C 1 34 ? 43.657 103.171 5.304 1.00 42.73 34 LEU C CA 1
ATOM 5043 C C . LEU C 1 34 ? 44.133 101.819 5.812 1.00 41.23 34 LEU C C 1
ATOM 5044 O O . LEU C 1 34 ? 45.236 101.373 5.475 1.00 42.98 34 LEU C O 1
ATOM 5049 N N . THR C 1 35 ? 43.304 101.170 6.625 1.00 38.81 35 THR C N 1
ATOM 5050 C CA . THR C 1 35 ? 43.718 99.970 7.329 1.00 41.52 35 THR C CA 1
ATOM 5051 C C . THR C 1 35 ? 42.762 98.825 7.050 1.00 42.78 35 THR C C 1
ATOM 5052 O O . THR C 1 35 ? 41.640 99.014 6.577 1.00 44.02 35 THR C O 1
ATOM 5056 N N . LEU C 1 36 ? 43.234 97.625 7.363 1.00 37.79 36 LEU C N 1
ATOM 5057 C CA . LEU C 1 36 ? 42.403 96.439 7.373 1.00 38.57 36 LEU C CA 1
ATOM 5058 C C . LEU C 1 36 ? 42.719 95.663 8.641 1.00 40.16 36 LEU C C 1
ATOM 5059 O O . LEU C 1 36 ? 43.799 95.805 9.219 1.00 40.19 36 LEU C O 1
ATOM 5064 N N . HIS C 1 37 ? 41.765 94.848 9.077 1.00 37.99 37 HIS C N 1
ATOM 5065 C CA . HIS C 1 37 ? 41.971 93.932 10.189 1.00 38.56 37 HIS C CA 1
ATOM 5066 C C . HIS C 1 37 ? 42.039 92.511 9.650 1.00 41.27 37 HIS C C 1
ATOM 5067 O O . HIS C 1 37 ? 41.222 92.118 8.813 1.00 42.03 37 HIS C O 1
ATOM 5074 N N . LEU C 1 38 ? 43.007 91.742 10.133 1.00 38.03 38 LEU C N 1
ATOM 5075 C CA . LEU C 1 38 ? 43.242 90.395 9.643 1.00 37.48 38 LEU C CA 1
ATOM 5076 C C . LEU C 1 38 ? 42.908 89.373 10.721 1.00 39.55 38 LEU C C 1
ATOM 5077 O O . LEU C 1 38 ? 43.215 89.571 11.900 1.00 38.61 38 LEU C O 1
ATOM 5082 N N . LEU C 1 39 ? 42.262 88.291 10.298 1.00 37.73 39 LEU C N 1
ATOM 5083 C CA . LEU C 1 39 ? 41.983 87.122 11.119 1.00 37.19 39 LEU C CA 1
ATOM 5084 C C . LEU C 1 39 ? 42.660 85.930 10.456 1.00 40.64 39 LEU C C 1
ATOM 5085 O O . LEU C 1 39 ? 42.420 85.657 9.274 1.00 37.20 39 LEU C O 1
ATOM 5090 N N . VAL C 1 40 ? 43.504 85.222 11.204 1.00 40.87 40 VAL C N 1
ATOM 5091 C CA . VAL C 1 40 ? 44.334 84.179 10.612 1.00 38.04 40 VAL C CA 1
ATOM 5092 C C . VAL C 1 40 ? 44.711 83.183 11.696 1.00 41.18 40 VAL C C 1
ATOM 5093 O O . VAL C 1 40 ? 44.875 83.546 12.867 1.00 36.95 40 VAL C O 1
ATOM 5097 N N . TYR C 1 41 ? 44.836 81.915 11.303 1.00 37.41 41 TYR C N 1
ATOM 5098 C CA . TYR C 1 41 ? 45.428 80.911 12.173 1.00 37.32 41 TYR C CA 1
ATOM 5099 C C . TYR C 1 41 ? 46.868 81.292 12.470 1.00 38.15 41 TYR C C 1
ATOM 5100 O O . TYR C 1 41 ? 47.743 81.145 11.611 1.00 43.27 41 TYR C O 1
ATOM 5109 N N . ARG C 1 42 ? 47.122 81.778 13.681 1.00 38.49 42 ARG C N 1
ATOM 5110 C CA . ARG C 1 42 ? 48.461 82.225 14.055 1.00 39.21 42 ARG C CA 1
ATOM 5111 C C . ARG C 1 42 ? 48.547 82.241 15.570 1.00 42.98 42 ARG C C 1
ATOM 5112 O O . ARG C 1 42 ? 47.717 82.877 16.227 1.00 42.48 42 ARG C O 1
ATOM 5120 N N . ASN C 1 43 ? 49.535 81.532 16.119 1.00 40.74 43 ASN C N 1
ATOM 5121 C CA . ASN C 1 43 ? 49.840 81.600 17.539 1.00 41.57 43 ASN C CA 1
ATOM 5122 C C . ASN C 1 43 ? 50.807 82.756 17.747 1.00 36.91 43 ASN C C 1
ATOM 5123 O O . ASN C 1 43 ? 51.955 82.676 17.283 1.00 37.87 43 ASN C O 1
ATOM 5128 N N . PRO C 1 44 ? 50.400 83.843 18.413 1.00 41.56 44 PRO C N 1
ATOM 5129 C CA . PRO C 1 44 ? 51.308 84.996 18.571 1.00 43.80 44 PRO C CA 1
ATOM 5130 C C . PRO C 1 44 ? 52.574 84.667 19.329 1.00 48.92 44 PRO C C 1
ATOM 5131 O O . PRO C 1 44 ? 53.575 85.379 19.172 1.00 52.01 44 PRO C O 1
ATOM 5143 N N . ASP C 1 46 ? 54.520 82.365 18.665 1.00 47.33 46 ASP C N 1
ATOM 5144 C CA . ASP C 1 46 ? 55.527 81.930 17.696 1.00 48.67 46 ASP C CA 1
ATOM 5145 C C . ASP C 1 46 ? 56.404 83.088 17.235 1.00 46.46 46 ASP C C 1
ATOM 5146 O O . ASP C 1 46 ? 57.636 82.977 17.219 1.00 51.98 46 ASP C O 1
ATOM 5151 N N . ALA C 1 47 ? 55.792 84.204 16.833 1.00 45.33 47 ALA C N 1
ATOM 5152 C CA . ALA C 1 47 ? 56.589 85.363 16.440 1.00 51.44 47 ALA C CA 1
ATOM 5153 C C . ALA C 1 47 ? 57.348 85.932 17.631 1.00 54.98 47 ALA C C 1
ATOM 5154 O O . ALA C 1 47 ? 58.486 86.393 17.488 1.00 55.14 47 ALA C O 1
ATOM 5156 N N . LEU C 1 48 ? 56.736 85.887 18.818 1.00 54.01 48 LEU C N 1
ATOM 5157 C CA . LEU C 1 48 ? 57.363 86.440 20.013 1.00 58.71 48 LEU C CA 1
ATOM 5158 C C . LEU C 1 48 ? 58.673 85.736 20.336 1.00 60.49 48 LEU C C 1
ATOM 5159 O O . LEU C 1 48 ? 59.622 86.365 20.818 1.00 62.56 48 LEU C O 1
ATOM 5164 N N . PHE C 1 49 ? 58.745 84.429 20.086 1.00 54.99 49 PHE C N 1
ATOM 5165 C CA . PHE C 1 49 ? 59.939 83.656 20.402 1.00 56.24 49 PHE C CA 1
ATOM 5166 C C . PHE C 1 49 ? 60.668 83.177 19.153 1.00 58.52 49 PHE C C 1
ATOM 5167 O O . PHE C 1 49 ? 61.488 82.256 19.232 1.00 61.68 49 PHE C O 1
ATOM 5175 N N . ASN C 1 50 ? 60.392 83.806 18.008 1.00 62.01 50 ASN C N 1
ATOM 5176 C CA . ASN C 1 50 ? 61.097 83.541 16.753 1.00 68.06 50 ASN C CA 1
ATOM 5177 C C . ASN C 1 50 ? 61.084 82.056 16.400 1.00 65.00 50 ASN C C 1
ATOM 5178 O O . ASN C 1 50 ? 62.081 81.495 15.940 1.00 67.56 50 ASN C O 1
ATOM 5183 N N . ARG C 1 51 ? 59.947 81.411 16.632 1.00 62.85 51 ARG C N 1
ATOM 5184 C CA . ARG C 1 51 ? 59.742 80.048 16.172 1.00 65.35 51 ARG C CA 1
ATOM 5185 C C . ARG C 1 51 ? 59.240 80.057 14.736 1.00 67.19 51 ARG C C 1
ATOM 5186 O O . ARG C 1 51 ? 58.694 81.050 14.246 1.00 66.16 51 ARG C O 1
ATOM 5194 N N . LYS C 1 52 ? 59.428 78.926 14.063 1.00 69.87 52 LYS C N 1
ATOM 5195 C CA . LYS C 1 52 ? 58.799 78.726 12.767 1.00 71.49 52 LYS C CA 1
ATOM 5196 C C . LYS C 1 52 ? 57.285 78.785 12.929 1.00 63.73 52 LYS C C 1
ATOM 5197 O O . LYS C 1 52 ? 56.715 78.126 13.803 1.00 67.60 52 LYS C O 1
ATOM 5203 N N . GLY C 1 53 ? 56.634 79.597 12.103 1.00 60.26 53 GLY C N 1
ATOM 5204 C CA . GLY C 1 53 ? 55.209 79.819 12.216 1.00 59.32 53 GLY C CA 1
ATOM 5205 C C . GLY C 1 53 ? 54.388 78.827 11.410 1.00 54.19 53 GLY C C 1
ATOM 5206 O O . GLY C 1 53 ? 54.866 77.789 10.952 1.00 55.54 53 GLY C O 1
ATOM 5207 N N . ASN C 1 54 ? 53.118 79.168 11.249 1.00 49.87 54 ASN C N 1
ATOM 5208 C CA . ASN C 1 54 ? 52.205 78.390 10.425 1.00 46.11 54 ASN C CA 1
ATOM 5209 C C . ASN C 1 54 ? 52.619 78.499 8.960 1.00 47.96 54 ASN C C 1
ATOM 5210 O O . ASN C 1 54 ? 52.730 79.605 8.421 1.00 51.77 54 ASN C O 1
ATOM 5215 N N . GLN C 1 55 ? 52.862 77.360 8.316 1.00 46.76 55 GLN C N 1
ATOM 5216 C CA . GLN C 1 55 ? 53.243 77.339 6.910 1.00 53.23 55 GLN C CA 1
ATOM 5217 C C . GLN C 1 55 ? 52.058 77.133 5.968 1.00 52.13 55 GLN C C 1
ATOM 5218 O O . GLN C 1 55 ? 52.249 77.142 4.749 1.00 57.01 55 GLN C O 1
ATOM 5224 N N . GLU C 1 56 ? 50.853 76.933 6.492 1.00 50.35 56 GLU C N 1
ATOM 5225 C CA . GLU C 1 56 ? 49.689 76.755 5.635 1.00 48.56 56 GLU C CA 1
ATOM 5226 C C . GLU C 1 56 ? 49.328 78.058 4.925 1.00 48.69 56 GLU C C 1
ATOM 5227 O O . GLU C 1 56 ? 49.573 79.158 5.428 1.00 43.50 56 GLU C O 1
ATOM 5233 N N . THR C 1 57 ? 48.721 77.925 3.750 1.00 46.54 57 THR C N 1
ATOM 5234 C CA . THR C 1 57 ? 48.052 79.042 3.102 1.00 48.62 57 THR C CA 1
ATOM 5235 C C . THR C 1 57 ? 46.571 78.716 2.969 1.00 46.66 57 THR C C 1
ATOM 5236 O O . THR C 1 57 ? 46.177 77.549 2.909 1.00 44.05 57 THR C O 1
ATOM 5240 N N . TYR C 1 58 ? 45.755 79.759 2.950 1.00 42.71 58 TYR C N 1
ATOM 5241 C CA . TYR C 1 58 ? 44.313 79.626 3.007 1.00 38.88 58 TYR C CA 1
ATOM 5242 C C . TYR C 1 58 ? 43.692 80.563 1.987 1.00 41.31 58 TYR C C 1
ATOM 5243 O O . TYR C 1 58 ? 44.240 81.639 1.718 1.00 40.08 58 TYR C O 1
ATOM 5252 N N . PRO C 1 59 ? 42.542 80.197 1.419 1.00 39.78 59 PRO C N 1
ATOM 5253 C CA . PRO C 1 59 ? 41.785 81.169 0.626 1.00 39.17 59 PRO C CA 1
ATOM 5254 C C . PRO C 1 59 ? 41.391 82.352 1.495 1.00 36.56 59 PRO C C 1
ATOM 5255 O O . PRO C 1 59 ? 41.272 82.246 2.716 1.00 33.81 59 PRO C O 1
ATOM 5259 N N . LEU C 1 60 ? 41.207 83.495 0.852 1.00 38.66 60 LEU C N 1
ATOM 5260 C CA . LEU C 1 60 ? 40.972 84.757 1.539 1.00 37.69 60 LEU C CA 1
ATOM 5261 C C . LEU C 1 60 ? 39.541 85.224 1.295 1.00 37.70 60 LEU C C 1
ATOM 5262 O O . LEU C 1 60 ? 39.052 85.180 0.161 1.00 40.91 60 LEU C O 1
ATOM 5267 N N . ILE C 1 61 ? 38.872 85.661 2.356 1.00 36.00 61 ILE C N 1
ATOM 5268 C CA . ILE C 1 61 ? 37.605 86.377 2.257 1.00 37.64 61 ILE C CA 1
ATOM 5269 C C . ILE C 1 61 ? 37.837 87.796 2.755 1.00 38.99 61 ILE C C 1
ATOM 5270 O O . ILE C 1 61 ? 38.328 87.997 3.872 1.00 37.17 61 ILE C O 1
ATOM 5275 N N . ILE C 1 62 ? 37.503 88.776 1.922 1.00 40.48 62 ILE C N 1
ATOM 5276 C CA . ILE C 1 62 ? 37.568 90.186 2.286 1.00 36.10 62 ILE C CA 1
ATOM 5277 C C . ILE C 1 62 ? 36.159 90.649 2.631 1.00 37.87 62 ILE C C 1
ATOM 5278 O O . ILE C 1 62 ? 35.223 90.425 1.855 1.00 38.05 62 ILE C O 1
ATOM 5283 N N . TYR C 1 63 ? 35.996 91.276 3.794 1.00 33.87 63 TYR C N 1
ATOM 5284 C CA . TYR C 1 63 ? 34.715 91.847 4.186 1.00 33.02 63 TYR C CA 1
ATOM 5285 C C . TYR C 1 63 ? 34.763 93.363 4.043 1.00 35.07 63 TYR C C 1
ATOM 5286 O O . TYR C 1 63 ? 35.732 93.998 4.470 1.00 32.13 63 TYR C O 1
ATOM 5295 N N . LEU C 1 64 ? 33.709 93.935 3.460 1.00 35.78 64 LEU C N 1
ATOM 5296 C CA . LEU C 1 64 ? 33.586 95.380 3.263 1.00 38.96 64 LEU C CA 1
ATOM 5297 C C . LEU C 1 64 ? 32.357 95.848 4.029 1.00 39.13 64 LEU C C 1
ATOM 5298 O O . LEU C 1 64 ? 31.226 95.703 3.552 1.00 40.13 64 LEU C O 1
ATOM 5303 N N . GLN C 1 65 ? 32.580 96.404 5.217 1.00 36.27 65 GLN C N 1
ATOM 5304 C CA . GLN C 1 65 ? 31.481 96.896 6.037 1.00 33.89 65 GLN C CA 1
ATOM 5305 C C . GLN C 1 65 ? 30.805 98.079 5.357 1.00 34.26 65 GLN C C 1
ATOM 5306 O O . GLN C 1 65 ? 31.477 98.995 4.872 1.00 38.12 65 GLN C O 1
ATOM 5312 N N . GLY C 1 66 ? 29.471 98.065 5.329 1.00 33.65 66 GLY C N 1
ATOM 5313 C CA . GLY C 1 66 ? 28.738 99.171 4.758 1.00 34.46 66 GLY C CA 1
ATOM 5314 C C . GLY C 1 66 ? 28.670 100.373 5.686 1.00 45.29 66 GLY C C 1
ATOM 5315 O O . GLY C 1 66 ? 28.800 100.260 6.905 1.00 45.14 66 GLY C O 1
ATOM 5316 N N . CYS C 1 67 ? 28.453 101.548 5.077 1.00 40.99 67 CYS C N 1
ATOM 5317 C CA . CYS C 1 67 ? 28.376 102.784 5.863 1.00 42.65 67 CYS C CA 1
ATOM 5318 C C . CYS C 1 67 ? 27.732 103.927 5.087 1.00 45.48 67 CYS C C 1
ATOM 5319 O O . CYS C 1 67 ? 27.920 105.084 5.475 1.00 43.41 67 CYS C O 1
ATOM 5322 N N . GLY C 1 68 ? 26.986 103.652 4.020 1.00 45.64 68 GLY C N 1
ATOM 5323 C CA . GLY C 1 68 ? 26.563 104.712 3.126 1.00 37.76 68 GLY C CA 1
ATOM 5324 C C . GLY C 1 68 ? 27.725 105.438 2.491 1.00 37.92 68 GLY C C 1
ATOM 5325 O O . GLY C 1 68 ? 27.620 106.636 2.209 1.00 40.16 68 GLY C O 1
ATOM 5326 N N . TRP C 1 69 ? 28.839 104.736 2.267 1.00 36.66 69 TRP C N 1
ATOM 5327 C CA . TRP C 1 69 ? 30.085 105.321 1.763 1.00 40.16 69 TRP C CA 1
ATOM 5328 C C . TRP C 1 69 ? 30.471 106.567 2.561 1.00 43.32 69 TRP C C 1
ATOM 5329 O O . TRP C 1 69 ? 30.839 107.606 2.006 1.00 43.37 69 TRP C O 1
ATOM 5340 N N . GLY C 1 70 ? 30.367 106.466 3.882 1.00 47.15 70 GLY C N 1
ATOM 5341 C CA . GLY C 1 70 ? 30.766 107.552 4.753 1.00 49.37 70 GLY C CA 1
ATOM 5342 C C . GLY C 1 70 ? 29.643 108.429 5.257 1.00 50.30 70 GLY C C 1
ATOM 5343 O O . GLY C 1 70 ? 29.911 109.371 6.012 1.00 53.38 70 GLY C O 1
ATOM 5344 N N . TRP C 1 71 ? 28.398 108.164 4.852 1.00 51.25 71 TRP C N 1
ATOM 5345 C CA . TRP C 1 71 ? 27.260 108.843 5.463 1.00 54.34 71 TRP C CA 1
ATOM 5346 C C . TRP C 1 71 ? 27.295 108.678 6.979 1.00 53.17 71 TRP C C 1
ATOM 5347 O O . TRP C 1 71 ? 26.986 109.612 7.726 1.00 54.03 71 TRP C O 1
ATOM 5358 N N . THR C 1 72 ? 27.685 107.497 7.447 1.00 47.79 72 THR C N 1
ATOM 5359 C CA . THR C 1 72 ? 28.180 107.297 8.797 1.00 50.09 72 THR C CA 1
ATOM 5360 C C . THR C 1 72 ? 29.626 106.825 8.701 1.00 50.28 72 THR C C 1
ATOM 5361 O O . THR C 1 72 ? 30.072 106.344 7.655 1.00 47.50 72 THR C O 1
ATOM 5365 N N . LYS C 1 73 ? 30.370 106.975 9.790 1.00 47.34 73 LYS C N 1
ATOM 5366 C CA . LYS C 1 73 ? 31.769 106.567 9.774 1.00 53.45 73 LYS C CA 1
ATOM 5367 C C . LYS C 1 73 ? 31.877 105.044 9.746 1.00 51.18 73 LYS C C 1
ATOM 5368 O O . LYS C 1 73 ? 31.264 104.348 10.561 1.00 49.03 73 LYS C O 1
ATOM 5374 N N . GLN C 1 74 ? 32.655 104.527 8.800 1.00 48.29 74 GLN C N 1
ATOM 5375 C CA . GLN C 1 74 ? 32.767 103.085 8.643 1.00 45.58 74 GLN C CA 1
ATOM 5376 C C . GLN C 1 74 ? 33.408 102.457 9.874 1.00 45.95 74 GLN C C 1
ATOM 5377 O O . GLN C 1 74 ? 34.473 102.885 10.325 1.00 46.70 74 GLN C O 1
ATOM 5383 N N . ASP C 1 75 ? 32.758 101.433 10.413 1.00 45.04 75 ASP C N 1
ATOM 5384 C CA . ASP C 1 75 ? 33.258 100.682 11.560 1.00 42.59 75 ASP C CA 1
ATOM 5385 C C . ASP C 1 75 ? 33.686 99.312 11.048 1.00 41.02 75 ASP C C 1
ATOM 5386 O O . ASP C 1 75 ? 32.855 98.413 10.894 1.00 42.27 75 ASP C O 1
ATOM 5391 N N . THR C 1 76 ? 34.986 99.155 10.795 1.00 42.47 76 THR C N 1
ATOM 5392 C CA . THR C 1 76 ? 35.525 97.892 10.307 1.00 41.59 76 THR C CA 1
ATOM 5393 C C . THR C 1 76 ? 35.696 96.847 11.403 1.00 42.06 76 THR C C 1
ATOM 5394 O O . THR C 1 76 ? 36.046 95.703 11.092 1.00 39.42 76 THR C O 1
ATOM 5398 N N . SER C 1 77 ? 35.471 97.203 12.668 1.00 39.91 77 SER C N 1
ATOM 5399 C CA . SER C 1 77 ? 35.601 96.234 13.749 1.00 41.36 77 SER C CA 1
ATOM 5400 C C . SER C 1 77 ? 34.293 95.532 14.081 1.00 39.02 77 SER C C 1
ATOM 5401 O O . SER C 1 77 ? 34.319 94.390 14.557 1.00 37.33 77 SER C O 1
ATOM 5404 N N . ALA C 1 78 ? 33.157 96.192 13.841 1.00 38.83 78 ALA C N 1
ATOM 5405 C CA . ALA C 1 78 ? 31.886 95.732 14.395 1.00 38.69 78 ALA C CA 1
ATOM 5406 C C . ALA C 1 78 ? 31.580 94.288 14.008 1.00 40.92 78 ALA C C 1
ATOM 5407 O O . ALA C 1 78 ? 31.182 93.482 14.860 1.00 39.54 78 ALA C O 1
ATOM 5409 N N . PHE C 1 79 ? 31.774 93.937 12.736 1.00 36.26 79 PHE C N 1
ATOM 5410 C CA . PHE C 1 79 ? 31.315 92.656 12.209 1.00 37.61 79 PHE C CA 1
ATOM 5411 C C . PHE C 1 79 ? 32.279 91.514 12.492 1.00 33.26 79 PHE C C 1
ATOM 5412 O O . PHE C 1 79 ? 31.931 90.355 12.245 1.00 36.51 79 PHE C O 1
ATOM 5420 N N . ILE C 1 80 ? 33.466 91.811 13.002 1.00 36.28 80 ILE C N 1
ATOM 5421 C CA . ILE C 1 80 ? 34.545 90.833 13.125 1.00 39.54 80 ILE C CA 1
ATOM 5422 C C . ILE C 1 80 ? 34.114 89.548 13.837 1.00 37.06 80 ILE C C 1
ATOM 5423 O O . ILE C 1 80 ? 34.550 88.466 13.415 1.00 38.52 80 ILE C O 1
ATOM 5428 N N . PRO C 1 81 ? 33.251 89.572 14.867 1.00 38.15 81 PRO C N 1
ATOM 5429 C CA . PRO C 1 81 ? 32.851 88.291 15.480 1.00 34.37 81 PRO C CA 1
ATOM 5430 C C . PRO C 1 81 ? 32.141 87.344 14.527 1.00 40.67 81 PRO C C 1
ATOM 5431 O O . PRO C 1 81 ? 32.230 86.123 14.712 1.00 39.35 81 PRO C O 1
ATOM 5435 N N . GLN C 1 82 ? 31.428 87.866 13.521 1.00 38.08 82 GLN C N 1
ATOM 5436 C CA . GLN C 1 82 ? 30.803 87.006 12.519 1.00 38.75 82 GLN C CA 1
ATOM 5437 C C . GLN C 1 82 ? 31.818 86.427 11.543 1.00 36.42 82 GLN C C 1
ATOM 5438 O O . GLN C 1 82 ? 31.546 85.392 10.925 1.00 36.83 82 GLN C O 1
ATOM 5444 N N . LEU C 1 83 ? 32.968 87.075 11.385 1.00 35.61 83 LEU C N 1
ATOM 5445 C CA . LEU C 1 83 ? 34.003 86.597 10.479 1.00 37.31 83 LEU C CA 1
ATOM 5446 C C . LEU C 1 83 ? 34.871 85.510 11.104 1.00 41.17 83 LEU C C 1
ATOM 5447 O O . LEU C 1 83 ? 35.472 84.712 10.372 1.00 40.43 83 LEU C O 1
ATOM 5452 N N . VAL C 1 84 ? 34.938 85.465 12.436 1.00 38.96 84 VAL C N 1
ATOM 5453 C CA . VAL C 1 84 ? 35.784 84.479 13.115 1.00 38.32 84 VAL C CA 1
ATOM 5454 C C . VAL C 1 84 ? 35.422 83.046 12.739 1.00 34.94 84 VAL C C 1
ATOM 5455 O O . VAL C 1 84 ? 36.337 82.262 12.438 1.00 40.44 84 VAL C O 1
ATOM 5459 N N . PRO C 1 85 ? 34.149 82.632 12.731 1.00 38.20 85 PRO C N 1
ATOM 5460 C CA . PRO C 1 85 ? 33.840 81.253 12.316 1.00 42.34 85 PRO C CA 1
ATOM 5461 C C . PRO C 1 85 ? 34.279 80.910 10.897 1.00 45.36 85 PRO C C 1
ATOM 5462 O O . PRO C 1 85 ? 34.434 79.719 10.592 1.00 42.68 85 PRO C O 1
ATOM 5466 N N . PHE C 1 86 ? 34.479 81.896 10.018 1.00 43.55 86 PHE C N 1
ATOM 5467 C CA . PHE C 1 86 ? 35.004 81.580 8.692 1.00 42.45 86 PHE C CA 1
ATOM 5468 C C . PHE C 1 86 ? 36.455 81.132 8.771 1.00 42.36 86 PHE C C 1
ATOM 5469 O O . PHE C 1 86 ? 36.861 80.210 8.056 1.00 43.29 86 PHE C O 1
ATOM 5477 N N . VAL C 1 87 ? 37.251 81.759 9.644 1.00 43.02 87 VAL C N 1
ATOM 5478 C CA . VAL C 1 87 ? 38.630 81.311 9.825 1.00 42.69 87 VAL C CA 1
ATOM 5479 C C . VAL C 1 87 ? 38.652 79.866 10.298 1.00 44.69 87 VAL C C 1
ATOM 5480 O O . VAL C 1 87 ? 39.431 79.045 9.797 1.00 45.12 87 VAL C O 1
ATOM 5484 N N . GLU C 1 88 ? 37.761 79.524 11.238 1.00 45.62 88 GLU C N 1
ATOM 5485 C CA . GLU C 1 88 ? 37.659 78.150 11.725 1.00 48.45 88 GLU C CA 1
ATOM 5486 C C . GLU C 1 88 ? 37.422 77.162 10.592 1.00 48.64 88 GLU C C 1
ATOM 5487 O O . GLU C 1 88 ? 37.789 75.990 10.709 1.00 49.89 88 GLU C O 1
ATOM 5493 N N A GLN C 1 89 ? 36.797 77.617 9.498 0.53 45.91 89 GLN C N 1
ATOM 5494 N N B GLN C 1 89 ? 36.818 77.599 9.489 0.47 46.01 89 GLN C N 1
ATOM 5495 C CA A GLN C 1 89 ? 36.516 76.789 8.331 0.53 46.14 89 GLN C CA 1
ATOM 5496 C CA B GLN C 1 89 ? 36.564 76.704 8.371 0.47 46.12 89 GLN C CA 1
ATOM 5497 C C A GLN C 1 89 ? 37.710 76.634 7.396 0.53 46.71 89 GLN C C 1
ATOM 5498 C C B GLN C 1 89 ? 37.643 76.787 7.294 0.47 46.57 89 GLN C C 1
ATOM 5499 O O A GLN C 1 89 ? 37.644 75.819 6.468 0.53 46.46 89 GLN C O 1
ATOM 5500 O O B GLN C 1 89 ? 37.436 76.295 6.180 0.47 46.30 89 GLN C O 1
ATOM 5511 N N . GLY C 1 90 ? 38.785 77.392 7.602 1.00 41.72 90 GLY C N 1
ATOM 5512 C CA . GLY C 1 90 ? 39.952 77.316 6.743 1.00 37.42 90 GLY C CA 1
ATOM 5513 C C . GLY C 1 90 ? 40.166 78.506 5.828 1.00 40.38 90 GLY C C 1
ATOM 5514 O O . GLY C 1 90 ? 40.646 78.335 4.704 1.00 39.83 90 GLY C O 1
ATOM 5515 N N . TYR C 1 91 ? 39.813 79.707 6.277 1.00 38.99 91 TYR C N 1
ATOM 5516 C CA . TYR C 1 91 ? 40.058 80.930 5.531 1.00 38.06 91 TYR C CA 1
ATOM 5517 C C . TYR C 1 91 ? 40.971 81.852 6.323 1.00 39.37 91 TYR C C 1
ATOM 5518 O O . TYR C 1 91 ? 41.072 81.757 7.548 1.00 39.69 91 TYR C O 1
ATOM 5527 N N . VAL C 1 92 ? 41.629 82.755 5.599 1.00 40.69 92 VAL C N 1
ATOM 5528 C CA . VAL C 1 92 ? 42.071 84.030 6.154 1.00 36.89 92 VAL C CA 1
ATOM 5529 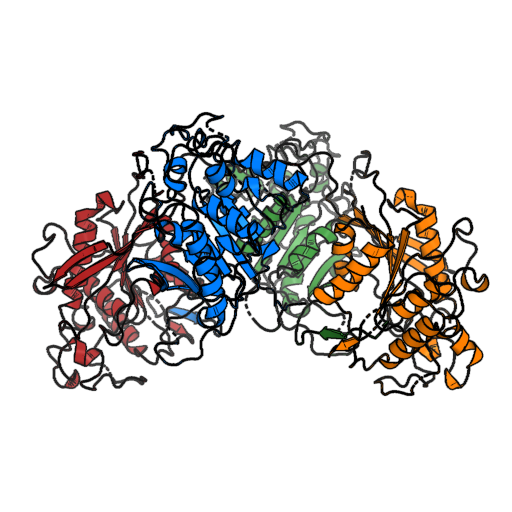C C . VAL C 1 92 ? 40.985 85.048 5.838 1.00 37.13 92 VAL C C 1
ATOM 5530 O O . VAL C 1 92 ? 40.361 84.989 4.774 1.00 37.67 92 VAL C O 1
ATOM 5534 N N . VAL C 1 93 ? 40.722 85.964 6.764 1.00 37.28 93 VAL C N 1
ATOM 5535 C CA . VAL C 1 93 ? 39.708 86.989 6.558 1.00 33.25 93 VAL C CA 1
ATOM 5536 C C . VAL C 1 93 ? 40.321 88.353 6.830 1.00 38.59 93 VAL C C 1
ATOM 5537 O O . VAL C 1 93 ? 41.047 88.535 7.812 1.00 39.77 93 VAL C O 1
ATOM 5541 N N . ALA C 1 94 ? 40.027 89.310 5.959 1.00 36.57 94 ALA C N 1
ATOM 5542 C CA . ALA C 1 94 ? 40.386 90.701 6.171 1.00 35.44 94 ALA C CA 1
ATOM 5543 C C . ALA C 1 94 ? 39.126 91.549 6.108 1.00 33.61 94 ALA C C 1
ATOM 5544 O O . ALA C 1 94 ? 38.268 91.331 5.253 1.00 44.08 94 ALA C O 1
ATOM 5546 N N . SER C 1 95 ? 39.007 92.503 7.026 1.00 34.32 95 SER C N 1
ATOM 5547 C CA . SER C 1 95 ? 37.952 93.509 6.986 1.00 38.02 95 SER C CA 1
ATOM 5548 C C . SER C 1 95 ? 38.595 94.842 6.621 1.00 38.77 95 SER C C 1
ATOM 5549 O O . SER C 1 95 ? 39.461 95.337 7.352 1.00 37.97 95 SER C O 1
ATOM 5552 N N . VAL C 1 96 ? 38.164 95.420 5.500 1.00 41.00 96 VAL C N 1
ATOM 5553 C CA . VAL C 1 96 ? 38.901 96.475 4.812 1.00 40.11 96 VAL C CA 1
ATOM 5554 C C . VAL C 1 96 ? 38.182 97.809 4.978 1.00 42.09 96 VAL C C 1
ATOM 5555 O O . VAL C 1 96 ? 36.965 97.905 4.769 1.00 38.24 96 VAL C O 1
ATOM 5559 N N . GLN C 1 97 ? 38.947 98.837 5.340 1.00 39.92 97 GLN C N 1
ATOM 5560 C CA . GLN C 1 97 ? 38.459 100.206 5.367 1.00 40.94 97 GLN C CA 1
ATOM 5561 C C . GLN C 1 97 ? 38.582 100.846 3.984 1.00 45.38 97 GLN C C 1
ATOM 5562 O O . GLN C 1 97 ? 39.569 100.635 3.273 1.00 49.63 97 GLN C O 1
ATOM 5568 N N . TYR C 1 98 ? 37.566 101.617 3.594 1.00 38.14 98 TYR C N 1
ATOM 5569 C CA . TYR C 1 98 ? 37.648 102.474 2.417 1.00 40.69 98 TYR C CA 1
ATOM 5570 C C . TYR C 1 98 ? 37.216 103.886 2.796 1.00 44.97 98 TYR C C 1
ATOM 5571 O O . TYR C 1 98 ? 36.566 104.106 3.822 1.00 45.59 98 TYR C O 1
ATOM 5580 N N . ARG C 1 99 ? 37.580 104.845 1.947 1.00 43.54 99 ARG C N 1
ATOM 5581 C CA . ARG C 1 99 ? 37.354 106.250 2.262 1.00 43.63 99 ARG C CA 1
ATOM 5582 C C . ARG C 1 99 ? 35.879 106.619 2.168 1.00 41.75 99 ARG C C 1
ATOM 5583 O O . ARG C 1 99 ? 35.155 106.142 1.291 1.00 40.62 99 ARG C O 1
ATOM 5591 N N . GLY C 1 100 ? 35.438 107.491 3.081 1.00 41.88 100 GLY C N 1
ATOM 5592 C CA . GLY C 1 100 ? 34.113 108.057 2.977 1.00 45.48 100 GLY C CA 1
ATOM 5593 C C . GLY C 1 100 ? 34.035 109.130 1.907 1.00 47.79 100 GLY C C 1
ATOM 5594 O O . GLY C 1 100 ? 35.037 109.723 1.510 1.00 45.55 100 GLY C O 1
ATOM 5595 N N . SER C 1 101 ? 32.812 109.384 1.436 1.00 46.77 101 SER C N 1
ATOM 5596 C CA . SER C 1 101 ? 32.632 110.324 0.337 1.00 48.87 101 SER C CA 1
ATOM 5597 C C . SER C 1 101 ? 32.911 111.765 0.740 1.00 52.09 101 SER C C 1
ATOM 5598 O O . SER C 1 101 ? 33.064 112.613 -0.143 1.00 49.75 101 SER C O 1
ATOM 5601 N N . GLY C 1 102 ? 32.986 112.061 2.041 1.00 50.84 102 GLY C N 1
ATOM 5602 C CA . GLY C 1 102 ? 33.448 113.367 2.472 1.00 50.35 102 GLY C CA 1
ATOM 5603 C C . GLY C 1 102 ? 34.934 113.576 2.274 1.00 55.01 102 GLY C C 1
ATOM 5604 O O . GLY C 1 102 ? 35.388 114.723 2.222 1.00 58.20 102 GLY C O 1
ATOM 5605 N N . GLU C 1 103 ? 35.699 112.494 2.165 1.00 55.58 103 GLU C N 1
ATOM 5606 C CA . GLU C 1 103 ? 37.115 112.585 1.842 1.00 57.07 103 GLU C CA 1
ATOM 5607 C C . GLU C 1 103 ? 37.353 112.606 0.334 1.00 55.58 103 GLU C C 1
ATOM 5608 O O . GLU C 1 103 ? 38.200 113.364 -0.149 1.00 56.05 103 GLU C O 1
ATOM 5614 N N . ALA C 1 104 ? 36.612 111.800 -0.423 1.00 53.69 104 ALA C N 1
ATOM 5615 C CA . ALA C 1 104 ? 36.804 111.737 -1.866 1.00 50.08 104 ALA C CA 1
ATOM 5616 C C . ALA C 1 104 ? 35.626 111.010 -2.499 1.00 46.13 104 ALA C C 1
ATOM 5617 O O . ALA C 1 104 ? 35.113 110.040 -1.935 1.00 50.97 104 ALA C O 1
ATOM 5619 N N . VAL C 1 105 ? 35.214 111.474 -3.670 1.00 42.84 105 VAL C N 1
ATOM 5620 C CA . VAL C 1 105 ? 34.059 110.913 -4.358 1.00 41.73 105 VAL C CA 1
ATOM 5621 C C . VAL C 1 105 ? 34.490 109.718 -5.201 1.00 43.17 105 VAL C C 1
ATOM 5622 O O . VAL C 1 105 ? 35.676 109.506 -5.466 1.00 44.88 105 VAL C O 1
ATOM 5626 N N . PHE C 1 106 ? 33.504 108.917 -5.606 1.00 40.93 106 PHE C N 1
ATOM 5627 C CA . PHE C 1 106 ? 33.745 107.789 -6.495 1.00 43.80 106 PHE C CA 1
ATOM 5628 C C . PHE C 1 106 ? 34.556 108.254 -7.702 1.00 42.63 106 PHE C C 1
ATOM 5629 O O . PHE C 1 106 ? 34.294 109.339 -8.234 1.00 44.69 106 PHE C O 1
ATOM 5637 N N . PRO C 1 107 ? 35.526 107.457 -8.186 1.00 44.61 107 PRO C N 1
ATOM 5638 C CA . PRO C 1 107 ? 35.827 106.061 -7.832 1.00 40.78 107 PRO C CA 1
ATOM 5639 C C . PRO C 1 107 ? 36.821 105.823 -6.688 1.00 42.92 107 PRO C C 1
ATOM 5640 O O . PRO C 1 107 ? 37.355 104.716 -6.603 1.00 45.63 107 PRO C O 1
ATOM 5644 N N . ALA C 1 108 ? 37.053 106.823 -5.831 1.00 42.21 108 ALA C N 1
ATOM 5645 C CA . ALA C 1 108 ? 38.000 106.660 -4.729 1.00 42.26 108 ALA C CA 1
ATOM 5646 C C . ALA C 1 108 ? 37.714 105.406 -3.907 1.00 43.95 108 ALA C C 1
ATOM 5647 O O . ALA C 1 108 ? 38.639 104.683 -3.520 1.00 45.99 108 ALA C O 1
ATOM 5649 N N . GLN C 1 109 ? 36.438 105.127 -3.635 1.00 40.16 109 GLN C N 1
ATOM 5650 C CA . GLN C 1 109 ? 36.091 103.974 -2.806 1.00 39.89 109 GLN C CA 1
ATOM 5651 C C . GLN C 1 109 ? 36.479 102.671 -3.485 1.00 42.54 109 GLN C C 1
ATOM 5652 O O . GLN C 1 109 ? 36.903 101.719 -2.818 1.00 41.51 109 GLN C O 1
ATOM 5658 N N . LEU C 1 110 ? 36.326 102.604 -4.810 1.00 40.41 110 LEU C N 1
ATOM 5659 C CA . LEU C 1 110 ? 36.720 101.408 -5.538 1.00 40.96 110 LEU C CA 1
ATOM 5660 C C . LEU C 1 110 ? 38.238 101.323 -5.660 1.00 42.37 110 LEU C C 1
ATOM 5661 O O . LEU C 1 110 ? 38.810 100.236 -5.533 1.00 43.94 110 LEU C O 1
ATOM 5666 N N . HIS C 1 111 ? 38.904 102.458 -5.894 1.00 37.60 111 HIS C N 1
ATOM 5667 C CA . HIS C 1 111 ? 40.363 102.485 -5.849 1.00 42.22 111 HIS C CA 1
ATOM 5668 C C . HIS C 1 111 ? 40.882 101.880 -4.553 1.00 44.70 111 HIS C C 1
ATOM 5669 O O . HIS C 1 111 ? 41.837 101.095 -4.561 1.00 42.79 111 HIS C O 1
ATOM 5676 N N . ASP C 1 112 ? 40.254 102.231 -3.427 1.00 44.66 112 ASP C N 1
ATOM 5677 C CA . ASP C 1 112 ? 40.737 101.762 -2.131 1.00 46.33 112 ASP C CA 1
ATOM 5678 C C . ASP C 1 112 ? 40.614 100.247 -2.011 1.00 40.94 112 ASP C C 1
ATOM 5679 O O . ASP C 1 112 ? 41.585 99.563 -1.674 1.00 42.63 112 ASP C O 1
ATOM 5684 N N . VAL C 1 113 ? 39.431 99.695 -2.300 1.00 34.83 113 VAL C N 1
ATOM 5685 C CA . VAL C 1 113 ? 39.266 98.258 -2.087 1.00 38.21 113 VAL C CA 1
ATOM 5686 C C . VAL C 1 113 ? 40.025 97.459 -3.145 1.00 41.73 113 VAL C C 1
ATOM 5687 O O . VAL C 1 113 ? 40.496 96.349 -2.866 1.00 38.68 113 VAL C O 1
ATOM 5691 N N . LYS C 1 114 ? 40.174 97.999 -4.361 1.00 38.69 114 LYS C N 1
ATOM 5692 C CA . LYS C 1 114 ? 41.032 97.346 -5.345 1.00 39.32 114 LYS C CA 1
ATOM 5693 C C . LYS C 1 114 ? 42.467 97.277 -4.843 1.00 45.09 114 LYS C C 1
ATOM 5694 O O . LYS C 1 114 ? 43.134 96.243 -4.974 1.00 41.45 114 LYS C O 1
ATOM 5700 N N . THR C 1 115 ? 42.955 98.375 -4.262 1.00 40.43 115 THR C N 1
ATOM 5701 C CA . THR C 1 115 ? 44.313 98.408 -3.737 1.00 38.35 115 THR C CA 1
ATOM 5702 C C . THR C 1 115 ? 44.471 97.448 -2.565 1.00 38.59 115 THR C C 1
ATOM 5703 O O . THR C 1 115 ? 45.529 96.831 -2.396 1.00 42.98 115 THR C O 1
ATOM 5707 N N . ALA C 1 116 ? 43.423 97.298 -1.754 1.00 36.26 116 ALA C N 1
ATOM 5708 C CA . ALA C 1 116 ? 43.474 96.355 -0.643 1.00 42.36 116 ALA C CA 1
ATOM 5709 C C . ALA C 1 116 ? 43.590 94.922 -1.144 1.00 42.33 116 ALA C C 1
ATOM 5710 O O . ALA C 1 116 ? 44.341 94.120 -0.576 1.00 42.55 116 ALA C O 1
ATOM 5712 N N . VAL C 1 117 ? 42.843 94.578 -2.199 1.00 39.27 117 VAL C N 1
ATOM 5713 C CA . VAL C 1 117 ? 42.987 93.259 -2.813 1.00 39.53 117 VAL C CA 1
ATOM 5714 C C . VAL C 1 117 ? 44.432 93.029 -3.230 1.00 44.26 117 VAL C C 1
ATOM 5715 O O . VAL C 1 117 ? 45.035 91.996 -2.911 1.00 43.39 117 VAL C O 1
ATOM 5719 N N . ARG C 1 118 ? 45.013 93.999 -3.941 1.00 39.54 118 ARG C N 1
ATOM 5720 C CA . ARG C 1 118 ? 46.368 93.830 -4.445 1.00 44.52 118 ARG C CA 1
ATOM 5721 C C . ARG C 1 118 ? 47.383 93.807 -3.309 1.00 42.50 118 ARG C C 1
ATOM 5722 O O . ARG C 1 118 ? 48.360 93.052 -3.366 1.00 42.70 118 ARG C O 1
ATOM 5730 N N . PHE C 1 119 ? 47.171 94.628 -2.272 1.00 42.58 119 PHE C N 1
ATOM 5731 C CA . PHE C 1 119 ? 48.052 94.592 -1.105 1.00 43.87 119 PHE C CA 1
ATOM 5732 C C . PHE C 1 119 ? 48.054 93.209 -0.470 1.00 41.33 119 PHE C C 1
ATOM 5733 O O . PHE C 1 119 ? 49.116 92.672 -0.135 1.00 45.19 119 PHE C O 1
ATOM 5741 N N . LEU C 1 120 ? 46.871 92.611 -0.312 1.00 40.03 120 LEU C N 1
ATOM 5742 C CA . LEU C 1 120 ? 46.772 91.312 0.342 1.00 45.63 120 LEU C CA 1
ATOM 5743 C C . LEU C 1 120 ? 47.375 90.212 -0.519 1.00 46.05 120 LEU C C 1
ATOM 5744 O O . LEU C 1 120 ? 48.017 89.290 -0.001 1.00 42.78 120 LEU C O 1
ATOM 5749 N N . LYS C 1 121 ? 47.189 90.294 -1.836 1.00 40.21 121 LYS C N 1
ATOM 5750 C CA . LYS C 1 121 ? 47.784 89.297 -2.719 1.00 38.55 121 LYS C CA 1
ATOM 5751 C C . LYS C 1 121 ? 49.296 89.439 -2.763 1.00 42.28 121 LYS C C 1
ATOM 5752 O O . LYS C 1 121 ? 50.018 88.439 -2.699 1.00 44.93 121 LYS C O 1
ATOM 5758 N N . ALA C 1 122 ? 49.792 90.673 -2.871 1.00 45.55 122 ALA C N 1
ATOM 5759 C CA . ALA C 1 122 ? 51.232 90.885 -2.971 1.00 50.40 122 ALA C CA 1
ATOM 5760 C C . ALA C 1 122 ? 51.948 90.442 -1.700 1.00 49.63 122 ALA C C 1
ATOM 5761 O O . ALA C 1 122 ? 53.059 89.906 -1.761 1.00 54.80 122 ALA C O 1
ATOM 5763 N N . ASN C 1 123 ? 51.327 90.653 -0.539 1.00 48.02 123 ASN C N 1
ATOM 5764 C CA . ASN C 1 123 ? 51.891 90.246 0.743 1.00 50.88 123 ASN C CA 1
ATOM 5765 C C . ASN C 1 123 ? 51.305 88.927 1.235 1.00 50.00 123 ASN C C 1
ATOM 5766 O O . ASN C 1 123 ? 51.285 88.667 2.445 1.00 47.45 123 ASN C O 1
ATOM 5771 N N . ALA C 1 124 ? 50.845 88.081 0.308 1.00 45.45 124 ALA C N 1
ATOM 5772 C CA . ALA C 1 124 ? 50.081 86.892 0.673 1.00 44.59 124 ALA C CA 1
ATOM 5773 C C . ALA C 1 124 ? 50.862 85.972 1.602 1.00 42.09 124 ALA C C 1
ATOM 5774 O O . ALA C 1 124 ? 50.307 85.451 2.578 1.00 43.36 124 ALA C O 1
ATOM 5776 N N . ALA C 1 125 ? 52.147 85.750 1.308 1.00 40.08 125 ALA C N 1
ATOM 5777 C CA . ALA C 1 125 ? 52.930 84.782 2.072 1.00 46.69 125 ALA C CA 1
ATOM 5778 C C . ALA C 1 125 ? 53.042 85.189 3.537 1.00 53.07 125 ALA C C 1
ATOM 5779 O O . ALA C 1 125 ? 52.960 84.342 4.434 1.00 50.89 125 ALA C O 1
ATOM 5781 N N . ARG C 1 126 ? 53.227 86.485 3.790 1.00 48.11 126 ARG C N 1
ATOM 5782 C CA . ARG C 1 126 ? 53.291 87.029 5.142 1.00 47.25 126 ARG C CA 1
ATOM 5783 C C . ARG C 1 126 ? 51.990 86.828 5.919 1.00 48.48 126 ARG C C 1
ATOM 5784 O O . ARG C 1 126 ? 52.005 86.838 7.156 1.00 46.04 126 ARG C O 1
ATOM 5792 N N . TYR C 1 127 ? 50.866 86.650 5.224 1.00 43.40 127 TYR C N 1
ATOM 5793 C CA . TYR C 1 127 ? 49.558 86.563 5.863 1.00 40.12 127 TYR C CA 1
ATOM 5794 C C . TYR C 1 127 ? 48.906 85.198 5.670 1.00 41.73 127 TYR C C 1
ATOM 5795 O O . TYR C 1 127 ? 47.697 85.064 5.884 1.00 43.55 127 TYR C O 1
ATOM 5804 N N . ASN C 1 128 ? 49.676 84.188 5.257 1.00 38.51 128 ASN C N 1
ATOM 5805 C CA . ASN C 1 128 ? 49.162 82.834 5.034 1.00 41.39 128 ASN C CA 1
ATOM 5806 C C . ASN C 1 128 ? 48.048 82.806 3.989 1.00 39.68 128 ASN C C 1
ATOM 5807 O O . ASN C 1 128 ? 47.165 81.947 4.035 1.00 40.98 128 ASN C O 1
ATOM 5812 N N . ILE C 1 129 ? 48.081 83.722 3.031 1.00 41.92 129 ILE C N 1
ATOM 5813 C CA . ILE C 1 129 ? 47.023 83.833 2.031 1.00 39.63 129 ILE C CA 1
ATOM 5814 C C . ILE C 1 129 ? 47.407 83.076 0.766 1.00 36.46 129 ILE C C 1
ATOM 5815 O O . ILE C 1 129 ? 48.557 83.127 0.311 1.00 39.98 129 ILE C O 1
ATOM 5820 N N . ASP C 1 130 ? 46.438 82.359 0.195 1.00 36.70 130 ASP C N 1
ATOM 5821 C CA . ASP C 1 130 ? 46.562 81.866 -1.171 1.00 38.62 130 ASP C CA 1
ATOM 5822 C C . ASP C 1 130 ? 45.987 82.927 -2.104 1.00 39.69 130 ASP C C 1
ATOM 5823 O O . ASP C 1 130 ? 44.755 83.065 -2.184 1.00 38.10 130 ASP C O 1
ATOM 5828 N N . PRO C 1 131 ? 46.817 83.677 -2.833 1.00 37.33 131 PRO C N 1
ATOM 5829 C CA . PRO C 1 131 ? 46.296 84.812 -3.610 1.00 36.35 131 PRO C CA 1
ATOM 5830 C C . PRO C 1 131 ? 45.451 84.399 -4.803 1.00 43.56 131 PRO C C 1
ATOM 5831 O O . PRO C 1 131 ? 44.811 85.264 -5.415 1.00 44.60 131 PRO C O 1
ATOM 5835 N N . ASP C 1 132 ? 45.430 83.114 -5.156 1.00 43.27 132 ASP C N 1
ATOM 5836 C CA . ASP C 1 132 ? 44.636 82.652 -6.284 1.00 39.79 132 ASP C CA 1
ATOM 5837 C C . ASP C 1 132 ? 43.187 82.369 -5.918 1.00 43.08 132 ASP C C 1
ATOM 5838 O O . ASP C 1 132 ? 42.393 82.055 -6.813 1.00 42.77 132 ASP C O 1
ATOM 5843 N N . ARG C 1 133 ? 42.824 82.468 -4.638 1.00 38.88 133 ARG C N 1
ATOM 5844 C CA . ARG C 1 133 ? 41.473 82.160 -4.164 1.00 42.33 133 ARG C CA 1
ATOM 5845 C C . ARG C 1 133 ? 41.040 83.274 -3.215 1.00 42.06 133 ARG C C 1
ATOM 5846 O O . ARG C 1 133 ? 41.308 83.211 -2.013 1.00 41.05 133 ARG C O 1
ATOM 5854 N N . VAL C 1 134 ? 40.365 84.286 -3.759 1.00 37.79 134 VAL C N 1
ATOM 5855 C CA . VAL C 1 134 ? 39.989 85.477 -3.009 1.00 36.76 134 VAL C CA 1
ATOM 5856 C C . VAL C 1 134 ? 38.508 85.740 -3.231 1.00 37.36 134 VAL C C 1
ATOM 5857 O O . VAL C 1 134 ? 38.072 85.948 -4.370 1.00 42.56 134 VAL C O 1
ATOM 5861 N N . GLY C 1 135 ? 37.737 85.733 -2.149 1.00 36.27 135 GLY C N 1
ATOM 5862 C CA . GLY C 1 135 ? 36.346 86.132 -2.223 1.00 31.19 135 GLY C CA 1
ATOM 5863 C C . GLY C 1 135 ? 36.149 87.476 -1.556 1.00 38.78 135 GLY C C 1
ATOM 5864 O O . GLY C 1 135 ? 36.966 87.880 -0.722 1.00 37.58 135 GLY C O 1
ATOM 5865 N N . VAL C 1 136 ? 35.088 88.193 -1.912 1.00 35.06 136 VAL C N 1
ATOM 5866 C CA . VAL C 1 136 ? 34.780 89.451 -1.248 1.00 35.95 136 VAL C CA 1
ATOM 5867 C C . VAL C 1 136 ? 33.299 89.467 -0.899 1.00 36.39 136 VAL C C 1
ATOM 5868 O O . VAL C 1 136 ? 32.456 88.916 -1.615 1.00 37.43 136 VAL C O 1
ATOM 5872 N N . TRP C 1 137 ? 32.995 90.092 0.231 1.00 33.65 137 TRP C N 1
ATOM 5873 C CA . TRP C 1 137 ? 31.683 90.047 0.848 1.00 32.36 137 TRP C CA 1
ATOM 5874 C C . TRP C 1 137 ? 31.439 91.402 1.484 1.00 36.70 137 TRP C C 1
ATOM 5875 O O . TRP C 1 137 ? 32.310 91.914 2.193 1.00 41.74 137 TRP C O 1
ATOM 5886 N N . GLY C 1 138 ? 30.273 91.985 1.224 1.00 38.22 138 GLY C N 1
ATOM 5887 C CA . GLY C 1 138 ? 29.957 93.282 1.790 1.00 38.24 138 GLY C CA 1
ATOM 5888 C C . GLY C 1 138 ? 28.471 93.450 2.007 1.00 38.42 138 GLY C C 1
ATOM 5889 O O . GLY C 1 138 ? 27.645 92.805 1.353 1.00 40.21 138 GLY C O 1
ATOM 5890 N N . ASP C 1 139 ? 28.137 94.326 2.950 1.00 33.60 139 ASP C N 1
ATOM 5891 C CA . ASP C 1 139 ? 26.760 94.703 3.214 1.00 38.33 139 ASP C CA 1
ATOM 5892 C C . ASP C 1 139 ? 26.567 96.156 2.807 1.00 36.58 139 ASP C C 1
ATOM 5893 O O . ASP C 1 139 ? 27.482 96.971 2.945 1.00 39.28 139 ASP C O 1
ATOM 5898 N N . SER C 1 140 ? 25.384 96.463 2.279 1.00 36.13 140 SER C N 1
ATOM 5899 C CA . SER C 1 140 ? 24.986 97.832 1.937 1.00 38.34 140 SER C CA 1
ATOM 5900 C C . SER C 1 140 ? 26.050 98.428 1.012 1.00 36.97 140 SER C C 1
ATOM 5901 O O . SER C 1 140 ? 26.388 97.804 -0.006 1.00 36.90 140 SER C O 1
ATOM 5904 N N . SER C 1 141 ? 26.614 99.599 1.326 1.00 34.09 141 SER C N 1
ATOM 5905 C CA . SER C 1 141 ? 27.622 100.196 0.458 1.00 38.85 141 SER C CA 1
ATOM 5906 C C . SER C 1 141 ? 28.831 99.289 0.275 1.00 38.69 141 SER C C 1
ATOM 5907 O O . SER C 1 141 ? 29.528 99.403 -0.738 1.00 34.93 141 SER C O 1
ATOM 5910 N N . GLY C 1 142 ? 29.091 98.385 1.223 1.00 38.51 142 GLY C N 1
ATOM 5911 C CA . GLY C 1 142 ? 30.137 97.399 1.018 1.00 32.50 142 GLY C CA 1
ATOM 5912 C C . GLY C 1 142 ? 29.753 96.328 0.016 1.00 35.17 142 GLY C C 1
ATOM 5913 O O . GLY C 1 142 ? 30.608 95.828 -0.721 1.00 35.21 142 GLY C O 1
ATOM 5914 N N . GLY C 1 143 ? 28.471 95.952 -0.025 1.00 34.05 143 GLY C N 1
ATOM 5915 C CA . GLY C 1 143 ? 28.029 95.025 -1.057 1.00 34.76 143 GLY C CA 1
ATOM 5916 C C . GLY C 1 143 ? 28.125 95.647 -2.436 1.00 38.03 143 GLY C C 1
ATOM 5917 O O . GLY C 1 143 ? 28.478 94.979 -3.413 1.00 39.56 143 GLY C O 1
ATOM 5918 N N . HIS C 1 144 ? 27.819 96.941 -2.523 1.00 37.27 144 HIS C N 1
ATOM 5919 C CA . HIS C 1 144 ? 27.979 97.697 -3.759 1.00 34.61 144 HIS C CA 1
ATOM 5920 C C . HIS C 1 144 ? 29.419 97.626 -4.262 1.00 36.04 144 HIS C C 1
ATOM 5921 O O . HIS C 1 144 ? 29.665 97.329 -5.434 1.00 39.48 144 HIS C O 1
ATOM 5928 N N . LEU C 1 145 ? 30.388 97.860 -3.375 1.00 36.30 145 LEU C N 1
ATOM 5929 C CA . LEU C 1 145 ? 31.790 97.803 -3.778 1.00 39.25 145 LEU C CA 1
ATOM 5930 C C . LEU C 1 145 ? 32.233 96.371 -4.075 1.00 38.93 145 LEU C C 1
ATOM 5931 O O . LEU C 1 145 ? 33.069 96.146 -4.958 1.00 41.77 145 LEU C O 1
ATOM 5936 N N . ALA C 1 146 ? 31.697 95.393 -3.339 1.00 33.94 146 ALA C N 1
ATOM 5937 C CA . ALA C 1 146 ? 32.009 93.996 -3.621 1.00 34.63 146 ALA C CA 1
ATOM 5938 C C . ALA C 1 146 ? 31.583 93.626 -5.034 1.00 34.98 146 ALA C C 1
ATOM 5939 O O . ALA C 1 146 ? 32.350 93.012 -5.787 1.00 34.83 146 ALA C O 1
ATOM 5941 N N . LEU C 1 147 ? 30.362 94.019 -5.418 1.00 33.58 147 LEU C N 1
ATOM 5942 C CA . LEU C 1 147 ? 29.883 93.775 -6.776 1.00 38.43 147 LEU C CA 1
ATOM 5943 C C . LEU C 1 147 ? 30.788 94.428 -7.816 1.00 38.62 147 LEU C C 1
ATOM 5944 O O . LEU C 1 147 ? 31.067 93.835 -8.866 1.00 39.63 147 LEU C O 1
ATOM 5949 N N . LEU C 1 148 ? 31.258 95.650 -7.541 1.00 35.00 148 LEU C N 1
ATOM 5950 C CA . LEU C 1 148 ? 32.109 96.341 -8.508 1.00 35.13 148 LEU C CA 1
ATOM 5951 C C . LEU C 1 148 ? 33.466 95.663 -8.638 1.00 38.85 148 LEU C C 1
ATOM 5952 O O . LEU C 1 148 ? 34.046 95.632 -9.730 1.00 40.74 148 LEU C O 1
ATOM 5957 N N . LEU C 1 149 ? 33.998 95.126 -7.535 1.00 39.01 149 LEU C N 1
ATOM 5958 C CA . LEU C 1 149 ? 35.216 94.325 -7.632 1.00 39.51 149 LEU C CA 1
ATOM 5959 C C . LEU C 1 149 ? 35.005 93.124 -8.540 1.00 37.14 149 LEU C C 1
ATOM 5960 O O . LEU C 1 149 ? 35.906 92.735 -9.294 1.00 39.60 149 LEU C O 1
ATOM 5965 N N . GLY C 1 150 ? 33.813 92.527 -8.493 1.00 34.83 150 GLY C N 1
ATOM 5966 C CA . GLY C 1 150 ? 33.547 91.384 -9.352 1.00 32.02 150 GLY C CA 1
ATOM 5967 C C . GLY C 1 150 ? 33.369 91.770 -10.808 1.00 34.47 150 GLY C C 1
ATOM 5968 O O . GLY C 1 150 ? 33.826 91.057 -11.703 1.00 37.62 150 GLY C O 1
ATOM 5969 N N . LEU C 1 151 ? 32.719 92.911 -11.067 1.00 38.49 151 LEU C N 1
ATOM 5970 C CA . LEU C 1 151 ? 32.246 93.246 -12.408 1.00 39.92 151 LEU C CA 1
ATOM 5971 C C . LEU C 1 151 ? 33.145 94.218 -13.166 1.00 40.30 151 LEU C C 1
ATOM 5972 O O . LEU C 1 151 ? 32.950 94.389 -14.375 1.00 42.89 151 LEU C O 1
ATOM 5977 N N . THR C 1 152 ? 34.124 94.846 -12.508 1.00 38.16 152 THR C N 1
ATOM 5978 C CA . THR C 1 152 ? 34.986 95.830 -13.158 1.00 38.59 152 THR C CA 1
ATOM 5979 C C . THR C 1 152 ? 36.425 95.343 -13.287 1.00 42.61 152 THR C C 1
ATOM 5980 O O . THR C 1 152 ? 37.342 96.154 -13.469 1.00 43.79 152 THR C O 1
ATOM 5984 N N . GLU C 1 153 ? 36.636 94.033 -13.202 1.00 43.69 153 GLU C N 1
ATOM 5985 C CA . GLU C 1 153 ? 37.970 93.465 -13.334 1.00 45.75 153 GLU C CA 1
ATOM 5986 C C . GLU C 1 153 ? 38.610 93.889 -14.653 1.00 46.80 153 GLU C C 1
ATOM 5987 O O . GLU C 1 153 ? 37.981 93.832 -15.714 1.00 46.66 153 GLU C O 1
ATOM 5993 N N . GLY C 1 154 ? 39.860 94.339 -14.580 1.00 44.80 154 GLY C N 1
ATOM 5994 C CA . GLY C 1 154 ? 40.585 94.718 -15.774 1.00 44.82 154 GLY C CA 1
ATOM 5995 C C . GLY C 1 154 ? 40.296 96.105 -16.300 1.00 46.71 154 GLY C C 1
ATOM 5996 O O . GLY C 1 154 ? 40.783 96.450 -17.382 1.00 50.48 154 GLY C O 1
ATOM 5997 N N . ILE C 1 155 ? 39.522 96.913 -15.584 1.00 48.04 155 ILE C N 1
ATOM 5998 C CA . ILE C 1 155 ? 39.264 98.288 -15.997 1.00 51.31 155 ILE C CA 1
ATOM 5999 C C . ILE C 1 155 ? 40.340 99.166 -15.370 1.00 47.75 155 ILE C C 1
ATOM 6000 O O . ILE C 1 155 ? 40.352 99.377 -14.155 1.00 44.84 155 ILE C O 1
ATOM 6005 N N . GLU C 1 156 ? 41.237 99.683 -16.213 1.00 49.92 156 GLU C N 1
ATOM 6006 C CA . GLU C 1 156 ? 42.421 100.389 -15.734 1.00 57.41 156 GLU C CA 1
ATOM 6007 C C . GLU C 1 156 ? 42.056 101.591 -14.874 1.00 54.21 156 GLU C C 1
ATOM 6008 O O . GLU C 1 156 ? 42.685 101.834 -13.837 1.00 54.69 156 GLU C O 1
ATOM 6014 N N A GLU C 1 157 ? 41.030 102.341 -15.285 0.52 53.85 157 GLU C N 1
ATOM 6015 N N B GLU C 1 157 ? 41.046 102.361 -15.282 0.48 53.93 157 GLU C N 1
ATOM 6016 C CA A GLU C 1 157 ? 40.633 103.558 -14.589 0.52 55.02 157 GLU C CA 1
ATOM 6017 C CA B GLU C 1 157 ? 40.702 103.579 -14.557 0.48 55.02 157 GLU C CA 1
ATOM 6018 C C A GLU C 1 157 ? 40.236 103.301 -13.140 0.52 52.90 157 GLU C C 1
ATOM 6019 C C B GLU C 1 157 ? 40.190 103.311 -13.146 0.48 52.91 157 GLU C C 1
ATOM 6020 O O A GLU C 1 157 ? 40.198 104.244 -12.343 0.52 54.25 157 GLU C O 1
ATOM 6021 O O B GLU C 1 157 ? 40.020 104.265 -12.379 0.48 53.94 157 GLU C O 1
ATOM 6032 N N . PHE C 1 158 ? 39.947 102.053 -12.779 1.00 49.32 158 PHE C N 1
ATOM 6033 C CA . PHE C 1 158 ? 39.469 101.720 -11.444 1.00 48.17 158 PHE C CA 1
ATOM 6034 C C . PHE C 1 158 ? 40.527 101.066 -10.562 1.00 44.78 158 PHE C C 1
ATOM 6035 O O . PHE C 1 158 ? 40.232 100.752 -9.406 1.00 44.15 158 PHE C O 1
ATOM 6043 N N . GLU C 1 159 ? 41.747 100.855 -11.066 1.00 44.08 159 GLU C N 1
ATOM 6044 C CA . GLU C 1 159 ? 42.784 100.218 -10.254 1.00 49.25 159 GLU C CA 1
ATOM 6045 C C . GLU C 1 159 ? 43.272 101.132 -9.136 1.00 47.68 159 GLU C C 1
ATOM 6046 O O . GLU C 1 159 ? 43.610 100.660 -8.047 1.00 48.10 159 GLU C O 1
ATOM 6052 N N . GLY C 1 160 ? 43.360 102.433 -9.396 1.00 52.49 160 GLY C N 1
ATOM 6053 C CA . GLY C 1 160 ? 43.803 103.377 -8.398 1.00 45.59 160 GLY C CA 1
ATOM 6054 C C . GLY C 1 160 ? 45.277 103.709 -8.502 1.00 47.83 160 GLY C C 1
ATOM 6055 O O . GLY C 1 160 ? 45.839 103.832 -9.595 1.00 49.67 160 GLY C O 1
ATOM 6056 N N . PRO C 1 161 ? 45.936 103.848 -7.355 1.00 49.64 161 PRO C N 1
ATOM 6057 C CA . PRO C 1 161 ? 47.331 104.291 -7.354 1.00 46.38 161 PRO C CA 1
ATOM 6058 C C . PRO C 1 161 ? 48.262 103.222 -7.907 1.00 52.94 161 PRO C C 1
ATOM 6059 O O . PRO C 1 161 ? 47.918 102.042 -8.019 1.00 53.67 161 PRO C O 1
ATOM 6063 N N . ASP C 1 162 ? 49.471 103.665 -8.245 1.00 51.64 162 ASP C N 1
ATOM 6064 C CA . ASP C 1 162 ? 50.522 102.791 -8.763 1.00 56.01 162 ASP C CA 1
ATOM 6065 C C . ASP C 1 162 ? 51.151 102.014 -7.602 1.00 57.65 162 ASP C C 1
ATOM 6066 O O . ASP C 1 162 ? 52.298 102.225 -7.202 1.00 65.63 162 ASP C O 1
ATOM 6071 N N . GLU C 1 163 ? 50.366 101.088 -7.055 1.00 55.97 163 GLU C N 1
ATOM 6072 C CA . GLU C 1 163 ? 50.782 100.293 -5.905 1.00 57.92 163 GLU C CA 1
ATOM 6073 C C . GLU C 1 163 ? 50.382 98.843 -6.123 1.00 56.69 163 GLU C C 1
ATOM 6074 O O . GLU C 1 163 ? 49.219 98.561 -6.430 1.00 53.96 163 GLU C O 1
ATOM 6080 N N . TYR C 1 164 ? 51.348 97.933 -5.959 1.00 53.75 164 TYR C N 1
ATOM 6081 C CA . TYR C 1 164 ? 51.109 96.490 -6.082 1.00 52.89 164 TYR C CA 1
ATOM 6082 C C . TYR C 1 164 ? 50.464 96.155 -7.424 1.00 55.42 164 TYR C C 1
ATOM 6083 O O . TYR C 1 164 ? 49.573 95.306 -7.527 1.00 54.05 164 TYR C O 1
ATOM 6092 N N . ARG C 1 165 ? 50.921 96.844 -8.461 1.00 52.34 165 ARG C N 1
ATOM 6093 C CA . ARG C 1 165 ? 50.353 96.720 -9.791 1.00 60.96 165 ARG C CA 1
ATOM 6094 C C . ARG C 1 165 ? 50.803 95.454 -10.511 1.00 62.95 165 ARG C C 1
ATOM 6095 O O . ARG C 1 165 ? 50.283 95.157 -11.590 1.00 61.55 165 ARG C O 1
ATOM 6103 N N . HIS C 1 166 ? 51.742 94.701 -9.936 1.00 59.50 166 HIS C N 1
ATOM 6104 C CA . HIS C 1 166 ? 52.196 93.441 -10.513 1.00 60.88 166 HIS C CA 1
ATOM 6105 C C . HIS C 1 166 ? 51.299 92.263 -10.145 1.00 59.72 166 HIS C C 1
ATOM 6106 O O . HIS C 1 166 ? 51.573 91.138 -10.574 1.00 63.79 166 HIS C O 1
ATOM 6113 N N . VAL C 1 167 ? 50.256 92.478 -9.348 1.00 55.50 167 VAL C N 1
ATOM 6114 C CA . VAL C 1 167 ? 49.247 91.456 -9.117 1.00 52.67 167 VAL C CA 1
ATOM 6115 C C . VAL C 1 167 ? 47.898 92.016 -9.547 1.00 47.51 167 VAL C C 1
ATOM 6116 O O . VAL C 1 167 ? 47.706 93.227 -9.672 1.00 49.00 167 VAL C O 1
ATOM 6120 N N . SER C 1 168 ? 46.955 91.112 -9.771 1.00 48.50 168 SER C N 1
ATOM 6121 C CA . SER C 1 168 ? 45.629 91.481 -10.239 1.00 43.34 168 SER C CA 1
ATOM 6122 C C . SER C 1 168 ? 44.698 91.769 -9.070 1.00 44.77 168 SER C C 1
ATOM 6123 O O . SER C 1 168 ? 44.811 91.176 -7.994 1.00 43.85 168 SER C O 1
ATOM 6126 N N . SER C 1 169 ? 43.757 92.683 -9.294 1.00 41.55 169 SER C N 1
ATOM 6127 C CA . SER C 1 169 ? 42.734 92.962 -8.301 1.00 45.40 169 SER C CA 1
ATOM 6128 C C . SER C 1 169 ? 41.462 92.147 -8.527 1.00 43.40 169 SER C C 1
ATOM 6129 O O . SER C 1 169 ? 40.416 92.478 -7.961 1.00 40.24 169 SER C O 1
ATOM 6132 N N . LYS C 1 170 ? 41.527 91.090 -9.333 1.00 40.46 170 LYS C N 1
ATOM 6133 C CA . LYS C 1 170 ? 40.355 90.253 -9.542 1.00 44.25 170 LYS C CA 1
ATOM 6134 C C . LYS C 1 170 ? 39.982 89.511 -8.263 1.00 45.14 170 LYS C C 1
ATOM 6135 O O . LYS C 1 170 ? 40.823 89.247 -7.399 1.00 48.57 170 LYS C O 1
ATOM 6141 N N . VAL C 1 171 ? 38.697 89.191 -8.141 1.00 39.64 171 VAL C N 1
ATOM 6142 C CA . VAL C 1 171 ? 38.200 88.350 -7.063 1.00 38.92 171 VAL C CA 1
ATOM 6143 C C . VAL C 1 171 ? 37.521 87.148 -7.702 1.00 40.56 171 VAL C C 1
ATOM 6144 O O . VAL C 1 171 ? 37.154 87.167 -8.878 1.00 40.28 171 VAL C O 1
ATOM 6148 N N . ASP C 1 172 ? 37.365 86.087 -6.916 1.00 36.91 172 ASP C N 1
ATOM 6149 C CA . ASP C 1 172 ? 36.873 84.822 -7.440 1.00 39.22 172 ASP C CA 1
ATOM 6150 C C . ASP C 1 172 ? 35.468 84.473 -6.961 1.00 38.76 172 ASP C C 1
ATOM 6151 O O . ASP C 1 172 ? 34.914 83.461 -7.400 1.00 41.93 172 ASP C O 1
ATOM 6156 N N . ALA C 1 173 ? 34.876 85.284 -6.088 1.00 35.99 173 ALA C N 1
ATOM 6157 C CA . ALA C 1 173 ? 33.518 85.068 -5.607 1.00 36.36 173 ALA C CA 1
ATOM 6158 C C . ALA C 1 173 ? 33.064 86.331 -4.896 1.00 34.17 173 ALA C C 1
ATOM 6159 O O . ALA C 1 173 ? 33.858 86.970 -4.207 1.00 38.06 173 ALA C O 1
ATOM 6161 N N . VAL C 1 174 ? 31.792 86.679 -5.065 1.00 35.12 174 VAL C N 1
ATOM 6162 C CA . VAL C 1 174 ? 31.226 87.901 -4.504 1.00 37.13 174 VAL C CA 1
ATOM 6163 C C . VAL C 1 174 ? 29.957 87.551 -3.742 1.00 37.73 174 VAL C C 1
ATOM 6164 O O . VAL C 1 174 ? 29.050 86.923 -4.297 1.00 35.26 174 VAL C O 1
ATOM 6168 N N . ALA C 1 175 ? 29.891 87.958 -2.478 1.00 34.74 175 ALA C N 1
ATOM 6169 C CA . ALA C 1 175 ? 28.675 87.862 -1.685 1.00 35.17 175 ALA C CA 1
ATOM 6170 C C . ALA C 1 175 ? 28.183 89.271 -1.401 1.00 38.78 175 ALA C C 1
ATOM 6171 O O . ALA C 1 175 ? 28.944 90.110 -0.905 1.00 36.08 175 ALA C O 1
ATOM 6173 N N . ASP C 1 176 ? 26.917 89.526 -1.715 1.00 34.26 176 ASP C N 1
ATOM 6174 C CA . ASP C 1 176 ? 26.349 90.870 -1.701 1.00 37.05 176 ASP C CA 1
ATOM 6175 C C . ASP C 1 176 ? 25.133 90.878 -0.782 1.00 35.54 176 ASP C C 1
ATOM 6176 O O . ASP C 1 176 ? 24.126 90.228 -1.072 1.00 33.20 176 ASP C O 1
ATOM 6181 N N . TRP C 1 177 ? 25.232 91.606 0.328 1.00 34.08 177 TRP C N 1
ATOM 6182 C CA . TRP C 1 177 ? 24.119 91.792 1.255 1.00 36.03 177 TRP C CA 1
ATOM 6183 C C . TRP C 1 177 ? 23.509 93.164 0.987 1.00 39.55 177 TRP C C 1
ATOM 6184 O O . TRP C 1 177 ? 24.114 94.188 1.318 1.00 35.04 177 TRP C O 1
ATOM 6195 N N . PHE C 1 178 ? 22.314 93.168 0.390 1.00 37.21 178 PHE C N 1
ATOM 6196 C CA . PHE C 1 178 ? 21.522 94.367 0.080 1.00 37.40 178 PHE C CA 1
ATOM 6197 C C . PHE C 1 178 ? 22.381 95.556 -0.355 1.00 37.12 178 PHE C C 1
ATOM 6198 O O . PHE C 1 178 ? 22.269 96.669 0.164 1.00 39.18 178 PHE C O 1
ATOM 6206 N N . GLY C 1 179 ? 23.220 95.323 -1.358 1.00 34.06 179 GLY C N 1
ATOM 6207 C CA . GLY C 1 179 ? 24.015 96.386 -1.929 1.00 32.50 179 GLY C CA 1
ATOM 6208 C C . GLY C 1 179 ? 23.289 97.142 -3.030 1.00 38.24 179 GLY C C 1
ATOM 6209 O O . GLY C 1 179 ? 22.604 96.552 -3.871 1.00 41.42 179 GLY C O 1
ATOM 6210 N N . PRO C 1 180 ? 23.408 98.468 -3.026 1.00 37.20 180 PRO C N 1
ATOM 6211 C CA . PRO C 1 180 ? 22.897 99.266 -4.150 1.00 38.55 180 PRO C CA 1
ATOM 6212 C C . PRO C 1 180 ? 23.505 98.822 -5.477 1.00 37.96 180 PRO C C 1
ATOM 6213 O O . PRO C 1 180 ? 24.708 98.567 -5.575 1.00 42.21 180 PRO C O 1
ATOM 6217 N N . VAL C 1 181 ? 22.664 98.725 -6.512 1.00 32.36 181 VAL C N 1
ATOM 6218 C CA . VAL C 1 181 ? 23.137 98.210 -7.794 1.00 36.17 181 VAL C CA 1
ATOM 6219 C C . VAL C 1 181 ? 22.943 99.221 -8.919 1.00 37.44 181 VAL C C 1
ATOM 6220 O O . VAL C 1 181 ? 23.687 99.204 -9.904 1.00 35.86 181 VAL C O 1
ATOM 6224 N N . ASP C 1 182 ? 21.940 100.092 -8.801 1.00 37.58 182 ASP C N 1
ATOM 6225 C CA . ASP C 1 182 ? 21.598 101.038 -9.868 1.00 38.40 182 ASP C CA 1
ATOM 6226 C C . ASP C 1 182 ? 21.196 102.348 -9.203 1.00 42.27 182 ASP C C 1
ATOM 6227 O O . ASP C 1 182 ? 20.058 102.497 -8.745 1.00 41.90 182 ASP C O 1
ATOM 6232 N N . LEU C 1 183 ? 22.134 103.297 -9.176 1.00 35.33 183 LEU C N 1
ATOM 6233 C CA . LEU C 1 183 ? 21.917 104.539 -8.447 1.00 43.30 183 LEU C CA 1
ATOM 6234 C C . LEU C 1 183 ? 20.737 105.325 -9.001 1.00 46.14 183 LEU C C 1
ATOM 6235 O O . LEU C 1 183 ? 20.035 106.004 -8.243 1.00 47.88 183 LEU C O 1
ATOM 6240 N N . LEU C 1 184 ? 20.486 105.235 -10.306 1.00 41.88 184 LEU C N 1
ATOM 6241 C CA . LEU C 1 184 ? 19.447 106.055 -10.913 1.00 41.17 184 LEU C CA 1
ATOM 6242 C C . LEU C 1 184 ? 18.050 105.467 -10.753 1.00 44.63 184 LEU C C 1
ATOM 6243 O O . LEU C 1 184 ? 17.069 106.191 -10.952 1.00 44.44 184 LEU C O 1
ATOM 6248 N N . SER C 1 185 ? 17.930 104.186 -10.402 1.00 38.54 185 SER C N 1
ATOM 6249 C CA . SER C 1 185 ? 16.623 103.560 -10.232 1.00 43.16 185 SER C CA 1
ATOM 6250 C C . SER C 1 185 ? 16.234 103.382 -8.770 1.00 42.85 185 SER C C 1
ATOM 6251 O O . SER C 1 185 ? 15.160 102.845 -8.494 1.00 47.15 185 SER C O 1
ATOM 6262 N N . SER C 1 187 ? 15.239 105.468 -6.406 1.00 45.33 187 SER C N 1
ATOM 6263 C CA . SER C 1 187 ? 14.056 106.196 -5.967 1.00 47.51 187 SER C CA 1
ATOM 6264 C C . SER C 1 187 ? 12.774 105.680 -6.603 1.00 46.76 187 SER C C 1
ATOM 6265 O O . SER C 1 187 ? 11.708 106.251 -6.361 1.00 51.62 187 SER C O 1
ATOM 6268 N N . LYS C 1 188 ? 12.848 104.626 -7.418 1.00 49.44 188 LYS C N 1
ATOM 6269 C CA . LYS C 1 188 ? 11.638 104.025 -7.968 1.00 53.68 188 LYS C CA 1
ATOM 6270 C C . LYS C 1 188 ? 10.742 103.436 -6.883 1.00 52.77 188 LYS C C 1
ATOM 6271 O O . LYS C 1 188 ? 9.533 103.311 -7.095 1.00 54.35 188 LYS C O 1
ATOM 6277 N N . TYR C 1 189 ? 11.299 103.082 -5.733 1.00 50.44 189 TYR C N 1
ATOM 6278 C CA . TYR C 1 189 ? 10.604 102.340 -4.694 1.00 55.04 189 TYR C CA 1
ATOM 6279 C C . TYR C 1 189 ? 10.787 103.010 -3.343 1.00 57.01 189 TYR C C 1
ATOM 6280 O O . TYR C 1 189 ? 11.731 103.785 -3.149 1.00 54.75 189 TYR C O 1
ATOM 6289 N N . PRO C 1 190 ? 9.898 102.730 -2.385 1.00 58.48 190 PRO C N 1
ATOM 6290 C CA . PRO C 1 190 ? 9.929 103.450 -1.104 1.00 59.80 190 PRO C CA 1
ATOM 6291 C C . PRO C 1 190 ? 11.187 103.182 -0.291 1.00 50.62 190 PRO C C 1
ATOM 6292 O O . PRO C 1 190 ? 11.770 102.095 -0.325 1.00 50.98 190 PRO C O 1
ATOM 6296 N N . SER C 1 191 ? 11.585 104.203 0.464 1.00 49.71 191 SER C N 1
ATOM 6297 C CA . SER C 1 191 ? 12.772 104.172 1.304 1.00 52.23 191 SER C CA 1
ATOM 6298 C C . SER C 1 191 ? 12.648 105.288 2.332 1.00 54.03 191 SER C C 1
ATOM 6299 O O . SER C 1 191 ? 11.998 106.303 2.074 1.00 46.96 191 SER C O 1
ATOM 6302 N N . ILE C 1 192 ? 13.265 105.095 3.502 1.00 52.68 192 ILE C N 1
ATOM 6303 C CA . ILE C 1 192 ? 13.312 106.195 4.461 1.00 52.75 192 ILE C CA 1
ATOM 6304 C C . ILE C 1 192 ? 14.255 107.290 3.982 1.00 54.59 192 ILE C C 1
ATOM 6305 O O . ILE C 1 192 ? 14.172 108.427 4.458 1.00 59.90 192 ILE C O 1
ATOM 6310 N N . PHE C 1 193 ? 15.154 106.972 3.053 1.00 47.51 193 PHE C N 1
ATOM 6311 C CA . PHE C 1 193 ? 15.960 107.969 2.361 1.00 48.07 193 PHE C CA 1
ATOM 6312 C C . PHE C 1 193 ? 15.249 108.430 1.098 1.00 51.25 193 PHE C C 1
ATOM 6313 O O . PHE C 1 193 ? 14.599 107.637 0.411 1.00 55.58 193 PHE C O 1
ATOM 6321 N N . ASP C 1 194 ? 15.395 109.713 0.782 1.00 50.88 194 ASP C N 1
ATOM 6322 C CA . ASP C 1 194 ? 15.213 110.189 -0.587 1.00 50.64 194 ASP C CA 1
ATOM 6323 C C . ASP C 1 194 ? 16.572 110.054 -1.263 1.00 48.19 194 ASP C C 1
ATOM 6324 O O . ASP C 1 194 ? 17.449 110.905 -1.098 1.00 50.50 194 ASP C O 1
ATOM 6329 N N . HIS C 1 195 ? 16.755 108.973 -2.023 1.00 47.03 195 HIS C N 1
ATOM 6330 C CA . HIS C 1 195 ? 18.063 108.703 -2.608 1.00 46.17 195 HIS C CA 1
ATOM 6331 C C . HIS C 1 195 ? 18.422 109.658 -3.741 1.00 45.79 195 HIS C C 1
ATOM 6332 O O . HIS C 1 195 ? 19.594 109.712 -4.131 1.00 43.50 195 HIS C O 1
ATOM 6339 N N . ASP C 1 196 ? 17.463 110.422 -4.258 1.00 42.97 196 ASP C N 1
ATOM 6340 C CA . ASP C 1 196 ? 17.741 111.428 -5.273 1.00 44.13 196 ASP C CA 1
ATOM 6341 C C . ASP C 1 196 ? 18.198 112.755 -4.683 1.00 51.03 196 ASP C C 1
ATOM 6342 O O . ASP C 1 196 ? 18.689 113.609 -5.430 1.00 51.05 196 ASP C O 1
ATOM 6347 N N . SER C 1 197 ? 18.042 112.946 -3.376 1.00 47.51 197 SER C N 1
ATOM 6348 C CA . SER C 1 197 ? 18.449 114.193 -2.753 1.00 47.39 197 SER C CA 1
ATOM 6349 C C . SER C 1 197 ? 19.949 114.409 -2.935 1.00 47.54 197 SER C C 1
ATOM 6350 O O . SER C 1 197 ? 20.722 113.444 -2.900 1.00 44.76 197 SER C O 1
ATOM 6353 N N . PRO C 1 198 ? 20.397 115.654 -3.118 1.00 44.75 198 PRO C N 1
ATOM 6354 C CA . PRO C 1 198 ? 21.844 115.924 -3.073 1.00 45.01 198 PRO C CA 1
ATOM 6355 C C . PRO C 1 198 ? 22.489 115.520 -1.761 1.00 50.30 198 PRO C C 1
ATOM 6356 O O . PRO C 1 198 ? 23.717 115.374 -1.712 1.00 53.52 198 PRO C O 1
ATOM 6360 N N . ASN C 1 199 ? 21.709 115.314 -0.703 1.00 51.38 199 ASN C N 1
ATOM 6361 C CA . ASN C 1 199 ? 22.241 114.895 0.584 1.00 50.88 199 ASN C CA 1
ATOM 6362 C C . ASN C 1 199 ? 22.210 113.386 0.790 1.00 48.22 199 ASN C C 1
ATOM 6363 O O . ASN C 1 199 ? 22.666 112.913 1.835 1.00 48.36 199 ASN C O 1
ATOM 6368 N N . SER C 1 200 ? 21.694 112.621 -0.171 1.00 43.93 200 SER C N 1
ATOM 6369 C CA . SER C 1 200 ? 21.649 111.177 -0.020 1.00 44.40 200 SER C CA 1
ATOM 6370 C C . SER C 1 200 ? 23.061 110.589 -0.030 1.00 49.53 200 SER C C 1
ATOM 6371 O O . SER C 1 200 ? 23.997 111.201 -0.549 1.00 50.53 200 SER C O 1
ATOM 6374 N N . PRO C 1 201 ? 23.240 109.402 0.557 1.00 46.42 201 PRO C N 1
ATOM 6375 C CA . PRO C 1 201 ? 24.552 108.743 0.459 1.00 42.50 201 PRO C CA 1
ATOM 6376 C C . PRO C 1 201 ? 25.016 108.539 -0.973 1.00 45.16 201 PRO C C 1
ATOM 6377 O O . PRO C 1 201 ? 26.217 108.664 -1.253 1.00 43.00 201 PRO C O 1
ATOM 6381 N N . GLU C 1 202 ? 24.090 108.238 -1.890 1.00 41.18 202 GLU C N 1
ATOM 6382 C CA . GLU C 1 202 ? 24.458 107.984 -3.280 1.00 41.11 202 GLU C CA 1
ATOM 6383 C C . GLU C 1 202 ? 24.914 109.259 -3.980 1.00 41.54 202 GLU C C 1
ATOM 6384 O O . GLU C 1 202 ? 25.891 109.242 -4.740 1.00 41.93 202 GLU C O 1
ATOM 6390 N N . SER C 1 203 ? 24.213 110.370 -3.751 1.00 38.98 203 SER C N 1
ATOM 6391 C CA . SER C 1 203 ? 24.629 111.631 -4.352 1.00 44.75 203 SER C CA 1
ATOM 6392 C C . SER C 1 203 ? 25.962 112.097 -3.781 1.00 47.18 203 SER C C 1
ATOM 6393 O O . SER C 1 203 ? 26.822 112.590 -4.522 1.00 43.97 203 SER C O 1
ATOM 6396 N N . LYS C 1 204 ? 26.149 111.948 -2.466 1.00 42.61 204 LYS C N 1
ATOM 6397 C CA . LYS C 1 204 ? 27.431 112.288 -1.860 1.00 45.08 204 LYS C CA 1
ATOM 6398 C C . LYS C 1 204 ? 28.542 111.408 -2.416 1.00 45.60 204 LYS C C 1
ATOM 6399 O O . LYS C 1 204 ? 29.660 111.883 -2.645 1.00 44.91 204 LYS C O 1
ATOM 6405 N N . LEU C 1 205 ? 28.248 110.123 -2.640 1.00 40.83 205 LEU C N 1
ATOM 6406 C CA . LEU C 1 205 ? 29.239 109.215 -3.208 1.00 40.78 205 LEU C CA 1
ATOM 6407 C C . LEU C 1 205 ? 29.796 109.743 -4.527 1.00 41.82 205 LEU C C 1
ATOM 6408 O O . LEU C 1 205 ? 31.012 109.749 -4.742 1.00 43.10 205 LEU C O 1
ATOM 6413 N N . ILE C 1 206 ? 28.924 110.197 -5.430 1.00 41.24 206 ILE C N 1
ATOM 6414 C CA . ILE C 1 206 ? 29.413 110.624 -6.738 1.00 41.26 206 ILE C CA 1
ATOM 6415 C C . ILE C 1 206 ? 29.671 112.122 -6.828 1.00 42.81 206 ILE C C 1
ATOM 6416 O O . ILE C 1 206 ? 30.310 112.566 -7.791 1.00 46.44 206 ILE C O 1
ATOM 6421 N N . GLY C 1 207 ? 29.212 112.912 -5.861 1.00 41.70 207 GLY C N 1
ATOM 6422 C CA . GLY C 1 207 ? 29.527 114.325 -5.813 1.00 40.67 207 GLY C CA 1
ATOM 6423 C C . GLY C 1 207 ? 28.428 115.269 -6.248 1.00 43.04 207 GLY C C 1
ATOM 6424 O O . GLY C 1 207 ? 28.699 116.462 -6.435 1.00 42.81 207 GLY C O 1
ATOM 6425 N N . GLY C 1 208 ? 27.206 114.782 -6.411 1.00 43.13 208 GLY C N 1
ATOM 6426 C CA . GLY C 1 208 ? 26.090 115.636 -6.781 1.00 45.43 208 GLY C CA 1
ATOM 6427 C C . GLY C 1 208 ? 24.857 114.775 -6.920 1.00 45.33 208 GLY C C 1
ATOM 6428 O O . GLY C 1 208 ? 24.938 113.543 -6.952 1.00 39.80 208 GLY C O 1
ATOM 6429 N N . ALA C 1 209 ? 23.706 115.442 -6.992 1.00 46.03 209 ALA C N 1
ATOM 6430 C CA . ALA C 1 209 ? 22.431 114.733 -7.109 1.00 45.45 209 ALA C CA 1
ATOM 6431 C C . ALA C 1 209 ? 22.472 113.744 -8.266 1.00 42.72 209 ALA C C 1
ATOM 6432 O O . ALA C 1 209 ? 22.767 114.125 -9.405 1.00 41.26 209 ALA C O 1
ATOM 6434 N N . VAL C 1 210 ? 22.168 112.471 -7.972 1.00 40.60 210 VAL C N 1
ATOM 6435 C CA . VAL C 1 210 ? 22.437 111.396 -8.931 1.00 42.85 210 VAL C CA 1
ATOM 6436 C C . VAL C 1 210 ? 21.688 111.623 -10.242 1.00 43.67 210 VAL C C 1
ATOM 6437 O O . VAL C 1 210 ? 22.230 111.378 -11.326 1.00 43.55 210 VAL C O 1
ATOM 6441 N N . GLN C 1 211 ? 20.446 112.114 -10.176 1.00 41.55 211 GLN C N 1
ATOM 6442 C CA . GLN C 1 211 ? 19.659 112.245 -11.401 1.00 42.13 211 GLN C CA 1
ATOM 6443 C C . GLN C 1 211 ? 20.193 113.337 -12.320 1.00 46.12 211 GLN C C 1
ATOM 6444 O O . GLN C 1 211 ? 19.903 113.311 -13.520 1.00 45.78 211 GLN C O 1
ATOM 6450 N N . GLU C 1 212 ? 20.970 114.288 -11.801 1.00 42.43 212 GLU C N 1
ATOM 6451 C CA . GLU C 1 212 ? 21.557 115.325 -12.639 1.00 47.54 212 GLU C CA 1
ATOM 6452 C C . GLU C 1 212 ? 23.067 115.153 -12.801 1.00 41.44 212 GLU C C 1
ATOM 6453 O O . GLU C 1 212 ? 23.756 116.086 -13.232 1.00 45.80 212 GLU C O 1
ATOM 6459 N N . ASN C 1 213 ? 23.588 113.967 -12.487 1.00 37.90 213 ASN C N 1
ATOM 6460 C CA . ASN C 1 213 ? 24.987 113.616 -12.725 1.00 42.84 213 ASN C CA 1
ATOM 6461 C C . ASN C 1 213 ? 25.033 112.160 -13.193 1.00 40.42 213 ASN C C 1
ATOM 6462 O O . ASN C 1 213 ? 25.576 111.271 -12.542 1.00 40.04 213 ASN C O 1
ATOM 6467 N N . ARG C 1 214 ? 24.455 111.922 -14.373 1.00 43.26 214 ARG C N 1
ATOM 6468 C CA . ARG C 1 214 ? 24.074 110.572 -14.776 1.00 43.60 214 ARG C CA 1
ATOM 6469 C C . ARG C 1 214 ? 25.268 109.744 -15.245 1.00 39.94 214 ARG C C 1
ATOM 6470 O O . ARG C 1 214 ? 25.335 108.545 -14.957 1.00 41.52 214 ARG C O 1
ATOM 6478 N N . VAL C 1 215 ? 26.217 110.350 -15.963 1.00 39.11 215 VAL C N 1
ATOM 6479 C CA . VAL C 1 215 ? 27.404 109.599 -16.370 1.00 41.46 215 VAL C CA 1
ATOM 6480 C C . VAL C 1 215 ? 28.112 109.032 -15.145 1.00 41.68 215 VAL C C 1
ATOM 6481 O O . VAL C 1 215 ? 28.423 107.838 -15.082 1.00 44.25 215 VAL C O 1
ATOM 6485 N N . GLN C 1 216 ? 28.356 109.877 -14.142 1.00 38.03 216 GLN C N 1
ATOM 6486 C CA . GLN C 1 216 ? 29.008 109.402 -12.925 1.00 41.01 216 GLN C CA 1
ATOM 6487 C C . GLN C 1 216 ? 28.116 108.439 -12.148 1.00 39.83 216 GLN C C 1
ATOM 6488 O O . GLN C 1 216 ? 28.608 107.461 -11.575 1.00 39.86 216 GLN C O 1
ATOM 6494 N N . ALA C 1 217 ? 26.803 108.687 -12.124 1.00 39.92 217 ALA C N 1
ATOM 6495 C CA . ALA C 1 217 ? 25.900 107.764 -11.442 1.00 39.59 217 ALA C CA 1
ATOM 6496 C C . ALA C 1 217 ? 25.939 106.380 -12.081 1.00 41.18 217 ALA C C 1
ATOM 6497 O O . ALA C 1 217 ? 25.912 105.360 -11.379 1.00 40.91 217 ALA C O 1
ATOM 6499 N N . LYS C 1 218 ? 26.003 106.324 -13.412 1.00 40.27 218 LYS C N 1
ATOM 6500 C CA . LYS C 1 218 ? 26.086 105.034 -14.092 1.00 38.25 218 LYS C CA 1
ATOM 6501 C C . LYS C 1 218 ? 27.444 104.378 -13.874 1.00 36.73 218 LYS C C 1
ATOM 6502 O O . LYS C 1 218 ? 27.527 103.155 -13.701 1.00 37.24 218 LYS C O 1
ATOM 6508 N N . GLN C 1 219 ? 28.522 105.171 -13.881 1.00 35.16 219 GLN C N 1
ATOM 6509 C CA . GLN C 1 219 ? 29.844 104.600 -13.648 1.00 43.29 219 GLN C CA 1
ATOM 6510 C C . GLN C 1 219 ? 29.942 103.963 -12.274 1.00 44.40 219 GLN C C 1
ATOM 6511 O O . GLN C 1 219 ? 30.649 102.963 -12.103 1.00 37.21 219 GLN C O 1
ATOM 6517 N N . ALA C 1 220 ? 29.242 104.521 -11.290 1.00 41.14 220 ALA C N 1
ATOM 6518 C CA . ALA C 1 220 ? 29.255 104.004 -9.931 1.00 43.49 220 ALA C CA 1
ATOM 6519 C C . ALA C 1 220 ? 28.229 102.899 -9.711 1.00 41.68 220 ALA C C 1
ATOM 6520 O O . ALA C 1 220 ? 28.068 102.438 -8.578 1.00 44.09 220 ALA C O 1
ATOM 6522 N N . SER C 1 221 ? 27.543 102.447 -10.766 1.00 42.13 221 SER C N 1
ATOM 6523 C CA . SER C 1 221 ? 26.463 101.480 -10.613 1.00 38.73 221 SER C CA 1
ATOM 6524 C C . SER C 1 221 ? 26.898 100.100 -11.085 1.00 38.78 221 SER C C 1
ATOM 6525 O O . SER C 1 221 ? 27.233 99.929 -12.267 1.00 42.69 221 SER C O 1
ATOM 6528 N N . PRO C 1 222 ? 26.886 99.094 -10.207 1.00 40.71 222 PRO C N 1
ATOM 6529 C CA . PRO C 1 222 ? 27.140 97.713 -10.638 1.00 39.44 222 PRO C CA 1
ATOM 6530 C C . PRO C 1 222 ? 26.358 97.283 -11.872 1.00 40.47 222 PRO C C 1
ATOM 6531 O O . PRO C 1 222 ? 26.879 96.512 -12.681 1.00 35.89 222 PRO C O 1
ATOM 6535 N N . ILE C 1 223 ? 25.120 97.767 -12.029 1.00 39.13 223 ILE C N 1
ATOM 6536 C CA . ILE C 1 223 ? 24.277 97.323 -13.140 1.00 37.14 223 ILE C CA 1
ATOM 6537 C C . ILE C 1 223 ? 24.916 97.652 -14.486 1.00 40.12 223 ILE C C 1
ATOM 6538 O O . ILE C 1 223 ? 24.663 96.964 -15.482 1.00 42.93 223 ILE C O 1
ATOM 6543 N N . SER C 1 224 ? 25.754 98.693 -14.546 1.00 38.16 224 SER C N 1
ATOM 6544 C CA . SER C 1 224 ? 26.369 99.101 -15.807 1.00 39.24 224 SER C CA 1
ATOM 6545 C C . SER C 1 224 ? 27.381 98.092 -16.337 1.00 39.58 224 SER C C 1
ATOM 6546 O O . SER C 1 224 ? 27.814 98.226 -17.486 1.00 42.59 224 SER C O 1
ATOM 6549 N N . TYR C 1 225 ? 27.770 97.098 -15.542 1.00 39.00 225 TYR C N 1
ATOM 6550 C CA . TYR C 1 225 ? 28.879 96.222 -15.901 1.00 40.49 225 TYR C CA 1
ATOM 6551 C C . TYR C 1 225 ? 28.467 94.763 -16.058 1.00 39.79 225 TYR C C 1
ATOM 6552 O O . TYR C 1 225 ? 29.342 93.904 -16.220 1.00 42.56 225 TYR C O 1
ATOM 6561 N N . VAL C 1 226 ? 27.163 94.461 -16.027 1.00 36.64 226 VAL C N 1
ATOM 6562 C CA . VAL C 1 226 ? 26.697 93.075 -15.998 1.00 44.11 226 VAL C CA 1
ATOM 6563 C C . VAL C 1 226 ? 27.063 92.311 -17.259 1.00 41.67 226 VAL C C 1
ATOM 6564 O O . VAL C 1 226 ? 27.106 91.079 -17.236 1.00 44.68 226 VAL C O 1
ATOM 6568 N N . HIS C 1 227 ? 27.321 93.007 -18.366 1.00 37.90 227 HIS C N 1
ATOM 6569 C CA . HIS C 1 227 ? 27.729 92.336 -19.593 1.00 40.94 227 HIS C CA 1
ATOM 6570 C C . HIS C 1 227 ? 29.185 91.890 -19.569 1.00 42.96 227 HIS C C 1
ATOM 6571 O O . HIS C 1 227 ? 29.604 91.158 -20.468 1.00 43.42 227 HIS C O 1
ATOM 6578 N N . ARG C 1 228 ? 29.969 92.326 -18.589 1.00 46.79 228 ARG C N 1
ATOM 6579 C CA . ARG C 1 228 ? 31.357 91.902 -18.539 1.00 47.03 228 ARG C CA 1
ATOM 6580 C C . ARG C 1 228 ? 31.455 90.532 -17.876 1.00 45.63 228 ARG C C 1
ATOM 6581 O O . ARG C 1 228 ? 30.490 90.014 -17.311 1.00 43.49 228 ARG C O 1
ATOM 6589 N N . GLU C 1 229 ? 32.639 89.936 -17.953 1.00 43.86 229 GLU C N 1
ATOM 6590 C CA . GLU C 1 229 ? 32.885 88.710 -17.210 1.00 51.23 229 GLU C CA 1
ATOM 6591 C C . GLU C 1 229 ? 32.765 88.971 -15.713 1.00 50.83 229 GLU C C 1
ATOM 6592 O O . GLU C 1 229 ? 32.954 90.092 -15.234 1.00 49.39 229 GLU C O 1
ATOM 6598 N N . ALA C 1 230 ? 32.431 87.922 -14.974 1.00 43.05 230 ALA C N 1
ATOM 6599 C CA . ALA C 1 230 ? 32.170 88.061 -13.555 1.00 44.29 230 ALA C CA 1
ATOM 6600 C C . ALA C 1 230 ? 32.456 86.738 -12.871 1.00 45.27 230 ALA C C 1
ATOM 6601 O O . ALA C 1 230 ? 32.261 85.674 -13.472 1.00 43.08 230 ALA C O 1
ATOM 6603 N N . PRO C 1 231 ? 32.927 86.767 -11.631 1.00 45.91 231 PRO C N 1
ATOM 6604 C CA . PRO C 1 231 ? 32.973 85.549 -10.825 1.00 44.69 231 PRO C CA 1
ATOM 6605 C C . PRO C 1 231 ? 31.578 85.177 -10.355 1.00 37.40 231 PRO C C 1
ATOM 6606 O O . PRO C 1 231 ? 30.626 85.949 -10.552 1.00 38.74 231 PRO C O 1
ATOM 6610 N N . PRO C 1 232 ? 31.412 84.013 -9.727 1.00 40.68 232 PRO C N 1
ATOM 6611 C CA . PRO C 1 232 ? 30.112 83.685 -9.122 1.00 38.50 232 PRO C CA 1
ATOM 6612 C C . PRO C 1 232 ? 29.679 84.750 -8.123 1.00 39.40 232 PRO C C 1
ATOM 6613 O O . PRO C 1 232 ? 30.496 85.312 -7.389 1.00 35.11 232 PRO C O 1
ATOM 6617 N N . ILE C 1 233 ? 28.376 85.023 -8.098 1.00 34.34 233 ILE C N 1
ATOM 6618 C CA . ILE C 1 233 ? 27.814 86.092 -7.282 1.00 34.11 233 ILE C CA 1
ATOM 6619 C C . ILE C 1 233 ? 26.665 85.546 -6.438 1.00 37.83 233 ILE C C 1
ATOM 6620 O O . ILE C 1 233 ? 25.787 84.844 -6.950 1.00 38.07 233 ILE C O 1
ATOM 6625 N N . LEU C 1 234 ? 26.675 85.875 -5.150 1.00 35.90 234 LEU C N 1
ATOM 6626 C CA . LEU C 1 234 ? 25.584 85.580 -4.228 1.00 38.06 234 LEU C CA 1
ATOM 6627 C C . LEU C 1 234 ? 24.932 86.888 -3.794 1.00 36.73 234 LEU C C 1
ATOM 6628 O O . LEU C 1 234 ? 25.625 87.825 -3.381 1.00 35.73 234 LEU C O 1
ATOM 6633 N N . ILE C 1 235 ? 23.607 86.953 -3.890 1.00 33.85 235 ILE C N 1
ATOM 6634 C CA . ILE C 1 235 ? 22.832 88.134 -3.517 1.00 34.21 235 ILE C CA 1
ATOM 6635 C C . ILE C 1 235 ? 21.840 87.737 -2.436 1.00 35.32 235 ILE C C 1
ATOM 6636 O O . ILE C 1 235 ? 21.121 86.743 -2.589 1.00 34.60 235 ILE C O 1
ATOM 6649 N N . HIS C 1 237 ? 18.838 89.668 0.173 1.00 36.19 237 HIS C N 1
ATOM 6650 C CA . HIS C 1 237 ? 18.161 90.937 0.396 1.00 34.62 237 HIS C CA 1
ATOM 6651 C C . HIS C 1 237 ? 16.848 90.681 1.118 1.00 37.04 237 HIS C C 1
ATOM 6652 O O . HIS C 1 237 ? 16.099 89.779 0.739 1.00 37.02 237 HIS C O 1
ATOM 6659 N N . GLY C 1 238 ? 16.578 91.465 2.158 1.00 37.19 238 GLY C N 1
ATOM 6660 C CA . GLY C 1 238 ? 15.318 91.334 2.874 1.00 32.66 238 GLY C CA 1
ATOM 6661 C C . GLY C 1 238 ? 14.203 92.083 2.161 1.00 40.19 238 GLY C C 1
ATOM 6662 O O . GLY C 1 238 ? 14.394 93.179 1.633 1.00 40.46 238 GLY C O 1
ATOM 6663 N N . ASP C 1 239 ? 13.018 91.474 2.148 1.00 40.26 239 ASP C N 1
ATOM 6664 C CA . ASP C 1 239 ? 11.894 92.099 1.463 1.00 43.66 239 ASP C CA 1
ATOM 6665 C C . ASP C 1 239 ? 11.271 93.240 2.258 1.00 45.65 239 ASP C C 1
ATOM 6666 O O . ASP C 1 239 ? 10.361 93.897 1.749 1.00 48.30 239 ASP C O 1
ATOM 6671 N N . GLN C 1 240 ? 11.740 93.506 3.478 1.00 47.87 240 GLN C N 1
ATOM 6672 C CA . GLN C 1 240 ? 11.273 94.646 4.260 1.00 49.24 240 GLN C CA 1
ATOM 6673 C C . GLN C 1 240 ? 12.312 95.762 4.335 1.00 46.62 240 GLN C C 1
ATOM 6674 O O . GLN C 1 240 ? 12.195 96.656 5.179 1.00 49.37 240 GLN C O 1
ATOM 6680 N N . ASP C 1 241 ? 13.328 95.724 3.480 1.00 42.79 241 ASP C N 1
ATOM 6681 C CA . ASP C 1 241 ? 14.428 96.681 3.560 1.00 41.50 241 ASP C CA 1
ATOM 6682 C C . ASP C 1 241 ? 13.921 98.072 3.186 1.00 44.88 241 ASP C C 1
ATOM 6683 O O . ASP C 1 241 ? 13.537 98.316 2.037 1.00 45.18 241 ASP C O 1
ATOM 6688 N N . ASP C 1 242 ? 13.913 98.987 4.155 1.00 43.28 242 ASP C N 1
ATOM 6689 C CA . ASP C 1 242 ? 13.454 100.351 3.924 1.00 43.51 242 ASP C CA 1
ATOM 6690 C C . ASP C 1 242 ? 14.599 101.319 3.659 1.00 37.98 242 ASP C C 1
ATOM 6691 O O . ASP C 1 242 ? 14.381 102.534 3.684 1.00 43.34 242 ASP C O 1
ATOM 6696 N N . VAL C 1 243 ? 15.806 100.811 3.406 1.00 40.47 243 VAL C N 1
ATOM 6697 C CA . VAL C 1 243 ? 16.971 101.635 3.079 1.00 44.21 243 VAL C CA 1
ATOM 6698 C C . VAL C 1 243 ? 17.413 101.412 1.637 1.00 43.76 243 VAL C C 1
ATOM 6699 O O . VAL C 1 243 ? 17.490 102.356 0.846 1.00 44.42 243 VAL C O 1
ATOM 6703 N N . VAL C 1 244 ? 17.717 100.169 1.278 1.00 42.25 244 VAL C N 1
ATOM 6704 C CA . VAL C 1 244 ? 18.010 99.785 -0.098 1.00 37.84 244 VAL C CA 1
ATOM 6705 C C . VAL C 1 244 ? 16.819 98.981 -0.610 1.00 37.87 244 VAL C C 1
ATOM 6706 O O . VAL C 1 244 ? 16.545 97.888 -0.089 1.00 39.46 244 VAL C O 1
ATOM 6710 N N . PRO C 1 245 ? 16.074 99.480 -1.595 1.00 41.86 245 PRO C N 1
ATOM 6711 C CA . PRO C 1 245 ? 14.914 98.735 -2.092 1.00 37.69 245 PRO C CA 1
ATOM 6712 C C . PRO C 1 245 ? 15.291 97.317 -2.486 1.00 41.47 245 PRO C C 1
ATOM 6713 O O . PRO C 1 245 ? 16.305 97.081 -3.150 1.00 39.39 245 PRO C O 1
ATOM 6717 N N . TYR C 1 246 ? 14.480 96.364 -2.026 1.00 39.88 246 TYR C N 1
ATOM 6718 C CA . TYR C 1 246 ? 14.648 94.967 -2.412 1.00 40.28 246 TYR C CA 1
ATOM 6719 C C . TYR C 1 246 ? 14.732 94.824 -3.927 1.00 40.34 246 TYR C C 1
ATOM 6720 O O . TYR C 1 246 ? 15.478 93.983 -4.445 1.00 38.33 246 TYR C O 1
ATOM 6729 N N A GLN C 1 247 ? 13.975 95.634 -4.669 0.48 37.62 247 GLN C N 1
ATOM 6730 N N B GLN C 1 247 ? 13.979 95.663 -4.640 0.52 37.36 247 GLN C N 1
ATOM 6731 C CA A GLN C 1 247 ? 13.979 95.480 -6.120 0.48 41.27 247 GLN C CA 1
ATOM 6732 C CA B GLN C 1 247 ? 13.932 95.627 -6.093 0.52 41.50 247 GLN C CA 1
ATOM 6733 C C A GLN C 1 247 ? 15.324 95.836 -6.750 0.48 40.72 247 GLN C C 1
ATOM 6734 C C B GLN C 1 247 ? 15.311 95.823 -6.717 0.52 40.79 247 GLN C C 1
ATOM 6735 O O A GLN C 1 247 ? 15.555 95.483 -7.910 0.48 40.59 247 GLN C O 1
ATOM 6736 O O B GLN C 1 247 ? 15.559 95.343 -7.829 0.52 40.28 247 GLN C O 1
ATOM 6747 N N . GLN C 1 248 ? 16.214 96.521 -6.025 1.00 38.66 248 GLN C N 1
ATOM 6748 C CA . GLN C 1 248 ? 17.578 96.693 -6.526 1.00 38.80 248 GLN C CA 1
ATOM 6749 C C . GLN C 1 248 ? 18.241 95.342 -6.779 1.00 41.58 248 GLN C C 1
ATOM 6750 O O . GLN C 1 248 ? 18.843 95.115 -7.836 1.00 38.37 248 GLN C O 1
ATOM 6756 N N . SER C 1 249 ? 18.137 94.427 -5.812 1.00 33.29 249 SER C N 1
ATOM 6757 C CA . SER C 1 249 ? 18.787 93.131 -5.957 1.00 32.89 249 SER C CA 1
ATOM 6758 C C . SER C 1 249 ? 18.092 92.277 -7.007 1.00 36.21 249 SER C C 1
ATOM 6759 O O . SER C 1 249 ? 18.750 91.512 -7.722 1.00 42.53 249 SER C O 1
ATOM 6762 N N . VAL C 1 250 ? 16.765 92.386 -7.114 1.00 35.85 250 VAL C N 1
ATOM 6763 C CA . VAL C 1 250 ? 16.059 91.690 -8.188 1.00 40.34 250 VAL C CA 1
ATOM 6764 C C . VAL C 1 250 ? 16.554 92.177 -9.543 1.00 42.66 250 VAL C C 1
ATOM 6765 O O . VAL C 1 250 ? 16.829 91.375 -10.446 1.00 43.04 250 VAL C O 1
ATOM 6769 N N . GLN C 1 251 ? 16.688 93.496 -9.701 1.00 39.58 251 GLN C N 1
ATOM 6770 C CA . GLN C 1 251 ? 17.147 94.050 -10.972 1.00 42.94 251 GLN C CA 1
ATOM 6771 C C . GLN C 1 251 ? 18.514 93.492 -11.347 1.00 43.92 251 GLN C C 1
ATOM 6772 O O . GLN C 1 251 ? 18.733 93.067 -12.488 1.00 42.84 251 GLN C O 1
ATOM 6778 N N . LEU C 1 252 ? 19.444 93.474 -10.388 1.00 39.31 252 LEU C N 1
ATOM 6779 C CA . LEU C 1 252 ? 20.762 92.897 -10.631 1.00 39.31 252 LEU C CA 1
ATOM 6780 C C . LEU C 1 252 ? 20.667 91.417 -10.996 1.00 40.90 252 LEU C C 1
ATOM 6781 O O . LEU C 1 252 ? 21.233 90.973 -12.003 1.00 40.69 252 LEU C O 1
ATOM 6786 N N . PHE C 1 253 ? 19.955 90.634 -10.181 1.00 37.09 253 PHE C N 1
ATOM 6787 C CA . PHE C 1 253 ? 19.924 89.188 -10.382 1.00 35.81 253 PHE C CA 1
ATOM 6788 C C . PHE C 1 253 ? 19.360 88.832 -11.748 1.00 41.07 253 PHE C C 1
ATOM 6789 O O . PHE C 1 253 ? 19.914 87.984 -12.460 1.00 39.61 253 PHE C O 1
ATOM 6797 N N . GLU C 1 254 ? 18.261 89.473 -12.139 1.00 39.94 254 GLU C N 1
ATOM 6798 C CA . GLU C 1 254 ? 17.671 89.156 -13.431 1.00 43.76 254 GLU C CA 1
ATOM 6799 C C . GLU C 1 254 ? 18.622 89.506 -14.567 1.00 44.64 254 GLU C C 1
ATOM 6800 O O . GLU C 1 254 ? 18.718 88.762 -15.550 1.00 41.58 254 GLU C O 1
ATOM 6806 N N . ALA C 1 255 ? 19.359 90.613 -14.437 1.00 38.05 255 ALA C N 1
ATOM 6807 C CA . ALA C 1 255 ? 20.315 90.974 -15.481 1.00 39.13 255 ALA C CA 1
ATOM 6808 C C . ALA C 1 255 ? 21.501 90.012 -15.506 1.00 38.04 255 ALA C C 1
ATOM 6809 O O . ALA C 1 255 ? 21.962 89.619 -16.583 1.00 38.07 255 ALA C O 1
ATOM 6811 N N . LEU C 1 256 ? 22.003 89.616 -14.332 1.00 36.01 256 LEU C N 1
ATOM 6812 C CA . LEU C 1 256 ? 23.112 88.665 -14.289 1.00 37.94 256 LEU C CA 1
ATOM 6813 C C . LEU C 1 256 ? 22.727 87.345 -14.933 1.00 36.32 256 LEU C C 1
ATOM 6814 O O . LEU C 1 256 ? 23.513 86.760 -15.693 1.00 38.06 256 LEU C O 1
ATOM 6819 N N . ILE C 1 257 ? 21.513 86.867 -14.654 1.00 36.29 257 ILE C N 1
ATOM 6820 C CA . ILE C 1 257 ? 21.072 85.601 -15.226 1.00 36.88 257 ILE C CA 1
ATOM 6821 C C . ILE C 1 257 ? 20.969 85.714 -16.743 1.00 42.95 257 ILE C C 1
ATOM 6822 O O . ILE C 1 257 ? 21.450 84.846 -17.482 1.00 44.51 257 ILE C O 1
ATOM 6827 N N . LYS C 1 258 ? 20.348 86.793 -17.229 1.00 41.05 258 LYS C N 1
ATOM 6828 C CA . LYS C 1 258 ? 20.172 86.945 -18.671 1.00 44.17 258 LYS C CA 1
ATOM 6829 C C . LYS C 1 258 ? 21.514 87.061 -19.386 1.00 42.76 258 LYS C C 1
ATOM 6830 O O . LYS C 1 258 ? 21.620 86.701 -20.562 1.00 45.84 258 LYS C O 1
ATOM 6836 N N . GLU C 1 259 ? 22.547 87.550 -18.694 1.00 43.71 259 GLU C N 1
ATOM 6837 C CA . GLU C 1 259 ? 23.899 87.598 -19.240 1.00 43.00 259 GLU C CA 1
ATOM 6838 C C . GLU C 1 259 ? 24.624 86.260 -19.158 1.00 46.32 259 GLU C C 1
ATOM 6839 O O . GLU C 1 259 ? 25.764 86.169 -19.620 1.00 52.28 259 GLU C O 1
ATOM 6845 N N . GLY C 1 260 ? 24.007 85.229 -18.583 1.00 45.57 260 GLY C N 1
ATOM 6846 C CA . GLY C 1 260 ? 24.660 83.941 -18.446 1.00 42.34 260 GLY C CA 1
ATOM 6847 C C . GLY C 1 260 ? 25.594 83.820 -17.261 1.00 42.77 260 GLY C C 1
ATOM 6848 O O . GLY C 1 260 ? 26.394 82.880 -17.212 1.00 44.34 260 GLY C O 1
ATOM 6849 N N . HIS C 1 261 ? 25.530 84.741 -16.311 1.00 39.00 261 HIS C N 1
ATOM 6850 C CA . HIS C 1 261 ? 26.412 84.674 -15.159 1.00 41.73 261 HIS C CA 1
ATOM 6851 C C . HIS C 1 261 ? 25.934 83.630 -14.149 1.00 44.64 261 HIS C C 1
ATOM 6852 O O . HIS C 1 261 ? 24.762 83.242 -14.109 1.00 45.07 261 HIS C O 1
ATOM 6859 N N . ASP C 1 262 ? 26.880 83.163 -13.342 1.00 38.89 262 ASP C N 1
ATOM 6860 C CA . ASP C 1 262 ? 26.616 82.231 -12.250 1.00 41.26 262 ASP C CA 1
ATOM 6861 C C . ASP C 1 262 ? 26.168 83.064 -11.054 1.00 45.50 262 ASP C C 1
ATOM 6862 O O . ASP C 1 262 ? 26.992 83.612 -10.317 1.00 46.21 262 ASP C O 1
ATOM 6867 N N . ALA C 1 263 ? 24.857 83.186 -10.870 1.00 39.15 263 ALA C N 1
ATOM 6868 C CA . ALA C 1 263 ? 24.319 84.037 -9.823 1.00 36.01 263 ALA C CA 1
ATOM 6869 C C . ALA C 1 263 ? 23.303 83.267 -8.994 1.00 35.66 263 ALA C C 1
ATOM 6870 O O . ALA C 1 263 ? 22.572 82.412 -9.498 1.00 37.30 263 ALA C O 1
ATOM 6872 N N . LEU C 1 264 ? 23.273 83.594 -7.708 1.00 39.31 264 LEU C N 1
ATOM 6873 C CA . LEU C 1 264 ? 22.378 82.982 -6.742 1.00 38.17 264 LEU C CA 1
ATOM 6874 C C . LEU C 1 264 ? 21.787 84.105 -5.910 1.00 40.26 264 LEU C C 1
ATOM 6875 O O . LEU C 1 264 ? 22.523 84.980 -5.445 1.00 38.95 264 LEU C O 1
ATOM 6888 N N . TYR C 1 266 ? 18.902 85.060 -2.684 1.00 37.75 266 TYR C N 1
ATOM 6889 C CA . TYR C 1 266 ? 17.937 84.736 -1.641 1.00 39.40 266 TYR C CA 1
ATOM 6890 C C . TYR C 1 266 ? 17.135 85.974 -1.274 1.00 39.81 266 TYR C C 1
ATOM 6891 O O . TYR C 1 266 ? 17.707 87.017 -0.944 1.00 37.17 266 TYR C O 1
ATOM 6900 N N . LYS C 1 267 ? 15.817 85.853 -1.348 1.00 36.95 267 LYS C N 1
ATOM 6901 C CA . LYS C 1 267 ? 14.912 86.787 -0.695 1.00 38.96 267 LYS C CA 1
ATOM 6902 C C . LYS C 1 267 ? 14.748 86.352 0.759 1.00 40.91 267 LYS C C 1
ATOM 6903 O O . LYS C 1 267 ? 14.377 85.203 1.025 1.00 38.55 267 LYS C O 1
ATOM 6909 N N . ILE C 1 268 ? 15.053 87.241 1.701 1.00 37.55 268 ILE C N 1
ATOM 6910 C CA . ILE C 1 268 ? 14.922 86.934 3.124 1.00 36.88 268 ILE C CA 1
ATOM 6911 C C . ILE C 1 268 ? 13.567 87.475 3.564 1.00 40.54 268 ILE C C 1
ATOM 6912 O O . ILE C 1 268 ? 13.418 88.673 3.835 1.00 41.06 268 ILE C O 1
ATOM 6917 N N . ASN C 1 269 ? 12.574 86.591 3.628 1.00 38.16 269 ASN C N 1
ATOM 6918 C CA . ASN C 1 269 ? 11.210 87.001 3.951 1.00 44.13 269 ASN C CA 1
ATOM 6919 C C . ASN C 1 269 ? 11.121 87.517 5.383 1.00 42.75 269 ASN C C 1
ATOM 6920 O O . ASN C 1 269 ? 11.535 86.837 6.326 1.00 41.59 269 ASN C O 1
ATOM 6925 N N . GLY C 1 270 ? 10.561 88.713 5.546 1.00 48.95 270 GLY C N 1
ATOM 6926 C CA . GLY C 1 270 ? 10.382 89.299 6.857 1.00 46.99 270 GLY C CA 1
ATOM 6927 C C . GLY C 1 270 ? 11.600 89.999 7.422 1.00 50.72 270 GLY C C 1
ATOM 6928 O O . GLY C 1 270 ? 11.549 90.465 8.567 1.00 50.14 270 GLY C O 1
ATOM 6929 N N . ALA C 1 271 ? 12.689 90.083 6.668 1.00 45.91 271 ALA C N 1
ATOM 6930 C CA . ALA C 1 271 ? 13.900 90.747 7.122 1.00 43.30 271 ALA C CA 1
ATOM 6931 C C . ALA C 1 271 ? 14.024 92.119 6.473 1.00 46.17 271 ALA C C 1
ATOM 6932 O O . ALA C 1 271 ? 13.505 92.365 5.380 1.00 44.79 271 ALA C O 1
ATOM 6934 N N . GLY C 1 272 ? 14.719 93.015 7.167 1.00 43.68 272 GLY C N 1
ATOM 6935 C CA . GLY C 1 272 ? 14.933 94.345 6.645 1.00 41.12 272 GLY C CA 1
ATOM 6936 C C . GLY C 1 272 ? 16.395 94.657 6.425 1.00 43.42 272 GLY C C 1
ATOM 6937 O O . GLY C 1 272 ? 17.189 93.774 6.083 1.00 38.39 272 GLY C O 1
ATOM 6938 N N . HIS C 1 273 ? 16.760 95.923 6.626 1.00 42.07 273 HIS C N 1
ATOM 6939 C CA . HIS C 1 273 ? 18.131 96.392 6.438 1.00 39.77 273 HIS C CA 1
ATOM 6940 C C . HIS C 1 273 ? 18.957 96.077 7.690 1.00 39.51 273 HIS C C 1
ATOM 6941 O O . HIS C 1 273 ? 19.333 96.949 8.475 1.00 37.84 273 HIS C O 1
ATOM 6948 N N . ASN C 1 274 ? 19.226 94.786 7.873 1.00 36.17 274 ASN C N 1
ATOM 6949 C CA . ASN C 1 274 ? 20.084 94.311 8.952 1.00 36.62 274 ASN C CA 1
ATOM 6950 C C . ASN C 1 274 ? 20.874 93.128 8.428 1.00 36.88 274 ASN C C 1
ATOM 6951 O O . ASN C 1 274 ? 20.368 92.343 7.622 1.00 36.91 274 ASN C O 1
ATOM 6956 N N . GLY C 1 275 ? 22.111 93.002 8.900 1.00 36.95 275 GLY C N 1
ATOM 6957 C CA . GLY C 1 275 ? 22.934 91.864 8.544 1.00 38.34 275 GLY C CA 1
ATOM 6958 C C . GLY C 1 275 ? 22.223 90.559 8.824 1.00 38.61 275 GLY C C 1
ATOM 6959 O O . GLY C 1 275 ? 21.572 90.414 9.862 1.00 38.34 275 GLY C O 1
ATOM 6960 N N . PHE C 1 276 ? 22.312 89.608 7.896 1.00 33.14 276 PHE C N 1
ATOM 6961 C CA . PHE C 1 276 ? 21.636 88.323 8.056 1.00 33.60 276 PHE C CA 1
ATOM 6962 C C . PHE C 1 276 ? 22.502 87.415 8.932 1.00 37.24 276 PHE C C 1
ATOM 6963 O O . PHE C 1 276 ? 23.057 86.402 8.502 1.00 37.28 276 PHE C O 1
ATOM 6971 N N . THR C 1 277 ? 22.592 87.798 10.202 1.00 34.88 277 THR C N 1
ATOM 6972 C CA . THR C 1 277 ? 23.501 87.171 11.145 1.00 34.12 277 THR C CA 1
ATOM 6973 C C . THR C 1 277 ? 22.893 85.969 11.856 1.00 38.10 277 THR C C 1
ATOM 6974 O O . THR C 1 277 ? 23.516 85.434 12.775 1.00 37.78 277 THR C O 1
ATOM 6978 N N . GLN C 1 278 ? 21.697 85.537 11.469 1.00 33.28 278 GLN C N 1
ATOM 6979 C CA . GLN C 1 278 ? 21.186 84.299 12.037 1.00 43.40 278 GLN C CA 1
ATOM 6980 C C . GLN C 1 278 ? 21.873 83.102 11.377 1.00 41.91 278 GLN C C 1
ATOM 6981 O O . GLN C 1 278 ? 22.393 83.191 10.261 1.00 37.60 278 GLN C O 1
ATOM 6987 N N . ALA C 1 279 ? 21.879 81.975 12.095 1.00 39.59 279 ALA C N 1
ATOM 6988 C CA . ALA C 1 279 ? 22.711 80.840 11.708 1.00 40.34 279 ALA C CA 1
ATOM 6989 C C . ALA C 1 279 ? 22.347 80.323 10.319 1.00 39.90 279 ALA C C 1
ATOM 6990 O O . ALA C 1 279 ? 23.226 80.088 9.480 1.00 37.55 279 ALA C O 1
ATOM 6992 N N . HIS C 1 280 ? 21.052 80.144 10.054 1.00 36.65 280 HIS C N 1
ATOM 6993 C CA . HIS C 1 280 ? 20.644 79.564 8.779 1.00 38.43 280 HIS C CA 1
ATOM 6994 C C . HIS C 1 280 ? 20.905 80.496 7.601 1.00 44.42 280 HIS C C 1
ATOM 6995 O O . HIS C 1 280 ? 21.052 80.016 6.474 1.00 49.63 280 HIS C O 1
ATOM 7002 N N . THR C 1 281 ? 20.989 81.806 7.826 1.00 40.74 281 THR C N 1
ATOM 7003 C CA . THR C 1 281 ? 21.335 82.690 6.719 1.00 36.19 281 THR C CA 1
ATOM 7004 C C . THR C 1 281 ? 22.844 82.835 6.555 1.00 41.11 281 THR C C 1
ATOM 7005 O O . THR C 1 281 ? 23.337 82.920 5.425 1.00 46.22 281 THR C O 1
ATOM 7009 N N . LEU C 1 282 ? 23.598 82.849 7.658 1.00 36.22 282 LEU C N 1
ATOM 7010 C CA . LEU C 1 282 ? 25.052 82.827 7.544 1.00 39.63 282 LEU C CA 1
ATOM 7011 C C . LEU C 1 282 ? 25.542 81.542 6.881 1.00 40.31 282 LEU C C 1
ATOM 7012 O O . LEU C 1 282 ? 26.578 81.554 6.206 1.00 39.78 282 LEU C O 1
ATOM 7017 N N . ASP C 1 283 ? 24.821 80.428 7.070 1.00 33.22 283 ASP C N 1
ATOM 7018 C CA . ASP C 1 283 ? 25.197 79.171 6.426 1.00 34.48 283 ASP C CA 1
ATOM 7019 C C . ASP C 1 283 ? 25.165 79.280 4.907 1.00 37.01 283 ASP C C 1
ATOM 7020 O O . ASP C 1 283 ? 25.947 78.613 4.221 1.00 38.55 283 ASP C O 1
ATOM 7025 N N . ILE C 1 284 ? 24.267 80.106 4.367 1.00 30.61 284 ILE C N 1
ATOM 7026 C CA . ILE C 1 284 ? 24.207 80.305 2.923 1.00 37.49 284 ILE C CA 1
ATOM 7027 C C . ILE C 1 284 ? 25.500 80.940 2.427 1.00 42.04 284 ILE C C 1
ATOM 7028 O O . ILE C 1 284 ? 26.070 80.515 1.414 1.00 39.04 284 ILE C O 1
ATOM 7033 N N . VAL C 1 285 ? 25.991 81.956 3.144 1.00 36.43 285 VAL C N 1
ATOM 7034 C CA . VAL C 1 285 ? 27.248 82.600 2.772 1.00 34.01 285 VAL C CA 1
ATOM 7035 C C . VAL C 1 285 ? 28.399 81.609 2.873 1.00 35.80 285 VAL C C 1
ATOM 7036 O O . VAL C 1 285 ? 29.266 81.547 1.991 1.00 33.96 285 VAL C O 1
ATOM 7040 N N . LYS C 1 286 ? 28.409 80.796 3.934 1.00 31.40 286 LYS C N 1
ATOM 7041 C CA . LYS C 1 286 ? 29.469 79.809 4.103 1.00 36.50 286 LYS C CA 1
ATOM 7042 C C . LYS C 1 286 ? 29.429 78.754 3.000 1.00 37.74 286 LYS C C 1
ATOM 7043 O O . LYS C 1 286 ? 30.475 78.348 2.485 1.00 35.52 286 LYS C O 1
ATOM 7049 N N . SER C 1 287 ? 28.232 78.310 2.611 1.00 33.48 287 SER C N 1
ATOM 7050 C CA . SER C 1 287 ? 28.130 77.337 1.526 1.00 37.83 287 SER C CA 1
ATOM 7051 C C . SER C 1 287 ? 28.612 77.929 0.210 1.00 33.95 287 SER C C 1
ATOM 7052 O O . SER C 1 287 ? 29.262 77.242 -0.589 1.00 35.75 287 SER C O 1
ATOM 7055 N N . PHE C 1 288 ? 28.287 79.198 -0.038 1.00 30.15 288 PHE C N 1
ATOM 7056 C CA . PHE C 1 288 ? 28.684 79.847 -1.283 1.00 36.25 288 PHE C CA 1
ATOM 7057 C C . PHE C 1 288 ? 30.202 79.929 -1.399 1.00 36.33 288 PHE C C 1
ATOM 7058 O O . PHE C 1 288 ? 30.780 79.527 -2.416 1.00 40.83 288 PHE C O 1
ATOM 7066 N N . PHE C 1 289 ? 30.869 80.430 -0.355 1.00 34.57 289 PHE C N 1
ATOM 7067 C CA . PHE C 1 289 ? 32.319 80.577 -0.413 1.00 34.31 289 PHE C CA 1
ATOM 7068 C C . PHE C 1 289 ? 33.032 79.229 -0.399 1.00 34.15 289 PHE C C 1
ATOM 7069 O O . PHE C 1 289 ? 34.076 79.080 -1.045 1.00 34.69 289 PHE C O 1
ATOM 7077 N N . ARG C 1 290 ? 32.485 78.234 0.303 1.00 29.25 290 ARG C N 1
ATOM 7078 C CA . ARG C 1 290 ? 33.079 76.901 0.263 1.00 33.77 290 ARG C CA 1
ATOM 7079 C C . ARG C 1 290 ? 33.062 76.337 -1.154 1.00 35.67 290 ARG C C 1
ATOM 7080 O O . ARG C 1 290 ? 34.060 75.784 -1.625 1.00 39.90 290 ARG C O 1
ATOM 7088 N N . LYS C 1 291 ? 31.934 76.478 -1.853 1.00 33.47 291 LYS C N 1
ATOM 7089 C CA . LYS C 1 291 ? 31.832 75.951 -3.209 1.00 37.80 291 LYS C CA 1
ATOM 7090 C C . LYS C 1 291 ? 32.871 76.574 -4.141 1.00 37.26 291 LYS C C 1
ATOM 7091 O O . LYS C 1 291 ? 33.445 75.885 -4.991 1.00 40.28 291 LYS C O 1
ATOM 7097 N N . HIS C 1 292 ? 33.131 77.870 -4.004 1.00 34.60 292 HIS C N 1
ATOM 7098 C CA . HIS C 1 292 ? 33.954 78.550 -4.993 1.00 40.57 292 HIS C CA 1
ATOM 7099 C C . HIS C 1 292 ? 35.391 78.785 -4.549 1.00 42.03 292 HIS C C 1
ATOM 7100 O O . HIS C 1 292 ? 36.269 78.888 -5.410 1.00 43.68 292 HIS C O 1
ATOM 7107 N N . LEU C 1 293 ? 35.665 78.852 -3.243 1.00 38.62 293 LEU C N 1
ATOM 7108 C CA . LEU C 1 293 ? 37.032 79.027 -2.763 1.00 32.09 293 LEU C CA 1
ATOM 7109 C C . LEU C 1 293 ? 37.651 77.740 -2.233 1.00 37.86 293 LEU C C 1
ATOM 7110 O O . LEU C 1 293 ? 38.877 77.677 -2.082 1.00 40.54 293 LEU C O 1
ATOM 7115 N N . LYS C 1 294 ? 36.836 76.731 -1.939 1.00 34.89 294 LYS C N 1
ATOM 7116 C CA . LYS C 1 294 ? 37.301 75.388 -1.616 1.00 37.91 294 LYS C CA 1
ATOM 7117 C C . LYS C 1 294 ? 38.301 75.333 -0.457 1.00 41.48 294 LYS C C 1
ATOM 7118 O O . LYS C 1 294 ? 39.428 74.854 -0.626 1.00 37.64 294 LYS C O 1
ATOM 7124 N N . PRO C 1 295 ? 37.916 75.794 0.735 1.00 39.24 295 PRO C N 1
ATOM 7125 C CA . PRO C 1 295 ? 38.811 75.688 1.892 1.00 42.37 295 PRO C CA 1
ATOM 7126 C C . PRO C 1 295 ? 38.989 74.239 2.320 1.00 50.01 295 PRO C C 1
ATOM 7127 O O . PRO C 1 295 ? 38.272 73.333 1.888 1.00 46.57 295 PRO C O 1
ATOM 7131 N N . GLY C 1 296 ? 39.974 74.029 3.191 1.00 58.84 296 GLY C N 1
ATOM 7132 C CA . GLY C 1 296 ? 40.244 72.715 3.742 1.00 73.71 296 GLY C CA 1
ATOM 7133 C C . GLY C 1 296 ? 40.772 71.716 2.733 1.00 89.64 296 GLY C C 1
ATOM 7134 O O . GLY C 1 296 ? 40.013 70.891 2.212 1.00 94.41 296 GLY C O 1
ATOM 7135 N N . LYS C 1 297 ? 42.068 71.784 2.437 1.00 96.60 297 LYS C N 1
ATOM 7136 C CA . LYS C 1 297 ? 42.698 70.843 1.513 1.00 100.70 297 LYS C CA 1
ATOM 7137 C C . LYS C 1 297 ? 44.125 70.518 1.953 1.00 104.43 297 LYS C C 1
ATOM 7138 O O . LYS C 1 297 ? 44.497 70.721 3.110 1.00 104.14 297 LYS C O 1
ATOM 7144 N N . HIS C 1 299 ? 47.318 70.505 4.535 0.90 90.69 299 HIS C N 1
ATOM 7145 C CA . HIS C 1 299 ? 48.434 69.703 4.045 0.90 97.91 299 HIS C CA 1
ATOM 7146 C C . HIS C 1 299 ? 49.612 69.688 5.029 0.90 98.79 299 HIS C C 1
ATOM 7147 O O . HIS C 1 299 ? 50.371 68.719 5.079 0.90 99.95 299 HIS C O 1
ATOM 7154 N N . HIS C 1 300 ? 49.764 70.758 5.811 0.77 98.60 300 HIS C N 1
ATOM 7155 C CA . HIS C 1 300 ? 50.926 70.930 6.682 0.77 98.52 300 HIS C CA 1
ATOM 7156 C C . HIS C 1 300 ? 50.654 70.573 8.141 0.77 94.20 300 HIS C C 1
ATOM 7157 O O . HIS C 1 300 ? 51.433 69.833 8.748 0.77 94.21 300 HIS C O 1
ATOM 7164 N N . HIS C 1 301 ? 49.583 71.106 8.733 0.73 89.40 301 HIS C N 1
ATOM 7165 C CA . HIS C 1 301 ? 49.268 70.859 10.135 0.73 85.08 301 HIS C CA 1
ATOM 7166 C C . HIS C 1 301 ? 47.800 70.487 10.285 0.73 80.65 301 HIS C C 1
ATOM 7167 O O . HIS C 1 301 ? 46.958 70.865 9.465 0.73 75.35 301 HIS C O 1
ATOM 7174 N N . HIS C 1 302 ? 47.498 69.752 11.354 0.74 81.32 302 HIS C N 1
ATOM 7175 C CA . HIS C 1 302 ? 46.111 69.536 11.736 0.74 76.71 302 HIS C CA 1
ATOM 7176 C C . HIS C 1 302 ? 45.474 70.863 12.145 0.74 76.94 302 HIS C C 1
ATOM 7177 O O . HIS C 1 302 ? 46.154 71.814 12.542 0.74 77.89 302 HIS C O 1
ATOM 7184 N N . HIS C 1 303 ? 44.150 70.924 12.044 0.75 75.15 303 HIS C N 1
ATOM 7185 C CA . HIS C 1 303 ? 43.427 72.140 12.411 0.75 77.01 303 HIS C CA 1
ATOM 7186 C C . HIS C 1 303 ? 42.288 71.853 13.386 0.75 78.29 303 HIS C C 1
ATOM 7187 O O . HIS C 1 303 ? 41.464 70.969 13.154 0.75 79.54 303 HIS C O 1
ATOM 7194 N N . THR D 1 2 ? 13.630 79.252 19.699 1.00 98.34 2 THR D N 1
ATOM 7195 C CA . THR D 1 2 ? 14.294 78.039 19.232 1.00 103.43 2 THR D CA 1
ATOM 7196 C C . THR D 1 2 ? 13.248 77.034 18.768 1.00 100.60 2 THR D C 1
ATOM 7197 O O . THR D 1 2 ? 13.566 76.021 18.140 1.00 100.36 2 THR D O 1
ATOM 7201 N N . ASN D 1 3 ? 11.990 77.332 19.085 1.00 99.74 3 ASN D N 1
ATOM 7202 C CA . ASN D 1 3 ? 10.839 76.602 18.570 1.00 96.43 3 ASN D CA 1
ATOM 7203 C C . ASN D 1 3 ? 10.482 77.020 17.141 1.00 86.29 3 ASN D C 1
ATOM 7204 O O . ASN D 1 3 ? 9.374 76.745 16.660 1.00 88.33 3 ASN D O 1
ATOM 7209 N N . HIS D 1 4 ? 11.415 77.668 16.452 1.00 72.32 4 HIS D N 1
ATOM 7210 C CA . HIS D 1 4 ? 11.159 78.280 15.158 1.00 59.43 4 HIS D CA 1
ATOM 7211 C C . HIS D 1 4 ? 11.442 77.276 14.046 1.00 48.97 4 HIS D C 1
ATOM 7212 O O . HIS D 1 4 ? 12.542 76.719 13.965 1.00 52.02 4 HIS D O 1
ATOM 7219 N N . ILE D 1 5 ? 10.455 77.051 13.191 1.00 46.51 5 ILE D N 1
ATOM 7220 C CA . ILE D 1 5 ? 10.624 76.198 12.022 1.00 48.15 5 ILE D CA 1
ATOM 7221 C C . ILE D 1 5 ? 11.126 77.048 10.862 1.00 45.57 5 ILE D C 1
ATOM 7222 O O . ILE D 1 5 ? 10.533 78.082 10.535 1.00 48.77 5 ILE D O 1
ATOM 7227 N N . LYS D 1 6 ? 12.223 76.620 10.243 1.00 40.24 6 LYS D N 1
ATOM 7228 C CA . LYS D 1 6 ? 12.742 77.321 9.080 1.00 38.58 6 LYS D CA 1
ATOM 7229 C C . LYS D 1 6 ? 11.926 76.966 7.846 1.00 38.96 6 LYS D C 1
ATOM 7230 O O . LYS D 1 6 ? 11.358 75.874 7.742 1.00 39.84 6 LYS D O 1
ATOM 7236 N N . GLU D 1 7 ? 11.876 77.902 6.903 1.00 34.59 7 GLU D N 1
ATOM 7237 C CA . GLU D 1 7 ? 11.133 77.712 5.667 1.00 40.34 7 GLU D CA 1
ATOM 7238 C C . GLU D 1 7 ? 12.002 78.094 4.482 1.00 40.58 7 GLU D C 1
ATOM 7239 O O . GLU D 1 7 ? 12.729 79.089 4.524 1.00 43.73 7 GLU D O 1
ATOM 7245 N N . ILE D 1 8 ? 11.920 77.293 3.425 1.00 37.93 8 ILE D N 1
ATOM 7246 C CA . ILE D 1 8 ? 12.660 77.551 2.200 1.00 41.45 8 ILE D CA 1
ATOM 7247 C C . ILE D 1 8 ? 11.792 77.078 1.044 1.00 40.92 8 ILE D C 1
ATOM 7248 O O . ILE D 1 8 ? 10.946 76.197 1.208 1.00 40.71 8 ILE D O 1
ATOM 7253 N N . ASN D 1 9 ? 11.968 77.694 -0.121 1.00 40.30 9 ASN D N 1
ATOM 7254 C CA . ASN D 1 9 ? 11.104 77.368 -1.245 1.00 38.17 9 ASN D CA 1
ATOM 7255 C C . ASN D 1 9 ? 11.740 76.266 -2.096 1.00 42.84 9 ASN D C 1
ATOM 7256 O O . ASN D 1 9 ? 12.762 75.671 -1.741 1.00 42.29 9 ASN D O 1
ATOM 7261 N N . TRP D 1 10 ? 11.123 75.980 -3.235 1.00 41.74 10 TRP D N 1
ATOM 7262 C CA . TRP D 1 10 ? 11.443 74.796 -4.016 1.00 36.70 10 TRP D CA 1
ATOM 7263 C C . TRP D 1 10 ? 11.119 75.106 -5.465 1.00 39.83 10 TRP D C 1
ATOM 7264 O O . TRP D 1 10 ? 9.999 75.527 -5.768 1.00 44.62 10 TRP D O 1
ATOM 7275 N N . GLU D 1 11 ? 12.096 74.936 -6.350 1.00 41.03 11 GLU D N 1
ATOM 7276 C CA . GLU D 1 11 ? 11.872 75.239 -7.756 1.00 41.36 11 GLU D CA 1
ATOM 7277 C C . GLU D 1 11 ? 11.066 74.116 -8.398 1.00 42.34 11 GLU D C 1
ATOM 7278 O O . GLU D 1 11 ? 11.406 72.937 -8.255 1.00 42.01 11 GLU D O 1
ATOM 7284 N N . GLN D 1 12 ? 9.992 74.481 -9.092 1.00 44.57 12 GLN D N 1
ATOM 7285 C CA . GLN D 1 12 ? 9.133 73.499 -9.739 1.00 48.01 12 GLN D CA 1
ATOM 7286 C C . GLN D 1 12 ? 9.685 73.097 -11.102 1.00 51.22 12 GLN D C 1
ATOM 7287 O O . GLN D 1 12 ? 10.412 73.856 -11.752 1.00 49.84 12 GLN D O 1
ATOM 7293 N N . ASN D 1 13 ? 9.325 71.882 -11.528 1.00 53.32 13 ASN D N 1
ATOM 7294 C CA . ASN D 1 13 ? 9.594 71.391 -12.885 1.00 58.49 13 ASN D CA 1
ATOM 7295 C C . ASN D 1 13 ? 11.082 71.452 -13.220 1.00 52.43 13 ASN D C 1
ATOM 7296 O O . ASN D 1 13 ? 11.490 71.981 -14.255 1.00 56.20 13 ASN D O 1
ATOM 7301 N N . THR D 1 14 ? 11.895 70.897 -12.330 1.00 50.85 14 THR D N 1
ATOM 7302 C CA . THR D 1 14 ? 13.344 70.930 -12.453 1.00 54.16 14 THR D CA 1
ATOM 7303 C C . THR D 1 14 ? 13.885 69.525 -12.256 1.00 50.73 14 THR D C 1
ATOM 7304 O O . THR D 1 14 ? 13.512 68.841 -11.298 1.00 53.55 14 THR D O 1
ATOM 7308 N N . ASN D 1 15 ? 14.754 69.093 -13.162 1.00 45.28 15 ASN D N 1
ATOM 7309 C CA . ASN D 1 15 ? 15.468 67.840 -12.975 1.00 41.57 15 ASN D CA 1
ATOM 7310 C C . ASN D 1 15 ? 16.666 68.089 -12.067 1.00 44.25 15 ASN D C 1
ATOM 7311 O O . ASN D 1 15 ? 17.568 68.856 -12.417 1.00 54.53 15 ASN D O 1
ATOM 7316 N N . SER D 1 16 ? 16.671 67.464 -10.894 1.00 37.51 16 SER D N 1
ATOM 7317 C CA . SER D 1 16 ? 17.814 67.611 -10.007 1.00 38.79 16 SER D CA 1
ATOM 7318 C C . SER D 1 16 ? 18.276 66.299 -9.399 1.00 41.31 16 SER D C 1
ATOM 7319 O O . SER D 1 16 ? 19.330 66.280 -8.762 1.00 42.96 16 SER D O 1
ATOM 7322 N N . TYR D 1 17 ? 17.533 65.215 -9.556 1.00 35.97 17 TYR D N 1
ATOM 7323 C CA . TYR D 1 17 ? 17.936 63.920 -9.032 1.00 40.30 17 TYR D CA 1
ATOM 7324 C C . TYR D 1 17 ? 18.699 63.172 -10.121 1.00 41.85 17 TYR D C 1
ATOM 7325 O O . TYR D 1 17 ? 18.175 62.964 -11.222 1.00 36.05 17 TYR D O 1
ATOM 7334 N N . ILE D 1 18 ? 19.938 62.793 -9.826 1.00 36.19 18 ILE D N 1
ATOM 7335 C CA . ILE D 1 18 ? 20.721 61.947 -10.716 1.00 37.62 18 ILE D CA 1
ATOM 7336 C C . ILE D 1 18 ? 20.664 60.535 -10.163 1.00 33.11 18 ILE D C 1
ATOM 7337 O O . ILE D 1 18 ? 21.068 60.293 -9.021 1.00 38.18 18 ILE D O 1
ATOM 7342 N N . GLN D 1 19 ? 20.138 59.605 -10.949 1.00 37.20 19 GLN D N 1
ATOM 7343 C CA . GLN D 1 19 ? 19.964 58.235 -10.494 1.00 38.81 19 GLN D CA 1
ATOM 7344 C C . GLN D 1 19 ? 21.065 57.357 -11.066 1.00 38.87 19 GLN D C 1
ATOM 7345 O O . GLN D 1 19 ? 21.374 57.437 -12.258 1.00 37.61 19 GLN D O 1
ATOM 7351 N N . LEU D 1 20 ? 21.645 56.520 -10.215 1.00 37.58 20 LEU D N 1
ATOM 7352 C CA . LEU D 1 20 ? 22.537 55.461 -10.661 1.00 38.84 20 LEU D CA 1
ATOM 7353 C C . LEU D 1 20 ? 21.708 54.205 -10.884 1.00 37.34 20 LEU D C 1
ATOM 7354 O O . LEU D 1 20 ? 21.010 53.747 -9.974 1.00 38.56 20 LEU D O 1
ATOM 7359 N N . ILE D 1 21 ? 21.767 53.666 -12.098 1.00 39.86 21 ILE D N 1
ATOM 7360 C CA . ILE D 1 21 ? 21.075 52.431 -12.446 1.00 38.77 21 ILE D CA 1
ATOM 7361 C C . ILE D 1 21 ? 22.134 51.381 -12.757 1.00 42.59 21 ILE D C 1
ATOM 7362 O O . ILE D 1 21 ? 22.672 51.356 -13.874 1.00 43.41 21 ILE D O 1
ATOM 7367 N N . PRO D 1 22 ? 22.471 50.508 -11.812 1.00 45.20 22 PRO D N 1
ATOM 7368 C CA . PRO D 1 22 ? 23.596 49.592 -12.008 1.00 41.26 22 PRO D CA 1
ATOM 7369 C C . PRO D 1 22 ? 23.181 48.259 -12.617 1.00 37.42 22 PRO D C 1
ATOM 7370 O O . PRO D 1 22 ? 22.011 47.869 -12.611 1.00 42.80 22 PRO D O 1
ATOM 7374 N N . ASN D 1 23 ? 24.186 47.561 -13.152 1.00 39.73 23 ASN D N 1
ATOM 7375 C CA . ASN D 1 23 ? 24.060 46.149 -13.526 1.00 42.76 23 ASN D CA 1
ATOM 7376 C C . ASN D 1 23 ? 23.032 45.930 -14.636 1.00 43.96 23 ASN D C 1
ATOM 7377 O O . ASN D 1 23 ? 22.306 44.934 -14.646 1.00 47.11 23 ASN D O 1
ATOM 7382 N N . ILE D 1 24 ? 22.967 46.855 -15.590 1.00 44.26 24 ILE D N 1
ATOM 7383 C CA . ILE D 1 24 ? 22.119 46.641 -16.761 1.00 38.83 24 ILE D CA 1
ATOM 7384 C C . ILE D 1 24 ? 22.811 45.652 -17.694 1.00 39.44 24 ILE D C 1
ATOM 7385 O O . ILE D 1 24 ? 23.901 45.922 -18.210 1.00 42.64 24 ILE D O 1
ATOM 7390 N N . GLU D 1 25 ? 22.185 44.499 -17.920 1.00 41.61 25 GLU D N 1
ATOM 7391 C CA . GLU D 1 25 ? 22.752 43.523 -18.845 1.00 46.50 25 GLU D CA 1
ATOM 7392 C C . GLU D 1 25 ? 22.559 44.003 -20.278 1.00 50.68 25 GLU D C 1
ATOM 7393 O O . GLU D 1 25 ? 21.425 44.220 -20.714 1.00 49.83 25 GLU D O 1
ATOM 7399 N N . TYR D 1 26 ? 23.662 44.172 -21.014 1.00 46.54 26 TYR D N 1
ATOM 7400 C CA . TYR D 1 26 ? 23.570 44.617 -22.396 1.00 41.20 26 TYR D CA 1
ATOM 7401 C C . TYR D 1 26 ? 23.855 43.527 -23.412 1.00 45.66 26 TYR D C 1
ATOM 7402 O O . TYR D 1 26 ? 23.520 43.706 -24.587 1.00 51.35 26 TYR D O 1
ATOM 7411 N N . THR D 1 27 ? 24.456 42.415 -23.001 1.00 45.84 27 THR D N 1
ATOM 7412 C CA . THR D 1 27 ? 24.613 41.267 -23.885 1.00 52.05 27 THR D CA 1
ATOM 7413 C C . THR D 1 27 ? 24.918 40.039 -23.040 1.00 53.33 27 THR D C 1
ATOM 7414 O O . THR D 1 27 ? 25.187 40.129 -21.837 1.00 52.15 27 THR D O 1
ATOM 7418 N N . LYS D 1 28 ? 24.877 38.884 -23.696 1.00 57.12 28 LYS D N 1
ATOM 7419 C CA . LYS D 1 28 ? 25.242 37.618 -23.077 1.00 63.02 28 LYS D CA 1
ATOM 7420 C C . LYS D 1 28 ? 26.036 36.808 -24.086 1.00 64.60 28 LYS D C 1
ATOM 7421 O O . LYS D 1 28 ? 25.529 36.497 -25.167 1.00 66.85 28 LYS D O 1
ATOM 7427 N N . VAL D 1 29 ? 27.282 36.500 -23.743 1.00 66.55 29 VAL D N 1
ATOM 7428 C CA . VAL D 1 29 ? 28.113 35.563 -24.488 1.00 72.67 29 VAL D CA 1
ATOM 7429 C C . VAL D 1 29 ? 28.276 34.323 -23.623 1.00 79.38 29 VAL D C 1
ATOM 7430 O O . VAL D 1 29 ? 28.513 34.435 -22.415 1.00 79.21 29 VAL D O 1
ATOM 7434 N N . GLU D 1 30 ? 28.172 33.145 -24.249 1.00 88.92 30 GLU D N 1
ATOM 7435 C CA . GLU D 1 30 ? 27.962 31.865 -23.569 1.00 97.12 30 GLU D CA 1
ATOM 7436 C C . GLU D 1 30 ? 27.008 32.018 -22.386 1.00 89.80 30 GLU D C 1
ATOM 7437 O O . GLU D 1 30 ? 25.835 32.360 -22.570 1.00 81.33 30 GLU D O 1
ATOM 7443 N N . ASP D 1 31 ? 27.492 31.753 -21.175 1.00 90.93 31 ASP D N 1
ATOM 7444 C CA . ASP D 1 31 ? 26.718 31.959 -19.959 1.00 93.33 31 ASP D CA 1
ATOM 7445 C C . ASP D 1 31 ? 27.129 33.235 -19.234 1.00 86.12 31 ASP D C 1
ATOM 7446 O O . ASP D 1 31 ? 26.624 33.514 -18.143 1.00 86.06 31 ASP D O 1
ATOM 7451 N N . THR D 1 32 ? 28.027 34.018 -19.827 1.00 80.52 32 THR D N 1
ATOM 7452 C CA . THR D 1 32 ? 28.562 35.226 -19.210 1.00 71.59 32 THR D CA 1
ATOM 7453 C C . THR D 1 32 ? 27.737 36.424 -19.661 1.00 68.28 32 THR D C 1
ATOM 7454 O O . THR D 1 32 ? 27.733 36.772 -20.846 1.00 73.39 32 THR D O 1
ATOM 7458 N N . SER D 1 33 ? 27.049 37.064 -18.726 1.00 61.17 33 SER D N 1
ATOM 7459 C CA . SER D 1 33 ? 26.360 38.305 -19.039 1.00 55.83 33 SER D CA 1
ATOM 7460 C C . SER D 1 33 ? 27.296 39.477 -18.774 1.00 52.50 33 SER D C 1
ATOM 7461 O O . SER D 1 33 ? 28.079 39.464 -17.821 1.00 55.76 33 SER D O 1
ATOM 7464 N N . LEU D 1 34 ? 27.244 40.466 -19.657 1.00 46.81 34 LEU D N 1
ATOM 7465 C CA . LEU D 1 34 ? 28.037 41.679 -19.542 1.00 46.28 34 LEU D CA 1
ATOM 7466 C C . LEU D 1 34 ? 27.118 42.842 -19.204 1.00 41.61 34 LEU D C 1
ATOM 7467 O O . LEU D 1 34 ? 26.030 42.971 -19.775 1.00 44.26 34 LEU D O 1
ATOM 7472 N N . THR D 1 35 ? 27.549 43.686 -18.277 1.00 41.07 35 THR D N 1
ATOM 7473 C CA . THR D 1 35 ? 26.674 44.730 -17.777 1.00 42.61 35 THR D CA 1
ATOM 7474 C C . THR D 1 35 ? 27.292 46.106 -17.968 1.00 43.36 35 THR D C 1
ATOM 7475 O O . THR D 1 35 ? 28.481 46.262 -18.252 1.00 42.01 35 THR D O 1
ATOM 7479 N N . LEU D 1 36 ? 26.439 47.113 -17.823 1.00 39.64 36 LEU D N 1
ATOM 7480 C CA . LEU D 1 36 ? 26.869 48.495 -17.775 1.00 33.19 36 LEU D CA 1
ATOM 7481 C C . LEU D 1 36 ? 26.101 49.171 -16.652 1.00 34.84 36 LEU D C 1
ATOM 7482 O O . LEU D 1 36 ? 25.024 48.722 -16.259 1.00 37.19 36 LEU D O 1
ATOM 7487 N N . HIS D 1 37 ? 26.681 50.241 -16.120 1.00 37.76 37 HIS D N 1
ATOM 7488 C CA . HIS D 1 37 ? 26.030 51.083 -15.128 1.00 39.58 37 HIS D CA 1
ATOM 7489 C C . HIS D 1 37 ? 25.682 52.412 -15.775 1.00 38.35 37 HIS D C 1
ATOM 7490 O O . HIS D 1 37 ? 26.480 52.963 -16.536 1.00 41.65 37 HIS D O 1
ATOM 7497 N N . LEU D 1 38 ? 24.490 52.922 -15.482 1.00 40.76 38 LEU D N 1
ATOM 7498 C CA . LEU D 1 38 ? 23.991 54.122 -16.133 1.00 41.29 38 LEU D CA 1
ATOM 7499 C C . LEU D 1 38 ? 23.731 55.223 -15.113 1.00 40.57 38 LEU D C 1
ATOM 7500 O O . LEU D 1 38 ? 23.221 54.968 -14.017 1.00 40.30 38 LEU D O 1
ATOM 7505 N N . LEU D 1 39 ? 24.087 56.446 -15.488 1.00 35.76 39 LEU D N 1
ATOM 7506 C CA . LEU D 1 39 ? 23.798 57.644 -14.713 1.00 32.42 39 LEU D CA 1
ATOM 7507 C C . LEU D 1 39 ? 22.950 58.574 -15.569 1.00 40.44 39 LEU D C 1
ATOM 7508 O O . LEU D 1 39 ? 23.285 58.828 -16.732 1.00 39.71 39 LEU D O 1
ATOM 7513 N N . VAL D 1 40 ? 21.858 59.086 -15.001 1.00 41.92 40 VAL D N 1
ATOM 7514 C CA . VAL D 1 40 ? 20.893 59.858 -15.777 1.00 39.43 40 VAL D CA 1
ATOM 7515 C C . VAL D 1 40 ? 20.068 60.703 -14.820 1.00 42.80 40 VAL D C 1
ATOM 7516 O O . VAL D 1 40 ? 19.818 60.309 -13.676 1.00 37.12 40 VAL D O 1
ATOM 7520 N N . TYR D 1 41 ? 19.649 61.877 -15.288 1.00 39.79 41 TYR D N 1
ATOM 7521 C CA . TYR D 1 41 ? 18.645 62.646 -14.569 1.00 40.90 41 TYR D CA 1
ATOM 7522 C C . TYR D 1 41 ? 17.332 61.877 -14.530 1.00 46.37 41 TYR D C 1
ATOM 7523 O O . TYR D 1 41 ? 16.633 61.767 -15.544 1.00 46.44 41 TYR D O 1
ATOM 7532 N N . ARG D 1 42 ? 17.000 61.334 -13.362 1.00 40.51 42 ARG D N 1
ATOM 7533 C CA . ARG D 1 42 ? 15.762 60.583 -13.186 1.00 40.41 42 ARG D CA 1
ATOM 7534 C C . ARG D 1 42 ? 15.417 60.598 -11.709 1.00 44.49 42 ARG D C 1
ATOM 7535 O O . ARG D 1 42 ? 16.245 60.216 -10.875 1.00 39.61 42 ARG D O 1
ATOM 7543 N N . ASN D 1 43 ? 14.212 61.054 -11.387 1.00 39.55 43 ASN D N 1
ATOM 7544 C CA . ASN D 1 43 ? 13.702 60.986 -10.027 1.00 41.73 43 ASN D CA 1
ATOM 7545 C C . ASN D 1 43 ? 13.016 59.637 -9.843 1.00 41.83 43 ASN D C 1
ATOM 7546 O O . ASN D 1 43 ? 11.971 59.397 -10.468 1.00 41.92 43 ASN D O 1
ATOM 7551 N N . PRO D 1 44 ? 13.554 58.732 -9.023 1.00 43.12 44 PRO D N 1
ATOM 7552 C CA . PRO D 1 44 ? 12.934 57.402 -8.896 1.00 43.92 44 PRO D CA 1
ATOM 7553 C C . PRO D 1 44 ? 11.501 57.436 -8.394 1.00 46.53 44 PRO D C 1
ATOM 7554 O O . PRO D 1 44 ? 10.766 56.464 -8.617 1.00 47.27 44 PRO D O 1
ATOM 7566 N N . ASP D 1 46 ? 9.156 59.094 -9.652 1.00 46.54 46 ASP D N 1
ATOM 7567 C CA . ASP D 1 46 ? 8.254 59.192 -10.798 1.00 47.23 46 ASP D CA 1
ATOM 7568 C C . ASP D 1 46 ? 7.816 57.816 -11.283 1.00 48.54 46 ASP D C 1
ATOM 7569 O O . ASP D 1 46 ? 6.633 57.605 -11.568 1.00 58.86 46 ASP D O 1
ATOM 7574 N N . ALA D 1 47 ? 8.746 56.865 -11.376 1.00 50.24 47 ALA D N 1
ATOM 7575 C CA . ALA D 1 47 ? 8.366 55.518 -11.790 1.00 53.46 47 ALA D CA 1
ATOM 7576 C C . ALA D 1 47 ? 7.529 54.829 -10.718 1.00 51.57 47 ALA D C 1
ATOM 7577 O O . ALA D 1 47 ? 6.536 54.162 -11.031 1.00 56.13 47 ALA D O 1
ATOM 7579 N N . LEU D 1 48 ? 7.907 54.992 -9.446 1.00 48.30 48 LEU D N 1
ATOM 7580 C CA . LEU D 1 48 ? 7.185 54.335 -8.360 1.00 51.82 48 LEU D CA 1
ATOM 7581 C C . LEU D 1 48 ? 5.726 54.755 -8.329 1.00 50.21 48 LEU D C 1
ATOM 7582 O O . LEU D 1 48 ? 4.846 53.939 -8.039 1.00 57.18 48 LEU D O 1
ATOM 7587 N N . PHE D 1 49 ? 5.448 56.026 -8.611 1.00 48.40 49 PHE D N 1
ATOM 7588 C CA . PHE D 1 49 ? 4.087 56.536 -8.562 1.00 55.50 49 PHE D CA 1
ATOM 7589 C C . PHE D 1 49 ? 3.515 56.807 -9.950 1.00 58.58 49 PHE D C 1
ATOM 7590 O O . PHE D 1 49 ? 2.579 57.602 -10.084 1.00 62.74 49 PHE D O 1
ATOM 7598 N N . ASN D 1 50 ? 4.053 56.143 -10.979 1.00 61.31 50 ASN D N 1
ATOM 7599 C CA . ASN D 1 50 ? 3.508 56.176 -12.340 1.00 66.82 50 ASN D CA 1
ATOM 7600 C C . ASN D 1 50 ? 3.287 57.604 -12.827 1.00 65.25 50 ASN D C 1
ATOM 7601 O O . ASN D 1 50 ? 2.261 57.935 -13.425 1.00 70.02 50 ASN D O 1
ATOM 7606 N N . ARG D 1 51 ? 4.252 58.462 -12.554 1.00 63.16 51 ARG D N 1
ATOM 7607 C CA . ARG D 1 51 ? 4.194 59.840 -13.002 1.00 67.43 51 ARG D CA 1
ATOM 7608 C C . ARG D 1 51 ? 4.994 59.990 -14.287 1.00 64.38 51 ARG D C 1
ATOM 7609 O O . ARG D 1 51 ? 5.892 59.198 -14.583 1.00 64.82 51 ARG D O 1
ATOM 7617 N N . LYS D 1 52 ? 4.639 61.009 -15.064 1.00 65.48 52 LYS D N 1
ATOM 7618 C CA . LYS D 1 52 ? 5.376 61.286 -16.287 1.00 69.93 52 LYS D CA 1
ATOM 7619 C C . LYS D 1 52 ? 6.826 61.592 -15.943 1.00 69.24 52 LYS D C 1
ATOM 7620 O O . LYS D 1 52 ? 7.112 62.477 -15.127 1.00 68.70 52 LYS D O 1
ATOM 7626 N N . GLY D 1 53 ? 7.737 60.838 -16.541 1.00 63.22 53 GLY D N 1
ATOM 7627 C CA . GLY D 1 53 ? 9.141 60.975 -16.237 1.00 60.64 53 GLY D CA 1
ATOM 7628 C C . GLY D 1 53 ? 9.773 62.154 -16.949 1.00 57.84 53 GLY D C 1
ATOM 7629 O O . GLY D 1 53 ? 9.111 63.012 -17.534 1.00 59.26 53 GLY D O 1
ATOM 7630 N N . ASN D 1 54 ? 11.098 62.184 -16.881 1.00 52.83 54 ASN D N 1
ATOM 7631 C CA . ASN D 1 54 ? 11.894 63.160 -17.611 1.00 51.83 54 ASN D CA 1
ATOM 7632 C C . ASN D 1 54 ? 11.838 62.839 -19.102 1.00 51.25 54 ASN D C 1
ATOM 7633 O O . ASN D 1 54 ? 12.167 61.721 -19.512 1.00 54.24 54 ASN D O 1
ATOM 7638 N N . GLN D 1 55 ? 11.405 63.809 -19.910 1.00 50.19 55 GLN D N 1
ATOM 7639 C CA . GLN D 1 55 ? 11.295 63.627 -21.353 1.00 57.37 55 GLN D CA 1
ATOM 7640 C C . GLN D 1 55 ? 12.518 64.114 -22.116 1.00 58.93 55 GLN D C 1
ATOM 7641 O O . GLN D 1 55 ? 12.608 63.873 -23.324 1.00 60.13 55 GLN D O 1
ATOM 7647 N N . GLU D 1 56 ? 13.445 64.801 -21.456 1.00 56.35 56 GLU D N 1
ATOM 7648 C CA . GLU D 1 56 ? 14.624 65.304 -22.145 1.00 58.85 56 GLU D CA 1
ATOM 7649 C C . GLU D 1 56 ? 15.520 64.158 -22.600 1.00 51.46 56 GLU D C 1
ATOM 7650 O O . GLU D 1 56 ? 15.578 63.097 -21.974 1.00 48.68 56 GLU D O 1
ATOM 7656 N N . THR D 1 57 ? 16.212 64.377 -23.713 1.00 52.49 57 THR D N 1
ATOM 7657 C CA . THR D 1 57 ? 17.267 63.487 -24.168 1.00 54.11 57 THR D CA 1
ATOM 7658 C C . THR D 1 57 ? 18.609 64.197 -24.053 1.00 51.60 57 THR D C 1
ATOM 7659 O O . THR D 1 57 ? 18.702 65.419 -24.191 1.00 50.69 57 THR D O 1
ATOM 7663 N N . TYR D 1 58 ? 19.648 63.418 -23.792 1.00 46.46 58 TYR D N 1
ATOM 7664 C CA . TYR D 1 58 ? 20.971 63.953 -23.540 1.00 46.76 58 TYR D CA 1
ATOM 7665 C C . TYR D 1 58 ? 21.990 63.220 -24.393 1.00 48.04 58 TYR D C 1
ATOM 7666 O O . TYR D 1 58 ? 21.823 62.030 -24.680 1.00 46.06 58 TYR D O 1
ATOM 7675 N N . PRO D 1 59 ? 23.058 63.902 -24.806 1.00 47.32 59 PRO D N 1
ATOM 7676 C CA . PRO D 1 59 ? 24.193 63.187 -25.392 1.00 46.10 59 PRO D CA 1
ATOM 7677 C C . PRO D 1 59 ? 24.750 62.189 -24.388 1.00 43.90 59 PRO D C 1
ATOM 7678 O O . PRO D 1 59 ? 24.598 62.340 -23.171 1.00 41.14 59 PRO D O 1
ATOM 7682 N N . LEU D 1 60 ? 25.377 61.145 -24.915 1.00 43.25 60 LEU D N 1
ATOM 7683 C CA . LEU D 1 60 ? 25.828 60.014 -24.118 1.00 43.06 60 LEU D CA 1
ATOM 7684 C C . LEU D 1 60 ? 27.348 59.963 -24.071 1.00 38.82 60 LEU D C 1
ATOM 7685 O O . LEU D 1 60 ? 28.016 60.139 -25.094 1.00 41.06 60 LEU D O 1
ATOM 7690 N N . ILE D 1 61 ? 27.890 59.710 -22.884 1.00 39.71 61 ILE D N 1
ATOM 7691 C CA . ILE D 1 61 ? 29.309 59.433 -22.712 1.00 38.28 61 ILE D CA 1
ATOM 7692 C C . ILE D 1 61 ? 29.437 58.021 -22.163 1.00 38.78 61 ILE D C 1
ATOM 7693 O O . ILE D 1 61 ? 28.832 57.687 -21.136 1.00 41.82 61 ILE D O 1
ATOM 7698 N N . ILE D 1 62 ? 30.201 57.188 -22.859 1.00 37.95 62 ILE D N 1
ATOM 7699 C CA . ILE D 1 62 ? 30.503 55.837 -22.414 1.00 34.91 62 ILE D CA 1
ATOM 7700 C C . ILE D 1 62 ? 31.884 55.853 -21.786 1.00 37.31 62 ILE D C 1
ATOM 7701 O O . ILE D 1 62 ? 32.839 56.347 -22.397 1.00 37.99 62 ILE D O 1
ATOM 7706 N N . TYR D 1 63 ? 31.998 55.328 -20.568 1.00 37.05 63 TYR D N 1
ATOM 7707 C CA . TYR D 1 63 ? 33.293 55.197 -19.914 1.00 33.23 63 TYR D CA 1
ATOM 7708 C C . TYR D 1 63 ? 33.742 53.741 -19.942 1.00 36.16 63 TYR D C 1
ATOM 7709 O O . TYR D 1 63 ? 32.961 52.840 -19.617 1.00 36.30 63 TYR D O 1
ATOM 7718 N N . LEU D 1 64 ? 35.003 53.518 -20.312 1.00 35.62 64 LEU D N 1
ATOM 7719 C CA . LEU D 1 64 ? 35.597 52.181 -20.372 1.00 33.40 64 LEU D CA 1
ATOM 7720 C C . LEU D 1 64 ? 36.726 52.126 -19.347 1.00 37.47 64 LEU D C 1
ATOM 7721 O O . LEU D 1 64 ? 37.822 52.639 -19.591 1.00 36.15 64 LEU D O 1
ATOM 7726 N N . GLN D 1 65 ? 36.454 51.509 -18.201 1.00 37.97 65 GLN D N 1
ATOM 7727 C CA . GLN D 1 65 ? 37.468 51.343 -17.167 1.00 32.91 65 GLN D CA 1
ATOM 7728 C C . GLN D 1 65 ? 38.574 50.404 -17.644 1.00 34.26 65 GLN D C 1
ATOM 7729 O O . GLN D 1 65 ? 38.304 49.308 -18.150 1.00 34.93 65 GLN D O 1
ATOM 7735 N N . GLY D 1 66 ? 39.826 50.831 -17.475 1.00 33.44 66 GLY D N 1
ATOM 7736 C CA . GLY D 1 66 ? 40.942 49.968 -17.797 1.00 29.40 66 GLY D CA 1
ATOM 7737 C C . GLY D 1 66 ? 41.206 48.932 -16.717 1.00 33.83 66 GLY D C 1
ATOM 7738 O O . GLY D 1 66 ? 40.814 49.083 -15.561 1.00 37.03 66 GLY D O 1
ATOM 7739 N N . CYS D 1 67 ? 41.892 47.860 -17.113 1.00 32.64 67 CYS D N 1
ATOM 7740 C CA . CYS D 1 67 ? 42.141 46.729 -16.224 1.00 35.60 67 CYS D CA 1
ATOM 7741 C C . CYS D 1 67 ? 43.220 45.817 -16.798 1.00 35.88 67 CYS D C 1
ATOM 7742 O O . CYS D 1 67 ? 43.345 44.663 -16.380 1.00 38.66 67 CYS D O 1
ATOM 7745 N N . GLY D 1 68 ? 43.995 46.315 -17.762 1.00 34.78 68 GLY D N 1
ATOM 7746 C CA . GLY D 1 68 ? 44.912 45.439 -18.480 1.00 32.30 68 GLY D CA 1
ATOM 7747 C C . GLY D 1 68 ? 44.211 44.348 -19.260 1.00 33.13 68 GLY D C 1
ATOM 7748 O O . GLY D 1 68 ? 44.761 43.251 -19.415 1.00 34.61 68 GLY D O 1
ATOM 7749 N N . TRP D 1 69 ? 42.998 44.623 -19.753 1.00 34.36 69 TRP D N 1
ATOM 7750 C CA . TRP D 1 69 ? 42.143 43.618 -20.390 1.00 37.38 69 TRP D CA 1
ATOM 7751 C C . TRP D 1 69 ? 42.084 42.340 -19.557 1.00 39.84 69 TRP D C 1
ATOM 7752 O O . TRP D 1 69 ? 42.178 41.225 -20.080 1.00 38.81 69 TRP D O 1
ATOM 7763 N N . GLY D 1 70 ? 41.950 42.498 -18.241 1.00 39.94 70 GLY D N 1
ATOM 7764 C CA . GLY D 1 70 ? 41.807 41.354 -17.360 1.00 37.80 70 GLY D CA 1
ATOM 7765 C C . GLY D 1 70 ? 43.013 41.037 -16.501 1.00 42.72 70 GLY D C 1
ATOM 7766 O O . GLY D 1 70 ? 42.927 40.121 -15.675 1.00 44.83 70 GLY D O 1
ATOM 7767 N N . TRP D 1 71 ? 44.132 41.750 -16.667 1.00 41.90 71 TRP D N 1
ATOM 7768 C CA . TRP D 1 71 ? 45.243 41.625 -15.725 1.00 43.74 71 TRP D CA 1
ATOM 7769 C C . TRP D 1 71 ? 44.741 41.729 -14.290 1.00 41.81 71 TRP D C 1
ATOM 7770 O O . TRP D 1 71 ? 45.172 40.978 -13.410 1.00 38.66 71 TRP D O 1
ATOM 7781 N N . THR D 1 72 ? 43.826 42.660 -14.045 1.00 37.97 72 THR D N 1
ATOM 7782 C CA . THR D 1 72 ? 42.991 42.682 -12.861 1.00 50.16 72 THR D CA 1
ATOM 7783 C C . THR D 1 72 ? 41.535 42.624 -13.318 1.00 50.16 72 THR D C 1
ATOM 7784 O O . THR D 1 72 ? 41.209 42.977 -14.455 1.00 41.35 72 THR D O 1
ATOM 7788 N N . LYS D 1 73 ? 40.658 42.144 -12.445 1.00 44.60 73 LYS D N 1
ATOM 7789 C CA . LYS D 1 73 ? 39.253 42.061 -12.817 1.00 44.69 73 LYS D CA 1
ATOM 7790 C C . LYS D 1 73 ? 38.676 43.461 -12.979 1.00 41.26 73 LYS D C 1
ATOM 7791 O O . LYS D 1 73 ? 38.806 44.309 -12.091 1.00 42.43 73 LYS D O 1
ATOM 7797 N N . GLN D 1 74 ? 38.051 43.710 -14.123 1.00 38.68 74 GLN D N 1
ATOM 7798 C CA . GLN D 1 74 ? 37.584 45.051 -14.428 1.00 39.91 74 GLN D CA 1
ATOM 7799 C C . GLN D 1 74 ? 36.528 45.492 -13.422 1.00 44.20 74 GLN D C 1
ATOM 7800 O O . GLN D 1 74 ? 35.542 44.788 -13.182 1.00 42.86 74 GLN D O 1
ATOM 7806 N N . ASP D 1 75 ? 36.744 46.661 -12.833 1.00 42.71 75 ASP D N 1
ATOM 7807 C CA . ASP D 1 75 ? 35.850 47.235 -11.833 1.00 41.20 75 ASP D CA 1
ATOM 7808 C C . ASP D 1 75 ? 35.136 48.407 -12.495 1.00 37.61 75 ASP D C 1
ATOM 7809 O O . ASP D 1 75 ? 35.675 49.515 -12.555 1.00 37.67 75 ASP D O 1
ATOM 7814 N N . THR D 1 76 ? 33.913 48.165 -12.966 1.00 36.88 76 THR D N 1
ATOM 7815 C CA . THR D 1 76 ? 33.139 49.193 -13.654 1.00 36.16 76 THR D CA 1
ATOM 7816 C C . THR D 1 76 ? 32.454 50.172 -12.709 1.00 34.05 76 THR D C 1
ATOM 7817 O O . THR D 1 76 ? 31.897 51.169 -13.179 1.00 39.15 76 THR D O 1
ATOM 7821 N N . SER D 1 77 ? 32.468 49.916 -11.403 1.00 34.69 77 SER D N 1
ATOM 7822 C CA . SER D 1 77 ? 31.854 50.836 -10.451 1.00 39.08 77 SER D CA 1
ATOM 7823 C C . SER D 1 77 ? 32.830 51.875 -9.914 1.00 37.62 77 SER D C 1
ATOM 7824 O O . SER D 1 77 ? 32.405 52.974 -9.543 1.00 34.22 77 SER D O 1
ATOM 7827 N N . ALA D 1 78 ? 34.126 51.553 -9.879 1.00 37.21 78 ALA D N 1
ATOM 7828 C CA . ALA D 1 78 ? 35.094 52.357 -9.136 1.00 34.41 78 ALA D CA 1
ATOM 7829 C C . ALA D 1 78 ? 35.077 53.822 -9.553 1.00 33.83 78 ALA D C 1
ATOM 7830 O O . ALA D 1 78 ? 35.120 54.717 -8.700 1.00 33.23 78 ALA D O 1
ATOM 7832 N N . PHE D 1 79 ? 35.016 54.089 -10.859 1.00 35.42 79 PHE D N 1
ATOM 7833 C CA . PHE D 1 79 ? 35.158 55.448 -11.373 1.00 35.79 79 PHE D CA 1
ATOM 7834 C C . PHE D 1 79 ? 33.856 56.237 -11.358 1.00 35.32 79 PHE D C 1
ATOM 7835 O O . PHE D 1 79 ? 33.877 57.433 -11.661 1.00 38.08 79 PHE D O 1
ATOM 7843 N N . ILE D 1 80 ? 32.737 55.607 -11.012 1.00 36.24 80 ILE D N 1
ATOM 7844 C CA . ILE D 1 80 ? 31.410 56.219 -11.123 1.00 35.24 80 ILE D CA 1
ATOM 7845 C C . ILE D 1 80 ? 31.329 57.583 -10.434 1.00 34.83 80 ILE D C 1
ATOM 7846 O O . ILE D 1 80 ? 30.726 58.502 -11.009 1.00 35.58 80 ILE D O 1
ATOM 7851 N N . PRO D 1 81 ? 31.928 57.799 -9.250 1.00 31.23 81 PRO D N 1
ATOM 7852 C CA . PRO D 1 81 ? 31.837 59.139 -8.647 1.00 33.02 81 PRO D CA 1
ATOM 7853 C C . PRO D 1 81 ? 32.417 60.247 -9.510 1.00 40.04 81 PRO D C 1
ATOM 7854 O O . PRO D 1 81 ? 31.956 61.392 -9.420 1.00 40.77 81 PRO D O 1
ATOM 7858 N N . GLN D 1 82 ? 33.421 59.952 -10.339 1.00 37.95 82 GLN D N 1
ATOM 7859 C CA . GLN D 1 82 ? 33.956 60.956 -11.246 1.00 35.61 82 GLN D CA 1
ATOM 7860 C C . GLN D 1 82 ? 33.050 61.191 -12.448 1.00 36.68 82 GLN D C 1
ATOM 7861 O O . GLN D 1 82 ? 33.161 62.231 -13.102 1.00 35.49 82 GLN D O 1
ATOM 7867 N N . LEU D 1 83 ? 32.171 60.245 -12.762 1.00 36.59 83 LEU D N 1
ATOM 7868 C CA . LEU D 1 83 ? 31.255 60.419 -13.879 1.00 38.26 83 LEU D CA 1
ATOM 7869 C C . LEU D 1 83 ? 30.037 61.249 -13.497 1.00 39.61 83 LEU D C 1
ATOM 7870 O O . LEU D 1 83 ? 29.424 61.866 -14.376 1.00 40.00 83 LEU D O 1
ATOM 7875 N N . VAL D 1 84 ? 29.702 61.294 -12.203 1.00 41.19 84 VAL D N 1
ATOM 7876 C CA . VAL D 1 84 ? 28.510 62.021 -11.759 1.00 37.12 84 VAL D CA 1
ATOM 7877 C C . VAL D 1 84 ? 28.520 63.481 -12.191 1.00 39.06 84 VAL D C 1
ATOM 7878 O O . VAL D 1 84 ? 27.498 63.952 -12.723 1.00 41.25 84 VAL D O 1
ATOM 7882 N N . PRO D 1 85 ? 29.602 64.253 -12.011 1.00 39.49 85 PRO D N 1
ATOM 7883 C CA . PRO D 1 85 ? 29.582 65.652 -12.473 1.00 44.11 85 PRO D CA 1
ATOM 7884 C C . PRO D 1 85 ? 29.425 65.798 -13.974 1.00 46.88 85 PRO D C 1
ATOM 7885 O O . PRO D 1 85 ? 29.121 66.906 -14.433 1.00 47.88 85 PRO D O 1
ATOM 7889 N N . PHE D 1 86 ? 29.621 64.730 -14.755 1.00 43.37 86 PHE D N 1
ATOM 7890 C CA . PHE D 1 86 ? 29.362 64.846 -16.184 1.00 41.39 86 PHE D CA 1
ATOM 7891 C C . PHE D 1 86 ? 27.867 64.833 -16.471 1.00 42.91 86 PHE D C 1
ATOM 7892 O O . PHE D 1 86 ? 27.405 65.551 -17.365 1.00 45.76 86 PHE D O 1
ATOM 7900 N N . VAL D 1 87 ? 27.090 64.064 -15.701 1.00 41.19 87 VAL D N 1
ATOM 7901 C CA . VAL D 1 87 ? 25.635 64.147 -15.815 1.00 41.25 87 VAL D CA 1
ATOM 7902 C C . VAL D 1 87 ? 25.167 65.571 -15.566 1.00 41.64 87 VAL D C 1
ATOM 7903 O O . VAL D 1 87 ? 24.288 66.084 -16.268 1.00 48.99 87 VAL D O 1
ATOM 7907 N N . GLU D 1 88 ? 25.764 66.241 -14.575 1.00 41.85 88 GLU D N 1
ATOM 7908 C CA . GLU D 1 88 ? 25.364 67.607 -14.249 1.00 47.07 88 GLU D CA 1
ATOM 7909 C C . GLU D 1 88 ? 25.581 68.551 -15.421 1.00 41.86 88 GLU D C 1
ATOM 7910 O O . GLU D 1 88 ? 24.882 69.560 -15.541 1.00 48.36 88 GLU D O 1
ATOM 7916 N N . GLN D 1 89 ? 26.555 68.256 -16.278 1.00 44.47 89 GLN D N 1
ATOM 7917 C CA . GLN D 1 89 ? 26.789 69.044 -17.481 1.00 50.76 89 GLN D CA 1
ATOM 7918 C C . GLN D 1 89 ? 25.757 68.786 -18.575 1.00 53.93 89 GLN D C 1
ATOM 7919 O O . GLN D 1 89 ? 25.813 69.451 -19.617 1.00 58.14 89 GLN D O 1
ATOM 7925 N N . GLY D 1 90 ? 24.834 67.845 -18.377 1.00 43.82 90 GLY D N 1
ATOM 7926 C CA . GLY D 1 90 ? 23.822 67.549 -19.372 1.00 43.28 90 GLY D CA 1
ATOM 7927 C C . GLY D 1 90 ? 24.123 66.328 -20.223 1.00 46.30 90 GLY D C 1
ATOM 7928 O O . GLY D 1 90 ? 23.900 66.350 -21.436 1.00 44.69 90 GLY D O 1
ATOM 7929 N N . TYR D 1 91 ? 24.625 65.258 -19.607 1.00 41.84 91 TYR D N 1
ATOM 7930 C CA . TYR D 1 91 ? 24.865 63.999 -20.294 1.00 44.80 91 TYR D CA 1
ATOM 7931 C C . TYR D 1 91 ? 24.139 62.857 -19.595 1.00 45.70 91 TYR D C 1
ATOM 7932 O O . TYR D 1 91 ? 23.805 62.930 -18.409 1.00 43.73 91 TYR D O 1
ATOM 7941 N N . VAL D 1 92 ? 23.923 61.787 -20.346 1.00 41.14 92 VAL D N 1
ATOM 7942 C CA . VAL D 1 92 ? 23.776 60.454 -19.780 1.00 39.48 92 VAL D CA 1
ATOM 7943 C C . VAL D 1 92 ? 25.148 59.799 -19.841 1.00 36.88 92 VAL D C 1
ATOM 7944 O O . VAL D 1 92 ? 25.901 60.002 -20.801 1.00 40.22 92 VAL D O 1
ATOM 7948 N N . VAL D 1 93 ? 25.506 59.055 -18.803 1.00 36.93 93 VAL D N 1
ATOM 7949 C CA . VAL D 1 93 ? 26.800 58.387 -18.755 1.00 36.08 93 VAL D CA 1
ATOM 7950 C C . VAL D 1 93 ? 26.583 56.909 -18.464 1.00 38.70 93 VAL D C 1
ATOM 7951 O O . VAL D 1 93 ? 25.748 56.541 -17.629 1.00 41.64 93 VAL D O 1
ATOM 7955 N N . ALA D 1 94 ? 27.325 56.067 -19.175 1.00 37.35 94 ALA D N 1
ATOM 7956 C CA . ALA D 1 94 ? 27.330 54.630 -18.966 1.00 35.26 94 ALA D CA 1
ATOM 7957 C C . ALA D 1 94 ? 28.765 54.171 -18.768 1.00 38.47 94 ALA D C 1
ATOM 7958 O O . ALA D 1 94 ? 29.663 54.595 -19.498 1.00 44.35 94 ALA D O 1
ATOM 7960 N N . SER D 1 95 ? 28.981 53.321 -17.771 1.00 35.66 95 SER D N 1
ATOM 7961 C CA . SER D 1 95 ? 30.262 52.660 -17.564 1.00 35.75 95 SER D CA 1
ATOM 7962 C C . SER D 1 95 ? 30.090 51.203 -17.970 1.00 34.66 95 SER D C 1
ATOM 7963 O O . SER D 1 95 ? 29.210 50.513 -17.443 1.00 38.54 95 SER D O 1
ATOM 7966 N N . VAL D 1 96 ? 30.923 50.742 -18.901 1.00 36.36 96 VAL D N 1
ATOM 7967 C CA . VAL D 1 96 ? 30.672 49.519 -19.658 1.00 37.06 96 VAL D CA 1
ATOM 7968 C C . VAL D 1 96 ? 31.704 48.456 -19.301 1.00 37.25 96 VAL D C 1
ATOM 7969 O O . VAL D 1 96 ? 32.910 48.729 -19.264 1.00 34.06 96 VAL D O 1
ATOM 7973 N N . GLN D 1 97 ? 31.224 47.242 -19.049 1.00 36.43 97 GLN D N 1
ATOM 7974 C CA . GLN D 1 97 ? 32.074 46.081 -18.820 1.00 39.22 97 GLN D CA 1
ATOM 7975 C C . GLN D 1 97 ? 32.448 45.418 -20.144 1.00 41.97 97 GLN D C 1
ATOM 7976 O O . GLN D 1 97 ? 31.620 45.310 -21.055 1.00 42.03 97 GLN D O 1
ATOM 7982 N N . TYR D 1 98 ? 33.702 44.980 -20.255 1.00 35.62 98 TYR D N 1
ATOM 7983 C CA . TYR D 1 98 ? 34.121 44.143 -21.372 1.00 40.26 98 TYR D CA 1
ATOM 7984 C C . TYR D 1 98 ? 34.891 42.946 -20.832 1.00 43.35 98 TYR D C 1
ATOM 7985 O O . TYR D 1 98 ? 35.418 42.973 -19.717 1.00 44.39 98 TYR D O 1
ATOM 7994 N N . ARG D 1 99 ? 34.938 41.889 -21.637 1.00 40.28 99 ARG D N 1
ATOM 7995 C CA . ARG D 1 99 ? 35.528 40.630 -21.198 1.00 43.76 99 ARG D CA 1
ATOM 7996 C C . ARG D 1 99 ? 37.042 40.733 -21.069 1.00 39.65 99 ARG D C 1
ATOM 7997 O O . ARG D 1 99 ? 37.707 41.419 -21.848 1.00 40.82 99 ARG D O 1
ATOM 8005 N N . GLY D 1 100 ? 37.585 40.027 -20.084 1.00 36.98 100 GLY D N 1
ATOM 8006 C CA . GLY D 1 100 ? 39.021 39.922 -19.966 1.00 35.73 100 GLY D CA 1
ATOM 8007 C C . GLY D 1 100 ? 39.604 38.917 -20.941 1.00 40.59 100 GLY D C 1
ATOM 8008 O O . GLY D 1 100 ? 38.906 38.056 -21.472 1.00 41.58 100 GLY D O 1
ATOM 8009 N N . SER D 1 101 ? 40.918 39.035 -21.165 1.00 40.54 101 SER D N 1
ATOM 8010 C CA . SER D 1 101 ? 41.596 38.154 -22.108 1.00 43.26 101 SER D CA 1
ATOM 8011 C C . SER D 1 101 ? 41.632 36.713 -21.626 1.00 46.94 101 SER D C 1
ATOM 8012 O O . SER D 1 101 ? 41.818 35.805 -22.443 1.00 49.69 101 SER D O 1
ATOM 8015 N N . GLY D 1 102 ? 41.455 36.480 -20.324 1.00 49.17 102 GLY D N 1
ATOM 8016 C CA . GLY D 1 102 ? 41.275 35.124 -19.839 1.00 47.34 102 GLY D CA 1
ATOM 8017 C C . GLY D 1 102 ? 39.990 34.473 -20.309 1.00 53.43 102 GLY D C 1
ATOM 8018 O O . GLY D 1 102 ? 39.863 33.247 -20.228 1.00 57.61 102 GLY D O 1
ATOM 8019 N N . GLU D 1 103 ? 39.033 35.265 -20.788 1.00 52.58 103 GLU D N 1
ATOM 8020 C CA . GLU D 1 103 ? 37.779 34.754 -21.325 1.00 52.83 103 GLU D CA 1
ATOM 8021 C C . GLU D 1 103 ? 37.798 34.631 -22.842 1.00 50.10 103 GLU D C 1
ATOM 8022 O O . GLU D 1 103 ? 37.246 33.671 -23.382 1.00 54.74 103 GLU D O 1
ATOM 8028 N N . ALA D 1 104 ? 38.424 35.574 -23.542 1.00 50.02 104 ALA D N 1
ATOM 8029 C CA . ALA D 1 104 ? 38.553 35.485 -24.991 1.00 50.30 104 ALA D CA 1
ATOM 8030 C C . ALA D 1 104 ? 39.586 36.499 -25.454 1.00 44.00 104 ALA D C 1
ATOM 8031 O O . ALA D 1 104 ? 39.745 37.561 -24.845 1.00 45.41 104 ALA D O 1
ATOM 8033 N N . VAL D 1 105 ? 40.284 36.160 -26.535 1.00 41.28 105 VAL D N 1
ATOM 8034 C CA . VAL D 1 105 ? 41.319 37.042 -27.051 1.00 39.99 105 VAL D CA 1
ATOM 8035 C C . VAL D 1 105 ? 40.690 38.123 -27.920 1.00 41.16 105 VAL D C 1
ATOM 8036 O O . VAL D 1 105 ? 39.535 38.027 -28.347 1.00 42.68 105 VAL D O 1
ATOM 8040 N N . PHE D 1 106 ? 41.464 39.171 -28.167 1.00 41.45 106 PHE D N 1
ATOM 8041 C CA . PHE D 1 106 ? 41.048 40.213 -29.088 1.00 41.52 106 PHE D CA 1
ATOM 8042 C C . PHE D 1 106 ? 40.653 39.578 -30.421 1.00 42.36 106 PHE D C 1
ATOM 8043 O O . PHE D 1 106 ? 41.304 38.625 -30.862 1.00 44.68 106 PHE D O 1
ATOM 8051 N N . PRO D 1 107 ? 39.610 40.078 -31.103 1.00 45.12 107 PRO D N 1
ATOM 8052 C CA . PRO D 1 107 ? 38.829 41.302 -30.873 1.00 40.48 107 PRO D CA 1
ATOM 8053 C C . PRO D 1 107 ? 37.611 41.185 -29.956 1.00 43.40 107 PRO D C 1
ATOM 8054 O O . PRO D 1 107 ? 36.730 42.046 -30.038 1.00 43.85 107 PRO D O 1
ATOM 8058 N N . ALA D 1 108 ? 37.558 40.167 -29.095 1.00 45.49 108 ALA D N 1
ATOM 8059 C CA . ALA D 1 108 ? 36.388 39.992 -28.237 1.00 44.79 108 ALA D CA 1
ATOM 8060 C C . ALA D 1 108 ? 36.101 41.244 -27.416 1.00 45.02 108 ALA D C 1
ATOM 8061 O O . ALA D 1 108 ? 34.939 41.637 -27.254 1.00 44.19 108 ALA D O 1
ATOM 8063 N N . GLN D 1 109 ? 37.150 41.892 -26.901 1.00 43.65 109 GLN D N 1
ATOM 8064 C CA . GLN D 1 109 ? 36.958 43.107 -26.115 1.00 42.21 109 GLN D CA 1
ATOM 8065 C C . GLN D 1 109 ? 36.306 44.202 -26.947 1.00 43.57 109 GLN D C 1
ATOM 8066 O O . GLN D 1 109 ? 35.437 44.935 -26.455 1.00 42.42 109 GLN D O 1
ATOM 8072 N N . LEU D 1 110 ? 36.711 44.327 -28.214 1.00 40.35 110 LEU D N 1
ATOM 8073 C CA . LEU D 1 110 ? 36.113 45.334 -29.081 1.00 39.59 110 LEU D CA 1
ATOM 8074 C C . LEU D 1 110 ? 34.675 44.966 -29.425 1.00 40.27 110 LEU D C 1
ATOM 8075 O O . LEU D 1 110 ? 33.785 45.824 -29.390 1.00 40.98 110 LEU D O 1
ATOM 8080 N N . HIS D 1 111 ? 34.429 43.688 -29.735 1.00 40.63 111 HIS D N 1
ATOM 8081 C CA . HIS D 1 111 ? 33.065 43.197 -29.925 1.00 40.19 111 HIS D CA 1
ATOM 8082 C C . HIS D 1 111 ? 32.156 43.628 -28.785 1.00 46.37 111 HIS D C 1
ATOM 8083 O O . HIS D 1 111 ? 31.022 44.070 -29.007 1.00 49.74 111 HIS D O 1
ATOM 8090 N N . ASP D 1 112 ? 32.642 43.494 -27.550 1.00 40.63 112 ASP D N 1
ATOM 8091 C CA . ASP D 1 112 ? 31.830 43.838 -26.390 1.00 42.78 112 ASP D CA 1
ATOM 8092 C C . ASP D 1 112 ? 31.458 45.319 -26.393 1.00 37.63 112 ASP D C 1
ATOM 8093 O O . ASP D 1 112 ? 30.280 45.675 -26.285 1.00 43.23 112 ASP D O 1
ATOM 8098 N N . VAL D 1 113 ? 32.444 46.205 -26.533 1.00 34.13 113 VAL D N 1
ATOM 8099 C CA . VAL D 1 113 ? 32.124 47.627 -26.413 1.00 36.77 113 VAL D CA 1
ATOM 8100 C C . VAL D 1 113 ? 31.372 48.130 -27.646 1.00 41.93 113 VAL D C 1
ATOM 8101 O O . VAL D 1 113 ? 30.537 49.037 -27.540 1.00 41.96 113 VAL D O 1
ATOM 8105 N N . LYS D 1 114 ? 31.640 47.562 -28.827 1.00 41.60 114 LYS D N 1
ATOM 8106 C CA . LYS D 1 114 ? 30.803 47.863 -29.985 1.00 43.50 114 LYS D CA 1
ATOM 8107 C C . LYS D 1 114 ? 29.352 47.498 -29.712 1.00 44.99 114 LYS D C 1
ATOM 8108 O O . LYS D 1 114 ? 28.437 48.275 -30.009 1.00 46.32 114 LYS D O 1
ATOM 8114 N N . THR D 1 115 ? 29.124 46.321 -29.131 1.00 44.33 115 THR D N 1
ATOM 8115 C CA . THR D 1 115 ? 27.767 45.889 -28.829 1.00 41.07 115 THR D CA 1
ATOM 8116 C C . THR D 1 115 ? 27.125 46.768 -27.760 1.00 43.43 115 THR D C 1
ATOM 8117 O O . THR D 1 115 ? 25.914 47.027 -27.814 1.00 45.34 115 THR D O 1
ATOM 8121 N N . ALA D 1 116 ? 27.911 47.242 -26.789 1.00 38.82 116 ALA D N 1
ATOM 8122 C CA . ALA D 1 116 ? 27.363 48.146 -25.784 1.00 41.23 116 ALA D CA 1
ATOM 8123 C C . ALA D 1 116 ? 26.912 49.457 -26.414 1.00 42.50 116 ALA D C 1
ATOM 8124 O O . ALA D 1 116 ? 25.859 49.997 -26.054 1.00 44.66 116 ALA D O 1
ATOM 8126 N N . VAL D 1 117 ? 27.701 49.988 -27.350 1.00 39.78 117 VAL D N 1
ATOM 8127 C CA . VAL D 1 117 ? 27.300 51.197 -28.065 1.00 38.81 117 VAL D CA 1
ATOM 8128 C C . VAL D 1 117 ? 25.958 50.983 -28.755 1.00 44.13 117 VAL D C 1
ATOM 8129 O O . VAL D 1 117 ? 25.035 51.801 -28.633 1.00 43.72 117 VAL D O 1
ATOM 8133 N N . ARG D 1 118 ? 25.830 49.874 -29.490 1.00 44.98 118 ARG D N 1
ATOM 8134 C CA . ARG D 1 118 ? 24.597 49.623 -30.233 1.00 47.28 118 ARG D CA 1
ATOM 8135 C C . ARG D 1 118 ? 23.426 49.385 -29.289 1.00 46.38 118 ARG D C 1
ATOM 8136 O O . ARG D 1 118 ? 22.310 49.845 -29.552 1.00 50.14 118 ARG D O 1
ATOM 8144 N N . PHE D 1 119 ? 23.664 48.679 -28.180 1.00 47.52 119 PHE D N 1
ATOM 8145 C CA . PHE D 1 119 ? 22.613 48.481 -27.187 1.00 47.69 119 PHE D CA 1
ATOM 8146 C C . PHE D 1 119 ? 22.114 49.813 -26.646 1.00 44.55 119 PHE D C 1
ATOM 8147 O O . PHE D 1 119 ? 20.904 50.014 -26.482 1.00 46.65 119 PHE D O 1
ATOM 8155 N N . LEU D 1 120 ? 23.034 50.732 -26.358 1.00 43.83 120 LEU D N 1
ATOM 8156 C CA . LEU D 1 120 ? 22.636 52.010 -25.780 1.00 45.03 120 LEU D CA 1
ATOM 8157 C C . LEU D 1 120 ? 21.916 52.873 -26.804 1.00 47.01 120 LEU D C 1
ATOM 8158 O O . LEU D 1 120 ? 20.965 53.585 -26.465 1.00 46.77 120 LEU D O 1
ATOM 8163 N N . LYS D 1 121 ? 22.350 52.818 -28.065 1.00 46.68 121 LYS D N 1
ATOM 8164 C CA . LYS D 1 121 ? 21.653 53.561 -29.109 1.00 46.39 121 LYS D CA 1
ATOM 8165 C C . LYS D 1 121 ? 20.284 52.961 -29.391 1.00 50.63 121 LYS D C 1
ATOM 8166 O O . LYS D 1 121 ? 19.296 53.693 -29.512 1.00 53.89 121 LYS D O 1
ATOM 8172 N N . ALA D 1 122 ? 20.203 51.631 -29.488 1.00 52.94 122 ALA D N 1
ATOM 8173 C CA . ALA D 1 122 ? 18.932 50.992 -29.824 1.00 49.65 122 ALA D CA 1
ATOM 8174 C C . ALA D 1 122 ? 17.893 51.217 -28.734 1.00 52.13 122 ALA D C 1
ATOM 8175 O O . ALA D 1 122 ? 16.730 51.502 -29.032 1.00 56.98 122 ALA D O 1
ATOM 8177 N N . ASN D 1 123 ? 18.293 51.099 -27.464 1.00 57.34 123 ASN D N 1
ATOM 8178 C CA . ASN D 1 123 ? 17.399 51.332 -26.336 1.00 56.99 123 ASN D CA 1
ATOM 8179 C C . ASN D 1 123 ? 17.430 52.777 -25.847 1.00 53.52 123 ASN D C 1
ATOM 8180 O O . ASN D 1 123 ? 17.168 53.028 -24.664 1.00 52.43 123 ASN D O 1
ATOM 8185 N N . ALA D 1 124 ? 17.725 53.732 -26.732 1.00 49.14 124 ALA D N 1
ATOM 8186 C CA . ALA D 1 124 ? 18.021 55.095 -26.298 1.00 46.05 124 ALA D CA 1
ATOM 8187 C C . ALA D 1 124 ? 16.853 55.728 -25.552 1.00 49.89 124 ALA D C 1
ATOM 8188 O O . ALA D 1 124 ? 17.051 56.389 -24.525 1.00 52.29 124 ALA D O 1
ATOM 8190 N N . ALA D 1 125 ? 15.630 55.540 -26.051 1.00 49.77 125 ALA D N 1
ATOM 8191 C CA . ALA D 1 125 ? 14.502 56.319 -25.550 1.00 54.02 125 ALA D CA 1
ATOM 8192 C C . ALA D 1 125 ? 14.244 56.048 -24.075 1.00 54.22 125 ALA D C 1
ATOM 8193 O O . ALA D 1 125 ? 13.905 56.967 -23.320 1.00 52.02 125 ALA D O 1
ATOM 8195 N N . ARG D 1 126 ? 14.403 54.802 -23.639 1.00 52.85 126 ARG D N 1
ATOM 8196 C CA . ARG D 1 126 ? 14.134 54.504 -22.240 1.00 54.86 126 ARG D CA 1
ATOM 8197 C C . ARG D 1 126 ? 15.260 54.948 -21.310 1.00 51.76 126 ARG D C 1
ATOM 8198 O O . ARG D 1 126 ? 15.100 54.862 -20.087 1.00 47.53 126 ARG D O 1
ATOM 8206 N N . TYR D 1 127 ? 16.378 55.433 -21.852 1.00 47.01 127 TYR D N 1
ATOM 8207 C CA . TYR D 1 127 ? 17.496 55.912 -21.048 1.00 46.17 127 TYR D CA 1
ATOM 8208 C C . TYR D 1 127 ? 17.757 57.400 -21.255 1.00 42.49 127 TYR D C 1
ATOM 8209 O O . TYR D 1 127 ? 18.823 57.894 -20.874 1.00 45.95 127 TYR D O 1
ATOM 8218 N N . ASN D 1 128 ? 16.810 58.119 -21.863 1.00 42.28 128 ASN D N 1
ATOM 8219 C CA . ASN D 1 128 ? 16.930 59.558 -22.112 1.00 44.90 128 ASN D CA 1
ATOM 8220 C C . ASN D 1 128 ? 18.163 59.896 -22.946 1.00 47.36 128 ASN D C 1
ATOM 8221 O O . ASN D 1 128 ? 18.747 60.973 -22.793 1.00 50.16 128 ASN D O 1
ATOM 8226 N N . ILE D 1 129 ? 18.574 58.988 -23.829 1.00 47.29 129 ILE D N 1
ATOM 8227 C CA . ILE D 1 129 ? 19.785 59.159 -24.626 1.00 44.86 129 ILE D CA 1
ATOM 8228 C C . ILE D 1 129 ? 19.430 59.722 -25.996 1.00 48.95 129 ILE D C 1
ATOM 8229 O O . ILE D 1 129 ? 18.445 59.308 -26.618 1.00 51.31 129 ILE D O 1
ATOM 8234 N N . ASP D 1 130 ? 20.236 60.677 -26.469 1.00 49.71 130 ASP D N 1
ATOM 8235 C CA . ASP D 1 130 ? 20.221 61.071 -27.871 1.00 50.76 130 ASP D CA 1
ATOM 8236 C C . ASP D 1 130 ? 21.221 60.191 -28.616 1.00 53.29 130 ASP D C 1
ATOM 8237 O O . ASP D 1 130 ? 22.436 60.410 -28.491 1.00 49.11 130 ASP D O 1
ATOM 8242 N N . PRO D 1 131 ? 20.774 59.208 -29.403 1.00 49.43 131 PRO D N 1
ATOM 8243 C CA . PRO D 1 131 ? 21.725 58.254 -29.998 1.00 49.07 131 PRO D CA 1
ATOM 8244 C C . PRO D 1 131 ? 22.616 58.853 -31.076 1.00 52.20 131 PRO D C 1
ATOM 8245 O O . PRO D 1 131 ? 23.554 58.176 -31.517 1.00 55.00 131 PRO D O 1
ATOM 8249 N N . ASP D 1 132 ? 22.357 60.082 -31.520 1.00 46.91 132 ASP D N 1
ATOM 8250 C CA . ASP D 1 132 ? 23.181 60.716 -32.540 1.00 48.80 132 ASP D CA 1
ATOM 8251 C C . ASP D 1 132 ? 24.422 61.402 -31.976 1.00 53.28 132 ASP D C 1
ATOM 8252 O O . ASP D 1 132 ? 25.247 61.883 -32.758 1.00 53.87 132 ASP D O 1
ATOM 8257 N N . ARG D 1 133 ? 24.574 61.471 -30.651 1.00 52.54 133 ARG D N 1
ATOM 8258 C CA . ARG D 1 133 ? 25.685 62.182 -30.016 1.00 50.62 133 ARG D CA 1
ATOM 8259 C C . ARG D 1 133 ? 26.265 61.285 -28.927 1.00 51.42 133 ARG D C 1
ATOM 8260 O O . ARG D 1 133 ? 25.779 61.281 -27.791 1.00 48.25 133 ARG D O 1
ATOM 8268 N N . VAL D 1 134 ? 27.308 60.532 -29.269 1.00 48.87 134 VAL D N 1
ATOM 8269 C CA . VAL D 1 134 ? 27.873 59.524 -28.379 1.00 45.64 134 VAL D CA 1
ATOM 8270 C C . VAL D 1 134 ? 29.378 59.731 -28.293 1.00 45.60 134 VAL D C 1
ATOM 8271 O O . VAL D 1 134 ? 30.077 59.674 -29.311 1.00 50.11 134 VAL D O 1
ATOM 8275 N N . GLY D 1 135 ? 29.875 59.964 -27.085 1.00 43.70 135 GLY D N 1
ATOM 8276 C CA . GLY D 1 135 ? 31.304 60.013 -26.857 1.00 37.64 135 GLY D CA 1
ATOM 8277 C C . GLY D 1 135 ? 31.759 58.791 -26.091 1.00 41.14 135 GLY D C 1
ATOM 8278 O O . GLY D 1 135 ? 30.959 58.161 -25.392 1.00 43.16 135 GLY D O 1
ATOM 8279 N N . VAL D 1 136 ? 33.032 58.433 -26.220 1.00 38.73 136 VAL D N 1
ATOM 8280 C CA . VAL D 1 136 ? 33.591 57.331 -25.456 1.00 34.65 136 VAL D CA 1
ATOM 8281 C C . VAL D 1 136 ? 34.901 57.792 -24.834 1.00 36.88 136 VAL D C 1
ATOM 8282 O O . VAL D 1 136 ? 35.651 58.584 -25.415 1.00 37.93 136 VAL D O 1
ATOM 8286 N N . TRP D 1 137 ? 35.169 57.279 -23.638 1.00 36.48 137 TRP D N 1
ATOM 8287 C CA . TRP D 1 137 ? 36.249 57.747 -22.788 1.00 36.33 137 TRP D CA 1
ATOM 8288 C C . TRP D 1 137 ? 36.738 56.550 -21.992 1.00 41.69 137 TRP D C 1
ATOM 8289 O O . TRP D 1 137 ? 35.921 55.823 -21.419 1.00 39.81 137 TRP D O 1
ATOM 8300 N N . GLY D 1 138 ? 38.049 56.319 -21.989 1.00 37.11 138 GLY D N 1
ATOM 8301 C CA . GLY D 1 138 ? 38.598 55.206 -21.237 1.00 38.02 138 GLY D CA 1
ATOM 8302 C C . GLY D 1 138 ? 40.020 55.468 -20.795 1.00 35.66 138 GLY D C 1
ATOM 8303 O O . GLY D 1 138 ? 40.728 56.304 -21.366 1.00 38.06 138 GLY D O 1
ATOM 8304 N N . ASP D 1 139 ? 40.437 54.731 -19.773 1.00 34.26 139 ASP D N 1
ATOM 8305 C CA . ASP D 1 139 ? 41.798 54.806 -19.265 1.00 33.77 139 ASP D CA 1
ATOM 8306 C C . ASP D 1 139 ? 42.515 53.490 -19.524 1.00 35.10 139 ASP D C 1
ATOM 8307 O O . ASP D 1 139 ? 41.900 52.419 -19.494 1.00 35.52 139 ASP D O 1
ATOM 8312 N N . SER D 1 140 ? 43.830 53.586 -19.749 1.00 33.25 140 SER D N 1
ATOM 8313 C CA . SER D 1 140 ? 44.691 52.454 -20.089 1.00 39.17 140 SER D CA 1
ATOM 8314 C C . SER D 1 140 ? 44.005 51.517 -21.081 1.00 33.69 140 SER D C 1
ATOM 8315 O O . SER D 1 140 ? 43.717 51.930 -22.209 1.00 39.65 140 SER D O 1
ATOM 8318 N N . SER D 1 141 ? 43.716 50.269 -20.684 1.00 31.72 141 SER D N 1
ATOM 8319 C CA . SER D 1 141 ? 43.148 49.336 -21.656 1.00 34.77 141 SER D CA 1
ATOM 8320 C C . SER D 1 141 ? 41.783 49.808 -22.139 1.00 35.04 141 SER D C 1
ATOM 8321 O O . SER D 1 141 ? 41.401 49.527 -23.282 1.00 36.36 141 SER D O 1
ATOM 8324 N N . GLY D 1 142 ? 41.054 50.553 -21.304 1.00 35.29 142 GLY D N 1
ATOM 8325 C CA . GLY D 1 142 ? 39.827 51.181 -21.765 1.00 38.38 142 GLY D CA 1
ATOM 8326 C C . GLY D 1 142 ? 40.063 52.297 -22.768 1.00 38.30 142 GLY D C 1
ATOM 8327 O O . GLY D 1 142 ? 39.266 52.485 -23.694 1.00 36.91 142 GLY D O 1
ATOM 8328 N N . GLY D 1 143 ? 41.151 53.055 -22.606 1.00 36.11 143 GLY D N 1
ATOM 8329 C CA . GLY D 1 143 ? 41.489 54.052 -23.607 1.00 34.71 143 GLY D CA 1
ATOM 8330 C C . GLY D 1 143 ? 41.880 53.420 -24.925 1.00 38.52 143 GLY D C 1
ATOM 8331 O O . GLY D 1 143 ? 41.579 53.958 -25.996 1.00 37.22 143 GLY D O 1
ATOM 8332 N N . HIS D 1 144 ? 42.551 52.272 -24.859 1.00 33.21 144 HIS D N 1
ATOM 8333 C CA . HIS D 1 144 ? 42.875 51.496 -26.048 1.00 38.53 144 HIS D CA 1
ATOM 8334 C C . HIS D 1 144 ? 41.606 51.099 -26.796 1.00 39.91 144 HIS D C 1
ATOM 8335 O O . HIS D 1 144 ? 41.505 51.293 -28.011 1.00 37.15 144 HIS D O 1
ATOM 8342 N N . LEU D 1 145 ? 40.603 50.590 -26.073 1.00 34.02 145 LEU D N 1
ATOM 8343 C CA . LEU D 1 145 ? 39.338 50.236 -26.710 1.00 38.04 145 LEU D CA 1
ATOM 8344 C C . LEU D 1 145 ? 38.583 51.472 -27.198 1.00 40.37 145 LEU D C 1
ATOM 8345 O O . LEU D 1 145 ? 37.928 51.432 -28.248 1.00 41.77 145 LEU D O 1
ATOM 8350 N N . ALA D 1 146 ? 38.653 52.576 -26.449 1.00 36.76 146 ALA D N 1
ATOM 8351 C CA . ALA D 1 146 ? 38.003 53.808 -26.888 1.00 35.56 146 ALA D CA 1
ATOM 8352 C C . ALA D 1 146 ? 38.565 54.267 -28.227 1.00 40.21 146 ALA D C 1
ATOM 8353 O O . ALA D 1 146 ? 37.814 54.609 -29.149 1.00 39.58 146 ALA D O 1
ATOM 8355 N N . LEU D 1 147 ? 39.894 54.263 -28.355 1.00 37.79 147 LEU D N 1
ATOM 8356 C CA . LEU D 1 147 ? 40.527 54.585 -29.629 1.00 41.65 147 LEU D CA 1
ATOM 8357 C C . LEU D 1 147 ? 40.031 53.676 -30.744 1.00 41.03 147 LEU D C 1
ATOM 8358 O O . LEU D 1 147 ? 39.769 54.137 -31.861 1.00 39.40 147 LEU D O 1
ATOM 8363 N N . LEU D 1 148 ? 39.906 52.377 -30.465 1.00 42.52 148 LEU D N 1
ATOM 8364 C CA . LEU D 1 148 ? 39.491 51.443 -31.506 1.00 40.09 148 LEU D CA 1
ATOM 8365 C C . LEU D 1 148 ? 38.047 51.676 -31.921 1.00 39.32 148 LEU D C 1
ATOM 8366 O O . LEU D 1 148 ? 37.715 51.517 -33.099 1.00 42.29 148 LEU D O 1
ATOM 8371 N N . LEU D 1 149 ? 37.178 52.062 -30.981 1.00 39.06 149 LEU D N 1
ATOM 8372 C CA . LEU D 1 149 ? 35.827 52.461 -31.363 1.00 43.98 149 LEU D CA 1
ATOM 8373 C C . LEU D 1 149 ? 35.861 53.626 -32.341 1.00 45.18 149 LEU D C 1
ATOM 8374 O O . LEU D 1 149 ? 35.045 53.694 -33.268 1.00 47.58 149 LEU D O 1
ATOM 8379 N N . GLY D 1 150 ? 36.809 54.547 -32.161 1.00 39.39 150 GLY D N 1
ATOM 8380 C CA . GLY D 1 150 ? 36.881 55.690 -33.053 1.00 41.68 150 GLY D CA 1
ATOM 8381 C C . GLY D 1 150 ? 37.476 55.348 -34.408 1.00 46.34 150 GLY D C 1
ATOM 8382 O O . GLY D 1 150 ? 37.055 55.890 -35.434 1.00 48.17 150 GLY D O 1
ATOM 8383 N N . LEU D 1 151 ? 38.448 54.436 -34.436 1.00 41.34 151 LEU D N 1
ATOM 8384 C CA . LEU D 1 151 ? 39.257 54.215 -35.627 1.00 44.94 151 LEU D CA 1
ATOM 8385 C C . LEU D 1 151 ? 38.832 53.007 -36.45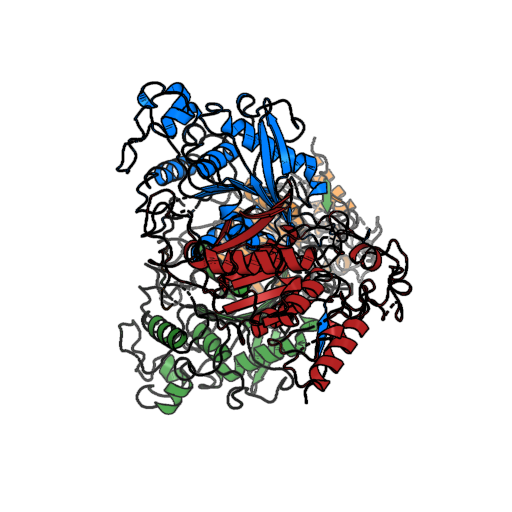9 1.00 46.76 151 LEU D C 1
ATOM 8386 O O . LEU D 1 151 ? 39.350 52.832 -37.567 1.00 47.48 151 LEU D O 1
ATOM 8391 N N . THR D 1 152 ? 37.913 52.172 -35.967 1.00 45.90 152 THR D N 1
ATOM 8392 C CA . THR D 1 152 ? 37.533 50.947 -36.667 1.00 45.24 152 THR D CA 1
ATOM 8393 C C . THR D 1 152 ? 36.060 50.946 -37.050 1.00 48.01 152 THR D C 1
ATOM 8394 O O . THR D 1 152 ? 35.487 49.881 -37.303 1.00 52.02 152 THR D O 1
ATOM 8398 N N . GLU D 1 153 ? 35.437 52.120 -37.083 1.00 51.12 153 GLU D N 1
ATOM 8399 C CA . GLU D 1 153 ? 34.053 52.252 -37.518 1.00 52.93 153 GLU D CA 1
ATOM 8400 C C . GLU D 1 153 ? 33.855 51.648 -38.904 1.00 52.96 153 GLU D C 1
ATOM 8401 O O . GLU D 1 153 ? 34.592 51.959 -39.845 1.00 54.67 153 GLU D O 1
ATOM 8407 N N . GLY D 1 154 ? 32.866 50.766 -39.021 1.00 51.56 154 GLY D N 1
ATOM 8408 C CA . GLY D 1 154 ? 32.528 50.160 -40.292 1.00 54.32 154 GLY D CA 1
ATOM 8409 C C . GLY D 1 154 ? 33.314 48.919 -40.658 1.00 59.33 154 GLY D C 1
ATOM 8410 O O . GLY D 1 154 ? 33.118 48.389 -41.760 1.00 60.73 154 GLY D O 1
ATOM 8411 N N . ILE D 1 155 ? 34.197 48.440 -39.785 1.00 58.90 155 ILE D N 1
ATOM 8412 C CA . ILE D 1 155 ? 34.928 47.199 -40.019 1.00 58.98 155 ILE D CA 1
ATOM 8413 C C . ILE D 1 155 ? 34.060 46.057 -39.503 1.00 59.00 155 ILE D C 1
ATOM 8414 O O . ILE D 1 155 ? 33.837 45.932 -38.296 1.00 57.94 155 ILE D O 1
ATOM 8419 N N . GLU D 1 156 ? 33.577 45.216 -40.422 1.00 56.94 156 GLU D N 1
ATOM 8420 C CA . GLU D 1 156 ? 32.541 44.246 -40.077 1.00 59.76 156 GLU D CA 1
ATOM 8421 C C . GLU D 1 156 ? 33.040 43.216 -39.071 1.00 57.06 156 GLU D C 1
ATOM 8422 O O . GLU D 1 156 ? 32.299 42.810 -38.168 1.00 56.58 156 GLU D O 1
ATOM 8428 N N . GLU D 1 157 ? 34.292 42.779 -39.205 1.00 54.36 157 GLU D N 1
ATOM 8429 C CA . GLU D 1 157 ? 34.800 41.742 -38.317 1.00 57.04 157 GLU D CA 1
ATOM 8430 C C . GLU D 1 157 ? 34.933 42.213 -36.873 1.00 55.79 157 GLU D C 1
ATOM 8431 O O . GLU D 1 157 ? 35.149 41.382 -35.985 1.00 54.19 157 GLU D O 1
ATOM 8437 N N . PHE D 1 158 ? 34.787 43.509 -36.611 1.00 51.63 158 PHE D N 1
ATOM 8438 C CA . PHE D 1 158 ? 34.883 44.030 -35.256 1.00 48.42 158 PHE D CA 1
ATOM 8439 C C . PHE D 1 158 ? 33.525 44.366 -34.650 1.00 47.93 158 PHE D C 1
ATOM 8440 O O . PHE D 1 158 ? 33.473 44.806 -33.498 1.00 47.63 158 PHE D O 1
ATOM 8448 N N . GLU D 1 159 ? 32.427 44.148 -35.384 1.00 47.85 159 GLU D N 1
ATOM 8449 C CA . GLU D 1 159 ? 31.106 44.511 -34.873 1.00 51.58 159 GLU D CA 1
ATOM 8450 C C . GLU D 1 159 ? 30.670 43.592 -33.739 1.00 51.62 159 GLU D C 1
ATOM 8451 O O . GLU D 1 159 ? 30.002 44.035 -32.798 1.00 57.61 159 GLU D O 1
ATOM 8457 N N . GLY D 1 160 ? 31.010 42.311 -33.824 1.00 48.85 160 GLY D N 1
ATOM 8458 C CA . GLY D 1 160 ? 30.592 41.350 -32.834 1.00 50.75 160 GLY D CA 1
ATOM 8459 C C . GLY D 1 160 ? 29.344 40.590 -33.238 1.00 53.41 160 GLY D C 1
ATOM 8460 O O . GLY D 1 160 ? 29.078 40.361 -34.420 1.00 54.86 160 GLY D O 1
ATOM 8461 N N . PRO D 1 161 ? 28.542 40.205 -32.253 1.00 55.61 161 PRO D N 1
ATOM 8462 C CA . PRO D 1 161 ? 27.395 39.334 -32.527 1.00 55.38 161 PRO D CA 1
ATOM 8463 C C . PRO D 1 161 ? 26.299 40.060 -33.297 1.00 61.34 161 PRO D C 1
ATOM 8464 O O . PRO D 1 161 ? 26.289 41.285 -33.445 1.00 60.13 161 PRO D O 1
ATOM 8468 N N . ASP D 1 162 ? 25.347 39.259 -33.779 1.00 57.70 162 ASP D N 1
ATOM 8469 C CA . ASP D 1 162 ? 24.206 39.743 -34.556 1.00 62.69 162 ASP D CA 1
ATOM 8470 C C . ASP D 1 162 ? 23.152 40.316 -33.605 1.00 61.73 162 ASP D C 1
ATOM 8471 O O . ASP D 1 162 ? 22.087 39.743 -33.365 1.00 66.17 162 ASP D O 1
ATOM 8476 N N . GLU D 1 163 ? 23.480 41.478 -33.043 1.00 60.06 163 GLU D N 1
ATOM 8477 C CA . GLU D 1 163 ? 22.638 42.135 -32.050 1.00 61.36 163 GLU D CA 1
ATOM 8478 C C . GLU D 1 163 ? 22.624 43.631 -32.311 1.00 57.28 163 GLU D C 1
ATOM 8479 O O . GLU D 1 163 ? 23.685 44.250 -32.438 1.00 58.61 163 GLU D O 1
ATOM 8485 N N . TYR D 1 164 ? 21.420 44.200 -32.390 1.00 58.53 164 TYR D N 1
ATOM 8486 C CA . TYR D 1 164 ? 21.234 45.636 -32.602 1.00 58.47 164 TYR D CA 1
ATOM 8487 C C . TYR D 1 164 ? 22.017 46.121 -33.819 1.00 57.56 164 TYR D C 1
ATOM 8488 O O . TYR D 1 164 ? 22.559 47.228 -33.834 1.00 58.79 164 TYR D O 1
ATOM 8497 N N . ARG D 1 165 ? 22.084 45.279 -34.851 1.00 55.28 165 ARG D N 1
ATOM 8498 C CA . ARG D 1 165 ? 22.820 45.636 -36.059 1.00 64.37 165 ARG D CA 1
ATOM 8499 C C . ARG D 1 165 ? 22.132 46.722 -36.878 1.00 65.40 165 ARG D C 1
ATOM 8500 O O . ARG D 1 165 ? 22.727 47.212 -37.844 1.00 64.93 165 ARG D O 1
ATOM 8508 N N . HIS D 1 166 ? 20.905 47.103 -36.528 1.00 64.88 166 HIS D N 1
ATOM 8509 C CA . HIS D 1 166 ? 20.221 48.169 -37.243 1.00 69.63 166 HIS D CA 1
ATOM 8510 C C . HIS D 1 166 ? 20.665 49.557 -36.798 1.00 68.36 166 HIS D C 1
ATOM 8511 O O . HIS D 1 166 ? 20.217 50.547 -37.386 1.00 71.31 166 HIS D O 1
ATOM 8518 N N . VAL D 1 167 ? 21.514 49.658 -35.776 1.00 61.28 167 VAL D N 1
ATOM 8519 C CA . VAL D 1 167 ? 22.140 50.920 -35.413 1.00 56.62 167 VAL D CA 1
ATOM 8520 C C . VAL D 1 167 ? 23.643 50.786 -35.606 1.00 53.55 167 VAL D C 1
ATOM 8521 O O . VAL D 1 167 ? 24.206 49.691 -35.586 1.00 54.93 167 VAL D O 1
ATOM 8525 N N . SER D 1 168 ? 24.287 51.929 -35.810 1.00 53.34 168 SER D N 1
ATOM 8526 C CA . SER D 1 168 ? 25.728 51.978 -35.985 1.00 51.82 168 SER D CA 1
ATOM 8527 C C . SER D 1 168 ? 26.436 51.965 -34.635 1.00 56.30 168 SER D C 1
ATOM 8528 O O . SER D 1 168 ? 25.895 52.409 -33.617 1.00 54.85 168 SER D O 1
ATOM 8531 N N . SER D 1 169 ? 27.660 51.441 -34.628 1.00 48.33 169 SER D N 1
ATOM 8532 C CA . SER D 1 169 ? 28.506 51.520 -33.447 1.00 51.40 169 SER D CA 1
ATOM 8533 C C . SER D 1 169 ? 29.513 52.657 -33.541 1.00 46.30 169 SER D C 1
ATOM 8534 O O . SER D 1 169 ? 30.506 52.661 -32.810 1.00 48.15 169 SER D O 1
ATOM 8537 N N . LYS D 1 170 ? 29.276 53.623 -34.422 1.00 45.53 170 LYS D N 1
ATOM 8538 C CA . LYS D 1 170 ? 30.159 54.775 -34.491 1.00 50.96 170 LYS D CA 1
ATOM 8539 C C . LYS D 1 170 ? 30.028 55.614 -33.225 1.00 48.17 170 LYS D C 1
ATOM 8540 O O . LYS D 1 170 ? 28.978 55.650 -32.577 1.00 47.26 170 LYS D O 1
ATOM 8546 N N . VAL D 1 171 ? 31.123 56.271 -32.858 1.00 44.39 171 VAL D N 1
ATOM 8547 C CA . VAL D 1 171 ? 31.112 57.246 -31.779 1.00 44.87 171 VAL D CA 1
ATOM 8548 C C . VAL D 1 171 ? 31.543 58.580 -32.366 1.00 49.16 171 VAL D C 1
ATOM 8549 O O . VAL D 1 171 ? 32.158 58.651 -33.434 1.00 46.40 171 VAL D O 1
ATOM 8553 N N . ASP D 1 172 ? 31.203 59.649 -31.656 1.00 43.49 172 ASP D N 1
ATOM 8554 C CA . ASP D 1 172 ? 31.369 60.990 -32.185 1.00 46.76 172 ASP D CA 1
ATOM 8555 C C . ASP D 1 172 ? 32.517 61.748 -31.540 1.00 43.65 172 ASP D C 1
ATOM 8556 O O . ASP D 1 172 ? 32.836 62.854 -31.983 1.00 48.84 172 ASP D O 1
ATOM 8561 N N . ALA D 1 173 ? 33.167 61.170 -30.534 1.00 41.42 173 ALA D N 1
ATOM 8562 C CA . ALA D 1 173 ? 34.295 61.795 -29.856 1.00 43.63 173 ALA D CA 1
ATOM 8563 C C . ALA D 1 173 ? 34.947 60.758 -28.957 1.00 40.88 173 ALA D C 1
ATOM 8564 O O . ALA D 1 173 ? 34.252 59.948 -28.338 1.00 43.18 173 ALA D O 1
ATOM 8566 N N . VAL D 1 174 ? 36.275 60.794 -28.885 1.00 39.78 174 VAL D N 1
ATOM 8567 C CA . VAL D 1 174 ? 37.054 59.809 -28.146 1.00 38.23 174 VAL D CA 1
ATOM 8568 C C . VAL D 1 174 ? 38.006 60.537 -27.207 1.00 41.18 174 VAL D C 1
ATOM 8569 O O . VAL D 1 174 ? 38.769 61.407 -27.643 1.00 40.24 174 VAL D O 1
ATOM 8573 N N . ALA D 1 175 ? 37.964 60.173 -25.927 1.00 34.02 175 ALA D N 1
ATOM 8574 C CA . ALA D 1 175 ? 38.885 60.677 -24.917 1.00 36.06 175 ALA D CA 1
ATOM 8575 C C . ALA D 1 175 ? 39.739 59.510 -24.443 1.00 39.68 175 ALA D C 1
ATOM 8576 O O . ALA D 1 175 ? 39.209 58.490 -23.989 1.00 37.82 175 ALA D O 1
ATOM 8578 N N . ASP D 1 176 ? 41.054 59.656 -24.550 1.00 37.18 176 ASP D N 1
ATOM 8579 C CA . ASP D 1 176 ? 41.984 58.559 -24.310 1.00 36.65 176 ASP D CA 1
ATOM 8580 C C . ASP D 1 176 ? 42.941 58.958 -23.196 1.00 38.00 176 ASP D C 1
ATOM 8581 O O . ASP D 1 176 ? 43.772 59.853 -23.377 1.00 40.55 176 ASP D O 1
ATOM 8586 N N . TRP D 1 177 ? 42.815 58.295 -22.047 1.00 38.16 177 TRP D N 1
ATOM 8587 C CA . TRP D 1 177 ? 43.740 58.437 -20.927 1.00 36.73 177 TRP D CA 1
ATOM 8588 C C . TRP D 1 177 ? 44.748 57.294 -20.988 1.00 38.99 177 TRP D C 1
ATOM 8589 O O . TRP D 1 177 ? 44.400 56.140 -20.715 1.00 34.33 177 TRP D O 1
ATOM 8600 N N . PHE D 1 178 ? 45.991 57.627 -21.339 1.00 35.94 178 PHE D N 1
ATOM 8601 C CA . PHE D 1 178 ? 47.132 56.705 -21.375 1.00 39.46 178 PHE D CA 1
ATOM 8602 C C . PHE D 1 178 ? 46.753 55.300 -21.854 1.00 39.76 178 PHE D C 1
ATOM 8603 O O . PHE D 1 178 ? 47.054 54.286 -21.221 1.00 39.73 178 PHE D O 1
ATOM 8611 N N . GLY D 1 179 ? 46.109 55.241 -23.016 1.00 36.31 179 GLY D N 1
ATOM 8612 C CA . GLY D 1 179 ? 45.766 53.972 -23.611 1.00 31.31 179 GLY D CA 1
ATOM 8613 C C . GLY D 1 179 ? 46.900 53.416 -24.453 1.00 36.39 179 GLY D C 1
ATOM 8614 O O . GLY D 1 179 ? 47.599 54.162 -25.144 1.00 38.67 179 GLY D O 1
ATOM 8615 N N . PRO D 1 180 ? 47.126 52.100 -24.388 1.00 34.57 180 PRO D N 1
ATOM 8616 C CA . PRO D 1 180 ? 48.093 51.473 -25.300 1.00 37.28 180 PRO D CA 1
ATOM 8617 C C . PRO D 1 180 ? 47.720 51.722 -26.755 1.00 39.60 180 PRO D C 1
ATOM 8618 O O . PRO D 1 180 ? 46.548 51.685 -27.135 1.00 36.21 180 PRO D O 1
ATOM 8622 N N . VAL D 1 181 ? 48.746 51.962 -27.572 1.00 36.52 181 VAL D N 1
ATOM 8623 C CA . VAL D 1 181 ? 48.583 52.450 -28.931 1.00 35.87 181 VAL D CA 1
ATOM 8624 C C . VAL D 1 181 ? 49.214 51.513 -29.952 1.00 37.89 181 VAL D C 1
ATOM 8625 O O . VAL D 1 181 ? 48.614 51.219 -30.994 1.00 40.22 181 VAL D O 1
ATOM 8629 N N . ASP D 1 182 ? 50.425 51.044 -29.680 1.00 34.42 182 ASP D N 1
ATOM 8630 C CA . ASP D 1 182 ? 51.192 50.210 -30.606 1.00 41.36 182 ASP D CA 1
ATOM 8631 C C . ASP D 1 182 ? 51.815 49.118 -29.747 1.00 40.80 182 ASP D C 1
ATOM 8632 O O . ASP D 1 182 ? 52.793 49.372 -29.038 1.00 38.74 182 ASP D O 1
ATOM 8637 N N . LEU D 1 183 ? 51.240 47.914 -29.816 1.00 37.08 183 LEU D N 1
ATOM 8638 C CA . LEU D 1 183 ? 51.680 46.825 -28.949 1.00 41.96 183 LEU D CA 1
ATOM 8639 C C . LEU D 1 183 ? 53.137 46.455 -29.193 1.00 42.44 183 LEU D C 1
ATOM 8640 O O . LEU D 1 183 ? 53.823 46.003 -28.272 1.00 45.44 183 LEU D O 1
ATOM 8645 N N . LEU D 1 184 ? 53.631 46.647 -30.413 1.00 36.67 184 LEU D N 1
ATOM 8646 C CA . LEU D 1 184 ? 54.997 46.249 -30.729 1.00 39.28 184 LEU D CA 1
ATOM 8647 C C . LEU D 1 184 ? 56.040 47.275 -30.296 1.00 38.84 184 LEU D C 1
ATOM 8648 O O . LEU D 1 184 ? 57.223 46.931 -30.204 1.00 39.89 184 LEU D O 1
ATOM 8653 N N . SER D 1 185 ? 55.642 48.516 -30.021 1.00 39.61 185 SER D N 1
ATOM 8654 C CA . SER D 1 185 ? 56.592 49.554 -29.646 1.00 41.55 185 SER D CA 1
ATOM 8655 C C . SER D 1 185 ? 56.604 49.836 -28.147 1.00 45.64 185 SER D C 1
ATOM 8656 O O . SER D 1 185 ? 57.404 50.656 -27.685 1.00 46.60 185 SER D O 1
ATOM 8667 N N . SER D 1 187 ? 57.590 48.071 -25.507 1.00 38.56 187 SER D N 1
ATOM 8668 C CA . SER D 1 187 ? 58.776 47.694 -24.748 1.00 45.30 187 SER D CA 1
ATOM 8669 C C . SER D 1 187 ? 59.992 48.554 -25.074 1.00 44.86 187 SER D C 1
ATOM 8670 O O . SER D 1 187 ? 61.050 48.344 -24.474 1.00 45.72 187 SER D O 1
ATOM 8673 N N . LYS D 1 188 ? 59.871 49.507 -26.003 1.00 41.48 188 LYS D N 1
ATOM 8674 C CA . LYS D 1 188 ? 60.996 50.375 -26.332 1.00 49.23 188 LYS D CA 1
ATOM 8675 C C . LYS D 1 188 ? 61.359 51.315 -25.191 1.00 46.45 188 LYS D C 1
ATOM 8676 O O . LYS D 1 188 ? 62.500 51.779 -25.129 1.00 44.52 188 LYS D O 1
ATOM 8682 N N . TYR D 1 189 ? 60.427 51.612 -24.301 1.00 45.38 189 TYR D N 1
ATOM 8683 C CA . TYR D 1 189 ? 60.648 52.586 -23.250 1.00 45.33 189 TYR D CA 1
ATOM 8684 C C . TYR D 1 189 ? 60.437 51.943 -21.886 1.00 43.03 189 TYR D C 1
ATOM 8685 O O . TYR D 1 189 ? 59.826 50.874 -21.786 1.00 46.53 189 TYR D O 1
ATOM 8694 N N . PRO D 1 190 ? 60.970 52.540 -20.820 1.00 46.15 190 PRO D N 1
ATOM 8695 C CA . PRO D 1 190 ? 60.915 51.883 -19.510 1.00 45.71 190 PRO D CA 1
ATOM 8696 C C . PRO D 1 190 ? 59.489 51.686 -19.018 1.00 41.03 190 PRO D C 1
ATOM 8697 O O . PRO D 1 190 ? 58.596 52.496 -19.274 1.00 44.31 190 PRO D O 1
ATOM 8701 N N . SER D 1 191 ? 59.294 50.584 -18.301 1.00 41.46 191 SER D N 1
ATOM 8702 C CA . SER D 1 191 ? 58.026 50.244 -17.677 1.00 42.71 191 SER D CA 1
ATOM 8703 C C . SER D 1 191 ? 58.321 49.269 -16.549 1.00 47.32 191 SER D C 1
ATOM 8704 O O . SER D 1 191 ? 59.339 48.575 -16.568 1.00 47.22 191 SER D O 1
ATOM 8707 N N . ILE D 1 192 ? 57.428 49.232 -15.555 1.00 44.50 192 ILE D N 1
ATOM 8708 C CA . ILE D 1 192 ? 57.526 48.195 -14.534 1.00 46.50 192 ILE D CA 1
ATOM 8709 C C . ILE D 1 192 ? 57.066 46.850 -15.075 1.00 47.85 192 ILE D C 1
ATOM 8710 O O . ILE D 1 192 ? 57.420 45.806 -14.518 1.00 50.11 192 ILE D O 1
ATOM 8715 N N . PHE D 1 193 ? 56.267 46.851 -16.136 1.00 42.91 193 PHE D N 1
ATOM 8716 C CA . PHE D 1 193 ? 55.897 45.643 -16.855 1.00 43.07 193 PHE D CA 1
ATOM 8717 C C . PHE D 1 193 ? 56.955 45.310 -17.901 1.00 44.60 193 PHE D C 1
ATOM 8718 O O . PHE D 1 193 ? 57.543 46.201 -18.520 1.00 44.09 193 PHE D O 1
ATOM 8726 N N . ASP D 1 194 ? 57.167 44.012 -18.114 1.00 47.73 194 ASP D N 1
ATOM 8727 C CA . ASP D 1 194 ? 57.813 43.518 -19.329 1.00 42.03 194 ASP D CA 1
ATOM 8728 C C . ASP D 1 194 ? 56.706 43.255 -20.341 1.00 42.48 194 ASP D C 1
ATOM 8729 O O . ASP D 1 194 ? 56.100 42.181 -20.356 1.00 43.40 194 ASP D O 1
ATOM 8734 N N . HIS D 1 195 ? 56.444 44.234 -21.200 1.00 38.95 195 HIS D N 1
ATOM 8735 C CA . HIS D 1 195 ? 55.297 44.120 -22.084 1.00 37.26 195 HIS D CA 1
ATOM 8736 C C . HIS D 1 195 ? 55.496 43.089 -23.184 1.00 37.91 195 HIS D C 1
ATOM 8737 O O . HIS D 1 195 ? 54.507 42.673 -23.796 1.00 35.92 195 HIS D O 1
ATOM 8744 N N . ASP D 1 196 ? 56.730 42.651 -23.426 1.00 35.98 196 ASP D N 1
ATOM 8745 C CA . ASP D 1 196 ? 57.012 41.617 -24.411 1.00 42.29 196 ASP D CA 1
ATOM 8746 C C . ASP D 1 196 ? 56.907 40.209 -23.843 1.00 43.87 196 ASP D C 1
ATOM 8747 O O . ASP D 1 196 ? 56.951 39.244 -24.615 1.00 40.26 196 ASP D O 1
ATOM 8752 N N . SER D 1 197 ? 56.775 40.072 -22.528 1.00 35.55 197 SER D N 1
ATOM 8753 C CA . SER D 1 197 ? 56.600 38.761 -21.927 1.00 37.87 197 SER D CA 1
ATOM 8754 C C . SER D 1 197 ? 55.313 38.113 -22.433 1.00 38.39 197 SER D C 1
ATOM 8755 O O . SER D 1 197 ? 54.305 38.802 -22.630 1.00 37.89 197 SER D O 1
ATOM 8758 N N . PRO D 1 198 ? 55.304 36.794 -22.640 1.00 33.96 198 PRO D N 1
ATOM 8759 C CA . PRO D 1 198 ? 54.038 36.118 -22.973 1.00 33.36 198 PRO D CA 1
ATOM 8760 C C . PRO D 1 198 ? 52.995 36.230 -21.876 1.00 41.45 198 PRO D C 1
ATOM 8761 O O . PRO D 1 198 ? 51.812 35.971 -22.131 1.00 39.11 198 PRO D O 1
ATOM 8765 N N . ASN D 1 199 ? 53.393 36.608 -20.665 1.00 39.02 199 ASN D N 1
ATOM 8766 C CA . ASN D 1 199 ? 52.462 36.833 -19.573 1.00 38.56 199 ASN D CA 1
ATOM 8767 C C . ASN D 1 199 ? 52.084 38.300 -19.413 1.00 39.31 199 ASN D C 1
ATOM 8768 O O . ASN D 1 199 ? 51.402 38.646 -18.446 1.00 38.63 199 ASN D O 1
ATOM 8773 N N . SER D 1 200 ? 52.522 39.169 -20.321 1.00 33.57 200 SER D N 1
ATOM 8774 C CA . SER D 1 200 ? 52.141 40.567 -20.241 1.00 35.05 200 SER D CA 1
ATOM 8775 C C . SER D 1 200 ? 50.660 40.717 -20.568 1.00 41.20 200 SER D C 1
ATOM 8776 O O . SER D 1 200 ? 50.062 39.843 -21.203 1.00 40.91 200 SER D O 1
ATOM 8779 N N . PRO D 1 201 ? 50.034 41.805 -20.112 1.00 39.06 201 PRO D N 1
ATOM 8780 C CA . PRO D 1 201 ? 48.629 42.033 -20.489 1.00 36.12 201 PRO D CA 1
ATOM 8781 C C . PRO D 1 201 ? 48.426 42.096 -21.991 1.00 38.71 201 PRO D C 1
ATOM 8782 O O . PRO D 1 201 ? 47.398 41.630 -22.494 1.00 40.24 201 PRO D O 1
ATOM 8786 N N . GLU D 1 202 ? 49.396 42.647 -22.721 1.00 33.44 202 GLU D N 1
ATOM 8787 C CA . GLU D 1 202 ? 49.284 42.751 -24.172 1.00 36.95 202 GLU D CA 1
ATOM 8788 C C . GLU D 1 202 ? 49.392 41.387 -24.841 1.00 38.22 202 GLU D C 1
ATOM 8789 O O . GLU D 1 202 ? 48.647 41.084 -25.779 1.00 36.92 202 GLU D O 1
ATOM 8795 N N . SER D 1 203 ? 50.345 40.565 -24.402 1.00 32.24 203 SER D N 1
ATOM 8796 C CA . SER D 1 203 ? 50.487 39.239 -24.992 1.00 36.00 203 SER D CA 1
ATOM 8797 C C . SER D 1 203 ? 49.261 38.384 -24.716 1.00 40.49 203 SER D C 1
ATOM 8798 O O . SER D 1 203 ? 48.806 37.640 -25.593 1.00 47.39 203 SER D O 1
ATOM 8801 N N . LYS D 1 204 ? 48.704 38.482 -23.506 1.00 35.27 204 LYS D N 1
ATOM 8802 C CA . LYS D 1 204 ? 47.488 37.734 -23.201 1.00 34.71 204 LYS D CA 1
ATOM 8803 C C . LYS D 1 204 ? 46.316 38.232 -24.033 1.00 38.96 204 LYS D C 1
ATOM 8804 O O . LYS D 1 204 ? 45.459 37.443 -24.443 1.00 38.74 204 LYS D O 1
ATOM 8810 N N . LEU D 1 205 ? 46.265 39.543 -24.291 1.00 33.91 205 LEU D N 1
ATOM 8811 C CA . LEU D 1 205 ? 45.202 40.105 -25.120 1.00 37.70 205 LEU D CA 1
ATOM 8812 C C . LEU D 1 205 ? 45.121 39.419 -26.483 1.00 38.15 205 LEU D C 1
ATOM 8813 O O . LEU D 1 205 ? 44.025 39.162 -26.989 1.00 42.34 205 LEU D O 1
ATOM 8818 N N . ILE D 1 206 ? 46.269 39.112 -27.096 1.00 35.62 206 ILE D N 1
ATOM 8819 C CA . ILE D 1 206 ? 46.285 38.546 -28.442 1.00 37.85 206 ILE D CA 1
ATOM 8820 C C . ILE D 1 206 ? 46.587 37.052 -28.457 1.00 42.79 206 ILE D C 1
ATOM 8821 O O . ILE D 1 206 ? 46.527 36.433 -29.527 1.00 44.37 206 ILE D O 1
ATOM 8826 N N . GLY D 1 207 ? 46.911 36.453 -27.313 1.00 43.27 207 GLY D N 1
ATOM 8827 C CA . GLY D 1 207 ? 47.150 35.023 -27.249 1.00 39.88 207 GLY D CA 1
ATOM 8828 C C . GLY D 1 207 ? 48.570 34.578 -27.521 1.00 39.14 207 GLY D C 1
ATOM 8829 O O . GLY D 1 207 ? 48.778 33.410 -27.870 1.00 47.51 207 GLY D O 1
ATOM 8830 N N . GLY D 1 208 ? 49.549 35.461 -27.388 1.00 39.06 208 GLY D N 1
ATOM 8831 C CA . GLY D 1 208 ? 50.941 35.062 -27.534 1.00 35.54 208 GLY D CA 1
ATOM 8832 C C . GLY D 1 208 ? 51.834 36.272 -27.377 1.00 36.70 208 GLY D C 1
ATOM 8833 O O . GLY D 1 208 ? 51.386 37.417 -27.485 1.00 39.67 208 GLY D O 1
ATOM 8834 N N . ALA D 1 209 ? 53.109 35.995 -27.097 1.00 38.79 209 ALA D N 1
ATOM 8835 C CA . ALA D 1 209 ? 54.098 37.060 -26.942 1.00 34.55 209 ALA D CA 1
ATOM 8836 C C . ALA D 1 209 ? 54.082 37.988 -28.153 1.00 37.57 209 ALA D C 1
ATOM 8837 O O . ALA D 1 209 ? 54.214 37.536 -29.297 1.00 37.06 209 ALA D O 1
ATOM 8839 N N . VAL D 1 210 ? 53.941 39.294 -27.889 1.00 36.90 210 VAL D N 1
ATOM 8840 C CA . VAL D 1 210 ? 53.592 40.242 -28.947 1.00 33.68 210 VAL D CA 1
ATOM 8841 C C . VAL D 1 210 ? 54.656 40.274 -30.041 1.00 38.17 210 VAL D C 1
ATOM 8842 O O . VAL D 1 210 ? 54.325 40.286 -31.232 1.00 42.13 210 VAL D O 1
ATOM 8846 N N . GLN D 1 211 ? 55.943 40.279 -29.669 1.00 35.44 211 GLN D N 1
ATOM 8847 C CA . GLN D 1 211 ? 56.989 40.364 -30.691 1.00 37.73 211 GLN D CA 1
ATOM 8848 C C . GLN D 1 211 ? 57.031 39.126 -31.578 1.00 41.15 211 GLN D C 1
ATOM 8849 O O . GLN D 1 211 ? 57.572 39.197 -32.686 1.00 42.90 211 GLN D O 1
ATOM 8855 N N . GLU D 1 212 ? 56.484 38.003 -31.113 1.00 39.89 212 GLU D N 1
ATOM 8856 C CA . GLU D 1 212 ? 56.476 36.748 -31.851 1.00 44.10 212 GLU D CA 1
ATOM 8857 C C . GLU D 1 212 ? 55.165 36.500 -32.572 1.00 37.86 212 GLU D C 1
ATOM 8858 O O . GLU D 1 212 ? 54.990 35.427 -33.155 1.00 43.66 212 GLU D O 1
ATOM 8864 N N . ASN D 1 213 ? 54.227 37.449 -32.524 1.00 34.18 213 ASN D N 1
ATOM 8865 C CA . ASN D 1 213 ? 52.907 37.281 -33.117 1.00 40.72 213 ASN D CA 1
ATOM 8866 C C . ASN D 1 213 ? 52.495 38.650 -33.656 1.00 39.13 213 ASN D C 1
ATOM 8867 O O . ASN D 1 213 ? 51.545 39.293 -33.207 1.00 37.41 213 ASN D O 1
ATOM 8872 N N . ARG D 1 214 ? 53.238 39.097 -34.665 1.00 40.61 214 ARG D N 1
ATOM 8873 C CA . ARG D 1 214 ? 53.201 40.501 -35.043 1.00 42.33 214 ARG D CA 1
ATOM 8874 C C . ARG D 1 214 ? 51.919 40.852 -35.786 1.00 43.96 214 ARG D C 1
ATOM 8875 O O . ARG D 1 214 ? 51.360 41.934 -35.577 1.00 45.32 214 ARG D O 1
ATOM 8883 N N . VAL D 1 215 ? 51.426 39.950 -36.640 1.00 43.52 215 VAL D N 1
ATOM 8884 C CA . VAL D 1 215 ? 50.172 40.217 -37.340 1.00 43.30 215 VAL D CA 1
ATOM 8885 C C . VAL D 1 215 ? 49.050 40.460 -36.337 1.00 43.86 215 VAL D C 1
ATOM 8886 O O . VAL D 1 215 ? 48.311 41.450 -36.430 1.00 41.11 215 VAL D O 1
ATOM 8890 N N A GLN D 1 216 ? 48.909 39.566 -35.354 0.61 42.62 216 GLN D N 1
ATOM 8891 N N B GLN D 1 216 ? 48.910 39.564 -35.355 0.39 42.49 216 GLN D N 1
ATOM 8892 C CA A GLN D 1 216 ? 47.855 39.747 -34.361 0.61 40.58 216 GLN D CA 1
ATOM 8893 C CA B GLN D 1 216 ? 47.863 39.732 -34.351 0.39 41.08 216 GLN D CA 1
ATOM 8894 C C A GLN D 1 216 ? 48.132 40.945 -33.460 0.61 40.37 216 GLN D C 1
ATOM 8895 C C B GLN D 1 216 ? 48.133 40.933 -33.452 0.39 40.12 216 GLN D C 1
ATOM 8896 O O A GLN D 1 216 ? 47.192 41.610 -33.011 0.61 39.21 216 GLN D O 1
ATOM 8897 O O B GLN D 1 216 ? 47.189 41.588 -32.996 0.39 39.33 216 GLN D O 1
ATOM 8908 N N . ALA D 1 217 ? 49.406 41.237 -33.190 1.00 37.98 217 ALA D N 1
ATOM 8909 C CA . ALA D 1 217 ? 49.734 42.400 -32.379 1.00 38.57 217 ALA D CA 1
ATOM 8910 C C . ALA D 1 217 ? 49.333 43.691 -33.088 1.00 40.89 217 ALA D C 1
ATOM 8911 O O . ALA D 1 217 ? 48.764 44.598 -32.468 1.00 38.72 217 ALA D O 1
ATOM 8913 N N . LYS D 1 218 ? 49.609 43.782 -34.388 1.00 35.28 218 LYS D N 1
ATOM 8914 C CA . LYS D 1 218 ? 49.204 44.955 -35.149 1.00 38.06 218 LYS D CA 1
ATOM 8915 C C . LYS D 1 218 ? 47.690 45.040 -35.279 1.00 40.95 218 LYS D C 1
ATOM 8916 O O . LYS D 1 218 ? 47.122 46.138 -35.232 1.00 40.23 218 LYS D O 1
ATOM 8922 N N . GLN D 1 219 ? 47.015 43.899 -35.458 1.00 39.33 219 GLN D N 1
ATOM 8923 C CA . GLN D 1 219 ? 45.558 43.931 -35.541 1.00 43.24 219 GLN D CA 1
ATOM 8924 C C . GLN D 1 219 ? 44.943 44.555 -34.296 1.00 41.56 219 GLN D C 1
ATOM 8925 O O . GLN D 1 219 ? 43.903 45.219 -34.380 1.00 42.72 219 GLN D O 1
ATOM 8931 N N . ALA D 1 220 ? 45.567 44.363 -33.140 1.00 38.23 220 ALA D N 1
ATOM 8932 C CA . ALA D 1 220 ? 45.039 44.867 -31.884 1.00 38.11 220 ALA D CA 1
ATOM 8933 C C . ALA D 1 220 ? 45.609 46.234 -31.510 1.00 36.33 220 ALA D C 1
ATOM 8934 O O . ALA D 1 220 ? 45.407 46.690 -30.380 1.00 41.50 220 ALA D O 1
ATOM 8936 N N . SER D 1 221 ? 46.315 46.897 -32.422 1.00 35.67 221 SER D N 1
ATOM 8937 C CA . SER D 1 221 ? 46.950 48.168 -32.106 1.00 38.07 221 SER D CA 1
ATOM 8938 C C . SER D 1 221 ? 46.188 49.312 -32.754 1.00 39.61 221 SER D C 1
ATOM 8939 O O . SER D 1 221 ? 46.030 49.320 -33.984 1.00 41.16 221 SER D O 1
ATOM 8942 N N . PRO D 1 222 ? 45.698 50.286 -31.969 1.00 40.75 222 PRO D N 1
ATOM 8943 C CA . PRO D 1 222 ? 45.109 51.504 -32.550 1.00 35.73 222 PRO D CA 1
ATOM 8944 C C . PRO D 1 222 ? 45.945 52.148 -33.648 1.00 43.85 222 PRO D C 1
ATOM 8945 O O . PRO D 1 222 ? 45.381 52.693 -34.604 1.00 40.11 222 PRO D O 1
ATOM 8949 N N . ILE D 1 223 ? 47.277 52.100 -33.531 1.00 39.70 223 ILE D N 1
ATOM 8950 C CA . ILE D 1 223 ? 48.131 52.750 -34.522 1.00 40.58 223 ILE D CA 1
ATOM 8951 C C . ILE D 1 223 ? 47.893 52.191 -35.921 1.00 42.86 223 ILE D C 1
ATOM 8952 O O . ILE D 1 223 ? 48.132 52.888 -36.914 1.00 44.73 223 ILE D O 1
ATOM 8957 N N . SER D 1 224 ? 47.403 50.951 -36.025 1.00 40.59 224 SER D N 1
ATOM 8958 C CA . SER D 1 224 ? 47.193 50.322 -37.324 1.00 44.44 224 SER D CA 1
ATOM 8959 C C . SER D 1 224 ? 46.032 50.924 -38.099 1.00 45.45 224 SER D C 1
ATOM 8960 O O . SER D 1 224 ? 45.904 50.647 -39.296 1.00 47.43 224 SER D O 1
ATOM 8963 N N . TYR D 1 225 ? 45.197 51.742 -37.461 1.00 44.24 225 TYR D N 1
ATOM 8964 C CA . TYR D 1 225 ? 43.977 52.232 -38.087 1.00 45.27 225 TYR D CA 1
ATOM 8965 C C . TYR D 1 225 ? 43.945 53.749 -38.243 1.00 44.91 225 TYR D C 1
ATOM 8966 O O . TYR D 1 225 ? 42.885 54.301 -38.562 1.00 45.46 225 TYR D O 1
ATOM 8975 N N . VAL D 1 226 ? 45.070 54.441 -38.031 1.00 41.81 226 VAL D N 1
ATOM 8976 C CA . VAL D 1 226 ? 45.052 55.901 -38.091 1.00 49.20 226 VAL D CA 1
ATOM 8977 C C . VAL D 1 226 ? 44.738 56.413 -39.489 1.00 51.41 226 VAL D C 1
ATOM 8978 O O . VAL D 1 226 ? 44.310 57.562 -39.639 1.00 56.03 226 VAL D O 1
ATOM 8982 N N . HIS D 1 227 ? 44.932 55.598 -40.525 1.00 47.12 227 HIS D N 1
ATOM 8983 C CA . HIS D 1 227 ? 44.632 56.056 -41.878 1.00 54.35 227 HIS D CA 1
ATOM 8984 C C . HIS D 1 227 ? 43.137 56.112 -42.163 1.00 54.36 227 HIS D C 1
ATOM 8985 O O . HIS D 1 227 ? 42.740 56.669 -43.190 1.00 59.54 227 HIS D O 1
ATOM 8992 N N . ARG D 1 228 ? 42.307 55.542 -41.298 1.00 56.43 228 ARG D N 1
ATOM 8993 C CA . ARG D 1 228 ? 40.873 55.520 -41.518 1.00 55.92 228 ARG D CA 1
ATOM 8994 C C . ARG D 1 228 ? 40.241 56.809 -40.997 1.00 58.55 228 ARG D C 1
ATOM 8995 O O . ARG D 1 228 ? 40.873 57.609 -40.304 1.00 58.04 228 ARG D O 1
ATOM 9003 N N . GLU D 1 229 ? 38.977 57.013 -41.350 1.00 56.16 229 GLU D N 1
ATOM 9004 C CA . GLU D 1 229 ? 38.243 58.145 -40.810 1.00 59.37 229 GLU D CA 1
ATOM 9005 C C . GLU D 1 229 ? 38.045 57.963 -39.311 1.00 56.93 229 GLU D C 1
ATOM 9006 O O . GLU D 1 229 ? 38.012 56.842 -38.795 1.00 61.87 229 GLU D O 1
ATOM 9012 N N . ALA D 1 230 ? 37.945 59.081 -38.602 1.00 54.34 230 ALA D N 1
ATOM 9013 C CA . ALA D 1 230 ? 37.910 59.034 -37.149 1.00 54.50 230 ALA D CA 1
ATOM 9014 C C . ALA D 1 230 ? 37.191 60.260 -36.625 1.00 51.01 230 ALA D C 1
ATOM 9015 O O . ALA D 1 230 ? 37.263 61.329 -37.241 1.00 47.29 230 ALA D O 1
ATOM 9017 N N . PRO D 1 231 ? 36.501 60.146 -35.496 1.00 52.56 231 PRO D N 1
ATOM 9018 C CA . PRO D 1 231 ? 35.981 61.331 -34.828 1.00 52.39 231 PRO D CA 1
ATOM 9019 C C . PRO D 1 231 ? 37.116 62.082 -34.156 1.00 46.70 231 PRO D C 1
ATOM 9020 O O . PRO D 1 231 ? 38.250 61.582 -34.108 1.00 44.64 231 PRO D O 1
ATOM 9024 N N . PRO D 1 232 ? 36.865 63.282 -33.637 1.00 45.85 232 PRO D N 1
ATOM 9025 C CA . PRO D 1 232 ? 37.912 63.977 -32.877 1.00 45.01 232 PRO D CA 1
ATOM 9026 C C . PRO D 1 232 ? 38.391 63.146 -31.692 1.00 47.74 232 PRO D C 1
ATOM 9027 O O . PRO D 1 232 ? 37.630 62.401 -31.071 1.00 46.60 232 PRO D O 1
ATOM 9031 N N . ILE D 1 233 ? 39.681 63.271 -31.395 1.00 43.23 233 ILE D N 1
ATOM 9032 C CA . ILE D 1 233 ? 40.343 62.439 -30.402 1.00 40.37 233 ILE D CA 1
ATOM 9033 C C . ILE D 1 233 ? 41.085 63.335 -29.421 1.00 42.02 233 ILE D C 1
ATOM 9034 O O . ILE D 1 233 ? 41.817 64.240 -29.832 1.00 44.90 233 ILE D O 1
ATOM 9039 N N . LEU D 1 234 ? 40.881 63.091 -28.128 1.00 40.28 234 LEU D N 1
ATOM 9040 C CA . LEU D 1 234 ? 41.623 63.744 -27.057 1.00 38.16 234 LEU D CA 1
ATOM 9041 C C . LEU D 1 234 ? 42.549 62.725 -26.411 1.00 37.79 234 LEU D C 1
ATOM 9042 O O . LEU D 1 234 ? 42.109 61.630 -26.050 1.00 39.35 234 LEU D O 1
ATOM 9047 N N . ILE D 1 235 ? 43.823 63.083 -26.263 1.00 37.45 235 ILE D N 1
ATOM 9048 C CA . ILE D 1 235 ? 44.836 62.207 -25.682 1.00 36.43 235 ILE D CA 1
ATOM 9049 C C . ILE D 1 235 ? 45.422 62.897 -24.461 1.00 38.72 235 ILE D C 1
ATOM 9050 O O . ILE D 1 235 ? 45.809 64.069 -24.535 1.00 38.89 235 ILE D O 1
ATOM 9063 N N . HIS D 1 237 ? 48.259 61.993 -21.167 1.00 37.02 237 HIS D N 1
ATOM 9064 C CA . HIS D 1 237 ? 49.224 60.997 -20.720 1.00 35.22 237 HIS D CA 1
ATOM 9065 C C . HIS D 1 237 ? 50.237 61.656 -19.798 1.00 33.21 237 HIS D C 1
ATOM 9066 O O . HIS D 1 237 ? 50.758 62.730 -20.114 1.00 39.32 237 HIS D O 1
ATOM 9073 N N . GLY D 1 238 ? 50.518 61.007 -18.668 1.00 34.51 238 GLY D N 1
ATOM 9074 C CA . GLY D 1 238 ? 51.496 61.536 -17.730 1.00 36.42 238 GLY D CA 1
ATOM 9075 C C . GLY D 1 238 ? 52.907 61.168 -18.162 1.00 42.36 238 GLY D C 1
ATOM 9076 O O . GLY D 1 238 ? 53.159 60.074 -18.667 1.00 38.92 238 GLY D O 1
ATOM 9077 N N . ASP D 1 239 ? 53.837 62.103 -17.967 1.00 42.10 239 ASP D N 1
ATOM 9078 C CA . ASP D 1 239 ? 55.202 61.837 -18.409 1.00 45.90 239 ASP D CA 1
ATOM 9079 C C . ASP D 1 239 ? 55.996 60.984 -17.424 1.00 45.82 239 ASP D C 1
ATOM 9080 O O . ASP D 1 239 ? 57.165 60.698 -17.689 1.00 50.37 239 ASP D O 1
ATOM 9085 N N . GLN D 1 240 ? 55.395 60.558 -16.313 1.00 43.47 240 GLN D N 1
ATOM 9086 C CA . GLN D 1 240 ? 56.024 59.617 -15.392 1.00 46.49 240 GLN D CA 1
ATOM 9087 C C . GLN D 1 240 ? 55.332 58.264 -15.389 1.00 44.19 240 GLN D C 1
ATOM 9088 O O . GLN D 1 240 ? 55.568 57.465 -14.478 1.00 47.89 240 GLN D O 1
ATOM 9094 N N . ASP D 1 241 ? 54.447 58.012 -16.348 1.00 38.54 241 ASP D N 1
ATOM 9095 C CA . ASP D 1 241 ? 53.714 56.752 -16.392 1.00 41.96 241 ASP D CA 1
ATOM 9096 C C . ASP D 1 241 ? 54.690 55.591 -16.548 1.00 43.27 241 ASP D C 1
ATOM 9097 O O . ASP D 1 241 ? 55.396 55.495 -17.556 1.00 40.76 241 ASP D O 1
ATOM 9102 N N . ASP D 1 242 ? 54.753 54.724 -15.540 1.00 39.00 242 ASP D N 1
ATOM 9103 C CA . ASP D 1 242 ? 55.641 53.570 -15.582 1.00 38.10 242 ASP D CA 1
ATOM 9104 C C . ASP D 1 242 ? 54.909 52.293 -15.971 1.00 39.62 242 ASP D C 1
ATOM 9105 O O . ASP D 1 242 ? 55.466 51.201 -15.830 1.00 40.81 242 ASP D O 1
ATOM 9110 N N . VAL D 1 243 ? 53.677 52.409 -16.466 1.00 33.65 243 VAL D N 1
ATOM 9111 C CA . VAL D 1 243 ? 52.899 51.267 -16.941 1.00 36.91 243 VAL D CA 1
ATOM 9112 C C . VAL D 1 243 ? 52.719 51.321 -18.455 1.00 39.53 243 VAL D C 1
ATOM 9113 O O . VAL D 1 243 ? 53.092 50.386 -19.167 1.00 37.80 243 VAL D O 1
ATOM 9117 N N . VAL D 1 244 ? 52.142 52.401 -18.964 1.00 38.99 244 VAL D N 1
ATOM 9118 C CA . VAL D 1 244 ? 52.056 52.645 -20.400 1.00 38.35 244 VAL D CA 1
ATOM 9119 C C . VAL D 1 244 ? 53.020 53.777 -20.734 1.00 38.52 244 VAL D C 1
ATOM 9120 O O . VAL D 1 244 ? 52.830 54.905 -20.257 1.00 35.92 244 VAL D O 1
ATOM 9124 N N . PRO D 1 245 ? 54.062 53.524 -21.522 1.00 38.30 245 PRO D N 1
ATOM 9125 C CA . PRO D 1 245 ? 55.038 54.578 -21.811 1.00 38.22 245 PRO D CA 1
ATOM 9126 C C . PRO D 1 245 ? 54.376 55.799 -22.430 1.00 37.74 245 PRO D C 1
ATOM 9127 O O . PRO D 1 245 ? 53.506 55.691 -23.296 1.00 37.99 245 PRO D O 1
ATOM 9131 N N . TYR D 1 246 ? 54.784 56.968 -21.935 1.00 39.60 246 TYR D N 1
ATOM 9132 C CA . TYR D 1 246 ? 54.304 58.238 -22.461 1.00 40.89 246 TYR D CA 1
ATOM 9133 C C . TYR D 1 246 ? 54.461 58.323 -23.974 1.00 42.03 246 TYR D C 1
ATOM 9134 O O . TYR D 1 246 ? 53.619 58.922 -24.654 1.00 40.69 246 TYR D O 1
ATOM 9143 N N . GLN D 1 247 ? 55.512 57.708 -24.521 1.00 38.35 247 GLN D N 1
ATOM 9144 C CA . GLN D 1 247 ? 55.761 57.769 -25.959 1.00 39.88 247 GLN D CA 1
ATOM 9145 C C . GLN D 1 247 ? 54.698 57.040 -26.779 1.00 41.82 247 GLN D C 1
ATOM 9146 O O . GLN D 1 247 ? 54.592 57.294 -27.983 1.00 41.27 247 GLN D O 1
ATOM 9152 N N . GLN D 1 248 ? 53.921 56.139 -26.171 1.00 39.29 248 GLN D N 1
ATOM 9153 C CA . GLN D 1 248 ? 52.787 55.551 -26.880 1.00 37.03 248 GLN D CA 1
ATOM 9154 C C . GLN D 1 248 ? 51.837 56.634 -27.373 1.00 40.23 248 GLN D C 1
ATOM 9155 O O . GLN D 1 248 ? 51.399 56.615 -28.528 1.00 41.74 248 GLN D O 1
ATOM 9161 N N . SER D 1 249 ? 51.514 57.596 -26.500 1.00 39.32 249 SER D N 1
ATOM 9162 C CA . SER D 1 249 ? 50.583 58.656 -26.866 1.00 40.04 249 SER D CA 1
ATOM 9163 C C . SER D 1 249 ? 51.217 59.652 -27.830 1.00 41.30 249 SER D C 1
ATOM 9164 O O . SER D 1 249 ? 50.543 60.149 -28.742 1.00 42.34 249 SER D O 1
ATOM 9167 N N . VAL D 1 250 ? 52.505 59.962 -27.646 1.00 37.78 250 VAL D N 1
ATOM 9168 C CA . VAL D 1 250 ? 53.211 60.801 -28.615 1.00 41.02 250 VAL D CA 1
ATOM 9169 C C . VAL D 1 250 ? 53.166 60.161 -29.996 1.00 45.49 250 VAL D C 1
ATOM 9170 O O . VAL D 1 250 ? 52.886 60.826 -31.003 1.00 46.71 250 VAL D O 1
ATOM 9174 N N . GLN D 1 251 ? 53.431 58.852 -30.058 1.00 38.97 251 GLN D N 1
ATOM 9175 C CA . GLN D 1 251 ? 53.413 58.143 -31.333 1.00 43.90 251 GLN D CA 1
ATOM 9176 C C . GLN D 1 251 ? 52.040 58.239 -31.986 1.00 43.75 251 GLN D C 1
ATOM 9177 O O . GLN D 1 251 ? 51.927 58.536 -33.181 1.00 43.64 251 GLN D O 1
ATOM 9183 N N . LEU D 1 252 ? 50.983 57.999 -31.206 1.00 40.71 252 LEU D N 1
ATOM 9184 C CA . LEU D 1 252 ? 49.622 58.126 -31.719 1.00 41.06 252 LEU D CA 1
ATOM 9185 C C . LEU D 1 252 ? 49.352 59.536 -32.225 1.00 40.95 252 LEU D C 1
ATOM 9186 O O . LEU D 1 252 ? 48.852 59.724 -33.341 1.00 46.82 252 LEU D O 1
ATOM 9191 N N . PHE D 1 253 ? 49.676 60.543 -31.408 1.00 43.13 253 PHE D N 1
ATOM 9192 C CA . PHE D 1 253 ? 49.387 61.927 -31.766 1.00 43.27 253 PHE D CA 1
ATOM 9193 C C . PHE D 1 253 ? 50.066 62.310 -33.073 1.00 46.02 253 PHE D C 1
ATOM 9194 O O . PHE D 1 253 ? 49.442 62.908 -33.960 1.00 45.73 253 PHE D O 1
ATOM 9202 N N . GLU D 1 254 ? 51.345 61.959 -33.218 1.00 46.43 254 GLU D N 1
ATOM 9203 C CA . GLU D 1 254 ? 52.069 62.320 -34.433 1.00 53.52 254 GLU D CA 1
ATOM 9204 C C . GLU D 1 254 ? 51.489 61.611 -35.650 1.00 51.05 254 GLU D C 1
ATOM 9205 O O . GLU D 1 254 ? 51.360 62.214 -36.723 1.00 52.95 254 GLU D O 1
ATOM 9211 N N . ALA D 1 255 ? 51.093 60.344 -35.497 1.00 47.56 255 ALA D N 1
ATOM 9212 C CA . ALA D 1 255 ? 50.508 59.629 -36.628 1.00 48.60 255 ALA D CA 1
ATOM 9213 C C . ALA D 1 255 ? 49.147 60.204 -36.999 1.00 48.92 255 ALA D C 1
ATOM 9214 O O . ALA D 1 255 ? 48.811 60.296 -38.186 1.00 51.21 255 ALA D O 1
ATOM 9216 N N . LEU D 1 256 ? 48.347 60.591 -36.002 1.00 48.03 256 LEU D N 1
ATOM 9217 C CA . LEU D 1 256 ? 47.043 61.181 -36.295 1.00 50.88 256 LEU D CA 1
ATOM 9218 C C . LEU D 1 256 ? 47.193 62.522 -37.003 1.00 52.88 256 LEU D C 1
ATOM 9219 O O . LEU D 1 256 ? 46.466 62.810 -37.962 1.00 50.98 256 LEU D O 1
ATOM 9224 N N . ILE D 1 257 ? 48.129 63.357 -36.540 1.00 50.87 257 ILE D N 1
ATOM 9225 C CA . ILE D 1 257 ? 48.361 64.650 -37.182 1.00 50.56 257 ILE D CA 1
ATOM 9226 C C . ILE D 1 257 ? 48.844 64.447 -38.611 1.00 55.00 257 ILE D C 1
ATOM 9227 O O . ILE D 1 257 ? 48.382 65.115 -39.544 1.00 55.46 257 ILE D O 1
ATOM 9232 N N . LYS D 1 258 ? 49.777 63.513 -38.805 1.00 55.67 258 LYS D N 1
ATOM 9233 C CA . LYS D 1 258 ? 50.274 63.234 -40.146 1.00 61.05 258 LYS D CA 1
ATOM 9234 C C . LYS D 1 258 ? 49.144 62.833 -41.084 1.00 60.97 258 LYS D C 1
ATOM 9235 O O . LYS D 1 258 ? 49.175 63.169 -42.273 1.00 60.64 258 LYS D O 1
ATOM 9241 N N . GLU D 1 259 ? 48.132 62.141 -40.570 1.00 64.74 259 GLU D N 1
ATOM 9242 C CA . GLU D 1 259 ? 47.010 61.698 -41.386 1.00 61.53 259 GLU D CA 1
ATOM 9243 C C . GLU D 1 259 ? 45.933 62.761 -41.563 1.00 62.28 259 GLU D C 1
ATOM 9244 O O . GLU D 1 259 ? 44.937 62.501 -42.247 1.00 62.29 259 GLU D O 1
ATOM 9250 N N . GLY D 1 260 ? 46.095 63.942 -40.970 1.00 59.11 260 GLY D N 1
ATOM 9251 C CA . GLY D 1 260 ? 45.096 64.985 -41.113 1.00 58.59 260 GLY D CA 1
ATOM 9252 C C . GLY D 1 260 ? 43.971 64.944 -40.102 1.00 57.08 260 GLY D C 1
ATOM 9253 O O . GLY D 1 260 ? 42.946 65.601 -40.306 1.00 58.97 260 GLY D O 1
ATOM 9254 N N . HIS D 1 261 ? 44.126 64.201 -39.013 1.00 54.05 261 HIS D N 1
ATOM 9255 C CA . HIS D 1 261 ? 43.043 64.063 -38.054 1.00 62.21 261 HIS D CA 1
ATOM 9256 C C . HIS D 1 261 ? 43.002 65.234 -37.083 1.00 60.34 261 HIS D C 1
ATOM 9257 O O . HIS D 1 261 ? 44.020 65.864 -36.782 1.00 60.55 261 HIS D O 1
ATOM 9264 N N . ASP D 1 262 ? 41.796 65.520 -36.603 1.00 62.04 262 ASP D N 1
ATOM 9265 C CA . ASP D 1 262 ? 41.577 66.437 -35.490 1.00 69.21 262 ASP D CA 1
ATOM 9266 C C . ASP D 1 262 ? 41.983 65.712 -34.214 1.00 69.51 262 ASP D C 1
ATOM 9267 O O . ASP D 1 262 ? 41.240 64.874 -33.695 1.00 74.63 262 ASP D O 1
ATOM 9272 N N . ALA D 1 263 ? 43.176 66.005 -33.713 1.00 54.79 263 ALA D N 1
ATOM 9273 C CA . ALA D 1 263 ? 43.657 65.375 -32.496 1.00 49.51 263 ALA D CA 1
ATOM 9274 C C . ALA D 1 263 ? 44.205 66.434 -31.558 1.00 45.92 263 ALA D C 1
ATOM 9275 O O . ALA D 1 263 ? 44.816 67.416 -31.984 1.00 46.39 263 ALA D O 1
ATOM 9277 N N . LEU D 1 264 ? 43.973 66.214 -30.273 1.00 45.65 264 LEU D N 1
ATOM 9278 C CA . LEU D 1 264 ? 44.415 67.101 -29.212 1.00 49.90 264 LEU D CA 1
ATOM 9279 C C . LEU D 1 264 ? 45.140 66.246 -28.188 1.00 48.17 264 LEU D C 1
ATOM 9280 O O . LEU D 1 264 ? 44.628 65.195 -27.792 1.00 48.17 264 LEU D O 1
ATOM 9293 N N . TYR D 1 266 ? 47.530 66.340 -24.438 1.00 43.57 266 TYR D N 1
ATOM 9294 C CA . TYR D 1 266 ? 48.078 67.024 -23.276 1.00 42.61 266 TYR D CA 1
ATOM 9295 C C . TYR D 1 266 ? 49.081 66.122 -22.573 1.00 41.74 266 TYR D C 1
ATOM 9296 O O . TYR D 1 266 ? 48.777 64.962 -22.277 1.00 40.12 266 TYR D O 1
ATOM 9305 N N . LYS D 1 267 ? 50.262 66.666 -22.302 1.00 39.84 267 LYS D N 1
ATOM 9306 C CA . LYS D 1 267 ? 51.261 66.019 -21.467 1.00 43.44 267 LYS D CA 1
ATOM 9307 C C . LYS D 1 267 ? 51.030 66.454 -20.027 1.00 44.26 267 LYS D C 1
ATOM 9308 O O . LYS D 1 267 ? 51.099 67.648 -19.723 1.00 48.53 267 LYS D O 1
ATOM 9314 N N . ILE D 1 268 ? 50.732 65.500 -19.146 1.00 41.92 268 ILE D N 1
ATOM 9315 C CA . ILE D 1 268 ? 50.469 65.813 -17.744 1.00 45.11 268 ILE D CA 1
ATOM 9316 C C . ILE D 1 268 ? 51.798 65.700 -17.000 1.00 46.59 268 ILE D C 1
ATOM 9317 O O . ILE D 1 268 ? 52.234 64.607 -16.631 1.00 43.08 268 ILE D O 1
ATOM 9322 N N . ASN D 1 269 ? 52.441 66.847 -16.782 1.00 44.50 269 ASN D N 1
ATOM 9323 C CA . ASN D 1 269 ? 53.771 66.882 -16.187 1.00 46.46 269 ASN D CA 1
ATOM 9324 C C . ASN D 1 269 ? 53.750 66.368 -14.755 1.00 49.19 269 ASN D C 1
ATOM 9325 O O . ASN D 1 269 ? 52.956 66.826 -13.929 1.00 47.85 269 ASN D O 1
ATOM 9330 N N . GLY D 1 270 ? 54.640 65.423 -14.461 1.00 48.97 270 GLY D N 1
ATOM 9331 C CA . GLY D 1 270 ? 54.754 64.882 -13.124 1.00 45.20 270 GLY D CA 1
ATOM 9332 C C . GLY D 1 270 ? 53.693 63.873 -12.754 1.00 46.94 270 GLY D C 1
ATOM 9333 O O . GLY D 1 270 ? 53.713 63.364 -11.628 1.00 54.28 270 GLY D O 1
ATOM 9334 N N . ALA D 1 271 ? 52.763 63.577 -13.651 1.00 39.92 271 ALA D N 1
ATOM 9335 C CA . ALA D 1 271 ? 51.756 62.567 -13.385 1.00 40.41 271 ALA D CA 1
ATOM 9336 C C . ALA D 1 271 ? 52.215 61.222 -13.929 1.00 44.52 271 ALA D C 1
ATOM 9337 O O . ALA D 1 271 ? 52.982 61.147 -14.895 1.00 38.55 271 ALA D O 1
ATOM 9339 N N . GLY D 1 272 ? 51.752 60.158 -13.280 1.00 43.65 272 GLY D N 1
ATOM 9340 C CA . GLY D 1 272 ? 52.059 58.813 -13.723 1.00 37.88 272 GLY D CA 1
ATOM 9341 C C . GLY D 1 272 ? 50.809 58.065 -14.137 1.00 37.15 272 GLY D C 1
ATOM 9342 O O . GLY D 1 272 ? 49.871 58.655 -14.677 1.00 37.60 272 GLY D O 1
ATOM 9343 N N . HIS D 1 273 ? 50.783 56.761 -13.870 1.00 40.98 273 HIS D N 1
ATOM 9344 C CA . HIS D 1 273 ? 49.689 55.890 -14.288 1.00 39.19 273 HIS D CA 1
ATOM 9345 C C . HIS D 1 273 ? 48.554 55.984 -13.265 1.00 38.70 273 HIS D C 1
ATOM 9346 O O . HIS D 1 273 ? 48.321 55.089 -12.450 1.00 40.71 273 HIS D O 1
ATOM 9353 N N . ASN D 1 274 ? 47.831 57.100 -13.324 1.00 37.13 274 ASN D N 1
ATOM 9354 C CA . ASN D 1 274 ? 46.690 57.359 -12.459 1.00 35.96 274 ASN D CA 1
ATOM 9355 C C . ASN D 1 274 ? 45.684 58.189 -13.234 1.00 38.24 274 ASN D C 1
ATOM 9356 O O . ASN D 1 274 ? 46.074 59.046 -14.032 1.00 37.27 274 ASN D O 1
ATOM 9361 N N . GLY D 1 275 ? 44.399 57.945 -12.984 1.00 35.21 275 GLY D N 1
ATOM 9362 C CA . GLY D 1 275 ? 43.368 58.781 -13.563 1.00 35.30 275 GLY D CA 1
ATOM 9363 C C . GLY D 1 275 ? 43.650 60.247 -13.308 1.00 40.54 275 GLY D C 1
ATOM 9364 O O . GLY D 1 275 ? 44.108 60.612 -12.220 1.00 39.46 275 GLY D O 1
ATOM 9365 N N . PHE D 1 276 ? 43.409 61.099 -14.303 1.00 38.30 276 PHE D N 1
ATOM 9366 C CA . PHE D 1 276 ? 43.654 62.534 -14.156 1.00 35.40 276 PHE D CA 1
ATOM 9367 C C . PHE D 1 276 ? 42.424 63.189 -13.528 1.00 39.00 276 PHE D C 1
ATOM 9368 O O . PHE D 1 276 ? 41.697 63.969 -14.149 1.00 39.63 276 PHE D O 1
ATOM 9376 N N . THR D 1 277 ? 42.206 62.847 -12.254 1.00 34.97 277 THR D N 1
ATOM 9377 C CA . THR D 1 277 ? 40.980 63.191 -11.542 1.00 36.43 277 THR D CA 1
ATOM 9378 C C . THR D 1 277 ? 41.050 64.540 -10.839 1.00 39.79 277 THR D C 1
ATOM 9379 O O . THR D 1 277 ? 40.110 64.895 -10.119 1.00 38.88 277 THR D O 1
ATOM 9383 N N . GLN D 1 278 ? 42.129 65.296 -11.017 1.00 34.98 278 GLN D N 1
ATOM 9384 C CA . GLN D 1 278 ? 42.148 66.640 -10.468 1.00 40.09 278 GLN D CA 1
ATOM 9385 C C . GLN D 1 278 ? 41.268 67.549 -11.323 1.00 47.18 278 GLN D C 1
ATOM 9386 O O . GLN D 1 278 ? 41.004 67.270 -12.496 1.00 43.79 278 GLN D O 1
ATOM 9392 N N . ALA D 1 279 ? 40.799 68.641 -10.707 1.00 39.55 279 ALA D N 1
ATOM 9393 C CA . ALA D 1 279 ? 39.742 69.452 -11.311 1.00 46.08 279 ALA D CA 1
ATOM 9394 C C . ALA D 1 279 ? 40.163 70.026 -12.657 1.00 46.65 279 ALA D C 1
ATOM 9395 O O . ALA D 1 279 ? 39.381 70.017 -13.613 1.00 47.43 279 ALA D O 1
ATOM 9397 N N . HIS D 1 280 ? 41.393 70.529 -12.756 1.00 43.64 280 HIS D N 1
ATOM 9398 C CA . HIS D 1 280 ? 41.807 71.182 -13.992 1.00 47.18 280 HIS D CA 1
ATOM 9399 C C . HIS D 1 280 ? 42.048 70.172 -15.113 1.00 49.77 280 HIS D C 1
ATOM 9400 O O . HIS D 1 280 ? 41.860 70.498 -16.292 1.00 49.09 280 HIS D O 1
ATOM 9407 N N . THR D 1 281 ? 42.448 68.945 -14.782 1.00 43.90 281 THR D N 1
ATOM 9408 C CA . THR D 1 281 ? 42.567 67.942 -15.834 1.00 41.90 281 THR D CA 1
ATOM 9409 C C . THR D 1 281 ? 41.202 67.403 -16.251 1.00 45.47 281 THR D C 1
ATOM 9410 O O . THR D 1 281 ? 40.983 67.112 -17.432 1.00 46.62 281 THR D O 1
ATOM 9414 N N . LEU D 1 282 ? 40.267 67.271 -15.308 1.00 43.25 282 LEU D N 1
ATOM 9415 C CA . LEU D 1 282 ? 38.920 66.860 -15.685 1.00 39.16 282 LEU D CA 1
ATOM 9416 C C . LEU D 1 282 ? 38.231 67.925 -16.526 1.00 40.48 282 LEU D C 1
ATOM 9417 O O . LEU D 1 282 ? 37.402 67.593 -17.380 1.00 41.06 282 LEU D O 1
ATOM 9422 N N . ASP D 1 283 ? 38.560 69.203 -16.301 1.00 40.35 283 ASP D N 1
ATOM 9423 C CA . ASP D 1 283 ? 37.983 70.278 -17.104 1.00 46.34 283 ASP D CA 1
ATOM 9424 C C . ASP D 1 283 ? 38.336 70.126 -18.579 1.00 44.26 283 ASP D C 1
ATOM 9425 O O . ASP D 1 283 ? 37.533 70.468 -19.457 1.00 44.50 283 ASP D O 1
ATOM 9430 N N . ILE D 1 284 ? 39.540 69.633 -18.870 1.00 45.47 284 ILE D N 1
ATOM 9431 C CA . ILE D 1 284 ? 39.935 69.382 -20.254 1.00 43.95 284 ILE D CA 1
ATOM 9432 C C . ILE D 1 284 ? 38.999 68.367 -20.897 1.00 44.22 284 ILE D C 1
ATOM 9433 O O . ILE D 1 284 ? 38.523 68.557 -22.023 1.00 44.37 284 ILE D O 1
ATOM 9438 N N . VAL D 1 285 ? 38.729 67.264 -20.194 1.00 41.21 285 VAL D N 1
ATOM 9439 C CA . VAL D 1 285 ? 37.803 66.260 -20.714 1.00 41.54 285 VAL D CA 1
ATOM 9440 C C . VAL D 1 285 ? 36.418 66.867 -20.892 1.00 46.50 285 VAL D C 1
ATOM 9441 O O . VAL D 1 285 ? 35.748 66.637 -21.907 1.00 40.63 285 VAL D O 1
ATOM 9445 N N . LYS D 1 286 ? 35.978 67.666 -19.914 1.00 42.29 286 LYS D N 1
ATOM 9446 C CA . LYS D 1 286 ? 34.673 68.309 -20.002 1.00 46.77 286 LYS D CA 1
ATOM 9447 C C . LYS D 1 286 ? 34.600 69.264 -21.188 1.00 44.09 286 LYS D C 1
ATOM 9448 O O . LYS D 1 286 ? 33.588 69.300 -21.899 1.00 43.77 286 LYS D O 1
ATOM 9454 N N . SER D 1 287 ? 35.659 70.052 -21.416 1.00 38.37 287 SER D N 1
ATOM 9455 C CA . SER D 1 287 ? 35.654 70.986 -22.543 1.00 46.62 287 SER D CA 1
ATOM 9456 C C . SER D 1 287 ? 35.613 70.240 -23.868 1.00 39.73 287 SER D C 1
ATOM 9457 O O . SER D 1 287 ? 34.922 70.657 -24.804 1.00 43.20 287 SER D O 1
ATOM 9460 N N . PHE D 1 288 ? 36.352 69.135 -23.957 1.00 40.36 288 PHE D N 1
ATOM 9461 C CA . PHE D 1 288 ? 36.406 68.356 -25.187 1.00 40.61 288 PHE D CA 1
ATOM 9462 C C . PHE D 1 288 ? 35.032 67.813 -25.552 1.00 44.18 288 PHE D C 1
ATOM 9463 O O . PHE D 1 288 ? 34.568 67.973 -26.687 1.00 47.49 288 PHE D O 1
ATOM 9471 N N . PHE D 1 289 ? 34.353 67.175 -24.597 1.00 42.65 289 PHE D N 1
ATOM 9472 C CA . PHE D 1 289 ? 33.052 66.599 -24.915 1.00 43.38 289 PHE D CA 1
ATOM 9473 C C . PHE D 1 289 ? 31.994 67.675 -25.122 1.00 44.61 289 PHE D C 1
ATOM 9474 O O . PHE D 1 289 ? 31.084 67.488 -25.937 1.00 46.48 289 PHE D O 1
ATOM 9482 N N A ARG D 1 290 ? 32.091 68.793 -24.396 0.52 42.50 290 ARG D N 1
ATOM 9483 N N B ARG D 1 290 ? 32.089 68.800 -24.409 0.48 42.61 290 ARG D N 1
ATOM 9484 C CA A ARG D 1 290 ? 31.197 69.919 -24.642 0.52 46.08 290 ARG D CA 1
ATOM 9485 C CA B ARG D 1 290 ? 31.160 69.896 -24.662 0.48 46.04 290 ARG D CA 1
ATOM 9486 C C A ARG D 1 290 ? 31.284 70.370 -26.095 0.52 48.16 290 ARG D C 1
ATOM 9487 C C B ARG D 1 290 ? 31.278 70.389 -26.099 0.48 48.21 290 ARG D C 1
ATOM 9488 O O A ARG D 1 290 ? 30.262 70.562 -26.764 0.52 49.16 290 ARG D O 1
ATOM 9489 O O B ARG D 1 290 ? 30.263 70.630 -26.766 0.48 49.37 290 ARG D O 1
ATOM 9504 N N . LYS D 1 291 ? 32.508 70.519 -26.602 1.00 48.89 291 LYS D N 1
ATOM 9505 C CA . LYS D 1 291 ? 32.711 70.983 -27.972 1.00 49.96 291 LYS D CA 1
ATOM 9506 C C . LYS D 1 291 ? 32.037 70.057 -28.981 1.00 47.56 291 LYS D C 1
ATOM 9507 O O . LYS D 1 291 ? 31.328 70.515 -29.882 1.00 51.00 291 LYS D O 1
ATOM 9513 N N . HIS D 1 292 ? 32.220 68.744 -28.829 1.00 46.88 292 HIS D N 1
ATOM 9514 C CA . HIS D 1 292 ? 31.820 67.809 -29.870 1.00 48.78 292 HIS D CA 1
ATOM 9515 C C . HIS D 1 292 ? 30.482 67.127 -29.616 1.00 48.47 292 HIS D C 1
ATOM 9516 O O . HIS D 1 292 ? 29.866 66.647 -30.574 1.00 49.60 292 HIS D O 1
ATOM 9523 N N . LEU D 1 293 ? 30.010 67.077 -28.372 1.00 45.30 293 LEU D N 1
ATOM 9524 C CA . LEU D 1 293 ? 28.721 66.467 -28.074 1.00 42.33 293 LEU D CA 1
ATOM 9525 C C . LEU D 1 293 ? 27.632 67.484 -27.772 1.00 45.49 293 LEU D C 1
ATOM 9526 O O . LEU D 1 293 ? 26.452 67.115 -27.766 1.00 50.68 293 LEU D O 1
ATOM 9531 N N . LYS D 1 294 ? 27.998 68.737 -27.517 1.00 52.04 294 LYS D N 1
ATOM 9532 C CA . LYS D 1 294 ? 27.064 69.853 -27.409 1.00 55.00 294 LYS D CA 1
ATOM 9533 C C . LYS D 1 294 ? 25.932 69.648 -26.395 1.00 56.54 294 LYS D C 1
ATOM 9534 O O . LYS D 1 294 ? 24.754 69.747 -26.747 1.00 56.62 294 LYS D O 1
ATOM 9540 N N . PRO D 1 295 ? 26.255 69.400 -25.124 1.00 52.38 295 PRO D N 1
ATOM 9541 C CA . PRO D 1 295 ? 25.195 69.346 -24.111 1.00 56.46 295 PRO D CA 1
ATOM 9542 C C . PRO D 1 295 ? 24.517 70.701 -23.964 1.00 64.24 295 PRO D C 1
ATOM 9543 O O . PRO D 1 295 ? 25.119 71.751 -24.193 1.00 65.10 295 PRO D O 1
ATOM 9547 N N . GLY D 1 296 ? 23.245 70.669 -23.586 1.00 75.52 296 GLY D N 1
ATOM 9548 C CA . GLY D 1 296 ? 22.485 71.891 -23.401 1.00 83.32 296 GLY D CA 1
ATOM 9549 C C . GLY D 1 296 ? 21.276 71.993 -24.308 1.00 92.89 296 GLY D C 1
ATOM 9550 O O . GLY D 1 296 ? 20.173 72.294 -23.851 1.00 101.01 296 GLY D O 1
#

Nearest PDB structures (foldseek):
  6xyc-assembly1_A  TM=8.277E-01  e=4.061E-24  metagenome
  6mly-assembly3_C  TM=8.544E-01  e=4.888E-22  Bacteroides eggerthii
  4n5h-assembly1_X  TM=7.819E-01  e=3.501E-15  Lacticaseibacillus rhamnosus Lc 705
  4po3-assembly1_X  TM=7.891E-01  e=4.911E-14  Lacticaseibacillus rhamnosus HN001
  4bzw-assembly1_A  TM=7.247E-01  e=3.297E-13  Lactiplantibacillus plantarum WCFS1

InterPro domains:
  IPR029058 Alpha/Beta hydrolase fold [G3DSA:3.40.50.1820] (14-294)
  IPR029058 Alpha/Beta hydrolase fold [SSF53474] (28-293)
  IPR049492 BD-FAE-like domain [PF20434] (50-256)
  IPR050300 GDXG lipolytic enzyme [PTHR48081] (41-293)

Organism: Bacillus licheniformis (strain ATCC 14580 / DSM 13 / JCM 2505 / CCUG 7422 / NBRC 12200 / NCIMB 9375 / NCTC 10341 / NRRL NRS-1264 / Gibson 46) (NCBI:txid279010)

Foldseek 3Di:
DDDDDDDDDDPPDQDDKDKAWFQFLDADPNDTWIKIKIARWDVCVVVVHDIDQAAFAEEEEEEDDLQPPPQGDQCPCVVLCHVVNVLTYMYMRTDFHHLVVPAPPRRLLRVLSVLLSCLVCVSVGSHDNVAYEYEYEAQSLLSLLCLFQVWPPPVRNHDPHSPVDGSHHAEGEHHLYAAQLVCCVDAAPDSSQDCSRSLNSNQVGRCVVVVVSRLVSGSLVRLLGHGHEYEYYECAARHRHPVRGVSSQVSNVVNVHRYYDYDYPDYRDPPSDPVVVVVVSVRSCVGRVRPDDDDDD/DPDDDDDDDDPPDQDDWDKAWFCFLDQDPNDTWGKIKIARWDVCVVVVHDIDQAAFAEEEEEEDDLQPPPAGDQPPCVVLCNVVNVLGYMYMRTDFHGLVVPAPPRRLLRLLSVLLSCLVCVRVRSHDNVAYEYEYAAQSLLSLLCLFQVWPPVVRNHDPHNPVDGSHHQEGEHHLYAAQLQCCVDAAPDSSQDCPGSLNSNQVHRCVVPPVSRLVSHSLVRLLGHGHEYEYFECAARHRHPVRRVSSQVSNVVNVHNYYDYDYPDYRDDPSDDVVSVVVSVRSCVGRVRD/DPDDDDDDDDPQAQDDWDKAWFCFLDDDPNDTWGKIKIARWDVCVVVVHDIDQAAFAEEEEEEDDLQPLPAGDQPPCVVLCNVVNVQTYMYMYTDFHGLVVPAPPRRLLRLLSVLLSCLVCVRVRSHDNVAYEYEYEEQSLLSLLCLFQVWPPVVRNHDPHSVVDGSHHAEGEHHLYAAQLQCCVDAAPDPSQDCSRSLVSRHPGRCNVVPVSRLVSHSQVRLLGGGHEYEYYECAARHRHPVRGVSSQVSNVVSVHNYYDYDYPDYRDPPSDDVVSVVVVVRSCVGRVGDDDRGHD/DPDDDDDDDDPPDQDDKDKAWFQFLDDDPNDTWIKIKIARWDVCVVVVHDIDQAAFAEEEEEEDDLLPVPQGDQCPCVVLCHVVNVLGYMYMRTDFHGLVVPAPPRRLLRLLSVLLSCLVVVRVRSHDNVAYEYEYEAQSLLSLLCLFQVWPPVVRNHDPHSVVDGSHHAEGEHHLYAAQLQCCVDAAPDPSQDCPRSLVSNQVGRCVVVPVSRLVSHSLVRLLGGGHEYEYYECAARHRHPVRGVSVVVSNVVNVHRYYDYHYPDYRDPPSDPVVVVVVSVRSCVGRVRD

Sequence (1176 aa):
TNHIKEINWEQNTNSYIQLIPNIEYTKVEDTSLTLHLLVYRNPDALFNRKGNQETYPLIIYLQGCGWGWTKQDTSAFIPQLVPFVEQGYVVASVQYRGSGEAVFPAQLHDVKTAVRFLKANAARYNIDPDRVGVWGDSSGGHLALLLGLTEGIEEFEGPDEYRHVSSKVDAVADWFGPVDLLSSKYPSIFDHDSPNSPESKLIGGAVQENRVQAKQASPISYVHREAPPILIHGDQDDVVPYQQQSVQLFEALIKEGHDALYKINGAGHNGFTQAHTLDIVKSFFRKHLKPGKAAHHHHHHTNHIKEINWEQNTNSYIQLIPNIEYTKVEDTSLTLHLLVYRNPDALFNRKGNQETYPLIIYLQGCGWGWTKQDTSAFIPQLVPFVEQGYVVASVQYRGSGEAVFPAQLHDVKTAVRFLKANAARYNIDPDRVGVWGDSSGGHLALLLGLTEGIEEFEGPDEYRHVSSKVDAVADWFGPVDLLSSKYPSIFDHDSPNSPESKLIGGAVQENRVQAKQASPISYVHREAPPILIHGDQDDVVPYQQSVQLFEALIKEGHDALYKINGAGHNGFTQAHTLDIVKSFFRKHLKPGTNHIKEINWEQNNTNSYIQLIPNIEYTKVEDTSLTLHLLVYRNPDALFNRKGNQETYPLIIYLQGCGWGWTKQDTSAFIPQLVPFVEQQGYVVASVQYRGSGEAVFPAQLHDVKTAVRFLKANAARYNIDPDRVGVWGDSSGGHLALLLGLTEGIEEEFEGPDEYRHVSSKVDAVADWFGPVDLLSSKYPSIFDHDSPNSPESKLIGGAVQENRVQAKQASPISYVHREAPPILIHGDQDDVVPYQQQSVQLFEALIKEGHDALYKINGAGHNGFTQAHTLDIVKSFFRKHLKPGKHHHHHTNHIKEINWEQNTNSYIQLIPNIEYTKVEDTSLTLHLLVYRNPDALFNRKGNQETYPLIIYLQGCGWGWTKQDTSAFIPQLVPFVEQGYVVASVQYRGSGEAVFPAQLHDVKTAVRFLKANAARYNIDPDRVGVWGDSSGGHLALLLGLTEGIEEFEGPDEYRHVSSKVDAVADWFGPVDLLSSKYPSIFDHDSPNSPESKLIGGAVQENRVQQAKQASPISYVHREAPPILIHGDQDDVVPYQQSVQLFEALIKEGHDALYKINGAGHNGFTQAHTLDIVKSFFRRKHLKPG

Solvent-accessible surface area: 43948 Å² total

B-factor: mean 49.8, std 14.52, range [27.62, 141.37]

=== Feature glossary ===
Legend for the data blocks above and below:

— What the protein is —

The amino-acid sequence is the protein's primary structure: the linear order of residues from the N-terminus to the C-terminus, written in one-letter code. Everything else here — the 3D coordinates, the secondary structure, the domain annotations — is ultimately a consequence of this string.

Database cross-references. InterPro integrates a dozen domain/family signature databases into unified entries with residue-range hits. GO terms attach function/process/location labels with evidence codes. CATH codes position the fold in a four-level structural taxonomy. Organism is the NCBI-taxonomy species name.

— Where its atoms are —

The mmCIF block holds the 3D Cartesian coordinates of each backbone atom (N, Cα, C, O) in ångströms. mmCIF is the PDB's canonical archive format — a tagged-loop text representation of the atomic model.

The six renders are orthographic views along the three Cartesian axes in both directions. Representation (cartoon, sticks, or surface) and color scheme (sequence-rainbow or by-chain) vary across proteins so the training set covers all the common visualization conventions.

— Local backbone conformation —

Secondary structure is the local, repeating backbone conformation. DSSP classifies it into eight states by reading the hydrogen-bond network: three helix types (H, G, I), two β types (E, B), two non-regular types (T, S), and unstructured coil (-).

SS3 is a coarse helix/strand/coil call (letters a/b/c) made by the P-SEA algorithm from inter-Cα distances and dihedrals. It is less detailed than DSSP but needs only Cα positions.

Backbone dihedral angles. Every residue except chain termini has a φ (preceding-C → N → Cα → C) and a ψ (N → Cα → C → next-N). They are reported in degrees following the IUPAC sign convention. Secondary structure is essentially a statement about which (φ, ψ) basin each residue occupies.

— Global shape and packing —

The geometric summary reports three shape descriptors. Rg (radius of gyration) measures how spread out the Cα atoms are about their centre of mass; compact globular proteins have small Rg, elongated or unfolded ones large. Cα contacts (<8 Å, |i−j|>4) count long-range residue pairs in spatial proximity — high for tightly packed folds, near zero for rods or random coil. The bounding-box extents give the protein's footprint along x, y, z in Å.

Solvent accessibility: the surface area of each residue that a 1.4 Å water probe can touch, in Å². When only backbone atoms are present the absolute values are lower than full-atom SASA (side chains contribute most of the area) and are flagged as backbone-only.

Plot images: a contact map (which residues are close in 3D, as an N×N binary image), a Ramachandran scatter (backbone torsion angles, revealing secondary-structure composition at a glance), and — for AlphaFold structures — a PAE heatmap (pairwise prediction confidence).

— Structural neighborhood —

Foldseek's 3Di representation compresses backbone geometry into a per-residue letter drawn from a learned twenty-state alphabet. It captures the tertiary interaction pattern around each residue — which residues are packed against it in space, regardless of where they are in sequence.

Structural nearest neighbors (via Foldseek easy-search vs the PDB). Reported per hit: target PDB id, E-value, and alignment TM-score. A TM-score above ~0.5 is the conventional threshold for 'same fold'.

— Confidence and disorder —

pLDDT (predicted Local Distance Difference Test) is AlphaFold's per-residue confidence score, ranging from 0 to 100. Values above 90 indicate high confidence (typically well-packed cores); 70–90 is confident; 50–70 low confidence; below 50 usually means the region is disordered or the prediction is unreliable there. AlphaFold stores pLDDT in the mmCIF B-factor column.

For experimental (PDB) structures, the B-factor (temperature factor) quantifies the positional spread of each atom in the crystal — a combination of thermal vibration and static disorder — in units of Å². High B-factors mark flexible loops or poorly resolved regions; low B-factors mark the rigid, well-ordered core.

Predicted Aligned Error (PAE) is an AlphaFold confidence matrix: entry (i, j) is the expected error in the position of residue j, in ångströms, when the prediction is superimposed on the true structure at residue i. Low PAE within a block of residues means that block is internally rigid and well-predicted; high PAE between two blocks means their relative placement is uncertain even if each block individually is confident.